Protein AF-0000000078678087 (afdb_homodimer)

Nearest PDB structures (foldseek):
  6kxu-assembly8_H  TM=6.012E-01  e=7.012E-55  Arabidopsis thaliana
  6kxu-assembly5_E  TM=6.115E-01  e=3.432E-54  Arabidopsis thaliana
  6kxk-assembly8_H  TM=5.988E-01  e=1.236E-54  Arabidopsis thaliana
  6kxu-assembly1_A  TM=5.827E-01  e=2.308E-54  Arabidopsis thaliana
  6kxu-assembly2_B  TM=5.073E-01  e=8.706E-53  Arabidopsis thaliana

pLDDT: mean 89.05, std 11.32, range [23.23, 98.44]

Radius of gyration: 32.59 Å; Cα contacts (8 Å, |Δi|>4): 2601; chains: 2; bounding box: 86×97×94 Å

InterPro domains:
  IPR000008 C2 domain [PF00168] (13-113)
  IPR000008 C2 domain [PF00168] (145-239)
  IPR000008 C2 domain [PS50004] (1-115)
  IPR000008 C2 domain [PS50004] (124-248)
  IPR000008 C2 domain [SM00239] (7-114)
  IPR000008 C2 domain [SM00239] (139-246)
  IPR002035 von Willebrand factor, type A [PS50234] (292-513)
  IPR002035 von Willebrand factor, type A [SM00327] (290-493)
  IPR010734 Copine, C-terminal [PF07002] (311-528)
  IPR010734 Copine, C-terminal [cd01459] (264-517)
  IPR035892 C2 domain superfamily [G3DSA:2.60.40.150] (4-132)
  IPR035892 C2 domain superfamily [G3DSA:2.60.40.150] (133-273)
  IPR035892 C2 domain superfamily [SSF49562] (10-130)
  IPR035892 C2 domain superfamily [SSF49562] (142-259)
  IPR036465 von Willebrand factor A-like domain superfamily [SSF53300] (289-490)
  IPR037768 Copine, C2B domain [cd04047] (139-252)
  IPR045052 Copine [PTHR10857] (3-532)

Sequence (1078 aa):
QMADCVSKVELTVSCSNLLDKDVGSKSDPLCVLLQSSGADKWMELGRTERLKNTSDPSFSQRLRLDYHFETVQNLKLGVYDIDNSTSDLGDDDYLGGVELTLGQIVSSKTVTRPLQLKKGKPAGKGSITVTAEEIKDNRAIVLELEAKKLDKKDTFGKSDPFLEISKKGDDGKWQLVHRTEVVVKNNLSPTWKKFTVPLQTFCCSDLERPLKVDCHDYDGDGSHDLIGSFTTKVSELQKAAHGSPVEFDCIHPEKQKKKKSYKNSGVVSVKSCELVTQYSFLDYVMGGCQINFTVGIDFTGSNGDPRSPNSLHYMSPDGLNQYLSALWSVGQVIQDYDTDKLFPAFGFGAKLPRDYQAAHHEFALNFNPANPYCQGIQGIVEAYRMVLPQLKFSGPTNFSPIINHVASIASSSAQSNAASQYFVLLILTDGEITDLDQTRDAVVRASRLPLSIIIVGVGPADFKAMELLDGDDGVLRSTVGEAVARDIVQFVPFRKFKDASKEALAQSVLAEVPNQLVSYFKMRGLEPAKAPPAPKPGAQMADCVSKVELTVSCSNLLDKDVGSKSDPLCVLLQSSGADKWMELGRTERLKNTSDPSFSQRLRLDYHFETVQNLKLGVYDIDNSTSDLGDDDYLGGVELTLGQIVSSKTVTRPLQLKKGKPAGKGSITVTAEEIKDNRAIVLELEAKKLDKKDTFGKSDPFLEISKKGDDGKWQLVHRTEVVVKNNLSPTWKKFTVPLQTFCCSDLERPLKVDCHDYDGDGSHDLIGSFTTKVSELQKAAHGSPVEFDCIHPEKQKKKKSYKNSGVVSVKSCELVTQYSFLDYVMGGCQINFTVGIDFTGSNGDPRSPNSLHYMSPDGLNQYLSALWSVGQVIQDYDTDKLFPAFGFGAKLPRDYQAAHHEFALNFNPANPYCQGIQGIVEAYRMVLPQLKFSGPTNFSPIINHVASIASSSAQSNAASQYFVLLILTDGEITDLDQTRDAVVRASRLPLSIIIVGVGPADFKAMELLDGDDGVLRSTVGEAVARDIVQFVPFRKFKDASKEALAQSVLAEVPNQLVSYFKMRGLEPAKAPPAPKPGA

Structure (mmCIF, N/CA/C/O backbone):
data_AF-0000000078678087-model_v1
#
loop_
_entity.id
_entity.type
_entity.pdbx_description
1 polymer Copine-3
#
loop_
_atom_site.group_PDB
_atom_site.id
_atom_site.type_symbol
_atom_site.label_atom_id
_atom_site.label_alt_id
_atom_site.label_comp_id
_atom_site.label_asym_id
_atom_site.label_entity_id
_atom_site.label_seq_id
_atom_site.pdbx_PDB_ins_code
_atom_site.Cartn_x
_atom_site.Cartn_y
_atom_site.Cartn_z
_atom_site.occupancy
_atom_site.B_iso_or_equiv
_atom_site.auth_seq_id
_atom_site.auth_comp_id
_atom_site.auth_asym_id
_atom_site.auth_atom_id
_atom_site.pdbx_PDB_model_num
ATOM 1 N N . GLN A 1 1 ? -2.928 14.352 8.664 1 44.59 1 GLN A N 1
ATOM 2 C CA . GLN A 1 1 ? -2.141 13.602 7.691 1 44.59 1 GLN A CA 1
ATOM 3 C C . GLN A 1 1 ? -2.588 12.141 7.633 1 44.59 1 GLN A C 1
ATOM 5 O O . GLN A 1 1 ? -2.84 11.523 8.672 1 44.59 1 GLN A O 1
ATOM 10 N N . MET A 1 2 ? -3.113 11.758 6.496 1 48.72 2 MET A N 1
ATOM 11 C CA . MET A 1 2 ? -3.67 10.414 6.359 1 48.72 2 MET A CA 1
ATOM 12 C C . MET A 1 2 ? -2.635 9.359 6.73 1 48.72 2 MET A C 1
ATOM 14 O O . MET A 1 2 ? -1.438 9.555 6.516 1 48.72 2 MET A O 1
ATOM 18 N N . ALA A 1 3 ? -3.102 8.453 7.441 1 50.06 3 ALA A N 1
ATOM 19 C CA . ALA A 1 3 ? -2.488 7.238 7.961 1 50.06 3 ALA A CA 1
ATOM 20 C C . ALA A 1 3 ? -1.881 6.402 6.836 1 50.06 3 ALA A C 1
ATOM 22 O O . ALA A 1 3 ? -2.482 6.258 5.77 1 50.06 3 ALA A O 1
ATOM 23 N N . ASP A 1 4 ? -0.543 6.441 6.691 1 57.25 4 ASP A N 1
ATOM 24 C CA . ASP A 1 4 ? 0.161 5.488 5.836 1 57.25 4 ASP A CA 1
ATOM 25 C C . ASP A 1 4 ? -0.034 4.059 6.336 1 57.25 4 ASP A C 1
ATOM 27 O O . ASP A 1 4 ? 0.847 3.498 6.992 1 57.25 4 ASP A O 1
ATOM 31 N N . CYS A 1 5 ? -1.307 3.502 6.062 1 63.56 5 CYS A N 1
ATOM 32 C CA . CYS A 1 5 ? -1.539 2.307 6.863 1 63.56 5 CYS A CA 1
ATOM 33 C C . CYS A 1 5 ? -1.344 1.044 6.031 1 63.56 5 CYS A C 1
ATOM 35 O O . CYS A 1 5 ? -1.461 -0.068 6.551 1 63.56 5 CYS A O 1
ATOM 37 N N . VAL A 1 6 ? -0.956 1.195 4.746 1 78.44 6 VAL A N 1
ATOM 38 C CA . VAL A 1 6 ? -0.878 -0.06 4.008 1 78.44 6 VAL A CA 1
ATOM 39 C C . VAL A 1 6 ? 0.562 -0.315 3.572 1 78.44 6 VAL A C 1
ATOM 41 O O . VAL A 1 6 ? 1.231 0.587 3.061 1 78.44 6 VAL A O 1
ATOM 44 N N . SER A 1 7 ? 1.127 -1.477 3.924 1 87.19 7 SER A N 1
ATOM 45 C CA . SER A 1 7 ? 2.451 -1.923 3.508 1 87.19 7 SER A CA 1
ATOM 46 C C . SER A 1 7 ? 2.383 -3.273 2.803 1 87.19 7 SER A C 1
ATOM 48 O O . SER A 1 7 ? 1.412 -4.016 2.965 1 87.19 7 SER A O 1
ATOM 50 N N . LYS A 1 8 ? 3.35 -3.521 1.943 1 88.81 8 LYS A N 1
ATOM 51 C CA . LYS A 1 8 ? 3.461 -4.836 1.313 1 88.81 8 LYS A CA 1
ATOM 52 C C . LYS A 1 8 ? 4.434 -5.73 2.072 1 88.81 8 LYS A C 1
ATOM 54 O O . LYS A 1 8 ? 5.5 -5.273 2.5 1 88.81 8 LYS A O 1
ATOM 59 N N . VAL A 1 9 ? 3.945 -6.969 2.27 1 93.75 9 VAL A N 1
ATOM 60 C CA . VAL A 1 9 ? 4.773 -7.898 3.031 1 93.75 9 VAL A CA 1
ATOM 61 C C . VAL A 1 9 ? 4.922 -9.211 2.262 1 93.75 9 VAL A C 1
ATOM 63 O O . VAL A 1 9 ? 4.035 -9.586 1.492 1 93.75 9 VAL A O 1
ATOM 66 N N . GLU A 1 10 ? 6.051 -9.859 2.387 1 94.81 10 GLU A N 1
ATOM 67 C CA . GLU A 1 10 ? 6.27 -11.203 1.855 1 94.81 10 GLU A CA 1
ATOM 68 C C . GLU A 1 10 ? 6.543 -12.203 2.977 1 94.81 10 GLU A C 1
ATOM 70 O O . GLU A 1 10 ? 7.227 -11.883 3.949 1 94.81 10 GLU A O 1
ATOM 75 N N . LEU A 1 11 ? 5.965 -13.367 2.838 1 96.31 11 LEU A N 1
ATOM 76 C CA . LEU A 1 11 ? 6.133 -14.43 3.822 1 96.31 11 LEU A CA 1
ATOM 77 C C . LEU A 1 11 ? 7.004 -15.547 3.266 1 96.31 11 LEU A C 1
ATOM 79 O O . LEU A 1 11 ? 6.84 -15.961 2.115 1 96.31 11 LEU A O 1
ATOM 83 N N . THR A 1 12 ? 7.969 -15.961 4.031 1 95.81 12 THR A N 1
ATOM 84 C CA . THR A 1 12 ? 8.75 -17.172 3.779 1 95.81 12 THR A CA 1
ATOM 85 C C . THR A 1 12 ? 8.258 -18.312 4.66 1 95.81 12 THR A C 1
ATOM 87 O O . THR A 1 12 ? 8.055 -18.141 5.863 1 95.81 12 THR A O 1
ATOM 90 N N . VAL A 1 13 ? 8.086 -19.484 4.02 1 97.38 13 VAL A N 1
ATOM 91 C CA . VAL A 1 13 ? 7.504 -20.609 4.758 1 97.38 13 VAL A CA 1
ATOM 92 C C . VAL A 1 13 ? 8.445 -21.812 4.719 1 97.38 13 VAL A C 1
ATOM 94 O O . VAL A 1 13 ? 9.031 -22.109 3.676 1 97.38 13 VAL A O 1
ATOM 97 N N . SER A 1 14 ? 8.648 -22.453 5.812 1 96.56 14 SER A N 1
ATOM 98 C CA . SER A 1 14 ? 9.312 -23.75 5.93 1 96.56 14 SER A CA 1
ATOM 99 C C . SER A 1 14 ? 8.594 -24.656 6.926 1 96.56 14 SER A C 1
ATOM 101 O O . SER A 1 14 ? 7.828 -24.172 7.766 1 96.56 14 SER A O 1
ATOM 103 N N . CYS A 1 15 ? 8.734 -25.938 6.746 1 97 15 CYS A N 1
ATOM 104 C CA . CYS A 1 15 ? 8.117 -26.906 7.645 1 97 15 CYS A CA 1
ATOM 105 C C . CYS A 1 15 ? 9.133 -27.938 8.109 1 97 15 CYS A C 1
ATOM 107 O O . CYS A 1 15 ? 10.203 -28.062 7.52 1 97 15 CYS A O 1
ATOM 109 N N . SER A 1 16 ? 8.797 -28.531 9.211 1 96.19 16 SER A N 1
ATOM 110 C CA . SER A 1 16 ? 9.609 -29.625 9.727 1 96.19 16 SER A CA 1
ATOM 111 C C . SER A 1 16 ? 8.727 -30.797 10.164 1 96.19 16 SER A C 1
ATOM 113 O O . SER A 1 16 ? 7.605 -30.609 10.633 1 96.19 16 SER A O 1
ATOM 115 N N . ASN A 1 17 ? 9.258 -32 9.883 1 95.25 17 ASN A N 1
ATOM 116 C CA . ASN A 1 17 ? 8.656 -33.25 10.359 1 95.25 17 ASN A CA 1
ATOM 117 C C . ASN A 1 17 ? 7.234 -33.406 9.836 1 95.25 17 ASN A C 1
ATOM 119 O O . ASN A 1 17 ? 6.312 -33.688 10.609 1 95.25 17 ASN A O 1
ATOM 123 N N . LEU A 1 18 ? 7.105 -33.219 8.555 1 94.5 18 LEU A N 1
ATOM 124 C CA . LEU A 1 18 ? 5.793 -33.438 7.945 1 94.5 18 LEU A CA 1
ATOM 125 C C . LEU A 1 18 ? 5.402 -34.906 7.957 1 94.5 18 LEU A C 1
ATOM 127 O O . LEU A 1 18 ? 6.27 -35.781 7.961 1 94.5 18 LEU A O 1
ATOM 131 N N . LEU A 1 19 ? 4.16 -35.125 7.93 1 90.19 19 LEU A N 1
ATOM 132 C CA . LEU A 1 19 ? 3.643 -36.5 7.84 1 90.19 19 LEU A CA 1
ATOM 133 C C . LEU A 1 19 ? 3.986 -37.125 6.492 1 90.19 19 LEU A C 1
ATOM 135 O O . LEU A 1 19 ? 4.043 -36.406 5.477 1 90.19 19 LEU A O 1
ATOM 139 N N . ASP A 1 20 ? 4.312 -38.375 6.527 1 83.19 20 ASP A N 1
ATOM 140 C CA . ASP A 1 20 ? 4.508 -39.156 5.297 1 83.19 20 ASP A CA 1
ATOM 141 C C . ASP A 1 20 ? 3.221 -39.844 4.879 1 83.19 20 ASP A C 1
ATOM 143 O O . ASP A 1 20 ? 2.746 -40.75 5.582 1 83.19 20 ASP A O 1
ATOM 147 N N . LYS A 1 21 ? 2.658 -39.406 3.844 1 75 21 LYS A N 1
ATOM 148 C CA . LYS A 1 21 ? 1.396 -40.031 3.438 1 75 21 LYS A CA 1
ATOM 149 C C . LYS A 1 21 ? 1.579 -40.875 2.191 1 75 21 LYS A C 1
ATOM 151 O O . LYS A 1 21 ? 0.652 -41.562 1.77 1 75 21 LYS A O 1
ATOM 156 N N . ASP A 1 22 ? 2.697 -40.781 1.57 1 71.19 22 ASP A N 1
ATOM 157 C CA . ASP A 1 22 ? 2.934 -41.625 0.389 1 71.19 22 ASP A CA 1
ATOM 158 C C . ASP A 1 22 ? 3.494 -42.969 0.774 1 71.19 22 ASP A C 1
ATOM 160 O O . ASP A 1 22 ? 4.262 -43.094 1.732 1 71.19 22 ASP A O 1
ATOM 164 N N . VAL A 1 23 ? 2.865 -44.031 0.096 1 65.88 23 VAL A N 1
ATOM 165 C CA . VAL A 1 23 ? 3.389 -45.375 0.287 1 65.88 23 VAL A CA 1
ATOM 166 C C . VAL A 1 23 ? 4.758 -45.5 -0.383 1 65.88 23 VAL A C 1
ATOM 168 O O . VAL A 1 23 ? 4.883 -45.281 -1.594 1 65.88 23 VAL A O 1
ATOM 171 N N . GLY A 1 24 ? 5.828 -45.75 0.312 1 64.88 24 GLY A N 1
ATOM 172 C CA . GLY A 1 24 ? 7.152 -46.031 -0.213 1 64.88 24 GLY A CA 1
ATOM 173 C C . GLY A 1 24 ? 7.984 -44.781 -0.439 1 64.88 24 GLY A C 1
ATOM 174 O O . GLY A 1 24 ? 9.164 -44.844 -0.798 1 64.88 24 GLY A O 1
ATOM 175 N N . SER A 1 25 ? 7.316 -43.531 -0.48 1 69.88 25 SER A N 1
ATOM 176 C CA . SER A 1 25 ? 8.086 -42.312 -0.665 1 69.88 25 SER A CA 1
ATOM 177 C C . SER A 1 25 ? 7.633 -41.219 0.306 1 69.88 25 SER A C 1
ATOM 179 O O . SER A 1 25 ? 6.652 -41.406 1.03 1 69.88 25 SER A O 1
ATOM 181 N N . LYS A 1 26 ? 8.438 -40.219 0.438 1 79.69 26 LYS A N 1
ATOM 182 C CA . LYS A 1 26 ? 8.039 -39.094 1.255 1 79.69 26 LYS A CA 1
ATOM 183 C C . LYS A 1 26 ? 7.02 -38.219 0.524 1 79.69 26 LYS A C 1
ATOM 185 O O . LYS A 1 26 ? 6.785 -38.406 -0.673 1 79.69 26 LYS A O 1
ATOM 190 N N . SER A 1 27 ? 6.371 -37.344 1.217 1 84.94 27 SER A N 1
ATOM 191 C CA . SER A 1 27 ? 5.34 -36.469 0.664 1 84.94 27 SER A CA 1
ATOM 192 C C . SER A 1 27 ? 5.945 -35.406 -0.247 1 84.94 27 SER A C 1
ATOM 194 O O . SER A 1 27 ? 7.137 -35.094 -0.151 1 84.94 27 SER A O 1
ATOM 196 N N . ASP A 1 28 ? 5.191 -34.875 -1.189 1 89.06 28 ASP A N 1
ATOM 197 C CA . ASP A 1 28 ? 5.516 -33.75 -2.055 1 89.06 28 ASP A CA 1
ATOM 198 C C . ASP A 1 28 ? 4.781 -32.5 -1.612 1 89.06 28 ASP A C 1
ATOM 200 O O . ASP A 1 28 ? 3.791 -32.094 -2.23 1 89.06 28 ASP A O 1
ATOM 204 N N . PRO A 1 29 ? 5.27 -31.875 -0.644 1 93.44 29 PRO A N 1
ATOM 205 C CA . PRO A 1 29 ? 4.531 -30.828 0.064 1 93.44 29 PRO A CA 1
ATOM 206 C C . PRO A 1 29 ? 4.418 -29.531 -0.744 1 93.44 29 PRO A C 1
ATOM 208 O O . PRO A 1 29 ? 5.328 -29.188 -1.501 1 93.44 29 PRO A O 1
ATOM 211 N N . LEU A 1 30 ? 3.322 -28.844 -0.626 1 94.19 30 LEU A N 1
ATOM 212 C CA . LEU A 1 30 ? 2.975 -27.516 -1.112 1 94.19 30 LEU A CA 1
ATOM 213 C C . LEU A 1 30 ? 2.158 -26.75 -0.074 1 94.19 30 LEU A C 1
ATOM 215 O O . LEU A 1 30 ? 1.258 -27.312 0.55 1 94.19 30 LEU A O 1
ATOM 219 N N . CYS A 1 31 ? 2.518 -25.516 0.107 1 96.31 31 CYS A N 1
ATOM 220 C CA . CYS A 1 31 ? 1.805 -24.719 1.09 1 96.31 31 CYS A CA 1
ATOM 221 C C . CYS A 1 31 ? 0.873 -23.719 0.407 1 96.31 31 CYS A C 1
ATOM 223 O O . CYS A 1 31 ? 1.265 -23.062 -0.554 1 96.31 31 CYS A O 1
ATOM 225 N N . VAL A 1 32 ? -0.329 -23.594 0.926 1 94.19 32 VAL A N 1
ATOM 226 C CA . VAL A 1 32 ? -1.329 -22.672 0.399 1 94.19 32 VAL A CA 1
ATOM 227 C C . VAL A 1 32 ? -1.663 -21.609 1.449 1 94.19 32 VAL A C 1
ATOM 229 O O . VAL A 1 32 ? -1.85 -21.938 2.625 1 94.19 32 VAL A O 1
ATOM 232 N N . LEU A 1 33 ? -1.676 -20.359 1.035 1 95.56 33 LEU A N 1
ATOM 233 C CA . LEU A 1 33 ? -2.049 -19.25 1.904 1 95.56 33 LEU A CA 1
ATOM 234 C C . LEU A 1 33 ? -3.473 -18.797 1.614 1 95.56 33 LEU A C 1
ATOM 236 O O . LEU A 1 33 ? -3.789 -18.422 0.483 1 95.56 33 LEU A O 1
ATOM 240 N N . LEU A 1 34 ? -4.273 -18.828 2.635 1 92.44 34 LEU A N 1
ATOM 241 C CA . LEU A 1 34 ? -5.641 -18.328 2.555 1 92.44 34 LEU A CA 1
ATOM 242 C C . LEU A 1 34 ? -5.844 -17.156 3.508 1 92.44 34 LEU A C 1
ATOM 244 O O . LEU A 1 34 ? -5.211 -17.094 4.566 1 92.44 34 LEU A O 1
ATOM 248 N N . GLN A 1 35 ? -6.645 -16.266 3.135 1 91.5 35 GLN A N 1
ATOM 249 C CA . GLN A 1 35 ? -7.051 -15.156 3.992 1 91.5 35 GLN A CA 1
ATOM 250 C C . GLN A 1 35 ? -8.57 -15.125 4.164 1 91.5 35 GLN A C 1
ATOM 252 O O . GLN A 1 35 ? -9.312 -15.352 3.209 1 91.5 35 GLN A O 1
ATOM 257 N N . SER A 1 36 ? -8.93 -14.797 5.371 1 89.38 36 SER A N 1
ATOM 258 C CA . SER A 1 36 ? -10.359 -14.734 5.66 1 89.38 36 SER A CA 1
ATOM 259 C C . SER A 1 36 ? -11 -13.516 5 1 89.38 36 SER A C 1
ATOM 261 O O . SER A 1 36 ? -10.445 -12.414 5.035 1 89.38 36 SER A O 1
ATOM 263 N N . SER A 1 37 ? -12.141 -13.719 4.332 1 75.69 37 SER A N 1
ATOM 264 C CA . SER A 1 37 ? -12.922 -12.633 3.748 1 75.69 37 SER A CA 1
ATOM 265 C C . SER A 1 37 ? -14.148 -12.32 4.59 1 75.69 37 SER A C 1
ATOM 267 O O . SER A 1 37 ? -15.062 -11.633 4.133 1 75.69 37 SER A O 1
ATOM 269 N N . GLY A 1 38 ? -14.203 -12.805 5.711 1 72.06 38 GLY A N 1
ATOM 270 C CA . GLY A 1 38 ? -15.359 -12.633 6.578 1 72.06 38 GLY A CA 1
ATOM 271 C C . GLY A 1 38 ? -16.344 -13.781 6.484 1 72.06 38 GLY A C 1
ATOM 272 O O . GLY A 1 38 ? -16.391 -14.492 5.48 1 72.06 38 GLY A O 1
ATOM 273 N N . ALA A 1 39 ? -17.172 -13.93 7.379 1 70.38 39 ALA A N 1
ATOM 274 C CA . ALA A 1 39 ? -18.25 -14.914 7.449 1 70.38 39 ALA A CA 1
ATOM 275 C C . ALA A 1 39 ? -17.734 -16.328 7.156 1 70.38 39 ALA A C 1
ATOM 277 O O . ALA A 1 39 ? -18.312 -17.047 6.348 1 70.38 39 ALA A O 1
ATOM 278 N N . ASP A 1 40 ? -16.547 -16.688 7.547 1 76.5 40 ASP A N 1
ATOM 279 C CA . ASP A 1 40 ? -15.945 -18.016 7.461 1 76.5 40 ASP A CA 1
ATOM 280 C C . ASP A 1 40 ? -15.586 -18.359 6.02 1 76.5 40 ASP A C 1
ATOM 282 O O . ASP A 1 40 ? -15.609 -19.531 5.637 1 76.5 40 ASP A O 1
ATOM 286 N N . LYS A 1 41 ? -15.547 -17.406 5.238 1 81.75 41 LYS A N 1
ATOM 287 C CA . LYS A 1 41 ? -15.086 -17.609 3.871 1 81.75 41 LYS A CA 1
ATOM 288 C C . LYS A 1 41 ? -13.602 -17.297 3.742 1 81.75 41 LYS A C 1
ATOM 290 O O . LYS A 1 41 ? -13.094 -16.375 4.398 1 81.75 41 LYS A O 1
ATOM 295 N N . TRP A 1 42 ? -12.953 -18.172 3.016 1 84.81 42 TRP A N 1
ATOM 296 C CA . TRP A 1 42 ? -11.516 -18.047 2.83 1 84.81 42 TRP A CA 1
ATOM 297 C C . TRP A 1 42 ? -11.172 -17.875 1.354 1 84.81 42 TRP A C 1
ATOM 299 O O . TRP A 1 42 ? -11.758 -18.531 0.492 1 84.81 42 TRP A O 1
ATOM 309 N N . MET A 1 43 ? -10.273 -16.953 1.102 1 78.38 43 MET A N 1
ATOM 310 C CA . MET A 1 43 ? -9.789 -16.719 -0.253 1 78.38 43 MET A CA 1
ATOM 311 C C . MET A 1 43 ? -8.305 -17.062 -0.365 1 78.38 43 MET A C 1
ATOM 313 O O . MET A 1 43 ? -7.512 -16.703 0.503 1 78.38 43 MET A O 1
ATOM 317 N N . GLU A 1 44 ? -7.941 -17.828 -1.387 1 83.81 44 GLU A N 1
ATOM 318 C CA . GLU A 1 44 ? -6.539 -18.156 -1.614 1 83.81 44 GLU A CA 1
ATOM 319 C C . GLU A 1 44 ? -5.766 -16.953 -2.135 1 83.81 44 GLU A C 1
ATOM 321 O O . GLU A 1 44 ? -6.203 -16.281 -3.072 1 83.81 44 GLU A O 1
ATOM 326 N N . LEU A 1 45 ? -4.68 -16.688 -1.538 1 84.19 45 LEU A N 1
ATOM 327 C CA . LEU A 1 45 ? -3.844 -15.562 -1.95 1 84.19 45 LEU A CA 1
ATOM 328 C C . LEU A 1 45 ? -2.646 -16.047 -2.762 1 84.19 45 LEU A C 1
ATOM 330 O O . LEU A 1 45 ? -2.121 -15.312 -3.6 1 84.19 45 LEU A O 1
ATOM 334 N N . GLY A 1 46 ? -2.184 -17.219 -2.455 1 84.94 46 GLY A N 1
ATOM 335 C CA . GLY A 1 46 ? -1.025 -17.766 -3.154 1 84.94 46 GLY A CA 1
ATOM 336 C C . GLY A 1 46 ? -0.587 -19.109 -2.631 1 84.94 46 GLY A C 1
ATOM 337 O O . GLY A 1 46 ? -1.133 -19.609 -1.644 1 84.94 46 GLY A O 1
ATOM 338 N N . ARG A 1 47 ? 0.354 -19.688 -3.426 1 91 47 ARG A N 1
ATOM 339 C CA . ARG A 1 47 ? 0.895 -21 -3.064 1 91 47 ARG A CA 1
ATOM 340 C C . ARG A 1 47 ? 2.404 -21.047 -3.277 1 91 47 ARG A C 1
ATOM 342 O O . ARG A 1 47 ? 2.951 -20.266 -4.055 1 91 47 ARG A O 1
ATOM 349 N N . THR A 1 48 ? 2.996 -21.922 -2.541 1 93.19 48 THR A N 1
ATOM 350 C CA . THR A 1 48 ? 4.41 -22.203 -2.771 1 93.19 48 THR A CA 1
ATOM 351 C C . THR A 1 48 ? 4.59 -23.219 -3.895 1 93.19 48 THR A C 1
ATOM 353 O O . THR A 1 48 ? 3.611 -23.75 -4.422 1 93.19 48 THR A O 1
ATOM 356 N N . GLU A 1 49 ? 5.859 -23.469 -4.301 1 89.69 49 GLU A N 1
ATOM 357 C CA . GLU A 1 49 ? 6.16 -24.562 -5.23 1 89.69 49 GLU A CA 1
ATOM 358 C C . GLU A 1 49 ? 5.941 -25.922 -4.578 1 89.69 49 GLU A C 1
ATOM 360 O O . GLU A 1 49 ? 5.879 -26.016 -3.35 1 89.69 49 GLU A O 1
ATOM 365 N N . ARG A 1 50 ? 5.75 -26.875 -5.422 1 89.5 50 ARG A N 1
ATOM 366 C CA . ARG A 1 50 ? 5.688 -28.266 -4.988 1 89.5 50 ARG A CA 1
ATOM 367 C C . ARG A 1 50 ? 7.086 -28.875 -4.879 1 89.5 50 ARG A C 1
ATOM 369 O O . ARG A 1 50 ? 7.863 -28.812 -5.832 1 89.5 50 ARG A O 1
ATOM 376 N N . LEU A 1 51 ? 7.41 -29.328 -3.719 1 88.12 51 LEU A N 1
ATOM 377 C CA . LEU A 1 51 ? 8.695 -30 -3.535 1 88.12 51 LEU A CA 1
ATOM 378 C C . LEU A 1 51 ? 8.523 -31.516 -3.543 1 88.12 51 LEU A C 1
ATOM 380 O O . LEU A 1 51 ? 7.48 -32.031 -3.135 1 88.12 51 LEU A O 1
ATOM 384 N N . LYS A 1 52 ? 9.531 -32.156 -4.031 1 86.25 52 LYS A N 1
ATOM 385 C CA . LYS A 1 52 ? 9.43 -33.594 -4.156 1 86.25 52 LYS A CA 1
ATOM 386 C C . LYS A 1 52 ? 10.062 -34.281 -2.957 1 86.25 52 LYS A C 1
ATOM 388 O O . LYS A 1 52 ? 11.18 -33.969 -2.557 1 86.25 52 LYS A O 1
ATOM 393 N N . ASN A 1 53 ? 9.367 -35.219 -2.371 1 86.62 53 ASN A N 1
ATOM 394 C CA . ASN A 1 53 ? 9.812 -36.25 -1.415 1 86.62 53 ASN A CA 1
ATOM 395 C C . ASN A 1 53 ? 10.602 -35.594 -0.268 1 86.62 53 ASN A C 1
ATOM 397 O O . ASN A 1 53 ? 11.75 -35.969 -0.018 1 86.62 53 ASN A O 1
ATOM 401 N N . THR A 1 54 ? 10.047 -34.781 0.442 1 88.5 54 THR A N 1
ATOM 402 C CA . THR A 1 54 ? 10.703 -34.188 1.591 1 88.5 54 THR A CA 1
ATOM 403 C C . THR A 1 54 ? 9.734 -34.031 2.756 1 88.5 54 THR A C 1
ATOM 405 O O . THR A 1 54 ? 8.555 -33.719 2.553 1 88.5 54 THR A O 1
ATOM 408 N N . SER A 1 55 ? 10.273 -34.219 3.943 1 91.12 55 SER A N 1
ATOM 409 C CA . SER A 1 55 ? 9.5 -34.031 5.164 1 91.12 55 SER A CA 1
ATOM 410 C C . SER A 1 55 ? 9.844 -32.688 5.82 1 91.12 55 SER A C 1
ATOM 412 O O . SER A 1 55 ? 9.18 -32.281 6.77 1 91.12 55 SER A O 1
ATOM 414 N N . ASP A 1 56 ? 10.852 -32.031 5.332 1 93.19 56 ASP A N 1
ATOM 415 C CA . ASP A 1 56 ? 11.32 -30.766 5.875 1 93.19 56 ASP A CA 1
ATOM 416 C C . ASP A 1 56 ? 11.508 -29.734 4.77 1 93.19 56 ASP A C 1
ATOM 418 O O . ASP A 1 56 ? 12.609 -29.203 4.59 1 93.19 56 ASP A O 1
ATOM 422 N N . PRO A 1 57 ? 10.43 -29.344 4.164 1 93.94 57 PRO A N 1
ATOM 423 C CA . PRO A 1 57 ? 10.531 -28.422 3.027 1 93.94 57 PRO A CA 1
ATOM 424 C C . PRO A 1 57 ? 10.875 -27 3.451 1 93.94 57 PRO A C 1
ATOM 426 O O . PRO A 1 57 ? 10.391 -26.531 4.488 1 93.94 57 PRO A O 1
ATOM 429 N N . SER A 1 58 ? 11.773 -26.391 2.752 1 93.94 58 SER A N 1
ATOM 430 C CA . SER A 1 58 ? 11.984 -24.953 2.707 1 93.94 58 SER A CA 1
ATOM 431 C C . SER A 1 58 ? 11.594 -24.375 1.349 1 93.94 58 SER A C 1
ATOM 433 O O . SER A 1 58 ? 12.25 -24.656 0.342 1 93.94 58 SER A O 1
ATOM 435 N N . PHE A 1 59 ? 10.602 -23.578 1.373 1 95.44 59 PHE A N 1
ATOM 436 C CA . PHE A 1 59 ? 10.086 -23.094 0.099 1 95.44 59 PHE A CA 1
ATOM 437 C C . PHE A 1 59 ? 10.812 -21.812 -0.323 1 95.44 59 PHE A C 1
ATOM 439 O O . PHE A 1 59 ? 11.086 -20.938 0.507 1 95.44 59 PHE A O 1
ATOM 446 N N . SER A 1 60 ? 11.164 -21.75 -1.576 1 93.38 60 SER A N 1
ATOM 447 C CA . SER A 1 60 ? 11.789 -20.547 -2.111 1 93.38 60 SER A CA 1
ATOM 448 C C . SER A 1 60 ? 10.742 -19.531 -2.588 1 93.38 60 SER A C 1
ATOM 450 O O . SER A 1 60 ? 10.992 -18.328 -2.582 1 93.38 60 SER A O 1
ATOM 452 N N . GLN A 1 61 ? 9.602 -20.031 -3.021 1 92.88 61 GLN A N 1
ATOM 453 C CA . GLN A 1 61 ? 8.523 -19.156 -3.459 1 92.88 61 GLN A CA 1
ATOM 454 C C . GLN A 1 61 ? 7.934 -18.391 -2.283 1 92.88 61 GLN A C 1
ATOM 456 O O . GLN A 1 61 ? 7.574 -18.969 -1.262 1 92.88 61 GLN A O 1
ATOM 461 N N . ARG A 1 62 ? 7.848 -17.094 -2.457 1 94.5 62 ARG A N 1
ATOM 462 C CA . ARG A 1 62 ? 7.328 -16.234 -1.4 1 94.5 62 ARG A CA 1
ATOM 463 C C . ARG A 1 62 ? 5.832 -16 -1.567 1 94.5 62 ARG A C 1
ATOM 465 O O . ARG A 1 62 ? 5.312 -16.031 -2.686 1 94.5 62 ARG A O 1
ATOM 472 N N . LEU A 1 63 ? 5.199 -15.852 -0.488 1 94.56 63 LEU A N 1
ATOM 473 C CA . LEU A 1 63 ? 3.791 -15.477 -0.458 1 94.56 63 LEU A CA 1
ATOM 474 C C . LEU A 1 63 ? 3.629 -14 -0.098 1 94.56 63 LEU A C 1
ATOM 476 O O . LEU A 1 63 ? 4.078 -13.562 0.962 1 94.56 63 LEU A O 1
ATOM 480 N N . ARG A 1 64 ? 2.973 -13.281 -0.941 1 91.25 64 ARG A N 1
ATOM 481 C CA . ARG A 1 64 ? 2.898 -11.836 -0.757 1 91.25 64 ARG A CA 1
ATOM 482 C C . ARG A 1 64 ? 1.473 -11.398 -0.437 1 91.25 64 ARG A C 1
ATOM 484 O O . ARG A 1 64 ? 0.511 -11.977 -0.947 1 91.25 64 ARG A O 1
ATOM 491 N N . LEU A 1 65 ? 1.347 -10.344 0.397 1 90.44 65 LEU A N 1
ATOM 492 C CA . LEU A 1 65 ? 0.042 -9.773 0.717 1 90.44 65 LEU A CA 1
ATOM 493 C C . LEU A 1 65 ? 0.187 -8.367 1.289 1 90.44 65 LEU A C 1
ATOM 495 O O . LEU A 1 65 ? 1.288 -7.957 1.659 1 90.44 65 LEU A O 1
ATOM 499 N N . ASP A 1 66 ? -0.887 -7.645 1.301 1 87.38 66 ASP A N 1
ATOM 500 C CA . ASP A 1 66 ? -0.929 -6.305 1.879 1 87.38 66 ASP A CA 1
ATOM 501 C C . ASP A 1 66 ? -1.161 -6.363 3.387 1 87.38 66 ASP A C 1
ATOM 503 O O . ASP A 1 66 ? -1.978 -7.152 3.863 1 87.38 66 ASP A O 1
ATOM 507 N N . TYR A 1 67 ? -0.462 -5.562 4.086 1 92.31 67 TYR A N 1
ATOM 508 C CA . TYR A 1 67 ? -0.599 -5.438 5.531 1 92.31 67 TYR A CA 1
ATOM 509 C C . TYR A 1 67 ? -1.371 -4.176 5.898 1 92.31 67 TYR A C 1
ATOM 511 O O . TYR A 1 67 ? -1.04 -3.08 5.441 1 92.31 67 TYR A O 1
ATOM 519 N N . HIS A 1 68 ? -2.373 -4.383 6.754 1 89.38 68 HIS A N 1
ATOM 520 C CA . HIS A 1 68 ? -3.17 -3.303 7.328 1 89.38 68 HIS A CA 1
ATOM 521 C C . HIS A 1 68 ? -3.121 -3.332 8.852 1 89.38 68 HIS A C 1
ATOM 523 O O . HIS A 1 68 ? -3.725 -4.207 9.477 1 89.38 68 HIS A O 1
ATOM 529 N N . PHE A 1 69 ? -2.51 -2.381 9.469 1 91.56 69 PHE A N 1
ATOM 530 C CA . PHE A 1 69 ? -2.396 -2.352 10.922 1 91.56 69 PHE A CA 1
ATOM 531 C C . PHE A 1 69 ? -3.773 -2.344 11.57 1 91.56 69 PHE A C 1
ATOM 533 O O . PHE A 1 69 ? -3.992 -3.014 12.586 1 91.56 69 PHE A O 1
ATOM 540 N N . GLU A 1 70 ? -4.695 -1.6 11.039 1 89.25 70 GLU A N 1
ATOM 541 C CA . GLU A 1 70 ? -5.957 -1.227 11.672 1 89.25 70 GLU A CA 1
ATOM 542 C C . GLU A 1 70 ? -6.973 -2.361 11.594 1 89.25 70 GLU A C 1
ATOM 544 O O . GLU A 1 70 ? -8.102 -2.227 12.07 1 89.25 70 GLU A O 1
ATOM 549 N N . THR A 1 71 ? -6.543 -3.449 10.953 1 89 71 THR A N 1
ATOM 550 C CA . THR A 1 71 ? -7.461 -4.57 10.812 1 89 71 THR A CA 1
ATOM 551 C C . THR A 1 71 ? -6.785 -5.883 11.195 1 89 71 THR A C 1
ATOM 553 O O . THR A 1 71 ? -5.59 -6.066 10.945 1 89 71 THR A O 1
ATOM 556 N N . VAL A 1 72 ? -7.672 -6.703 11.766 1 92.19 72 VAL A N 1
ATOM 557 C CA . VAL A 1 72 ? -7.188 -8.062 12.008 1 92.19 72 VAL A CA 1
ATOM 558 C C . VAL A 1 72 ? -7.25 -8.867 10.711 1 92.19 72 VAL A C 1
ATOM 560 O O . VAL A 1 72 ? -8.328 -9.047 10.141 1 92.19 72 VAL A O 1
ATOM 563 N N . GLN A 1 73 ? -6.188 -9.312 10.219 1 93.12 73 GLN A N 1
ATOM 564 C CA . GLN A 1 73 ? -6.125 -10.141 9.023 1 93.12 73 GLN A CA 1
ATOM 565 C C . GLN A 1 73 ? -5.871 -11.609 9.383 1 93.12 73 GLN A C 1
ATOM 567 O O . GLN A 1 73 ? -4.734 -11.992 9.664 1 93.12 73 GLN A O 1
ATOM 572 N N . ASN A 1 74 ? -6.922 -12.367 9.305 1 94.75 74 ASN A N 1
ATOM 573 C CA . ASN A 1 74 ? -6.836 -13.789 9.625 1 94.75 74 ASN A CA 1
ATOM 574 C C . ASN A 1 74 ? -6.301 -14.602 8.453 1 94.75 74 ASN A C 1
ATOM 576 O O . ASN A 1 74 ? -6.832 -14.523 7.344 1 94.75 74 ASN A O 1
ATOM 580 N N . LEU A 1 75 ? -5.297 -15.398 8.719 1 96.62 75 LEU A N 1
ATOM 581 C CA . LEU A 1 75 ? -4.641 -16.203 7.691 1 96.62 75 LEU A CA 1
ATOM 582 C C . LEU A 1 75 ? -4.715 -17.688 8.031 1 96.62 75 LEU A C 1
ATOM 584 O O . LEU A 1 75 ? -4.766 -18.062 9.203 1 96.62 75 LEU A O 1
ATOM 588 N N . LYS A 1 76 ? -4.789 -18.438 6.992 1 96.19 76 LYS A N 1
ATOM 589 C CA . LYS A 1 76 ? -4.645 -19.875 7.082 1 96.19 76 LYS A CA 1
ATOM 590 C C . LYS A 1 76 ? -3.555 -20.391 6.141 1 96.19 76 LYS A C 1
ATOM 592 O O . LYS A 1 76 ? -3.547 -20.047 4.953 1 96.19 76 LYS A O 1
ATOM 597 N N . LEU A 1 77 ? -2.621 -21.094 6.684 1 97.62 77 LEU A N 1
ATOM 598 C CA . LEU A 1 77 ? -1.611 -21.781 5.891 1 97.62 77 LEU A CA 1
ATOM 599 C C . LEU A 1 77 ? -1.819 -23.297 5.941 1 97.62 77 LEU A C 1
ATOM 601 O O . LEU A 1 77 ? -1.791 -23.891 7.02 1 97.62 77 LEU A O 1
ATOM 605 N N . GLY A 1 78 ? -2.07 -23.844 4.789 1 96.44 78 GLY A N 1
ATOM 606 C CA . GLY A 1 78 ? -2.264 -25.281 4.684 1 96.44 78 GLY A CA 1
ATOM 607 C C . GLY A 1 78 ? -1.21 -25.969 3.832 1 96.44 78 GLY A C 1
ATOM 608 O O . GLY A 1 78 ? -0.875 -25.484 2.748 1 96.44 78 GLY A O 1
ATOM 609 N N . VAL A 1 79 ? -0.703 -27.078 4.352 1 96.31 79 VAL A N 1
ATOM 610 C CA . VAL A 1 79 ? 0.287 -27.875 3.621 1 96.31 79 VAL A CA 1
ATOM 611 C C . VAL A 1 79 ? -0.367 -29.125 3.055 1 96.31 79 VAL A C 1
ATOM 613 O O . VAL A 1 79 ? -1.107 -29.812 3.758 1 96.31 79 VAL A O 1
ATOM 616 N N . TYR A 1 80 ? -0.097 -29.344 1.82 1 93.44 80 TYR A N 1
ATOM 617 C CA . TYR A 1 80 ? -0.732 -30.453 1.12 1 93.44 80 TYR A CA 1
ATOM 618 C C . TYR A 1 80 ? 0.308 -31.328 0.442 1 93.44 80 TYR A C 1
ATOM 620 O O . TYR A 1 80 ? 1.384 -30.859 0.067 1 93.44 80 TYR A O 1
ATOM 628 N N . ASP A 1 81 ? 0.026 -32.594 0.357 1 90.94 81 ASP A N 1
ATOM 629 C CA . ASP A 1 81 ? 0.798 -33.562 -0.427 1 90.94 81 ASP A CA 1
ATOM 630 C C . ASP A 1 81 ? 0.247 -33.688 -1.846 1 90.94 81 ASP A C 1
ATOM 632 O O . ASP A 1 81 ? -0.854 -34.188 -2.049 1 90.94 81 ASP A O 1
ATOM 636 N N . ILE A 1 82 ? 0.987 -33.25 -2.783 1 83.75 82 ILE A N 1
ATOM 637 C CA . ILE A 1 82 ? 0.5 -33.188 -4.156 1 83.75 82 ILE A CA 1
ATOM 638 C C . ILE A 1 82 ? 0.8 -34.531 -4.859 1 83.75 82 ILE A C 1
ATOM 640 O O . ILE A 1 82 ? 1.965 -34.875 -5.043 1 83.75 82 ILE A O 1
ATOM 644 N N . ASP A 1 83 ? -0.213 -35.281 -5.121 1 73.06 83 ASP A N 1
ATOM 645 C CA . ASP A 1 83 ? -0.06 -36.594 -5.73 1 73.06 83 ASP A CA 1
ATOM 646 C C . ASP A 1 83 ? -0.522 -36.562 -7.184 1 73.06 83 ASP A C 1
ATOM 648 O O . ASP A 1 83 ? -0.397 -37.594 -7.887 1 73.06 83 ASP A O 1
ATOM 652 N N . ASN A 1 84 ? -1.154 -35.562 -7.559 1 66.88 84 ASN A N 1
ATOM 653 C CA . ASN A 1 84 ? -1.684 -35.531 -8.914 1 66.88 84 ASN A CA 1
ATOM 654 C C . ASN A 1 84 ? -1.345 -34.188 -9.617 1 66.88 84 ASN A C 1
ATOM 656 O O . ASN A 1 84 ? -0.722 -33.312 -9.023 1 66.88 84 ASN A O 1
ATOM 660 N N . SER A 1 85 ? -1.602 -34.25 -10.859 1 59.78 85 SER A N 1
ATOM 661 C CA . SER A 1 85 ? -1.214 -33.125 -11.703 1 59.78 85 SER A CA 1
ATOM 662 C C . SER A 1 85 ? -2.254 -32.031 -11.648 1 59.78 85 SER A C 1
ATOM 664 O O . SER A 1 85 ? -2.07 -30.969 -12.25 1 59.78 85 SER A O 1
ATOM 666 N N . THR A 1 86 ? -3.219 -32.281 -10.812 1 53.38 86 THR A N 1
ATOM 667 C CA . THR A 1 86 ? -4.285 -31.266 -10.812 1 53.38 86 THR A CA 1
ATOM 668 C C . THR A 1 86 ? -3.99 -30.172 -9.797 1 53.38 86 THR A C 1
ATOM 670 O O . THR A 1 86 ? -3.277 -30.391 -8.82 1 53.38 86 THR A O 1
ATOM 673 N N . SER A 1 87 ? -4.441 -29.016 -10.094 1 54.91 87 SER A N 1
ATOM 674 C CA . SER A 1 87 ? -4.27 -27.875 -9.188 1 54.91 87 SER A CA 1
ATOM 675 C C . SER A 1 87 ? -5.312 -27.891 -8.078 1 54.91 87 SER A C 1
ATOM 677 O O . SER A 1 87 ? -5.156 -27.219 -7.062 1 54.91 87 SER A O 1
ATOM 679 N N . ASP A 1 88 ? -6.332 -28.703 -8.258 1 59.41 88 ASP A N 1
ATOM 680 C CA . ASP A 1 88 ? -7.379 -28.797 -7.25 1 59.41 88 ASP A CA 1
ATOM 681 C C . ASP A 1 88 ? -6.879 -29.547 -6.016 1 59.41 88 ASP A C 1
ATOM 683 O O . ASP A 1 88 ? -6.434 -30.688 -6.109 1 59.41 88 ASP A O 1
ATOM 687 N N . LEU A 1 89 ? -6.969 -29 -4.816 1 70.44 89 LEU A N 1
ATOM 688 C CA . LEU A 1 89 ? -6.41 -29.531 -3.584 1 70.44 89 LEU A CA 1
ATOM 689 C C . LEU A 1 89 ? -7.336 -30.594 -2.988 1 70.44 89 LEU A C 1
ATOM 691 O O . LEU A 1 89 ? -6.949 -31.312 -2.064 1 70.44 89 LEU A O 1
ATOM 695 N N . GLY A 1 90 ? -8.516 -30.562 -3.549 1 68.19 90 GLY A N 1
ATOM 696 C CA . GLY A 1 90 ? -9.492 -31.484 -2.996 1 68.19 90 GLY A CA 1
ATOM 697 C C . GLY A 1 90 ? -9.055 -32.938 -3.076 1 68.19 90 GLY A C 1
ATOM 698 O O . GLY A 1 90 ? -9.469 -33.75 -2.256 1 68.19 90 GLY A O 1
ATOM 699 N N . ASP A 1 91 ? -8.18 -33.219 -4.008 1 71.31 91 ASP A N 1
ATOM 700 C CA . ASP A 1 91 ? -7.762 -34.594 -4.199 1 71.31 91 ASP A CA 1
ATOM 701 C C . ASP A 1 91 ? -6.383 -34.844 -3.592 1 71.31 91 ASP A C 1
ATOM 703 O O . ASP A 1 91 ? -5.824 -35.938 -3.729 1 71.31 91 ASP A O 1
ATOM 707 N N . ASP A 1 92 ? -5.887 -33.875 -2.918 1 79.75 92 ASP A N 1
ATOM 708 C CA . ASP A 1 92 ? -4.566 -34.031 -2.312 1 79.75 92 ASP A CA 1
ATOM 709 C C . ASP A 1 92 ? -4.672 -34.25 -0.809 1 79.75 92 ASP A C 1
ATOM 711 O O . ASP A 1 92 ? -5.664 -33.875 -0.183 1 79.75 92 ASP A O 1
ATOM 715 N N . ASP A 1 93 ? -3.742 -34.875 -0.296 1 85.75 93 ASP A N 1
ATOM 716 C CA . ASP A 1 93 ? -3.732 -35.156 1.132 1 85.75 93 ASP A CA 1
ATOM 717 C C . ASP A 1 93 ? -3.295 -33.969 1.949 1 85.75 93 ASP A C 1
ATOM 719 O O . ASP A 1 93 ? -2.246 -33.375 1.683 1 85.75 93 ASP A O 1
ATOM 723 N N . TYR A 1 94 ? -4.117 -33.719 2.865 1 92.12 94 TYR A N 1
ATOM 724 C CA . TYR A 1 94 ? -3.838 -32.625 3.797 1 92.12 94 TYR A CA 1
ATOM 725 C C . TYR A 1 94 ? -2.83 -33.062 4.855 1 92.12 94 TYR A C 1
ATOM 727 O O . TYR A 1 94 ? -3.043 -34.062 5.555 1 92.12 94 TYR A O 1
ATOM 735 N N . LEU A 1 95 ? -1.671 -32.344 4.953 1 94.06 95 LEU A N 1
ATOM 736 C CA . LEU A 1 95 ? -0.602 -32.688 5.879 1 94.06 95 LEU A CA 1
ATOM 737 C C . LEU A 1 95 ? -0.706 -31.891 7.168 1 94.06 95 LEU A C 1
ATOM 739 O O . LEU A 1 95 ? -0.064 -32.219 8.164 1 94.06 95 LEU A O 1
ATOM 743 N N . GLY A 1 96 ? -1.483 -30.812 7.141 1 95.69 96 GLY A N 1
ATOM 744 C CA . GLY A 1 96 ? -1.679 -29.969 8.312 1 95.69 96 GLY A CA 1
ATOM 745 C C . GLY A 1 96 ? -1.646 -28.484 7.988 1 95.69 96 GLY A C 1
ATOM 746 O O . GLY A 1 96 ? -1.208 -28.094 6.906 1 95.69 96 GLY A O 1
ATOM 747 N N . GLY A 1 97 ? -2.129 -27.75 8.938 1 96.75 97 GLY A N 1
ATOM 748 C CA . GLY A 1 97 ? -2.154 -26.312 8.734 1 96.75 97 GLY A CA 1
ATOM 749 C C . GLY A 1 97 ? -2.186 -25.516 10.031 1 96.75 97 GLY A C 1
ATOM 750 O O . GLY A 1 97 ? -2.074 -26.094 11.117 1 96.75 97 GLY A O 1
ATOM 751 N N . VAL A 1 98 ? -2.104 -24.234 9.914 1 97.44 98 VAL A N 1
ATOM 752 C CA . VAL A 1 98 ? -2.15 -23.328 11.055 1 97.44 98 VAL A CA 1
ATOM 753 C C . VAL A 1 98 ? -3.01 -22.109 10.719 1 97.44 98 VAL A C 1
ATOM 755 O O . VAL A 1 98 ? -3.119 -21.734 9.555 1 97.44 98 VAL A O 1
ATOM 758 N N . GLU A 1 99 ? -3.703 -21.594 11.672 1 95.81 99 GLU A N 1
ATOM 759 C CA . GLU A 1 99 ? -4.438 -20.344 11.578 1 95.81 99 GLU A CA 1
ATOM 760 C C . GLU A 1 99 ? -3.824 -19.266 12.477 1 95.81 99 GLU A C 1
ATOM 762 O O . GLU A 1 99 ? -3.576 -19.516 13.656 1 95.81 99 GLU A O 1
ATOM 767 N N . LEU A 1 100 ? -3.506 -18.203 11.945 1 95.44 100 LEU A N 1
ATOM 768 C CA . LEU A 1 100 ? -2.936 -17.078 12.695 1 95.44 100 LEU A CA 1
ATOM 769 C C . LEU A 1 100 ? -3.275 -15.75 12.039 1 95.44 100 LEU A C 1
ATOM 771 O O . LEU A 1 100 ? -3.855 -15.719 10.953 1 95.44 100 LE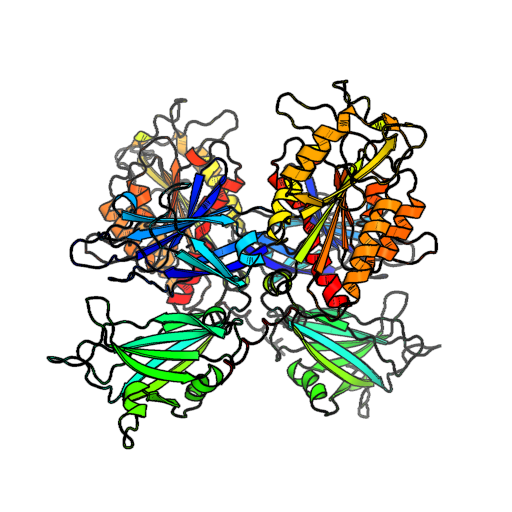U A O 1
ATOM 775 N N . THR A 1 101 ? -2.969 -14.633 12.727 1 96.19 101 THR A N 1
ATOM 776 C CA . THR A 1 101 ? -3.191 -13.312 12.148 1 96.19 101 THR A CA 1
ATOM 777 C C . THR A 1 101 ? -1.895 -12.75 11.578 1 96.19 101 THR A C 1
ATOM 779 O O . THR A 1 101 ? -0.805 -13.094 12.031 1 96.19 101 THR A O 1
ATOM 782 N N . LEU A 1 102 ? -1.998 -11.953 10.562 1 96.25 102 LEU A N 1
ATOM 783 C CA . LEU A 1 102 ? -0.82 -11.297 10.008 1 96.25 102 LEU A CA 1
ATOM 784 C C . LEU A 1 102 ? -0.14 -10.422 11.055 1 96.25 102 LEU A C 1
ATOM 786 O O . LEU A 1 102 ? 1.087 -10.305 11.062 1 96.25 102 LEU A O 1
ATOM 790 N N . GLY A 1 103 ? -0.955 -9.797 11.953 1 95.56 103 GLY A N 1
ATOM 791 C CA . GLY A 1 103 ? -0.396 -9.008 13.047 1 95.56 103 GLY A CA 1
ATOM 792 C C . GLY A 1 103 ? 0.56 -9.797 13.922 1 95.56 103 GLY A C 1
ATOM 793 O O . GLY A 1 103 ? 1.636 -9.312 14.273 1 95.56 103 GLY A O 1
ATOM 794 N N . GLN A 1 104 ? 0.203 -10.992 14.18 1 95 104 GLN A N 1
ATOM 795 C CA . GLN A 1 104 ? 1.055 -11.867 14.984 1 95 104 GLN A CA 1
ATOM 796 C C . GLN A 1 104 ? 2.359 -12.18 14.258 1 95 104 GLN A C 1
ATOM 798 O O . GLN A 1 104 ? 3.428 -12.203 14.875 1 95 104 GLN A O 1
ATOM 803 N N . ILE A 1 105 ? 2.238 -12.414 12.992 1 95.88 105 ILE A N 1
ATOM 804 C CA . ILE A 1 105 ? 3.412 -12.773 12.203 1 95.88 105 ILE A CA 1
ATOM 805 C C . ILE A 1 105 ? 4.375 -11.586 12.141 1 95.88 105 ILE A C 1
ATOM 807 O O . ILE A 1 105 ? 5.562 -11.734 12.453 1 95.88 105 ILE A O 1
ATOM 811 N N . VAL A 1 106 ? 3.889 -10.422 11.852 1 95.19 106 VAL A N 1
ATOM 812 C CA . VAL A 1 106 ? 4.773 -9.281 11.648 1 95.19 106 VAL A CA 1
ATOM 813 C C . VAL A 1 106 ? 5.332 -8.82 12.992 1 95.19 106 VAL A C 1
ATOM 815 O O . VAL A 1 106 ? 6.461 -8.336 13.07 1 95.19 106 VAL A O 1
ATOM 818 N N . SER A 1 107 ? 4.516 -8.914 14.039 1 93.94 107 SER A N 1
ATOM 819 C CA . SER A 1 107 ? 4.98 -8.492 15.359 1 93.94 107 SER A CA 1
ATOM 820 C C . SER A 1 107 ? 6.113 -9.383 15.859 1 93.94 107 SER A C 1
ATOM 822 O O . SER A 1 107 ? 6.984 -8.922 16.609 1 93.94 107 SER A O 1
ATOM 824 N N . SER A 1 108 ? 6.102 -10.656 15.414 1 91.75 108 SER A N 1
ATOM 825 C CA . SER A 1 108 ? 7.141 -11.594 15.828 1 91.75 108 SER A CA 1
ATOM 826 C C . SER A 1 108 ? 8.234 -11.703 14.773 1 91.75 108 SER A C 1
ATOM 828 O O . SER A 1 108 ? 9.312 -12.234 15.039 1 91.75 108 SER A O 1
ATOM 830 N N . LYS A 1 109 ? 7.969 -11.188 13.664 1 91.75 109 LYS A N 1
ATOM 831 C CA . LYS A 1 109 ? 8.844 -11.289 12.492 1 91.75 109 LYS A CA 1
ATOM 832 C C . LYS A 1 109 ? 8.945 -12.734 12.016 1 91.75 109 LYS A C 1
ATOM 834 O O . LYS A 1 109 ? 8.805 -13.016 10.828 1 91.75 109 LYS A O 1
ATOM 839 N N . THR A 1 110 ? 9.227 -13.664 12.977 1 93.12 110 THR A N 1
ATOM 840 C CA . THR A 1 110 ? 9.258 -15.102 12.719 1 93.12 110 THR A CA 1
ATOM 841 C C . THR A 1 110 ? 8.422 -15.852 13.758 1 93.12 110 THR A C 1
ATOM 843 O O . THR A 1 110 ? 8.578 -15.633 14.961 1 93.12 110 THR A O 1
ATOM 846 N N . VAL A 1 111 ? 7.535 -16.703 13.25 1 94.88 111 VAL A N 1
ATOM 847 C CA . VAL A 1 111 ? 6.676 -17.469 14.141 1 94.88 111 VAL A CA 1
ATOM 848 C C . VAL A 1 111 ? 6.75 -18.953 13.773 1 94.88 111 VAL A C 1
ATOM 850 O O . VAL A 1 111 ? 6.719 -19.297 12.594 1 94.88 111 VAL A O 1
ATOM 853 N N . THR A 1 112 ? 6.93 -19.828 14.734 1 96.12 112 THR A N 1
ATOM 854 C CA . THR A 1 112 ? 6.871 -21.281 14.555 1 96.12 112 THR A CA 1
ATOM 855 C C . THR A 1 112 ? 5.695 -21.875 15.32 1 96.12 112 THR A C 1
ATOM 857 O O . THR A 1 112 ? 5.512 -21.594 16.516 1 96.12 112 THR A O 1
ATOM 860 N N . ARG A 1 113 ? 4.875 -22.609 14.664 1 97.12 113 ARG A N 1
ATOM 861 C CA . ARG A 1 113 ? 3.695 -23.219 15.266 1 97.12 113 ARG A CA 1
ATOM 862 C C . ARG A 1 113 ? 3.578 -24.688 14.867 1 97.12 113 ARG A C 1
ATOM 864 O O . ARG A 1 113 ? 3.996 -25.078 13.773 1 97.12 113 ARG A O 1
ATOM 871 N N . PRO A 1 114 ? 3.035 -25.484 15.75 1 97.25 114 PRO A N 1
ATOM 872 C CA . PRO A 1 114 ? 2.734 -26.859 15.344 1 97.25 114 PRO A CA 1
ATOM 873 C C . PRO A 1 114 ? 1.622 -26.938 14.297 1 97.25 114 PRO A C 1
ATOM 875 O O . PRO A 1 114 ? 0.664 -26.156 14.352 1 97.25 114 PRO A O 1
ATOM 878 N N . LEU A 1 115 ? 1.755 -27.875 13.406 1 97.5 115 LEU A N 1
ATOM 879 C CA . LEU A 1 115 ? 0.713 -28.109 12.414 1 97.5 115 LEU A CA 1
ATOM 880 C C . LEU A 1 115 ? -0.433 -28.922 13.008 1 97.5 115 LEU A C 1
ATOM 882 O O . LEU A 1 115 ? -0.21 -29.781 13.859 1 97.5 115 LEU A O 1
ATOM 886 N N . GLN A 1 116 ? -1.628 -28.578 12.516 1 97 116 GLN A N 1
ATOM 887 C CA . GLN A 1 116 ? -2.814 -29.281 13 1 97 116 GLN A CA 1
ATOM 888 C C . GLN A 1 116 ? -3.631 -29.844 11.836 1 97 116 GLN A C 1
ATOM 890 O O . GLN A 1 116 ? -3.748 -29.203 10.789 1 97 116 GLN A O 1
ATOM 895 N N . LEU A 1 117 ? -4.184 -31.016 12.008 1 94.69 117 LEU A N 1
ATOM 896 C CA . LEU A 1 117 ? -5.09 -31.578 11.016 1 94.69 117 LEU A CA 1
ATOM 897 C C . LEU A 1 117 ? -6.48 -30.953 11.133 1 94.69 117 LEU A C 1
ATOM 899 O O . LEU A 1 117 ? -7.16 -30.75 10.125 1 94.69 117 LEU A O 1
ATOM 903 N N . LYS A 1 118 ? -6.898 -30.781 12.328 1 90.06 118 LYS A N 1
ATOM 904 C CA . LYS A 1 118 ? -8.094 -30.047 12.734 1 90.06 118 LYS A CA 1
ATOM 905 C C . LYS A 1 118 ? -7.855 -29.297 14.039 1 90.06 118 LYS A C 1
ATOM 907 O O . LYS A 1 118 ? -6.832 -29.5 14.703 1 90.06 118 LYS A O 1
ATOM 912 N N . LYS A 1 119 ? -8.82 -28.453 14.266 1 86.44 119 LYS A N 1
ATOM 913 C CA . LYS A 1 119 ? -8.656 -27.688 15.5 1 86.44 119 LYS A CA 1
ATOM 914 C C . LYS A 1 119 ? -8.422 -28.609 16.688 1 86.44 119 LYS A C 1
ATOM 916 O O . LYS A 1 119 ? -9.242 -29.484 16.984 1 86.44 119 LYS A O 1
ATOM 921 N N . GLY A 1 120 ? -7.289 -28.484 17.297 1 87.69 120 GLY A N 1
ATOM 922 C CA . GLY A 1 120 ? -6.977 -29.25 18.484 1 87.69 120 GLY A CA 1
ATOM 923 C C . GLY A 1 120 ? -6.32 -30.578 18.188 1 87.69 120 GLY A C 1
ATOM 924 O O . GLY A 1 120 ? -5.898 -31.297 19.109 1 87.69 120 GLY A O 1
ATOM 925 N N . LYS A 1 121 ? -6.223 -31.016 16.938 1 93.62 121 LYS A N 1
ATOM 926 C CA . LYS A 1 121 ? -5.594 -32.281 16.562 1 93.62 121 LYS A CA 1
ATOM 927 C C . LYS A 1 121 ? -4.266 -32.031 15.852 1 93.62 121 LYS A C 1
ATOM 929 O O . LYS A 1 121 ? -4.242 -31.656 14.688 1 93.62 121 LYS A O 1
ATOM 934 N N . PRO A 1 122 ? -3.264 -32.375 16.562 1 93.69 122 PRO A N 1
ATOM 935 C CA . PRO A 1 122 ? -1.943 -32.125 15.977 1 93.69 122 PRO A CA 1
ATOM 936 C C . PRO A 1 122 ? -1.659 -33 14.758 1 93.69 122 PRO A C 1
ATOM 938 O O . PRO A 1 122 ? -2.168 -34.125 14.664 1 93.69 122 PRO A O 1
ATOM 941 N N . ALA A 1 123 ? -0.949 -32.562 13.836 1 95.19 123 ALA A N 1
ATOM 942 C CA . ALA A 1 123 ? -0.447 -33.312 12.688 1 95.19 123 ALA A CA 1
ATOM 943 C C . ALA A 1 123 ? 0.915 -33.938 12.992 1 95.19 123 ALA A C 1
ATOM 945 O O . ALA A 1 123 ? 1.923 -33.562 12.391 1 95.19 123 ALA A O 1
ATOM 946 N N . GLY A 1 124 ? 0.89 -34.906 13.93 1 93.88 124 GLY A N 1
ATOM 947 C CA . GLY A 1 124 ? 2.16 -35.5 14.344 1 93.88 124 GLY A CA 1
ATOM 948 C C . GLY A 1 124 ? 3.074 -34.469 15.023 1 93.88 124 GLY A C 1
ATOM 949 O O . GLY A 1 124 ? 2.654 -33.781 15.938 1 93.88 124 GLY A O 1
ATOM 950 N N . LYS A 1 125 ? 4.352 -34.469 14.547 1 95.06 125 LYS A N 1
ATOM 951 C CA . LYS A 1 125 ? 5.352 -33.531 15.078 1 95.06 125 LYS A CA 1
ATOM 952 C C . LYS A 1 125 ? 5.629 -32.406 14.094 1 95.06 125 LYS A C 1
ATOM 954 O O . LYS A 1 125 ? 6.621 -31.688 14.227 1 95.06 125 LYS A O 1
ATOM 959 N N . GLY A 1 126 ? 4.773 -32.344 13.164 1 96.38 126 GLY A N 1
ATOM 960 C CA . GLY A 1 126 ? 4.984 -31.344 12.125 1 96.38 126 GLY A CA 1
ATOM 961 C C . GLY A 1 126 ? 4.875 -29.922 12.625 1 96.38 126 GLY A C 1
ATOM 962 O O . GLY A 1 126 ? 4.031 -29.625 13.477 1 96.38 126 GLY A O 1
ATOM 963 N N . SER A 1 127 ? 5.742 -29.062 12.18 1 97.75 127 SER A N 1
ATOM 964 C CA . SER A 1 127 ? 5.695 -27.641 12.508 1 97.75 127 SER A CA 1
ATOM 965 C C . SER A 1 127 ? 5.91 -26.766 11.266 1 97.75 127 SER A C 1
ATOM 967 O O . SER A 1 127 ? 6.438 -27.25 10.258 1 97.75 127 SER A O 1
ATOM 969 N N . ILE A 1 128 ? 5.418 -25.625 11.359 1 97.88 128 ILE A N 1
ATOM 970 C CA . ILE A 1 128 ? 5.57 -24.656 10.273 1 97.88 128 ILE A CA 1
ATOM 971 C C . ILE A 1 128 ? 6.215 -23.391 10.812 1 97.88 128 ILE A C 1
ATOM 973 O O . ILE A 1 128 ? 5.914 -22.953 11.922 1 97.88 128 ILE A O 1
ATOM 977 N N . THR A 1 129 ? 7.137 -22.844 10.109 1 96.81 129 THR A N 1
ATOM 978 C CA . THR A 1 129 ? 7.781 -21.562 10.422 1 96.81 129 THR A CA 1
ATOM 979 C C . THR A 1 129 ? 7.5 -20.531 9.328 1 96.81 129 THR A C 1
ATOM 981 O O . THR A 1 129 ? 7.695 -20.812 8.141 1 96.81 129 THR A O 1
ATOM 984 N N . VAL A 1 130 ? 6.977 -19.406 9.727 1 96.94 130 VAL A N 1
ATOM 985 C CA . VAL A 1 130 ? 6.648 -18.312 8.805 1 96.94 130 VAL A CA 1
ATOM 986 C C . VAL A 1 130 ? 7.43 -17.062 9.188 1 96.94 130 VAL A C 1
ATOM 988 O O . VAL A 1 130 ? 7.418 -16.656 10.352 1 96.94 130 VAL A O 1
ATOM 991 N N . THR A 1 131 ? 8.141 -16.453 8.258 1 95.19 131 THR A N 1
ATOM 992 C CA . THR A 1 131 ? 8.883 -15.211 8.469 1 95.19 131 THR A CA 1
ATOM 993 C C . THR A 1 131 ? 8.352 -14.109 7.555 1 95.19 131 THR A C 1
ATOM 995 O O . THR A 1 131 ? 8.141 -14.336 6.359 1 95.19 131 THR A O 1
ATOM 998 N N . ALA A 1 132 ? 8.141 -12.938 8.117 1 95.31 132 ALA A N 1
ATOM 999 C CA . ALA A 1 132 ? 7.621 -11.812 7.352 1 95.31 132 ALA A CA 1
ATOM 1000 C C . ALA A 1 132 ? 8.711 -10.781 7.07 1 95.31 132 ALA A C 1
ATOM 1002 O O . ALA A 1 132 ? 9.57 -10.539 7.922 1 95.31 132 ALA A O 1
ATOM 1003 N N . GLU A 1 133 ? 8.664 -10.211 5.898 1 93.69 133 GLU A N 1
ATOM 1004 C CA . GLU A 1 133 ? 9.516 -9.086 5.504 1 93.69 133 GLU A CA 1
ATOM 1005 C C . GLU A 1 133 ? 8.711 -8.031 4.75 1 93.69 133 GLU A C 1
ATOM 1007 O O . GLU A 1 133 ? 7.828 -8.359 3.955 1 93.69 133 GLU A O 1
ATOM 1012 N N . GLU A 1 134 ? 9 -6.785 5.062 1 92.56 134 GLU A N 1
ATOM 1013 C CA . GLU A 1 134 ? 8.367 -5.691 4.332 1 92.56 134 GLU A CA 1
ATOM 1014 C C . GLU A 1 134 ? 9.055 -5.453 2.992 1 92.56 134 GLU A C 1
ATOM 1016 O O . GLU A 1 134 ? 10.281 -5.469 2.908 1 92.56 134 GLU A O 1
ATOM 1021 N N . ILE A 1 135 ? 8.328 -5.293 1.948 1 89.94 135 ILE A N 1
ATOM 1022 C CA . ILE A 1 135 ? 8.867 -5.047 0.616 1 89.94 135 ILE A CA 1
ATOM 1023 C C . ILE A 1 135 ? 9 -3.545 0.382 1 89.94 135 ILE A C 1
ATOM 1025 O O . ILE A 1 135 ? 8 -2.822 0.367 1 89.94 135 ILE A O 1
ATOM 1029 N N . LYS A 1 136 ? 10.219 -3.057 0.182 1 86.19 136 LYS A N 1
ATOM 1030 C CA . LYS A 1 136 ? 10.469 -1.623 0.051 1 86.19 136 LYS A CA 1
ATOM 1031 C C . LYS A 1 136 ? 11.359 -1.324 -1.15 1 86.19 136 LYS A C 1
ATOM 1033 O O . LYS A 1 136 ? 11.648 -0.162 -1.439 1 86.19 136 LYS A O 1
ATOM 1038 N N . ASP A 1 137 ? 11.836 -2.369 -1.774 1 88.12 137 ASP A N 1
ATOM 1039 C CA . ASP A 1 137 ? 12.797 -2.227 -2.865 1 88.12 137 ASP A CA 1
ATOM 1040 C C . ASP A 1 137 ? 12.211 -2.725 -4.184 1 88.12 137 ASP A C 1
ATOM 1042 O O . ASP A 1 137 ? 11.656 -3.824 -4.246 1 88.12 137 ASP A O 1
ATOM 1046 N N . ASN A 1 138 ? 12.305 -1.874 -5.203 1 88.31 138 ASN A N 1
ATOM 1047 C CA . ASN A 1 138 ? 11.758 -2.264 -6.496 1 88.31 138 ASN A CA 1
ATOM 1048 C C . ASN A 1 138 ? 12.836 -2.822 -7.418 1 88.31 138 ASN A C 1
ATOM 1050 O O . ASN A 1 138 ? 12.586 -3.047 -8.602 1 88.31 138 ASN A O 1
ATOM 1054 N N . ARG A 1 139 ? 14.055 -3.049 -6.98 1 92.38 139 ARG A N 1
ATOM 1055 C CA . ARG A 1 139 ? 15.125 -3.633 -7.781 1 92.38 139 ARG A CA 1
ATOM 1056 C C . ARG A 1 139 ? 15.094 -5.156 -7.719 1 92.38 139 ARG A C 1
ATOM 1058 O O . ARG A 1 139 ? 14.594 -5.73 -6.75 1 92.38 139 ARG A O 1
ATOM 1065 N N . ALA A 1 140 ? 15.531 -5.754 -8.727 1 94.94 140 ALA A N 1
ATOM 1066 C CA . ALA A 1 140 ? 15.719 -7.199 -8.797 1 94.94 140 ALA A CA 1
ATOM 1067 C C . ALA A 1 140 ? 17.125 -7.543 -9.305 1 94.94 140 ALA A C 1
ATOM 1069 O O . ALA A 1 140 ? 17.766 -6.723 -9.953 1 94.94 140 ALA A O 1
ATOM 1070 N N . ILE A 1 141 ? 17.578 -8.672 -8.945 1 96.56 141 ILE A N 1
ATOM 1071 C CA . ILE A 1 141 ? 18.875 -9.156 -9.43 1 96.56 141 ILE A CA 1
ATOM 1072 C C . ILE A 1 141 ? 18.656 -10.242 -10.477 1 96.56 141 ILE A C 1
ATOM 1074 O O . ILE A 1 141 ? 17.797 -11.117 -10.312 1 96.56 141 ILE A O 1
ATOM 1078 N N . VAL A 1 142 ? 19.312 -10.125 -11.539 1 95.88 142 VAL A N 1
ATOM 1079 C CA . VAL A 1 142 ? 19.344 -11.133 -12.602 1 95.88 142 VAL A CA 1
ATOM 1080 C C . VAL A 1 142 ? 20.703 -11.82 -12.625 1 95.88 142 VAL A C 1
ATOM 1082 O O . VAL A 1 142 ? 21.734 -11.172 -12.844 1 95.88 142 VAL A O 1
ATOM 1085 N N . LEU A 1 143 ? 20.641 -13.188 -12.484 1 96.38 143 LEU A N 1
ATOM 1086 C CA . LEU A 1 143 ? 21.891 -13.93 -12.344 1 96.38 143 LEU A CA 1
ATOM 1087 C C . LEU A 1 143 ? 21.938 -15.109 -13.305 1 96.38 143 LEU A C 1
ATOM 1089 O O . LEU A 1 143 ? 20.906 -15.75 -13.547 1 96.38 143 LEU A O 1
ATOM 1093 N N . GLU A 1 144 ? 23.031 -15.312 -13.852 1 95.5 144 GLU A N 1
ATOM 1094 C CA . GLU A 1 144 ? 23.375 -16.516 -14.586 1 95.5 144 GLU A CA 1
ATOM 1095 C C . GLU A 1 144 ? 24.672 -17.141 -14.062 1 95.5 144 GLU A C 1
ATOM 1097 O O . GLU A 1 144 ? 25.719 -16.484 -14.047 1 95.5 144 GLU A O 1
ATOM 1102 N N . LEU A 1 145 ? 24.562 -18.391 -13.68 1 95.44 145 LEU A N 1
ATOM 1103 C CA . LEU A 1 145 ? 25.688 -19.062 -13.055 1 95.44 145 LEU A CA 1
ATOM 1104 C C . LEU A 1 145 ? 26.062 -20.328 -13.836 1 95.44 145 LEU A C 1
ATOM 1106 O O . LEU A 1 145 ? 25.234 -20.891 -14.539 1 95.44 145 LEU A O 1
ATOM 1110 N N . GLU A 1 146 ? 27.281 -20.688 -13.719 1 94.25 146 GLU A N 1
ATOM 1111 C CA . GLU A 1 146 ? 27.781 -21.922 -14.289 1 94.25 146 GLU A CA 1
ATOM 1112 C C . GLU A 1 146 ? 28.812 -22.578 -13.367 1 94.25 146 GLU A C 1
ATOM 1114 O O . GLU A 1 146 ? 29.328 -21.938 -12.453 1 94.25 146 GLU A O 1
ATOM 1119 N N . ALA A 1 147 ? 28.969 -23.844 -13.531 1 93.31 147 ALA A N 1
ATOM 1120 C CA . ALA A 1 147 ? 29.953 -24.562 -12.727 1 93.31 147 ALA A CA 1
ATOM 1121 C C . ALA A 1 147 ? 30.875 -25.406 -13.617 1 93.31 147 ALA A C 1
ATOM 1123 O O . ALA A 1 147 ? 30.531 -25.719 -14.758 1 93.31 147 ALA A O 1
ATOM 1124 N N . LYS A 1 148 ? 32.062 -25.641 -13.039 1 91.81 148 LYS A N 1
ATOM 1125 C CA . LYS A 1 148 ? 33.031 -26.5 -13.703 1 91.81 148 LYS A CA 1
ATOM 1126 C C . LYS A 1 148 ? 33.656 -27.516 -12.734 1 91.81 148 LYS A C 1
ATOM 1128 O O . LYS A 1 148 ? 33.844 -27.203 -11.555 1 91.81 148 LYS A O 1
ATOM 1133 N N . LYS A 1 149 ? 33.844 -28.688 -13.234 1 89.38 149 LYS A N 1
ATOM 1134 C CA . LYS A 1 149 ? 34.594 -29.734 -12.555 1 89.38 149 LYS A CA 1
ATOM 1135 C C . LYS A 1 149 ? 33.938 -30.109 -11.227 1 89.38 149 LYS A C 1
ATOM 1137 O O . LYS A 1 149 ? 34.594 -30.203 -10.203 1 89.38 149 LYS A O 1
ATOM 1142 N N . LEU A 1 150 ? 32.625 -30.25 -11.258 1 89.12 150 LEU A N 1
ATOM 1143 C CA . LEU A 1 150 ? 31.953 -30.672 -10.039 1 89.12 150 LEU A CA 1
ATOM 1144 C C . LEU A 1 150 ? 32.219 -32.125 -9.734 1 89.12 150 LEU A C 1
ATOM 1146 O O . LEU A 1 150 ? 32.438 -32.938 -10.656 1 89.12 150 LEU A O 1
ATOM 1150 N N . ASP A 1 151 ? 32.219 -32.438 -8.523 1 83.81 151 ASP A N 1
ATOM 1151 C CA . ASP A 1 151 ? 32.469 -33.812 -8.109 1 83.81 151 ASP A CA 1
ATOM 1152 C C . ASP A 1 151 ? 31.344 -34.719 -8.609 1 83.81 151 ASP A C 1
ATOM 1154 O O . ASP A 1 151 ? 30.172 -34.312 -8.656 1 83.81 151 ASP A O 1
ATOM 1158 N N . LYS A 1 152 ? 31.75 -35.938 -8.953 1 76.19 152 LYS A N 1
ATOM 1159 C CA . LYS A 1 152 ? 30.781 -37 -9.242 1 76.19 152 LYS A CA 1
ATOM 1160 C C . LYS A 1 152 ? 30.234 -37.594 -7.961 1 76.19 152 LYS A C 1
ATOM 1162 O O . LYS A 1 152 ? 30.984 -38 -7.078 1 76.19 152 LYS A O 1
ATOM 1167 N N . LYS A 1 153 ? 29 -37.5 -7.805 1 69.5 153 LYS A N 1
ATOM 1168 C CA . LYS A 1 153 ? 28.406 -38.031 -6.586 1 69.5 153 LYS A CA 1
ATOM 1169 C C . LYS A 1 153 ? 27.578 -39.281 -6.883 1 69.5 153 LYS A C 1
ATOM 1171 O O . LYS A 1 153 ? 27.25 -40.031 -5.969 1 69.5 153 LYS A O 1
ATOM 1176 N N . ASP A 1 154 ? 27.266 -39.469 -8.109 1 66.5 154 ASP A N 1
ATOM 1177 C CA . ASP A 1 154 ? 26.469 -40.656 -8.43 1 66.5 154 ASP A CA 1
ATOM 1178 C C . ASP A 1 154 ? 27.375 -41.844 -8.766 1 66.5 154 ASP A C 1
ATOM 1180 O O . ASP A 1 154 ? 28.469 -41.688 -9.305 1 66.5 154 ASP A O 1
ATOM 1184 N N . THR A 1 155 ? 27.016 -43 -8.328 1 56.72 155 THR A N 1
ATOM 1185 C CA . THR A 1 155 ? 27.75 -44.25 -8.617 1 56.72 155 THR A CA 1
ATOM 1186 C C . THR A 1 155 ? 27.75 -44.531 -10.117 1 56.72 155 THR A C 1
ATOM 1188 O O . THR A 1 155 ? 28.766 -44.969 -10.656 1 56.72 155 THR A O 1
ATOM 1191 N N . PHE A 1 156 ? 26.5 -44.531 -10.766 1 56.22 156 PHE A N 1
ATOM 1192 C CA . PHE A 1 156 ? 26.438 -44.938 -12.156 1 56.22 156 PHE A CA 1
ATOM 1193 C C . PHE A 1 156 ? 26.109 -43.75 -13.055 1 56.22 156 PHE A C 1
ATOM 1195 O O . PHE A 1 156 ? 25.734 -43.938 -14.219 1 56.22 156 PHE A O 1
ATOM 1202 N N . GLY A 1 157 ? 26.578 -42.562 -12.617 1 61.25 157 GLY A N 1
ATOM 1203 C CA . GLY A 1 157 ? 26.297 -41.438 -13.484 1 61.25 157 GLY A CA 1
ATOM 1204 C C . GLY A 1 157 ? 26.844 -40.125 -12.945 1 61.25 157 GLY A C 1
ATOM 1205 O O . GLY A 1 157 ? 27.453 -40.094 -11.875 1 61.25 157 GLY A O 1
ATOM 1206 N N . LYS A 1 158 ? 26.828 -39.188 -13.898 1 70.19 158 LYS A N 1
ATOM 1207 C CA . LYS A 1 158 ? 27.281 -37.844 -13.5 1 70.19 158 LYS A CA 1
ATOM 1208 C C . LYS A 1 158 ? 26.281 -37.156 -12.594 1 70.19 158 LYS A C 1
ATOM 1210 O O . LYS A 1 158 ? 25.125 -37.594 -12.484 1 70.19 158 LYS A O 1
ATOM 1215 N N . SER A 1 159 ? 26.688 -36.312 -11.836 1 77.19 159 SER A N 1
ATOM 1216 C CA . SER A 1 159 ? 25.844 -35.562 -10.906 1 77.19 159 SER A CA 1
ATOM 1217 C C . SER A 1 159 ? 24.828 -34.719 -11.648 1 77.19 159 SER A C 1
ATOM 1219 O O . SER A 1 159 ? 25.047 -34.344 -12.805 1 77.19 159 SER A O 1
ATOM 1221 N N . ASP A 1 160 ? 23.656 -34.5 -11.133 1 82.69 160 ASP A N 1
ATOM 1222 C CA . ASP A 1 160 ? 22.641 -33.531 -11.555 1 82.69 160 ASP A CA 1
ATOM 1223 C C . ASP A 1 160 ? 22.625 -32.312 -10.625 1 82.69 160 ASP A C 1
ATOM 1225 O O . ASP A 1 160 ? 21.719 -32.156 -9.805 1 82.69 160 ASP A O 1
ATOM 1229 N N . PRO A 1 161 ? 23.625 -31.469 -10.844 1 89.25 161 PRO A N 1
ATOM 1230 C CA . PRO A 1 161 ? 23.859 -30.406 -9.852 1 89.25 161 PRO A CA 1
ATOM 1231 C C . PRO A 1 161 ? 22.828 -29.297 -9.922 1 89.25 161 PRO A C 1
ATOM 1233 O O . PRO A 1 161 ? 22.375 -28.922 -11.016 1 89.25 161 PRO A O 1
ATOM 1236 N N . PHE A 1 162 ? 22.328 -28.797 -8.867 1 91.94 162 PHE A N 1
ATOM 1237 C CA . PHE A 1 162 ? 21.547 -27.578 -8.75 1 91.94 162 PHE A CA 1
ATOM 1238 C C . PHE A 1 162 ? 22.016 -26.75 -7.559 1 91.94 162 PHE A C 1
ATOM 1240 O O . PHE A 1 162 ? 22.688 -27.266 -6.664 1 91.94 162 PHE A O 1
ATOM 1247 N N . LEU A 1 163 ? 21.719 -25.531 -7.641 1 95.06 163 LEU A N 1
ATOM 1248 C CA . LEU A 1 163 ? 22.172 -24.609 -6.602 1 95.06 163 LEU A CA 1
ATOM 1249 C C . LEU A 1 163 ? 21.016 -24.172 -5.715 1 95.06 163 LEU A C 1
ATOM 1251 O O . LEU A 1 163 ? 19.891 -24 -6.191 1 95.06 163 LEU A O 1
ATOM 1255 N N . GLU A 1 164 ? 21.266 -24.031 -4.484 1 95.81 164 GLU A N 1
ATOM 1256 C CA . GLU A 1 164 ? 20.391 -23.359 -3.52 1 95.81 164 GLU A CA 1
ATOM 1257 C C . GLU A 1 164 ? 21.062 -22.125 -2.924 1 95.81 164 GLU A C 1
ATOM 1259 O O . GLU A 1 164 ? 22.141 -22.234 -2.32 1 95.81 164 GLU A O 1
ATOM 1264 N N . ILE A 1 165 ? 20.453 -21.031 -3.113 1 98 165 ILE A N 1
ATOM 1265 C CA . ILE A 1 165 ? 20.984 -19.781 -2.6 1 98 165 ILE A CA 1
ATOM 1266 C C . ILE A 1 165 ? 20.172 -19.344 -1.379 1 98 165 ILE A C 1
ATOM 1268 O O . ILE A 1 165 ? 18.953 -19.281 -1.426 1 98 165 ILE A O 1
ATOM 1272 N N . SER A 1 166 ? 20.891 -19.031 -0.291 1 97.81 166 SER A N 1
ATOM 1273 C CA . SER A 1 166 ? 20.25 -18.594 0.952 1 97.81 166 SER A CA 1
ATOM 1274 C C . SER A 1 166 ? 20.828 -17.281 1.44 1 97.81 166 SER A C 1
ATOM 1276 O O . SER A 1 166 ? 22.031 -17.016 1.263 1 97.81 166 SER A O 1
ATOM 1278 N N . LYS A 1 167 ? 20 -16.453 2.002 1 97.25 167 LYS A N 1
ATOM 1279 C CA . LYS A 1 167 ? 20.484 -15.234 2.646 1 97.25 167 LYS A CA 1
ATOM 1280 C C . LYS A 1 167 ? 20.531 -15.398 4.164 1 97.25 167 LYS A C 1
ATOM 1282 O O . LYS A 1 167 ? 19.734 -16.141 4.742 1 97.25 167 LYS A O 1
ATOM 1287 N N . LYS A 1 168 ? 21.453 -14.688 4.742 1 94.56 168 LYS A N 1
ATOM 1288 C CA . LYS A 1 168 ? 21.531 -14.703 6.203 1 94.56 168 LYS A CA 1
ATOM 1289 C C . LYS A 1 168 ? 20.484 -13.781 6.82 1 94.56 168 LYS A C 1
ATOM 1291 O O . LYS A 1 168 ? 20.422 -12.594 6.5 1 94.56 168 LYS A O 1
ATOM 1296 N N . GLY A 1 169 ? 19.625 -14.367 7.648 1 87.19 169 GLY A N 1
ATOM 1297 C CA . GLY A 1 169 ? 18.625 -13.562 8.336 1 87.19 169 GLY A CA 1
ATOM 1298 C C . GLY A 1 169 ? 19.188 -12.781 9.5 1 87.19 169 GLY A C 1
ATOM 1299 O O . GLY A 1 169 ? 20.359 -12.969 9.883 1 87.19 169 GLY A O 1
ATOM 1300 N N . ASP A 1 170 ? 18.375 -11.914 10.086 1 81 170 ASP A N 1
ATOM 1301 C CA . ASP A 1 170 ? 18.797 -11.117 11.234 1 81 170 ASP A CA 1
ATOM 1302 C C . ASP A 1 170 ? 19.016 -12 12.461 1 81 170 ASP A C 1
ATOM 1304 O O . ASP A 1 170 ? 19.797 -11.648 13.352 1 81 170 ASP A O 1
ATOM 1308 N N . ASP A 1 171 ? 18.375 -13.141 12.43 1 78.75 171 ASP A N 1
ATOM 1309 C CA . ASP A 1 171 ? 18.531 -14.086 13.531 1 78.75 171 ASP A CA 1
ATOM 1310 C C . ASP A 1 171 ? 19.766 -14.961 13.32 1 78.75 171 ASP A C 1
ATOM 1312 O O . ASP A 1 171 ? 20.047 -15.844 14.133 1 78.75 171 ASP A O 1
ATOM 1316 N N . GLY A 1 172 ? 20.391 -14.789 12.219 1 84.44 172 GLY A N 1
ATOM 1317 C CA . GLY A 1 172 ? 21.609 -15.539 11.938 1 84.44 172 GLY A CA 1
ATOM 1318 C C . GLY A 1 172 ? 21.344 -16.828 11.172 1 84.44 172 GLY A C 1
ATOM 1319 O O . GLY A 1 172 ? 22.281 -17.5 10.742 1 84.44 172 GLY A O 1
ATOM 1320 N N . LYS A 1 173 ? 20.125 -17.094 10.992 1 88.56 173 LYS A N 1
ATOM 1321 C CA . LYS A 1 173 ? 19.766 -18.312 10.281 1 88.56 173 LYS A CA 1
ATOM 1322 C C . LYS A 1 173 ? 19.719 -18.078 8.773 1 88.56 173 LYS A C 1
ATOM 1324 O O . LYS A 1 173 ? 19.453 -16.953 8.328 1 88.56 173 LYS A O 1
ATOM 1329 N N . TRP A 1 174 ? 20.016 -19.188 8.023 1 93.62 174 TRP A N 1
ATOM 1330 C CA . TRP A 1 174 ? 19.984 -19.094 6.566 1 93.62 174 TRP A CA 1
ATOM 1331 C C . TRP A 1 174 ? 18.562 -19.312 6.039 1 93.62 174 TRP A C 1
ATOM 1333 O O . TRP A 1 174 ? 17.859 -20.219 6.496 1 93.62 174 TRP A O 1
ATOM 1343 N N . GLN A 1 175 ? 18.172 -18.438 5.172 1 93.69 175 GLN A N 1
ATOM 1344 C CA . GLN A 1 175 ? 16.859 -18.531 4.543 1 93.69 175 GLN A CA 1
ATOM 1345 C C . GLN A 1 175 ? 16.984 -18.734 3.037 1 93.69 175 GLN A C 1
ATOM 1347 O O . GLN A 1 175 ? 17.594 -17.922 2.344 1 93.69 175 GLN A O 1
ATOM 1352 N N . LEU A 1 176 ? 16.406 -19.766 2.551 1 96.19 176 LEU A N 1
ATOM 1353 C CA . LEU A 1 176 ? 16.469 -20.094 1.127 1 96.19 176 LEU A CA 1
ATOM 1354 C C . LEU A 1 176 ? 15.766 -19.016 0.304 1 96.19 176 LEU A C 1
ATOM 1356 O O . LEU A 1 176 ? 14.633 -18.625 0.614 1 96.19 176 LEU A O 1
ATOM 1360 N N . VAL A 1 177 ? 16.422 -18.547 -0.738 1 96.81 177 VAL A N 1
ATOM 1361 C CA . VAL A 1 177 ? 15.812 -17.469 -1.522 1 96.81 177 VAL A CA 1
ATOM 1362 C C . VAL A 1 177 ? 15.609 -17.938 -2.963 1 96.81 177 VAL A C 1
ATOM 1364 O O . VAL A 1 177 ? 14.758 -17.406 -3.68 1 96.81 177 VAL A O 1
ATOM 1367 N N . HIS A 1 178 ? 16.406 -18.938 -3.395 1 96.75 178 HIS A N 1
ATOM 1368 C CA . HIS A 1 178 ? 16.25 -19.391 -4.77 1 96.75 178 HIS A CA 1
ATOM 1369 C C . HIS A 1 178 ? 16.828 -20.781 -4.957 1 96.75 178 HIS A C 1
ATOM 1371 O O . HIS A 1 178 ? 17.844 -21.125 -4.336 1 96.75 178 HIS A O 1
ATOM 1377 N N . ARG A 1 179 ? 16.203 -21.547 -5.832 1 94 179 ARG A N 1
ATOM 1378 C CA . ARG A 1 179 ? 16.672 -22.844 -6.305 1 94 179 ARG A CA 1
ATOM 1379 C C . ARG A 1 179 ? 16.734 -22.875 -7.828 1 94 179 ARG A C 1
ATOM 1381 O O . ARG A 1 179 ? 15.773 -22.531 -8.5 1 94 179 ARG A O 1
ATOM 1388 N N . THR A 1 180 ? 17.875 -23.297 -8.352 1 92.38 180 THR A N 1
ATOM 1389 C CA . THR A 1 180 ? 18 -23.375 -9.797 1 92.38 180 THR A CA 1
ATOM 1390 C C . THR A 1 180 ? 17.328 -24.641 -10.328 1 92.38 180 THR A C 1
ATOM 1392 O O . THR A 1 180 ? 16.922 -25.516 -9.539 1 92.38 180 THR A O 1
ATOM 1395 N N . GLU A 1 181 ? 17.219 -24.75 -11.633 1 84.31 181 GLU A N 1
ATOM 1396 C CA . GLU A 1 181 ? 16.609 -25.922 -12.25 1 84.31 181 GLU A CA 1
ATOM 1397 C C . GLU A 1 181 ? 17.5 -27.156 -12.109 1 84.31 181 GLU A C 1
ATOM 1399 O O . GLU A 1 181 ? 18.719 -27.031 -12.008 1 84.31 181 GLU A O 1
ATOM 1404 N N . VAL A 1 182 ? 16.906 -28.391 -12.031 1 70 182 VAL A N 1
ATOM 1405 C CA . VAL A 1 182 ? 17.609 -29.656 -11.859 1 70 182 VAL A CA 1
ATOM 1406 C C . VAL A 1 182 ? 17.969 -30.234 -13.219 1 70 182 VAL A C 1
ATOM 1408 O O . VAL A 1 182 ? 18.641 -31.266 -13.297 1 70 182 VAL A O 1
ATOM 1411 N N . VAL A 1 183 ? 17.703 -29.672 -14.297 1 61.84 183 VAL A N 1
ATOM 1412 C CA . VAL A 1 183 ? 17.625 -30.266 -15.633 1 61.84 183 VAL A CA 1
ATOM 1413 C C . VAL A 1 183 ? 19 -30.797 -16.047 1 61.84 183 VAL A C 1
ATOM 1415 O O . VAL A 1 183 ? 19.109 -31.594 -16.969 1 61.84 183 VAL A O 1
ATOM 1418 N N . VAL A 1 184 ? 20.266 -30.359 -15.438 1 61.81 184 VAL A N 1
ATOM 1419 C CA . VAL A 1 184 ? 21.406 -30.703 -16.297 1 61.81 184 VAL A CA 1
ATOM 1420 C C . VAL A 1 184 ? 21.891 -32.094 -15.961 1 61.81 184 VAL A C 1
ATOM 1422 O O . VAL A 1 184 ? 22.688 -32.281 -15.039 1 61.81 184 VAL A O 1
ATOM 1425 N N . LYS A 1 185 ? 21 -33 -16.562 1 66.38 185 LYS A N 1
ATOM 1426 C CA . LYS A 1 185 ? 21.328 -34.406 -16.281 1 66.38 185 LYS A CA 1
ATOM 1427 C C . LYS A 1 185 ? 22.766 -34.75 -16.656 1 66.38 185 LYS A C 1
ATOM 1429 O O . LYS A 1 185 ? 23.25 -34.312 -17.703 1 66.38 185 LYS A O 1
ATOM 1434 N N . ASN A 1 186 ? 23.391 -35.375 -15.719 1 63.66 186 ASN A N 1
ATOM 1435 C CA . ASN A 1 186 ? 24.719 -35.969 -15.898 1 63.66 186 ASN A CA 1
ATOM 1436 C C . ASN A 1 186 ? 25.734 -34.969 -16.406 1 63.66 186 ASN A C 1
ATOM 1438 O O . ASN A 1 186 ? 26.422 -35.219 -17.391 1 63.66 186 ASN A O 1
ATOM 1442 N N . ASN A 1 187 ? 25.641 -33.75 -15.828 1 70.25 187 ASN A N 1
ATOM 1443 C CA . ASN A 1 187 ? 26.5 -32.688 -16.297 1 70.25 187 ASN A CA 1
ATOM 1444 C C . ASN A 1 187 ? 27.359 -32.125 -15.164 1 70.25 187 ASN A C 1
ATOM 1446 O O . ASN A 1 187 ? 26.844 -31.531 -14.219 1 70.25 187 ASN A O 1
ATOM 1450 N N . LEU A 1 188 ? 28.609 -32.344 -15.352 1 75.62 188 LEU A N 1
ATOM 1451 C CA . LEU A 1 188 ? 29.547 -31.891 -14.328 1 75.62 188 LEU A CA 1
ATOM 1452 C C . LEU A 1 188 ? 29.938 -30.438 -14.578 1 75.62 188 LEU A C 1
ATOM 1454 O O . LEU A 1 188 ? 30.656 -29.844 -13.766 1 75.62 188 LEU A O 1
ATOM 1458 N N . SER A 1 189 ? 29.516 -29.891 -15.641 1 80.75 189 SER A N 1
ATOM 1459 C CA . SER A 1 189 ? 29.766 -28.484 -15.977 1 80.75 189 SER A CA 1
ATOM 1460 C C . SER A 1 189 ? 28.5 -27.797 -16.484 1 80.75 189 SER A C 1
ATOM 1462 O O . SER A 1 189 ? 28.469 -27.328 -17.609 1 80.75 189 SER A O 1
ATOM 1464 N N . PRO A 1 190 ? 27.578 -27.656 -15.594 1 87.25 190 PRO A N 1
ATOM 1465 C CA . PRO A 1 190 ? 26.281 -27.125 -16.016 1 87.25 190 PRO A CA 1
ATOM 1466 C C . PRO A 1 190 ? 26.281 -25.609 -16.141 1 87.25 190 PRO A C 1
ATOM 1468 O O . PRO A 1 190 ? 27.094 -24.922 -15.516 1 87.25 190 PRO A O 1
ATOM 1471 N N . THR A 1 191 ? 25.484 -25.109 -16.984 1 90.25 191 THR A N 1
ATOM 1472 C CA . THR A 1 191 ? 25.047 -23.734 -17.031 1 90.25 191 THR A CA 1
ATOM 1473 C C . THR A 1 191 ? 23.562 -23.625 -16.688 1 90.25 191 THR A C 1
ATOM 1475 O O . THR A 1 191 ? 22.719 -24.125 -17.438 1 90.25 191 THR A O 1
ATOM 1478 N N . TRP A 1 192 ? 23.359 -23.047 -15.562 1 93.19 192 TRP A N 1
ATOM 1479 C CA . TRP A 1 192 ? 21.953 -22.922 -15.156 1 93.19 192 TRP A CA 1
ATOM 1480 C C . TRP A 1 192 ? 21.281 -21.766 -15.883 1 93.19 192 TRP A C 1
ATOM 1482 O O . TRP A 1 192 ? 21.938 -20.828 -16.328 1 93.19 192 TRP A O 1
ATOM 1492 N N . LYS A 1 193 ? 19.938 -21.875 -15.992 1 92.12 193 LYS A N 1
ATOM 1493 C CA . LYS A 1 193 ? 19.141 -20.828 -16.625 1 92.12 193 LYS A CA 1
ATOM 1494 C C . LYS A 1 193 ? 19.219 -19.516 -15.844 1 92.12 193 LYS A C 1
ATOM 1496 O O . LYS A 1 193 ? 19.281 -19.531 -14.609 1 92.12 193 LYS A O 1
ATOM 1501 N N . LYS A 1 194 ? 19.203 -18.484 -16.641 1 93.81 194 LYS A N 1
ATOM 1502 C CA . LYS A 1 194 ? 19.141 -17.156 -16.031 1 93.81 194 LYS A CA 1
ATOM 1503 C C . LYS A 1 194 ? 17.891 -17 -15.18 1 93.81 194 LYS A C 1
ATOM 1505 O O . LYS A 1 194 ? 16.797 -17.406 -15.578 1 93.81 194 LYS A O 1
ATOM 1510 N N . PHE A 1 195 ? 18.047 -16.422 -13.961 1 94.81 195 PHE A N 1
ATOM 1511 C CA . PHE A 1 195 ? 16.875 -16.25 -13.094 1 94.81 195 PHE A CA 1
ATOM 1512 C C . PHE A 1 195 ? 16.844 -14.836 -12.516 1 94.81 195 PHE A C 1
ATOM 1514 O O . PHE A 1 195 ? 17.875 -14.148 -12.484 1 94.81 195 PHE A O 1
ATOM 1521 N N . THR A 1 196 ? 15.68 -14.391 -12.164 1 94.06 196 THR A N 1
ATOM 1522 C CA . THR A 1 196 ? 15.438 -13.07 -11.586 1 94.06 196 THR A CA 1
ATOM 1523 C C . THR A 1 196 ? 14.805 -13.203 -10.203 1 94.06 196 THR A C 1
ATOM 1525 O O . THR A 1 196 ? 13.82 -13.922 -10.023 1 94.06 196 THR A O 1
ATOM 1528 N N . VAL A 1 197 ? 15.398 -12.562 -9.203 1 96.38 197 VAL A N 1
ATOM 1529 C CA . VAL A 1 197 ? 14.883 -12.547 -7.836 1 96.38 197 VAL A CA 1
ATOM 1530 C C . VAL A 1 197 ? 14.836 -11.117 -7.32 1 96.38 197 VAL A C 1
ATOM 1532 O O . VAL A 1 197 ? 15.789 -10.352 -7.488 1 96.38 197 VAL A O 1
ATOM 1535 N N . PRO A 1 198 ? 13.648 -10.672 -6.742 1 94.25 198 PRO A N 1
ATOM 1536 C CA . PRO A 1 198 ? 13.641 -9.344 -6.121 1 94.25 198 PRO A CA 1
ATOM 1537 C C . PRO A 1 198 ? 14.789 -9.156 -5.129 1 94.25 198 PRO A C 1
ATOM 1539 O O . PRO A 1 198 ? 15.102 -10.07 -4.355 1 94.25 198 PRO A O 1
ATOM 1542 N N . LEU A 1 199 ? 15.391 -7.984 -5.191 1 95.69 199 LEU A N 1
ATOM 1543 C CA . LEU A 1 199 ? 16.562 -7.723 -4.367 1 95.69 199 LEU A CA 1
ATOM 1544 C C . LEU A 1 199 ? 16.219 -7.832 -2.883 1 95.69 199 LEU A C 1
ATOM 1546 O O . LEU A 1 199 ? 17.031 -8.305 -2.086 1 95.69 199 LEU A O 1
ATOM 1550 N N . GLN A 1 200 ? 15.023 -7.363 -2.549 1 92.88 200 GLN A N 1
ATOM 1551 C CA . GLN A 1 200 ? 14.555 -7.488 -1.173 1 92.88 200 GLN A CA 1
ATOM 1552 C C . GLN A 1 200 ? 14.562 -8.945 -0.721 1 92.88 200 GLN A C 1
ATOM 1554 O O . GLN A 1 200 ? 15 -9.258 0.388 1 92.88 200 GLN A O 1
ATOM 1559 N N . THR A 1 201 ? 14.125 -9.789 -1.573 1 95.12 201 THR A N 1
ATOM 1560 C CA . THR A 1 201 ? 14.078 -11.219 -1.287 1 95.12 201 THR A CA 1
ATOM 1561 C C . THR A 1 201 ? 15.484 -11.805 -1.25 1 95.12 201 THR A C 1
ATOM 1563 O O . THR A 1 201 ? 15.812 -12.594 -0.36 1 95.12 201 THR A O 1
ATOM 1566 N N . PHE A 1 202 ? 16.281 -11.414 -2.119 1 97.44 202 PHE A N 1
ATOM 1567 C CA . PHE A 1 202 ? 17.594 -12.023 -2.363 1 97.44 202 PHE A CA 1
ATOM 1568 C C . PHE A 1 202 ? 18.562 -11.672 -1.249 1 97.44 202 PHE A C 1
ATOM 1570 O O . PHE A 1 202 ? 19.344 -12.516 -0.815 1 97.44 202 PHE A O 1
ATOM 1577 N N . CYS A 1 203 ? 18.547 -10.398 -0.756 1 96.5 203 CYS A N 1
ATOM 1578 C CA . CYS A 1 203 ? 19.547 -9.977 0.216 1 96.5 203 CYS A CA 1
ATOM 1579 C C . CYS A 1 203 ? 19.016 -8.859 1.105 1 96.5 203 CYS A C 1
ATOM 1581 O O . CYS A 1 203 ? 19.781 -8.047 1.622 1 96.5 203 CYS A O 1
ATOM 1583 N N . CYS A 1 204 ? 17.703 -8.688 1.222 1 91.88 204 CYS A N 1
ATOM 1584 C CA . CYS A 1 204 ? 17.078 -7.648 2.031 1 91.88 204 CYS A CA 1
ATOM 1585 C C . CYS A 1 204 ? 17.531 -6.266 1.591 1 91.88 204 CYS A C 1
ATOM 1587 O O . CYS A 1 204 ? 17.719 -5.375 2.424 1 91.88 204 CYS A O 1
ATOM 1589 N N . SER A 1 205 ? 17.891 -6.113 0.369 1 90.88 205 SER A N 1
ATOM 1590 C CA . SER A 1 205 ? 18.312 -4.871 -0.269 1 90.88 205 SER A CA 1
ATOM 1591 C C . SER A 1 205 ? 19.656 -4.395 0.285 1 90.88 205 SER A C 1
ATOM 1593 O O . SER A 1 205 ? 19.984 -3.209 0.206 1 90.88 205 SER A O 1
ATOM 1595 N N . ASP A 1 206 ? 20.312 -5.211 0.965 1 93.19 206 ASP A N 1
ATOM 1596 C CA . ASP A 1 206 ? 21.672 -4.973 1.451 1 93.19 206 ASP A CA 1
ATOM 1597 C C . ASP A 1 206 ? 22.688 -5.75 0.626 1 93.19 206 ASP A C 1
ATOM 1599 O O . ASP A 1 206 ? 22.859 -6.957 0.814 1 93.19 206 ASP A O 1
ATOM 1603 N N . LEU A 1 207 ? 23.453 -5.047 -0.134 1 95.69 207 LEU A N 1
ATOM 1604 C CA . LEU A 1 207 ? 24.359 -5.672 -1.084 1 95.69 207 LEU A CA 1
ATOM 1605 C C . LEU A 1 207 ? 25.516 -6.359 -0.357 1 95.69 207 LEU A C 1
ATOM 1607 O O . LEU A 1 207 ? 26.234 -7.16 -0.953 1 95.69 207 LEU A O 1
ATOM 1611 N N . GLU A 1 208 ? 25.625 -6.082 0.923 1 95.88 208 GLU A N 1
ATOM 1612 C CA . GLU A 1 208 ? 26.719 -6.664 1.7 1 95.88 208 GLU A CA 1
ATOM 1613 C C . GLU A 1 208 ? 26.219 -7.824 2.559 1 95.88 208 GLU A C 1
ATOM 1615 O O . GLU A 1 208 ? 27 -8.438 3.295 1 95.88 208 GLU A O 1
ATOM 1620 N N . ARG A 1 209 ? 24.969 -8.164 2.488 1 96 209 ARG A N 1
ATOM 1621 C CA . ARG A 1 209 ? 24.422 -9.273 3.26 1 96 209 ARG A CA 1
ATOM 1622 C C . ARG A 1 209 ? 25.031 -10.594 2.836 1 96 209 ARG A C 1
ATOM 1624 O O . ARG A 1 209 ? 25.109 -10.898 1.645 1 96 209 ARG A O 1
ATOM 1631 N N . PRO A 1 210 ? 25.438 -11.375 3.732 1 97.19 210 PRO A N 1
ATOM 1632 C CA . PRO A 1 210 ? 26.031 -12.664 3.367 1 97.19 210 PRO A CA 1
ATOM 1633 C C . PRO A 1 210 ? 25.016 -13.602 2.699 1 97.19 210 PRO A C 1
ATOM 1635 O O . PRO A 1 210 ? 23.859 -13.656 3.104 1 97.19 210 PRO A O 1
ATOM 1638 N N . LEU A 1 211 ? 25.531 -14.25 1.685 1 98.19 211 LEU A N 1
ATOM 1639 C CA . LEU A 1 211 ? 24.781 -15.289 0.97 1 98.19 211 LEU A CA 1
ATOM 1640 C C . LEU A 1 211 ? 25.516 -16.625 1.041 1 98.19 211 LEU A C 1
ATOM 1642 O O . LEU A 1 211 ? 26.75 -16.656 1.029 1 98.19 211 LEU A O 1
ATOM 1646 N N . LYS A 1 212 ? 24.812 -17.625 1.15 1 98.19 212 LYS A N 1
ATOM 1647 C CA . LYS A 1 212 ? 25.359 -18.984 1.089 1 98.19 212 LYS A CA 1
ATOM 1648 C C . LYS A 1 212 ? 24.812 -19.75 -0.117 1 98.19 212 LYS A C 1
ATOM 1650 O O . LYS A 1 212 ? 23.594 -19.766 -0.344 1 98.19 212 LYS A O 1
ATOM 1655 N N . VAL A 1 213 ? 25.672 -20.328 -0.854 1 98 213 VAL A N 1
ATOM 1656 C CA . VAL A 1 213 ? 25.281 -21.125 -2.018 1 98 213 VAL A CA 1
ATOM 1657 C C . VAL A 1 213 ? 25.688 -22.578 -1.809 1 98 213 VAL A C 1
ATOM 1659 O O . VAL A 1 213 ? 26.875 -22.875 -1.613 1 98 213 VAL A O 1
ATOM 1662 N N . ASP A 1 214 ? 24.734 -23.406 -1.85 1 96.38 214 ASP A N 1
ATOM 1663 C CA . ASP A 1 214 ? 24.969 -24.844 -1.763 1 96.38 214 ASP A CA 1
ATOM 1664 C C . ASP A 1 214 ? 24.766 -25.531 -3.117 1 96.38 214 ASP A C 1
ATOM 1666 O O . ASP A 1 214 ? 23.719 -25.344 -3.746 1 96.38 214 ASP A O 1
ATOM 1670 N N . CYS A 1 215 ? 25.703 -26.266 -3.494 1 93.81 215 CYS A N 1
ATOM 1671 C CA . CYS A 1 215 ? 25.578 -27.094 -4.684 1 93.81 215 CYS A CA 1
ATOM 1672 C C . CYS A 1 215 ? 25.266 -28.531 -4.309 1 93.81 215 CYS A C 1
ATOM 1674 O O . CYS A 1 215 ? 26 -29.172 -3.562 1 93.81 215 CYS A O 1
ATOM 1676 N N . HIS A 1 216 ? 24.156 -28.953 -4.863 1 91.94 216 HIS A N 1
ATOM 1677 C CA . HIS A 1 216 ? 23.703 -30.312 -4.543 1 91.94 216 HIS A CA 1
ATOM 1678 C C . HIS A 1 216 ? 23.609 -31.172 -5.797 1 91.94 216 HIS A C 1
ATOM 1680 O O . HIS A 1 216 ? 23.531 -30.641 -6.91 1 91.94 216 HIS A O 1
ATOM 1686 N N . ASP A 1 217 ? 23.781 -32.406 -5.566 1 89.12 217 ASP A N 1
ATOM 1687 C CA . ASP A 1 217 ? 23.438 -33.406 -6.582 1 89.12 217 ASP A CA 1
ATOM 1688 C C . ASP A 1 217 ? 22 -33.906 -6.402 1 89.12 217 ASP A C 1
ATOM 1690 O O . ASP A 1 217 ? 21.641 -34.438 -5.348 1 89.12 217 ASP A O 1
ATOM 1694 N N . TYR A 1 218 ? 21.219 -33.719 -7.426 1 86.31 218 TYR A N 1
ATOM 1695 C CA . TYR A 1 218 ? 19.797 -34.031 -7.332 1 86.31 218 TYR A CA 1
ATOM 1696 C C . TYR A 1 218 ? 19.578 -35.562 -7.312 1 86.31 218 TYR A C 1
ATOM 1698 O O . TYR A 1 218 ? 20.156 -36.281 -8.141 1 86.31 218 TYR A O 1
ATOM 1706 N N . ASP A 1 219 ? 18.844 -35.969 -6.355 1 79.62 219 ASP A N 1
ATOM 1707 C CA . ASP A 1 219 ? 18.391 -37.375 -6.281 1 79.62 219 ASP A CA 1
ATOM 1708 C C . ASP A 1 219 ? 16.875 -37.438 -6.285 1 79.62 219 ASP A C 1
ATOM 1710 O O . ASP A 1 219 ? 16.203 -36.719 -5.562 1 79.62 219 ASP A O 1
ATOM 1714 N N . GLY A 1 220 ? 16.312 -38.281 -7.012 1 73.19 220 GLY A N 1
ATOM 1715 C CA . GLY A 1 220 ? 14.875 -38.406 -7.184 1 73.19 220 GLY A CA 1
ATOM 1716 C C . GLY A 1 220 ? 14.141 -38.688 -5.887 1 73.19 220 GLY A C 1
ATOM 1717 O O . GLY A 1 220 ? 12.961 -38.375 -5.754 1 73.19 220 GLY A O 1
ATOM 1718 N N . ASP A 1 221 ? 14.852 -39.344 -4.977 1 74.25 221 ASP A N 1
ATOM 1719 C CA . ASP A 1 221 ? 14.211 -39.719 -3.717 1 74.25 221 ASP A CA 1
ATOM 1720 C C . ASP A 1 221 ? 14.234 -38.562 -2.73 1 74.25 221 ASP A C 1
ATOM 1722 O O . ASP A 1 221 ? 13.695 -38.656 -1.625 1 74.25 221 ASP A O 1
ATOM 1726 N N . GLY A 1 222 ? 14.797 -37.406 -3.152 1 72.5 222 GLY A N 1
ATOM 1727 C CA . GLY A 1 222 ? 14.789 -36.219 -2.314 1 72.5 222 GLY A CA 1
ATOM 1728 C C . GLY A 1 222 ? 16.031 -36.094 -1.459 1 72.5 222 GLY A C 1
ATOM 1729 O O . GLY A 1 222 ? 16.281 -35.031 -0.87 1 72.5 222 GLY A O 1
ATOM 1730 N N . SER A 1 223 ? 16.797 -37.094 -1.339 1 77.94 223 SER A N 1
ATOM 1731 C CA . SER A 1 223 ? 18.016 -37.062 -0.527 1 77.94 223 SER A CA 1
ATOM 1732 C C . SER A 1 223 ? 19.188 -36.5 -1.315 1 77.94 223 SER A C 1
ATOM 1734 O O . SER A 1 223 ? 20.172 -37.219 -1.565 1 77.94 223 SER A O 1
ATOM 1736 N N . HIS A 1 224 ? 19.125 -35.281 -1.548 1 84.75 224 HIS A N 1
ATOM 1737 C CA . HIS A 1 224 ? 20.156 -34.625 -2.342 1 84.75 224 HIS A CA 1
ATOM 1738 C C . HIS A 1 224 ? 21.5 -34.625 -1.615 1 84.75 224 HIS A C 1
ATOM 1740 O O . HIS A 1 224 ? 21.547 -34.469 -0.394 1 84.75 224 HIS A O 1
ATOM 1746 N N . ASP A 1 225 ? 22.516 -34.875 -2.32 1 87.88 225 ASP A N 1
ATOM 1747 C CA . ASP A 1 225 ? 23.859 -34.906 -1.753 1 87.88 225 ASP A CA 1
ATOM 1748 C C . ASP A 1 225 ? 24.578 -33.562 -1.977 1 87.88 225 ASP A C 1
ATOM 1750 O O . ASP A 1 225 ? 24.562 -33.031 -3.086 1 87.88 225 ASP A O 1
ATOM 1754 N N . LEU A 1 226 ? 25.156 -33.219 -0.942 1 92.38 226 LEU A N 1
ATOM 1755 C CA . LEU A 1 226 ? 25.906 -31.969 -1.024 1 92.38 226 LEU A CA 1
ATOM 1756 C C . LEU A 1 226 ? 27.219 -32.188 -1.787 1 92.38 226 LEU A C 1
ATOM 1758 O O . LEU A 1 226 ? 27.984 -33.094 -1.476 1 92.38 226 LEU A O 1
ATOM 1762 N N . ILE A 1 227 ? 27.453 -31.359 -2.766 1 92 227 ILE A N 1
ATOM 1763 C CA . ILE A 1 227 ? 28.719 -31.359 -3.48 1 92 227 ILE A CA 1
ATOM 1764 C C . ILE A 1 227 ? 29.688 -30.406 -2.795 1 92 227 ILE A C 1
ATOM 1766 O O . ILE A 1 227 ? 30.828 -30.766 -2.496 1 92 227 ILE A O 1
ATOM 1770 N N . GLY A 1 228 ? 29.188 -29.234 -2.549 1 95.12 228 GLY A N 1
ATOM 1771 C CA . GLY A 1 228 ? 29.969 -28.219 -1.856 1 95.12 228 GLY A CA 1
ATOM 1772 C C . GLY A 1 228 ? 29.203 -26.922 -1.626 1 95.12 228 GLY A C 1
ATOM 1773 O O . GLY A 1 228 ? 28.047 -26.797 -2.057 1 95.12 228 GLY A O 1
ATOM 1774 N N . SER A 1 229 ? 29.859 -26.031 -0.889 1 97 229 SER A N 1
ATOM 1775 C CA . SER A 1 229 ? 29.219 -24.766 -0.552 1 97 229 SER A CA 1
ATOM 1776 C C . SER A 1 229 ? 30.219 -23.609 -0.574 1 97 229 SER A C 1
ATOM 1778 O O . SER A 1 229 ? 31.438 -23.844 -0.529 1 97 229 SER A O 1
ATOM 1780 N N . PHE A 1 230 ? 29.766 -22.422 -0.727 1 97.56 230 PHE A N 1
ATOM 1781 C CA . PHE A 1 230 ? 30.562 -21.219 -0.561 1 97.56 230 PHE A CA 1
ATOM 1782 C C . PHE A 1 230 ? 29.688 -20.047 -0.11 1 97.56 230 PHE A C 1
ATOM 1784 O O . PHE A 1 230 ? 28.453 -20.125 -0.173 1 97.56 230 PHE A O 1
ATOM 1791 N N . THR A 1 231 ? 30.312 -19.031 0.421 1 97.62 231 THR A N 1
ATOM 1792 C CA . THR A 1 231 ? 29.625 -17.812 0.838 1 97.62 231 THR A CA 1
ATOM 1793 C C . THR A 1 231 ? 30.047 -16.625 -0.028 1 97.62 231 THR A C 1
ATOM 1795 O O . THR A 1 231 ? 31.156 -16.609 -0.561 1 97.62 231 THR A O 1
ATOM 1798 N N . THR A 1 232 ? 29.172 -15.734 -0.24 1 97.75 232 THR A N 1
ATOM 1799 C CA . THR A 1 232 ? 29.422 -14.539 -1.042 1 97.75 232 THR A CA 1
ATOM 1800 C C . THR A 1 232 ? 28.453 -13.422 -0.664 1 97.75 232 THR A C 1
ATOM 1802 O O . THR A 1 232 ? 27.797 -13.484 0.375 1 97.75 232 THR A O 1
ATOM 1805 N N . LYS A 1 233 ? 28.531 -12.328 -1.393 1 97.69 233 LYS A N 1
ATOM 1806 C CA . LYS A 1 233 ? 27.625 -11.188 -1.291 1 97.69 233 LYS A CA 1
ATOM 1807 C C . LYS A 1 233 ? 27.328 -10.602 -2.666 1 97.69 233 LYS A C 1
ATOM 1809 O O . LYS A 1 233 ? 28.047 -10.852 -3.627 1 97.69 233 LYS A O 1
ATOM 1814 N N . VAL A 1 234 ? 26.25 -9.867 -2.703 1 97.25 234 VAL A N 1
ATOM 1815 C CA . VAL A 1 234 ? 25.812 -9.344 -3.994 1 97.25 234 VAL A CA 1
ATOM 1816 C C . VAL A 1 234 ? 26.891 -8.406 -4.555 1 97.25 234 VAL A C 1
ATOM 1818 O O . VAL A 1 234 ? 27.141 -8.398 -5.762 1 97.25 234 VAL A O 1
ATOM 1821 N N . SER A 1 235 ? 27.547 -7.59 -3.686 1 95.62 235 SER A N 1
ATOM 1822 C CA . SER A 1 235 ? 28.594 -6.68 -4.133 1 95.62 235 SER A CA 1
ATOM 1823 C C . SER A 1 235 ? 29.703 -7.434 -4.84 1 95.62 235 SER A C 1
ATOM 1825 O O . SER A 1 235 ? 30.312 -6.914 -5.781 1 95.62 235 SER A O 1
ATOM 1827 N N . GLU A 1 236 ? 29.953 -8.648 -4.422 1 95.62 236 GLU A N 1
ATOM 1828 C CA . GLU A 1 236 ? 30.969 -9.492 -5.059 1 95.62 236 GLU A CA 1
ATOM 1829 C C . GLU A 1 236 ? 30.469 -10.039 -6.391 1 95.62 236 GLU A C 1
ATOM 1831 O O . GLU A 1 236 ? 31.219 -10.078 -7.371 1 95.62 236 GLU A O 1
ATOM 1836 N N . LEU A 1 237 ? 29.266 -10.492 -6.391 1 96.62 237 LEU A N 1
ATOM 1837 C CA . LEU A 1 237 ? 28.672 -11.016 -7.613 1 96.62 237 LEU A CA 1
ATOM 1838 C C . LEU A 1 237 ? 28.656 -9.961 -8.711 1 96.62 237 LEU A C 1
ATOM 1840 O O . LEU A 1 237 ? 28.875 -10.273 -9.883 1 96.62 237 LEU A O 1
ATOM 1844 N N . GLN A 1 238 ? 28.453 -8.734 -8.32 1 94.5 238 GLN A N 1
ATOM 1845 C CA . GLN A 1 238 ? 28.312 -7.629 -9.25 1 94.5 238 GLN A CA 1
ATOM 1846 C C . GLN A 1 238 ? 29.625 -7.316 -9.953 1 94.5 238 GLN A C 1
ATOM 1848 O O . GLN A 1 238 ? 29.641 -6.66 -11 1 94.5 238 GLN A O 1
ATOM 1853 N N . LYS A 1 239 ? 30.688 -7.754 -9.422 1 92.44 239 LYS A N 1
ATOM 1854 C CA . LYS A 1 239 ? 31.984 -7.523 -10.047 1 92.44 239 LYS A CA 1
ATOM 1855 C C . LYS A 1 239 ? 32.062 -8.211 -11.406 1 92.44 239 LYS A C 1
ATOM 1857 O O . LYS A 1 239 ? 32.906 -7.832 -12.25 1 92.44 239 LYS A O 1
ATOM 1862 N N . ALA A 1 240 ? 31.266 -9.18 -11.57 1 90.12 240 ALA A N 1
ATOM 1863 C CA . ALA A 1 240 ? 31.234 -9.875 -12.852 1 90.12 240 ALA A CA 1
ATOM 1864 C C . ALA A 1 240 ? 30.812 -8.945 -13.977 1 90.12 240 ALA A C 1
ATOM 1866 O O . ALA A 1 240 ? 31.156 -9.172 -15.141 1 90.12 240 ALA A O 1
ATOM 1867 N N . ALA A 1 241 ? 30.016 -7.977 -13.656 1 84.25 241 ALA A N 1
ATOM 1868 C CA . ALA A 1 241 ? 29.531 -7.016 -14.641 1 84.25 241 ALA A CA 1
ATOM 1869 C C . ALA A 1 241 ? 30.672 -6.145 -15.172 1 84.25 241 ALA A C 1
ATOM 1871 O O . ALA A 1 241 ? 30.578 -5.59 -16.266 1 84.25 241 ALA A O 1
ATOM 1872 N N . HIS A 1 242 ? 31.766 -5.996 -14.477 1 82.81 242 HIS A N 1
ATOM 1873 C CA . HIS A 1 242 ? 32.875 -5.133 -14.852 1 82.81 242 HIS A CA 1
ATOM 1874 C C . HIS A 1 242 ? 33.969 -5.91 -15.594 1 82.81 242 HIS A C 1
ATOM 1876 O O . HIS A 1 242 ? 35.062 -5.426 -15.766 1 82.81 242 HIS A O 1
ATOM 1882 N N . GLY A 1 243 ? 33.688 -7.117 -16.031 1 78.25 243 GLY A N 1
ATOM 1883 C CA . GLY A 1 243 ? 34.594 -7.867 -16.875 1 78.25 243 GLY A CA 1
ATOM 1884 C C . GLY A 1 243 ? 35.5 -8.781 -16.094 1 78.25 243 GLY A C 1
ATOM 1885 O O . GLY A 1 243 ? 36.281 -9.547 -16.688 1 78.25 243 GLY A O 1
ATOM 1886 N N . SER A 1 244 ? 35.438 -8.656 -14.828 1 83.44 244 SER A N 1
ATOM 1887 C CA . SER A 1 244 ? 36.281 -9.547 -14.031 1 83.44 244 SER A CA 1
ATOM 1888 C C . SER A 1 244 ? 35.594 -10.867 -13.75 1 83.44 244 SER A C 1
ATOM 1890 O O . SER A 1 244 ? 34.406 -10.891 -13.43 1 83.44 244 SER A O 1
ATOM 1892 N N . PRO A 1 245 ? 36.375 -11.883 -14 1 87.06 245 PRO A N 1
ATOM 1893 C CA . PRO A 1 245 ? 35.781 -13.172 -13.656 1 87.06 245 PRO A CA 1
ATOM 1894 C C . PRO A 1 245 ? 35.5 -13.312 -12.156 1 87.06 245 PRO A C 1
ATOM 1896 O O . PRO A 1 245 ? 36.344 -12.922 -11.336 1 87.06 245 PRO A O 1
ATOM 1899 N N . VAL A 1 246 ? 34.406 -13.688 -11.812 1 95.25 246 VAL A N 1
ATOM 1900 C CA . VAL A 1 246 ? 34.031 -13.969 -10.43 1 95.25 246 VAL A CA 1
ATOM 1901 C C . VAL A 1 246 ? 33.75 -15.461 -10.258 1 95.25 246 VAL A C 1
ATOM 1903 O O . VAL A 1 246 ? 32.812 -16 -10.844 1 95.25 246 VAL A O 1
ATOM 1906 N N . GLU A 1 247 ? 34.625 -16.109 -9.484 1 96.12 247 GLU A N 1
ATOM 1907 C CA . GLU A 1 247 ? 34.562 -17.562 -9.281 1 96.12 247 GLU A CA 1
ATOM 1908 C C . GLU A 1 247 ? 34.656 -17.906 -7.797 1 96.12 247 GLU A C 1
ATOM 1910 O O . GLU A 1 247 ? 35.312 -17.219 -7.023 1 96.12 247 GLU A O 1
ATOM 1915 N N . PHE A 1 248 ? 34 -19 -7.504 1 96.94 248 PHE A N 1
ATOM 1916 C CA . PHE A 1 248 ? 33.969 -19.453 -6.117 1 96.94 248 PHE A CA 1
ATOM 1917 C C . PHE A 1 248 ? 34.281 -20.953 -6.039 1 96.94 248 PHE A C 1
ATOM 1919 O O . PHE A 1 248 ? 33.719 -21.75 -6.789 1 96.94 248 PHE A O 1
ATOM 1926 N N . ASP A 1 249 ? 35.094 -21.312 -5.125 1 95.81 249 ASP A N 1
ATOM 1927 C CA . ASP A 1 249 ? 35.375 -22.719 -4.844 1 95.81 249 ASP A CA 1
ATOM 1928 C C . ASP A 1 249 ? 34.25 -23.344 -4.016 1 95.81 249 ASP A C 1
ATOM 1930 O O . ASP A 1 249 ? 33.906 -22.828 -2.945 1 95.81 249 ASP A O 1
ATOM 1934 N N . CYS A 1 250 ? 33.75 -24.406 -4.539 1 95.12 250 CYS A N 1
ATOM 1935 C CA . CYS A 1 250 ? 32.781 -25.188 -3.74 1 95.12 250 CYS A CA 1
ATOM 1936 C C . CYS A 1 250 ? 33.531 -26.094 -2.764 1 95.12 250 CYS A C 1
ATOM 1938 O O . CYS A 1 250 ? 34.25 -27 -3.18 1 95.12 250 CYS A O 1
ATOM 1940 N N . ILE A 1 251 ? 33.219 -25.875 -1.536 1 95.88 251 ILE A N 1
ATOM 1941 C CA . ILE A 1 251 ? 33.969 -26.625 -0.527 1 95.88 251 ILE A CA 1
ATOM 1942 C C . ILE A 1 251 ? 33.031 -27.609 0.179 1 95.88 251 ILE A C 1
ATOM 1944 O O . ILE A 1 251 ? 31.984 -27.219 0.68 1 95.88 251 ILE A O 1
ATOM 1948 N N . HIS A 1 252 ? 33.406 -28.844 0.197 1 94.06 252 HIS A N 1
ATOM 1949 C CA . HIS A 1 252 ? 32.719 -29.844 1.003 1 94.06 252 HIS A CA 1
ATOM 1950 C C . HIS A 1 252 ? 33.344 -29.953 2.396 1 94.06 252 HIS A C 1
ATOM 1952 O O . HIS A 1 252 ? 34.5 -30.328 2.541 1 94.06 252 HIS A O 1
ATOM 1958 N N . PRO A 1 253 ? 32.594 -29.703 3.34 1 91.19 253 PRO A N 1
ATOM 1959 C CA . PRO A 1 253 ? 33.188 -29.609 4.68 1 91.19 253 PRO A CA 1
ATOM 1960 C C . PRO A 1 253 ? 33.844 -30.906 5.125 1 91.19 253 PRO A C 1
ATOM 1962 O O . PRO A 1 253 ? 34.938 -30.891 5.699 1 91.19 253 PRO A O 1
ATOM 1965 N N . GLU A 1 254 ? 33.281 -32.062 4.902 1 91.06 254 GLU A N 1
ATOM 1966 C CA . GLU A 1 254 ? 33.844 -33.344 5.34 1 91.06 254 GLU A CA 1
ATOM 1967 C C . GLU A 1 254 ? 35.094 -33.688 4.559 1 91.06 254 GLU A C 1
ATOM 1969 O O . GLU A 1 254 ? 36.062 -34.219 5.129 1 91.06 254 GLU A O 1
ATOM 1974 N N . LYS A 1 255 ? 35.062 -33.438 3.283 1 90.38 255 LYS A N 1
ATOM 1975 C CA . LYS A 1 255 ? 36.25 -33.719 2.469 1 90.38 255 LYS A CA 1
ATOM 1976 C C . LYS A 1 255 ? 37.406 -32.812 2.863 1 90.38 255 LYS A C 1
ATOM 1978 O O . LYS A 1 255 ? 38.562 -33.25 2.877 1 90.38 255 LYS A O 1
ATOM 1983 N N . GLN A 1 256 ? 37.094 -31.609 3.127 1 89.88 256 GLN A N 1
ATOM 1984 C CA . GLN A 1 256 ? 38.125 -30.656 3.537 1 89.88 256 GLN A CA 1
ATOM 1985 C C . GLN A 1 256 ? 38.781 -31.094 4.84 1 89.88 256 GLN A C 1
ATOM 1987 O O . GLN A 1 256 ? 40 -30.922 5.012 1 89.88 256 GLN A O 1
ATOM 1992 N N . LYS A 1 257 ? 38.062 -31.672 5.715 1 90.81 257 LYS A N 1
ATOM 1993 C CA . LYS A 1 257 ? 38.594 -32.125 6.996 1 90.81 257 LYS A CA 1
ATOM 1994 C C . LYS A 1 257 ? 39.406 -33.406 6.824 1 90.81 257 LYS A C 1
ATOM 1996 O O . LYS A 1 257 ? 40.406 -33.594 7.527 1 90.81 257 LYS A O 1
ATOM 2001 N N . LYS A 1 258 ? 39.094 -34.25 5.934 1 89.56 258 LYS A N 1
ATOM 2002 C CA . LYS A 1 258 ? 39.688 -35.562 5.793 1 89.56 258 LYS A CA 1
ATOM 2003 C C . LYS A 1 258 ? 40.969 -35.531 4.973 1 89.56 258 LYS A C 1
ATOM 2005 O O . LYS A 1 258 ? 41.938 -36.219 5.27 1 89.56 258 LYS A O 1
ATOM 2010 N N . LYS A 1 259 ? 40.969 -34.781 3.887 1 86.44 259 LYS A N 1
ATOM 2011 C CA . LYS A 1 259 ? 42.094 -34.781 2.961 1 86.44 259 LYS A CA 1
ATOM 2012 C C . LYS A 1 259 ? 42.844 -33.469 3.004 1 86.44 259 LYS A C 1
ATOM 2014 O O . LYS A 1 259 ? 42.281 -32.406 2.652 1 86.44 259 LYS A O 1
ATOM 2019 N N . LYS A 1 260 ? 44.062 -33.469 3.393 1 86.75 260 LYS A N 1
ATOM 2020 C CA . LYS A 1 260 ? 44.906 -32.281 3.49 1 86.75 260 LYS A CA 1
ATOM 2021 C C . LYS A 1 260 ? 45.125 -31.656 2.117 1 86.75 260 LYS A C 1
ATOM 2023 O O . LYS A 1 260 ? 45.219 -30.438 1.994 1 86.75 260 LYS A O 1
ATOM 2028 N N . SER A 1 261 ? 45.156 -32.531 1.032 1 89.12 261 SER A N 1
ATOM 2029 C CA . SER A 1 261 ? 45.406 -32.031 -0.318 1 89.12 261 SER A CA 1
ATOM 2030 C C . SER A 1 261 ? 44.125 -31.578 -0.992 1 89.12 261 SER A C 1
ATOM 2032 O O . SER A 1 261 ? 44.156 -31.125 -2.141 1 89.12 261 SER A O 1
ATOM 2034 N N . TYR A 1 262 ? 42.969 -31.609 -0.261 1 91.88 262 TYR A N 1
ATOM 2035 C CA . TYR A 1 262 ? 41.688 -31.203 -0.796 1 91.88 262 TYR A CA 1
ATOM 2036 C C . TYR A 1 262 ? 41.688 -29.734 -1.184 1 91.88 262 TYR A C 1
ATOM 2038 O O . TYR A 1 262 ? 42.094 -28.875 -0.392 1 91.88 262 TYR A O 1
ATOM 2046 N N . LYS A 1 263 ? 41.312 -29.406 -2.389 1 90.5 263 LYS A N 1
ATOM 2047 C CA . LYS A 1 263 ? 41.25 -28.016 -2.852 1 90.5 263 LYS A CA 1
ATOM 2048 C C . LYS A 1 263 ? 39.812 -27.547 -2.902 1 90.5 263 LYS A C 1
ATOM 2050 O O . LYS A 1 263 ? 39.438 -26.578 -2.221 1 90.5 263 LYS A O 1
ATOM 2055 N N . ASN A 1 264 ? 39 -28.188 -3.758 1 93.19 264 ASN A N 1
ATOM 2056 C CA . ASN A 1 264 ? 37.562 -27.875 -3.898 1 93.19 264 ASN A CA 1
ATOM 2057 C C . ASN A 1 264 ? 36.812 -29 -4.586 1 93.19 264 ASN A C 1
ATOM 2059 O O . ASN A 1 264 ? 37.406 -29.984 -5.027 1 93.19 264 ASN A O 1
ATOM 2063 N N . SER A 1 265 ? 35.562 -29 -4.562 1 93.38 265 SER A N 1
ATOM 2064 C CA . SER A 1 265 ? 34.688 -29.969 -5.223 1 93.38 265 SER A CA 1
ATOM 2065 C C . SER A 1 265 ? 34.031 -29.375 -6.477 1 93.38 265 SER A C 1
ATOM 2067 O O . SER A 1 265 ? 32.906 -29.703 -6.828 1 93.38 265 SER A O 1
ATOM 2069 N N . GLY A 1 266 ? 34.719 -28.406 -7.008 1 93.12 266 GLY A N 1
ATOM 2070 C CA . GLY A 1 266 ? 34.25 -27.703 -8.195 1 93.12 266 GLY A CA 1
ATOM 2071 C C . GLY A 1 266 ? 34.25 -26.203 -8.039 1 93.12 266 GLY A C 1
ATOM 2072 O O . GLY A 1 266 ? 34.562 -25.672 -6.969 1 93.12 266 GLY A O 1
ATOM 2073 N N . VAL A 1 267 ? 34.031 -25.625 -9.203 1 95.19 267 VAL A N 1
ATOM 2074 C CA . VAL A 1 267 ? 34.062 -24.156 -9.211 1 95.19 267 VAL A CA 1
ATOM 2075 C C . VAL A 1 267 ? 32.781 -23.609 -9.828 1 95.19 267 VAL A C 1
ATOM 2077 O O . VAL A 1 267 ? 32.375 -24.078 -10.891 1 95.19 267 VAL A O 1
ATOM 2080 N N . VAL A 1 268 ? 32.156 -22.703 -9.094 1 95.88 268 VAL A N 1
ATOM 2081 C CA . VAL A 1 268 ? 30.984 -22.016 -9.617 1 95.88 268 VAL A CA 1
ATOM 2082 C C . VAL A 1 268 ? 31.375 -20.609 -10.086 1 95.88 268 VAL A C 1
ATOM 2084 O O . VAL A 1 268 ? 32.062 -19.891 -9.375 1 95.88 268 VAL A O 1
ATOM 2087 N N . SER A 1 269 ? 30.984 -20.25 -11.266 1 95.75 269 SER A N 1
ATOM 2088 C CA . SER A 1 269 ? 31.312 -18.953 -11.844 1 95.75 269 SER A CA 1
ATOM 2089 C C . SER A 1 269 ? 30.062 -18.156 -12.172 1 95.75 269 SER A C 1
ATOM 2091 O O . SER A 1 269 ? 29.016 -18.719 -12.484 1 95.75 269 SER A O 1
ATOM 2093 N N . VAL A 1 270 ? 30.234 -16.781 -12.086 1 96.88 270 VAL A N 1
ATOM 2094 C CA . VAL A 1 270 ? 29.141 -15.883 -12.453 1 96.88 270 VAL A CA 1
ATOM 2095 C C . VAL A 1 270 ? 29.25 -15.508 -13.93 1 96.88 270 VAL A C 1
ATOM 2097 O O . VAL A 1 270 ? 30.219 -14.859 -14.344 1 96.88 270 VAL A O 1
ATOM 2100 N N . LYS A 1 271 ? 28.344 -15.891 -14.672 1 94.31 271 LYS A N 1
ATOM 2101 C CA . LYS A 1 271 ? 28.312 -15.547 -16.094 1 94.31 271 LYS A CA 1
ATOM 2102 C C . LYS A 1 271 ? 27.797 -14.133 -16.297 1 94.31 271 LYS A C 1
ATOM 2104 O O . LYS A 1 271 ? 28.359 -13.375 -17.109 1 94.31 271 LYS A O 1
ATOM 2109 N N . SER A 1 272 ? 26.781 -13.867 -15.609 1 94.44 272 SER A N 1
ATOM 2110 C CA . SER A 1 272 ? 26.219 -12.523 -15.688 1 94.44 272 SER A CA 1
ATOM 2111 C C . SER A 1 272 ? 25.5 -12.141 -14.391 1 94.44 272 SER A C 1
ATOM 2113 O O . SER A 1 272 ? 24.922 -13 -13.719 1 94.44 272 SER A O 1
ATOM 2115 N N . CYS A 1 273 ? 25.578 -10.898 -14.047 1 95.56 273 CYS A N 1
ATOM 2116 C CA . CYS A 1 273 ? 24.922 -10.32 -12.875 1 95.56 273 CYS A CA 1
ATOM 2117 C C . CYS A 1 273 ? 24.5 -8.891 -13.141 1 95.56 273 CYS A C 1
ATOM 2119 O O . CYS A 1 273 ? 25.328 -8.023 -13.422 1 95.56 273 CYS A O 1
ATOM 2121 N N . GLU A 1 274 ? 23.203 -8.648 -13.062 1 94.12 274 GLU A N 1
ATOM 2122 C CA . GLU A 1 274 ? 22.688 -7.312 -13.32 1 94.12 274 GLU A CA 1
ATOM 2123 C C . GLU A 1 274 ? 21.562 -6.957 -12.336 1 94.12 274 GLU A C 1
ATOM 2125 O O . GLU A 1 274 ? 20.766 -7.816 -11.961 1 94.12 274 GLU A O 1
ATOM 2130 N N . LEU A 1 275 ? 21.594 -5.75 -11.883 1 93.38 275 LEU A N 1
ATOM 2131 C CA . LEU A 1 275 ? 20.469 -5.211 -11.141 1 93.38 275 LEU A CA 1
ATOM 2132 C C . LEU A 1 275 ? 19.484 -4.512 -12.086 1 93.38 275 LEU A C 1
ATOM 2134 O O . LEU A 1 275 ? 19.891 -3.67 -12.891 1 93.38 275 LEU A O 1
ATOM 2138 N N . VAL A 1 276 ? 18.25 -4.91 -11.984 1 92.94 276 VAL A N 1
ATOM 2139 C CA . VAL A 1 276 ? 17.25 -4.324 -12.875 1 92.94 276 VAL A CA 1
ATOM 2140 C C . VAL A 1 276 ? 16.125 -3.711 -12.047 1 92.94 276 VAL A C 1
ATOM 2142 O O . VAL A 1 276 ? 15.867 -4.145 -10.922 1 92.94 276 VAL A O 1
ATOM 2145 N N . THR A 1 277 ? 15.492 -2.672 -12.602 1 90.25 277 THR A N 1
ATOM 2146 C CA . THR A 1 277 ? 14.344 -2.041 -11.961 1 90.25 277 THR A CA 1
ATOM 2147 C C . THR A 1 277 ? 13.062 -2.793 -12.305 1 90.25 277 THR A C 1
ATOM 2149 O O . THR A 1 277 ? 12.812 -3.115 -13.461 1 90.25 277 THR A O 1
ATOM 2152 N N . GLN A 1 278 ? 12.328 -3.172 -11.312 1 90.81 278 GLN A N 1
ATOM 2153 C CA . GLN A 1 278 ? 10.984 -3.711 -11.516 1 90.81 278 GLN A CA 1
ATOM 2154 C C . GLN A 1 278 ? 9.945 -2.598 -11.531 1 90.81 278 GLN A C 1
ATOM 2156 O O . GLN A 1 278 ? 9.594 -2.051 -10.484 1 90.81 278 GLN A O 1
ATOM 2161 N N . TYR A 1 279 ? 9.422 -2.357 -12.734 1 91.44 279 TYR A N 1
ATOM 2162 C CA . TYR A 1 279 ? 8.484 -1.25 -12.891 1 91.44 279 TYR A CA 1
ATOM 2163 C C . TYR A 1 279 ? 7.094 -1.639 -12.406 1 91.44 279 TYR A C 1
ATOM 2165 O O . TYR A 1 279 ? 6.656 -2.775 -12.602 1 91.44 279 TYR A O 1
ATOM 2173 N N . SER A 1 280 ? 6.441 -0.694 -11.773 1 91.62 280 SER A N 1
ATOM 2174 C CA . SER A 1 280 ? 5.078 -0.888 -11.281 1 91.62 280 SER A CA 1
ATOM 2175 C C . SER A 1 280 ? 4.051 -0.576 -12.367 1 91.62 280 SER A C 1
ATOM 2177 O O . SER A 1 280 ? 4.402 -0.064 -13.43 1 91.62 280 SER A O 1
ATOM 2179 N N . PHE A 1 281 ? 2.814 -0.927 -12.086 1 94.56 281 PHE A N 1
ATOM 2180 C CA . PHE A 1 281 ? 1.689 -0.578 -12.945 1 94.56 281 PHE A CA 1
ATOM 2181 C C . PHE A 1 281 ? 1.639 0.927 -13.18 1 94.56 281 PHE A C 1
ATOM 2183 O O . PHE A 1 281 ? 1.474 1.374 -14.32 1 94.56 281 PHE A O 1
ATOM 2190 N N . LEU A 1 282 ? 1.813 1.775 -12.203 1 92.88 282 LEU A N 1
ATOM 2191 C CA . LEU A 1 282 ? 1.73 3.229 -12.289 1 92.88 282 LEU A CA 1
ATOM 2192 C C . LEU A 1 282 ? 2.881 3.791 -13.117 1 92.88 282 LEU A C 1
ATOM 2194 O O . LEU A 1 282 ? 2.727 4.812 -13.797 1 92.88 282 LEU A O 1
ATOM 2198 N N . ASP A 1 283 ? 4.039 3.109 -13.086 1 92.69 283 ASP A N 1
ATOM 2199 C CA . ASP A 1 283 ? 5.137 3.539 -13.945 1 92.69 283 ASP A CA 1
ATOM 2200 C C . ASP A 1 283 ? 4.691 3.602 -15.406 1 92.69 283 ASP A C 1
ATOM 2202 O O . ASP A 1 283 ? 4.984 4.574 -16.109 1 92.69 283 ASP A O 1
ATOM 2206 N N . TYR A 1 284 ? 4.012 2.559 -15.781 1 94.69 284 TYR A N 1
ATOM 2207 C CA . TYR A 1 284 ? 3.574 2.479 -17.172 1 94.69 284 TYR A CA 1
ATOM 2208 C C . TYR A 1 284 ? 2.451 3.471 -17.453 1 94.69 284 TYR A C 1
ATOM 2210 O O . TYR A 1 284 ? 2.467 4.168 -18.469 1 94.69 284 TYR A O 1
ATOM 2218 N N . VAL A 1 285 ? 1.474 3.521 -16.578 1 94.5 285 VAL A N 1
ATOM 2219 C CA . VAL A 1 285 ? 0.331 4.414 -16.75 1 94.5 285 VAL A CA 1
ATOM 2220 C C . VAL A 1 285 ? 0.811 5.863 -16.797 1 94.5 285 VAL A C 1
ATOM 2222 O O . VAL A 1 285 ? 0.44 6.613 -17.703 1 94.5 285 VAL A O 1
ATOM 2225 N N . MET A 1 286 ? 1.647 6.238 -15.852 1 92.62 286 MET A N 1
ATOM 2226 C CA . MET A 1 286 ? 2.154 7.605 -15.789 1 92.62 286 MET A CA 1
ATOM 2227 C C . MET A 1 286 ? 3.117 7.883 -16.938 1 92.62 286 MET A C 1
ATOM 2229 O O . MET A 1 286 ? 3.387 9.039 -17.266 1 92.62 286 MET A O 1
ATOM 2233 N N . GLY A 1 287 ? 3.658 6.824 -17.469 1 91.31 287 GLY A N 1
ATOM 2234 C CA . GLY A 1 287 ? 4.504 6.953 -18.656 1 91.31 287 GLY A CA 1
ATOM 2235 C C . GLY A 1 287 ? 3.721 7.176 -19.922 1 91.31 287 GLY A C 1
ATOM 2236 O O . GLY A 1 287 ? 4.305 7.355 -21 1 91.31 287 GLY A O 1
ATOM 2237 N N . GLY A 1 288 ? 2.428 7.102 -19.812 1 91.56 288 GLY A N 1
ATOM 2238 C CA . GLY A 1 288 ? 1.598 7.422 -20.969 1 91.56 288 GLY A CA 1
ATOM 2239 C C . GLY A 1 288 ? 0.876 6.215 -21.531 1 91.56 288 GLY A C 1
ATOM 2240 O O . GLY A 1 288 ? 0.246 6.305 -22.594 1 91.56 288 GLY A O 1
ATOM 2241 N N . CYS A 1 289 ? 0.987 5.109 -20.938 1 94.69 289 CYS A N 1
ATOM 2242 C CA . CYS A 1 289 ? 0.306 3.918 -21.438 1 94.69 289 CYS A CA 1
ATOM 2243 C C . CYS A 1 289 ? -1.207 4.094 -21.375 1 94.69 289 CYS A C 1
ATOM 2245 O O . CYS A 1 289 ? -1.76 4.441 -20.328 1 94.69 289 CYS A O 1
ATOM 2247 N N . GLN A 1 290 ? -1.868 3.865 -22.484 1 95.31 290 GLN A N 1
ATOM 2248 C CA . GLN A 1 290 ? -3.322 3.939 -22.578 1 95.31 290 GLN A CA 1
ATOM 2249 C C . GLN A 1 290 ? -3.953 2.557 -22.438 1 95.31 290 GLN A C 1
ATOM 2251 O O . GLN A 1 290 ? -3.451 1.582 -23.016 1 95.31 290 GLN A O 1
ATOM 2256 N N . ILE A 1 291 ? -5 2.52 -21.641 1 96.25 291 ILE A N 1
ATOM 2257 C CA . ILE A 1 291 ? -5.738 1.271 -21.5 1 96.25 291 ILE A CA 1
ATOM 2258 C C . ILE A 1 291 ? -7.035 1.348 -22.312 1 96.25 291 ILE A C 1
ATOM 2260 O O . ILE A 1 291 ? -7.984 2.025 -21.906 1 96.25 291 ILE A O 1
ATOM 2264 N N . ASN A 1 292 ? -7.016 0.629 -23.391 1 96.19 292 ASN A N 1
ATOM 2265 C CA . ASN A 1 292 ? -8.188 0.591 -24.25 1 96.19 292 ASN A CA 1
ATOM 2266 C C . ASN A 1 292 ? -9.219 -0.422 -23.766 1 96.19 292 ASN A C 1
ATOM 2268 O O . ASN A 1 292 ? -8.852 -1.496 -23.281 1 96.19 292 ASN A O 1
ATOM 2272 N N . PHE A 1 293 ? -10.469 -0.027 -23.922 1 96.81 293 PHE A N 1
ATOM 2273 C CA . PHE A 1 293 ? -11.555 -0.812 -23.344 1 96.81 293 PHE A CA 1
ATOM 2274 C C . PHE A 1 293 ? -12.547 -1.244 -24.422 1 96.81 293 PHE A C 1
ATOM 2276 O O . PHE A 1 293 ? -12.969 -0.431 -25.234 1 96.81 293 PHE A O 1
ATOM 2283 N N . THR A 1 294 ? -12.82 -2.559 -24.5 1 97.75 294 THR A N 1
ATOM 2284 C CA . THR A 1 294 ? -13.828 -3.129 -25.391 1 97.75 294 THR A CA 1
ATOM 2285 C C . THR A 1 294 ? -14.812 -3.996 -24.609 1 97.75 294 THR A C 1
ATOM 2287 O O . THR A 1 294 ? -14.422 -4.691 -23.672 1 97.75 294 THR A O 1
ATOM 2290 N N . VAL A 1 295 ? -16.094 -3.938 -25.031 1 97.94 295 VAL A N 1
ATOM 2291 C CA . VAL A 1 295 ? -17.094 -4.715 -24.312 1 97.94 295 VAL A CA 1
ATOM 2292 C C . VAL A 1 295 ? -17.844 -5.637 -25.281 1 97.94 295 VAL A C 1
ATOM 2294 O O . VAL A 1 295 ? -18.141 -5.242 -26.406 1 97.94 295 VAL A O 1
ATOM 2297 N N . GLY A 1 296 ? -18 -6.898 -24.891 1 97.94 296 GLY A N 1
ATOM 2298 C CA . GLY A 1 296 ? -18.875 -7.863 -25.547 1 97.94 296 GLY A CA 1
ATOM 2299 C C . GLY A 1 296 ? -20.031 -8.305 -24.688 1 97.94 296 GLY A C 1
ATOM 2300 O O . GLY A 1 296 ? -19.828 -8.797 -23.562 1 97.94 296 GLY A O 1
ATOM 2301 N N . ILE A 1 297 ? -21.25 -8.172 -25.188 1 97.94 297 ILE A N 1
ATOM 2302 C CA . ILE A 1 297 ? -22.438 -8.5 -24.422 1 97.94 297 ILE A CA 1
ATOM 2303 C C . ILE A 1 297 ? -23.156 -9.695 -25.062 1 97.94 297 ILE A C 1
ATOM 2305 O O . ILE A 1 297 ? -23.312 -9.742 -26.281 1 97.94 297 ILE A O 1
ATOM 2309 N N . ASP A 1 298 ? -23.594 -10.609 -24.281 1 97.31 298 ASP A N 1
ATOM 2310 C CA . ASP A 1 298 ? -24.25 -11.844 -24.719 1 97.31 298 ASP A CA 1
ATOM 2311 C C . ASP A 1 298 ? -25.75 -11.633 -24.922 1 97.31 298 ASP A C 1
ATOM 2313 O O . ASP A 1 298 ? -26.469 -11.297 -23.984 1 97.31 298 ASP A O 1
ATOM 2317 N N . PHE A 1 299 ? -26.219 -11.906 -26.188 1 96.5 299 PHE A N 1
ATOM 2318 C CA . PHE A 1 299 ? -27.641 -11.812 -26.5 1 96.5 299 PHE A CA 1
ATOM 2319 C C . PHE A 1 299 ? -28.172 -13.156 -26.984 1 96.5 299 PHE A C 1
ATOM 2321 O O . PHE A 1 299 ? -29 -13.211 -27.891 1 96.5 299 PHE A O 1
ATOM 2328 N N . THR A 1 300 ? -27.609 -14.203 -26.438 1 94.81 300 THR A N 1
ATOM 2329 C CA . THR A 1 300 ? -28.047 -15.539 -26.828 1 94.81 300 THR A CA 1
ATOM 2330 C C . THR A 1 300 ? -29.422 -15.859 -26.234 1 94.81 300 THR A C 1
ATOM 2332 O O . THR A 1 300 ? -29.844 -15.203 -25.266 1 94.81 300 THR A O 1
ATOM 2335 N N . GLY A 1 301 ? -30.109 -16.922 -26.75 1 92.5 301 GLY A N 1
ATOM 2336 C CA . GLY A 1 301 ? -31.469 -17.281 -26.359 1 92.5 301 GLY A CA 1
ATOM 2337 C C . GLY A 1 301 ? -31.578 -17.703 -24.906 1 92.5 301 GLY A C 1
ATOM 2338 O O . GLY A 1 301 ? -32.625 -17.547 -24.281 1 92.5 301 GLY A O 1
ATOM 2339 N N . SER A 1 302 ? -30.562 -18.219 -24.328 1 91.69 302 SER A N 1
ATOM 2340 C CA . SER A 1 302 ? -30.578 -18.688 -22.953 1 91.69 302 SER A CA 1
ATOM 2341 C C . SER A 1 302 ? -30.875 -17.562 -21.969 1 91.69 302 SER A C 1
ATOM 2343 O O . SER A 1 302 ? -31.266 -17.812 -20.828 1 91.69 302 SER A O 1
ATOM 2345 N N . ASN A 1 303 ? -30.75 -16.266 -22.391 1 94.56 303 ASN A N 1
ATOM 2346 C CA . ASN A 1 303 ? -31.031 -15.102 -21.547 1 94.56 303 ASN A CA 1
ATOM 2347 C C . ASN A 1 303 ? -32.531 -14.922 -21.344 1 94.56 303 ASN A C 1
ATOM 2349 O O . ASN A 1 303 ? -32.938 -14.266 -20.375 1 94.56 303 ASN A O 1
ATOM 2353 N N . GLY A 1 304 ? -33.344 -15.484 -22.25 1 92.19 304 GLY A N 1
ATOM 2354 C CA . GLY A 1 304 ? -34.781 -15.289 -22.188 1 92.19 304 GLY A CA 1
ATOM 2355 C C . GLY A 1 304 ? -35.219 -14.047 -22.922 1 92.19 304 GLY A C 1
ATOM 2356 O O . GLY A 1 304 ? -34.438 -13.188 -23.266 1 92.19 304 GLY A O 1
ATOM 2357 N N . ASP A 1 305 ? -36.469 -13.961 -23.125 1 92.12 305 ASP A N 1
ATOM 2358 C CA . ASP A 1 305 ? -37.094 -12.82 -23.812 1 92.12 305 ASP A CA 1
ATOM 2359 C C . ASP A 1 305 ? -37 -11.555 -22.953 1 92.12 305 ASP A C 1
ATOM 2361 O O . ASP A 1 305 ? -37.531 -11.516 -21.844 1 92.12 305 ASP A O 1
ATOM 2365 N N . PRO A 1 306 ? -36.406 -10.539 -23.531 1 91.75 306 PRO A N 1
ATOM 2366 C CA . PRO A 1 306 ? -36.156 -9.32 -22.75 1 91.75 306 PRO A CA 1
ATOM 2367 C C . PRO A 1 306 ? -37.438 -8.672 -22.25 1 91.75 306 PRO A C 1
ATOM 2369 O O . PRO A 1 306 ? -37.406 -7.855 -21.328 1 91.75 306 PRO A O 1
ATOM 2372 N N . ARG A 1 307 ? -38.688 -9.07 -22.844 1 90.69 307 ARG A N 1
ATOM 2373 C CA . ARG A 1 307 ? -39.969 -8.516 -22.438 1 90.69 307 ARG A CA 1
ATOM 2374 C C . ARG A 1 307 ? -40.5 -9.203 -21.188 1 90.69 307 ARG A C 1
ATOM 2376 O O . ARG A 1 307 ? -41.406 -8.688 -20.516 1 90.69 307 ARG A O 1
ATOM 2383 N N . SER A 1 308 ? -39.781 -10.258 -20.797 1 92.5 308 SER A N 1
ATOM 2384 C CA . SER A 1 308 ? -40.156 -11.031 -19.625 1 92.5 308 SER A CA 1
ATOM 2385 C C . SER A 1 308 ? -39.312 -10.656 -18.406 1 92.5 308 SER A C 1
ATOM 2387 O O . SER A 1 308 ? -38.125 -10.477 -18.531 1 92.5 308 SER A O 1
ATOM 2389 N N . PRO A 1 309 ? -39.938 -10.641 -17.281 1 91.75 309 PRO A N 1
ATOM 2390 C CA . PRO A 1 309 ? -39.219 -10.328 -16.047 1 91.75 309 PRO A CA 1
ATOM 2391 C C . PRO A 1 309 ? -38.188 -11.406 -15.688 1 91.75 309 PRO A C 1
ATOM 2393 O O . PRO A 1 309 ? -37.312 -11.164 -14.875 1 91.75 309 PRO A O 1
ATOM 2396 N N . ASN A 1 310 ? -38.375 -12.516 -16.297 1 91.44 310 ASN A N 1
ATOM 2397 C CA . ASN A 1 310 ? -37.438 -13.609 -16.016 1 91.44 310 ASN A CA 1
ATOM 2398 C C . ASN A 1 310 ? -36.188 -13.516 -16.891 1 91.44 310 ASN A C 1
ATOM 2400 O O . ASN A 1 310 ? -35.219 -14.242 -16.672 1 91.44 310 ASN A O 1
ATOM 2404 N N . SER A 1 311 ? -36.188 -12.633 -17.844 1 94.69 311 SER A N 1
ATOM 2405 C CA . SER A 1 311 ? -35.031 -12.453 -18.719 1 94.69 311 SER A CA 1
ATOM 2406 C C . SER A 1 311 ? -33.906 -11.75 -17.984 1 94.69 311 SER A C 1
ATOM 2408 O O . SER A 1 311 ? -34.125 -10.852 -17.172 1 94.69 311 SER A O 1
ATOM 2410 N N . LEU A 1 312 ? -32.688 -12.117 -18.281 1 94.81 312 LEU A N 1
ATOM 2411 C CA . LEU A 1 312 ? -31.516 -11.484 -17.688 1 94.81 312 LEU A CA 1
ATOM 2412 C C . LEU A 1 312 ? -31.281 -10.109 -18.297 1 94.81 312 LEU A C 1
ATOM 2414 O O . LEU A 1 312 ? -30.516 -9.305 -17.75 1 94.81 312 LEU A O 1
ATOM 2418 N N . HIS A 1 313 ? -31.984 -9.844 -19.484 1 96.12 313 HIS A N 1
ATOM 2419 C CA . HIS A 1 313 ? -31.891 -8.531 -20.125 1 96.12 313 HIS A CA 1
ATOM 2420 C C . HIS A 1 313 ? -33.094 -7.66 -19.766 1 96.12 313 HIS A C 1
ATOM 2422 O O . HIS A 1 313 ? -33.219 -6.551 -20.281 1 96.12 313 HIS A O 1
ATOM 2428 N N . TYR A 1 314 ? -33.938 -8.227 -18.844 1 94.88 314 TYR A N 1
ATOM 2429 C CA . TYR A 1 314 ? -35.094 -7.438 -18.422 1 94.88 314 TYR A CA 1
ATOM 2430 C C . TYR A 1 314 ? -34.625 -6.203 -17.641 1 94.88 314 TYR A C 1
ATOM 2432 O O . TYR A 1 314 ? -33.812 -6.301 -16.734 1 94.88 314 TYR A O 1
ATOM 2440 N N . MET A 1 315 ? -35.188 -5.043 -17.969 1 91.25 315 MET A N 1
ATOM 2441 C CA . MET A 1 315 ? -34.812 -3.787 -17.328 1 91.25 315 MET A CA 1
ATOM 2442 C C . MET A 1 315 ? -35.656 -3.535 -16.078 1 91.25 315 MET A C 1
ATOM 2444 O O . MET A 1 315 ? -36.875 -3.502 -16.156 1 91.25 315 MET A O 1
ATOM 2448 N N . SER A 1 316 ? -35 -3.359 -14.977 1 87.19 316 SER A N 1
ATOM 2449 C CA . SER A 1 316 ? -35.719 -2.988 -13.758 1 87.19 316 SER A CA 1
ATOM 2450 C C . SER A 1 316 ? -36.281 -1.578 -13.852 1 87.19 316 SER A C 1
ATOM 2452 O O . SER A 1 316 ? -35.969 -0.833 -14.781 1 87.19 316 SER A O 1
ATOM 2454 N N . PRO A 1 317 ? -37.156 -1.279 -12.844 1 85.44 317 PRO A N 1
ATOM 2455 C CA . PRO A 1 317 ? -37.719 0.072 -12.844 1 85.44 317 PRO A CA 1
ATOM 2456 C C . PRO A 1 317 ? -36.656 1.158 -12.719 1 85.44 317 PRO A C 1
ATOM 2458 O O . PRO A 1 317 ? -36.875 2.287 -13.172 1 85.44 317 PRO A O 1
ATOM 2461 N N . ASP A 1 318 ? -35.531 0.795 -12.172 1 84.56 318 ASP A N 1
ATOM 2462 C CA . ASP A 1 318 ? -34.438 1.752 -12.023 1 84.56 318 ASP A CA 1
ATOM 2463 C C . ASP A 1 318 ? -33.594 1.827 -13.297 1 84.56 318 ASP A C 1
ATOM 2465 O O . ASP A 1 318 ? -32.625 2.596 -13.375 1 84.56 318 ASP A O 1
ATOM 2469 N N . GLY A 1 319 ? -34.031 1.035 -14.281 1 83.88 319 GLY A N 1
ATOM 2470 C CA . GLY A 1 319 ? -33.344 1.072 -15.562 1 83.88 319 GLY A CA 1
ATOM 2471 C C . GLY A 1 319 ? -32.031 0.277 -15.578 1 83.88 319 GLY A C 1
ATOM 2472 O O . GLY A 1 319 ? -31.141 0.574 -16.359 1 83.88 319 GLY A O 1
ATOM 2473 N N . LEU A 1 320 ? -31.922 -0.613 -14.625 1 89.62 320 LEU A N 1
ATOM 2474 C CA . LEU A 1 320 ? -30.688 -1.39 -14.547 1 89.62 320 LEU A CA 1
ATOM 2475 C C . LEU A 1 320 ? -30.984 -2.885 -14.562 1 89.62 320 LEU A C 1
ATOM 2477 O O . LEU A 1 320 ? -32.125 -3.299 -14.281 1 89.62 320 LEU A O 1
ATOM 2481 N N . ASN A 1 321 ? -30.188 -3.725 -15.102 1 93.12 321 ASN A N 1
ATOM 2482 C CA . ASN A 1 321 ? -30.094 -5.168 -14.938 1 93.12 321 ASN A CA 1
ATOM 2483 C C . ASN A 1 321 ? -28.656 -5.602 -14.648 1 93.12 321 ASN A C 1
ATOM 2485 O O . ASN A 1 321 ? -27.766 -4.758 -14.461 1 93.12 321 ASN A O 1
ATOM 2489 N N . GLN A 1 322 ? -28.406 -6.867 -14.594 1 92.12 322 GLN A N 1
ATOM 2490 C CA . GLN A 1 322 ? -27.078 -7.332 -14.195 1 92.12 322 GLN A CA 1
ATOM 2491 C C . GLN A 1 322 ? -26.031 -6.984 -15.25 1 92.12 322 GLN A C 1
ATOM 2493 O O . GLN A 1 322 ? -24.891 -6.664 -14.922 1 92.12 322 GLN A O 1
ATOM 2498 N N . TYR A 1 323 ? -26.438 -7.039 -16.547 1 95.5 323 TYR A N 1
ATOM 2499 C CA . TYR A 1 323 ? -25.531 -6.684 -17.641 1 95.5 323 TYR A CA 1
ATOM 2500 C C . TYR A 1 323 ? -25.078 -5.234 -17.516 1 95.5 323 TYR A C 1
ATOM 2502 O O . TYR A 1 323 ? -23.875 -4.945 -17.531 1 95.5 323 TYR A O 1
ATOM 2510 N N . LEU A 1 324 ? -26.016 -4.379 -17.344 1 95 324 LEU A N 1
ATOM 2511 C CA . LEU A 1 324 ? -25.703 -2.953 -17.266 1 95 324 LEU A CA 1
ATOM 2512 C C . LEU A 1 324 ? -24.969 -2.623 -15.977 1 95 324 LEU A C 1
ATOM 2514 O O . LEU A 1 324 ? -24.078 -1.766 -15.961 1 95 324 LEU A O 1
ATOM 2518 N N . SER A 1 325 ? -25.344 -3.281 -14.898 1 93.19 325 SER A N 1
ATOM 2519 C CA . SER A 1 325 ? -24.672 -3.053 -13.625 1 93.19 325 SER A CA 1
ATOM 2520 C C . SER A 1 325 ? -23.188 -3.422 -13.727 1 93.19 325 SER A C 1
ATOM 2522 O O . SER A 1 325 ? -22.328 -2.68 -13.242 1 93.19 325 SER A O 1
ATOM 2524 N N . ALA A 1 326 ? -22.938 -4.547 -14.297 1 93.69 326 ALA A N 1
ATOM 2525 C CA . ALA A 1 326 ? -21.562 -4.984 -14.484 1 93.69 326 ALA A CA 1
ATOM 2526 C C . ALA A 1 326 ? -20.797 -4.027 -15.398 1 93.69 326 ALA A C 1
ATOM 2528 O O . ALA A 1 326 ? -19.656 -3.656 -15.109 1 93.69 326 ALA A O 1
ATOM 2529 N N . LEU A 1 327 ? -21.438 -3.646 -16.469 1 94.94 327 LEU A N 1
ATOM 2530 C CA . LEU A 1 327 ? -20.828 -2.725 -17.422 1 94.94 327 LEU A CA 1
ATOM 2531 C C . LEU A 1 327 ? -20.469 -1.405 -16.75 1 94.94 327 LEU A C 1
ATOM 2533 O O . LEU A 1 327 ? -19.344 -0.914 -16.906 1 94.94 327 LEU A O 1
ATOM 2537 N N . TRP A 1 328 ? -21.359 -0.906 -16 1 92.5 328 TRP A N 1
ATOM 2538 C CA . TRP A 1 328 ? -21.141 0.366 -15.32 1 92.5 328 TRP A CA 1
ATOM 2539 C C . TRP A 1 328 ? -20 0.255 -14.312 1 92.5 328 TRP A C 1
ATOM 2541 O O . TRP A 1 328 ? -19.156 1.139 -14.234 1 92.5 328 TRP A O 1
ATOM 2551 N N . SER A 1 329 ? -20 -0.76 -13.531 1 90.75 329 SER A N 1
ATOM 2552 C CA . SER A 1 329 ? -19.031 -0.941 -12.461 1 90.75 329 SER A CA 1
ATOM 2553 C C . SER A 1 329 ? -17.609 -1.001 -13.016 1 90.75 329 SER A C 1
ATOM 2555 O O . SER A 1 329 ? -16.688 -0.404 -12.445 1 90.75 329 SER A O 1
ATOM 2557 N N . VAL A 1 330 ? -17.453 -1.639 -14.078 1 92.62 330 VAL A N 1
ATOM 2558 C CA . VAL A 1 330 ? -16.141 -1.827 -14.672 1 92.62 330 VAL A CA 1
ATOM 2559 C C . VAL A 1 330 ? -15.766 -0.607 -15.516 1 92.62 330 VAL A C 1
ATOM 2561 O O . VAL A 1 330 ? -14.648 -0.099 -15.422 1 92.62 330 VAL A O 1
ATOM 2564 N N . GLY A 1 331 ? -16.656 -0.172 -16.266 1 94.12 331 GLY A N 1
ATOM 2565 C CA . GLY A 1 331 ? -16.422 0.924 -17.203 1 94.12 331 GLY A CA 1
ATOM 2566 C C . GLY A 1 331 ? -16.031 2.217 -16.5 1 94.12 331 GLY A C 1
ATOM 2567 O O . GLY A 1 331 ? -15.188 2.963 -17 1 94.12 331 GLY A O 1
ATOM 2568 N N . GLN A 1 332 ? -16.609 2.461 -15.375 1 92.31 332 GLN A N 1
ATOM 2569 C CA . GLN A 1 332 ? -16.344 3.697 -14.648 1 92.31 332 GLN A CA 1
ATOM 2570 C C . GLN A 1 332 ? -14.875 3.762 -14.211 1 92.31 332 GLN A C 1
ATOM 2572 O O . GLN A 1 332 ? -14.297 4.848 -14.133 1 92.31 332 GLN A O 1
ATOM 2577 N N . VAL A 1 333 ? -14.32 2.668 -13.945 1 93.25 333 VAL A N 1
ATOM 2578 C CA . VAL A 1 333 ? -12.93 2.621 -13.508 1 93.25 333 VAL A CA 1
ATOM 2579 C C . VAL A 1 333 ? -12 2.793 -14.703 1 93.25 333 VAL A C 1
ATOM 2581 O O . VAL A 1 333 ? -11.133 3.672 -14.711 1 93.25 333 VAL A O 1
ATOM 2584 N N . ILE A 1 334 ? -12.281 2.07 -15.766 1 93.75 334 ILE A N 1
ATOM 2585 C CA . ILE A 1 334 ? -11.336 1.948 -16.875 1 93.75 334 ILE A CA 1
ATOM 2586 C C . ILE A 1 334 ? -11.336 3.236 -17.688 1 93.75 334 ILE A C 1
ATOM 2588 O O . ILE A 1 334 ? -10.32 3.59 -18.297 1 93.75 334 ILE A O 1
ATOM 2592 N N . GLN A 1 335 ? -12.375 3.9 -17.688 1 93.62 335 GLN A N 1
ATOM 2593 C CA . GLN A 1 335 ? -12.5 5.066 -18.562 1 93.62 335 GLN A CA 1
ATOM 2594 C C . GLN A 1 335 ? -11.477 6.141 -18.188 1 93.62 335 GLN A C 1
ATOM 2596 O O . GLN A 1 335 ? -11.117 6.977 -19.031 1 93.62 335 GLN A O 1
ATOM 2601 N N . ASP A 1 336 ? -11.016 6.148 -16.969 1 94.12 336 ASP A N 1
ATOM 2602 C CA . ASP A 1 336 ? -10.047 7.145 -16.516 1 94.12 336 ASP A CA 1
ATOM 2603 C C . ASP A 1 336 ? -8.695 6.934 -17.188 1 94.12 336 ASP A C 1
ATOM 2605 O O . ASP A 1 336 ? -7.84 7.828 -17.172 1 94.12 336 ASP A O 1
ATOM 2609 N N . TYR A 1 337 ? -8.461 5.809 -17.75 1 94.56 337 TYR A N 1
ATOM 2610 C CA . TYR A 1 337 ? -7.141 5.453 -18.266 1 94.56 337 TYR A CA 1
ATOM 2611 C C . TYR A 1 337 ? -7.117 5.465 -19.781 1 94.56 337 TYR A C 1
ATOM 2613 O O . TYR A 1 337 ? -6.156 4.992 -20.391 1 94.56 337 TYR A O 1
ATOM 2621 N N . ASP A 1 338 ? -8.172 5.844 -20.297 1 92.06 338 ASP A N 1
ATOM 2622 C CA . ASP A 1 338 ? -8.32 6.062 -21.734 1 92.06 338 ASP A CA 1
ATOM 2623 C C . ASP A 1 338 ? -8.617 7.527 -22.031 1 92.06 338 ASP A C 1
ATOM 2625 O O . ASP A 1 338 ? -9.656 8.055 -21.625 1 92.06 338 ASP A O 1
ATOM 2629 N N . THR A 1 339 ? -7.855 8.195 -22.781 1 86.62 339 THR A N 1
ATOM 2630 C CA . THR A 1 339 ? -7.91 9.641 -22.969 1 86.62 339 THR A CA 1
ATOM 2631 C C . THR A 1 339 ? -9.094 10.023 -23.859 1 86.62 339 THR A C 1
ATOM 2633 O O . THR A 1 339 ? -9.797 10.992 -23.562 1 86.62 339 THR A O 1
ATOM 2636 N N . ASP A 1 340 ? -9.375 9.266 -24.875 1 88.75 340 ASP A N 1
ATOM 2637 C CA . ASP A 1 340 ? -10.406 9.68 -25.828 1 88.75 340 ASP A CA 1
ATOM 2638 C C . ASP A 1 340 ? -11.797 9.242 -25.359 1 88.75 340 ASP A C 1
ATOM 2640 O O . ASP A 1 340 ? -12.805 9.75 -25.844 1 88.75 340 ASP A O 1
ATOM 2644 N N . LYS A 1 341 ? -11.844 8.266 -24.469 1 91.62 341 LYS A N 1
ATOM 2645 C CA . LYS A 1 341 ? -13.078 7.762 -23.891 1 91.62 341 LYS A CA 1
ATOM 2646 C C . LYS A 1 341 ? -14.031 7.25 -24.969 1 91.62 341 LYS A C 1
ATOM 2648 O O . LYS A 1 341 ? -15.234 7.496 -24.906 1 91.62 341 LYS A O 1
ATOM 2653 N N . LEU A 1 342 ? -13.516 6.711 -26.047 1 93.88 342 LEU A N 1
ATOM 2654 C CA . LEU A 1 342 ? -14.25 6 -27.078 1 93.88 342 LEU A CA 1
ATOM 2655 C C . LEU A 1 342 ? -14.078 4.488 -26.938 1 93.88 342 LEU A C 1
ATOM 2657 O O . LEU A 1 342 ? -12.961 3.979 -27 1 93.88 342 LEU A O 1
ATOM 2661 N N . PHE A 1 343 ? -15.203 3.822 -26.781 1 96.06 343 PHE A N 1
ATOM 2662 C CA . PHE A 1 343 ? -15.117 2.406 -26.438 1 96.06 343 PHE A CA 1
ATOM 2663 C C . PHE A 1 343 ? -15.914 1.567 -27.438 1 96.06 343 PHE A C 1
ATOM 2665 O O . PHE A 1 343 ? -17.125 1.749 -27.578 1 96.06 343 PHE A O 1
ATOM 2672 N N . PRO A 1 344 ? -15.234 0.69 -28.156 1 97.25 344 PRO A N 1
ATOM 2673 C CA . PRO A 1 344 ? -15.984 -0.243 -29 1 97.25 344 PRO A CA 1
ATOM 2674 C C . PRO A 1 344 ? -16.844 -1.21 -28.188 1 97.25 344 PRO A C 1
ATOM 2676 O O . PRO A 1 344 ? -16.406 -1.699 -27.141 1 97.25 344 PRO A O 1
ATOM 2679 N N . ALA A 1 345 ? -18.031 -1.412 -28.609 1 97.94 345 ALA A N 1
ATOM 2680 C CA . ALA A 1 345 ? -18.969 -2.314 -27.953 1 97.94 345 ALA A CA 1
ATOM 2681 C C . ALA A 1 345 ? -19.609 -3.264 -28.969 1 97.94 345 ALA A C 1
ATOM 2683 O O . ALA A 1 345 ? -20.031 -2.84 -30.047 1 97.94 345 ALA A O 1
ATOM 2684 N N . PHE A 1 346 ? -19.641 -4.52 -28.625 1 98.06 346 PHE A N 1
ATOM 2685 C CA . PHE A 1 346 ? -20.156 -5.543 -29.531 1 98.06 346 PHE A CA 1
ATOM 2686 C C . PHE A 1 346 ? -21.172 -6.434 -28.828 1 98.06 346 PHE A C 1
ATOM 2688 O O . PHE A 1 346 ? -21.188 -6.508 -27.594 1 98.06 346 PHE A O 1
ATOM 2695 N N . GLY A 1 347 ? -22.047 -7.016 -29.609 1 96.88 347 GLY A N 1
ATOM 2696 C CA . GLY A 1 347 ? -22.922 -8.086 -29.172 1 96.88 347 GLY A CA 1
ATOM 2697 C C . GLY A 1 347 ? -22.672 -9.398 -29.875 1 96.88 347 GLY A C 1
ATOM 2698 O O . GLY A 1 347 ? -22.016 -9.43 -30.922 1 96.88 347 GLY A O 1
ATOM 2699 N N . PHE A 1 348 ? -23.109 -10.445 -29.312 1 96 348 PHE A N 1
ATOM 2700 C CA . PHE A 1 348 ? -23 -11.742 -29.969 1 96 348 PHE A CA 1
ATOM 2701 C C . PHE A 1 348 ? -24.156 -12.648 -29.594 1 96 348 PHE A C 1
ATOM 2703 O O . PHE A 1 348 ? -24.797 -12.453 -28.547 1 96 348 PHE A O 1
ATOM 2710 N N . GLY A 1 349 ? -24.469 -13.578 -30.484 1 94.19 349 GLY A N 1
ATOM 2711 C CA . GLY A 1 349 ? -25.484 -14.586 -30.219 1 94.19 349 GLY A CA 1
ATOM 2712 C C . GLY A 1 349 ? -26.891 -14.133 -30.578 1 94.19 349 GLY A C 1
ATOM 2713 O O . GLY A 1 349 ? -27.859 -14.547 -29.938 1 94.19 349 GLY A O 1
ATOM 2714 N N . ALA A 1 350 ? -27.047 -13.258 -31.547 1 94.94 350 ALA A N 1
ATOM 2715 C CA . ALA A 1 350 ? -28.375 -12.758 -31.891 1 94.94 350 ALA A CA 1
ATOM 2716 C C . ALA A 1 350 ? -28.531 -12.602 -33.406 1 94.94 350 ALA A C 1
ATOM 2718 O O . ALA A 1 350 ? -27.547 -12.516 -34.125 1 94.94 350 ALA A O 1
ATOM 2719 N N . LYS A 1 351 ? -29.797 -12.625 -33.812 1 95.06 351 LYS A N 1
ATOM 2720 C CA . LYS A 1 351 ? -30.141 -12.297 -35.188 1 95.06 351 LYS A CA 1
ATOM 2721 C C . LYS A 1 351 ? -30.5 -10.82 -35.344 1 95.06 351 LYS A C 1
ATOM 2723 O O . LYS A 1 351 ? -31.141 -10.242 -34.438 1 95.06 351 LYS A O 1
ATOM 2728 N N . LEU A 1 352 ? -30.016 -10.203 -36.406 1 93.38 352 LEU A N 1
ATOM 2729 C CA . LEU A 1 352 ? -30.141 -8.758 -36.594 1 93.38 352 LEU A CA 1
ATOM 2730 C C . LEU A 1 352 ? -31.266 -8.422 -37.531 1 93.38 352 LEU A C 1
ATOM 2732 O O . LEU A 1 352 ? -31.688 -9.273 -38.344 1 93.38 352 LEU A O 1
ATOM 2736 N N . PRO A 1 353 ? -31.75 -7.191 -37.344 1 88.31 353 PRO A N 1
ATOM 2737 C CA . PRO A 1 353 ? -32.812 -6.77 -38.25 1 88.31 353 PRO A CA 1
ATOM 2738 C C . PRO A 1 353 ? -32.406 -6.816 -39.719 1 88.31 353 PRO A C 1
ATOM 2740 O O . PRO A 1 353 ? -31.219 -6.781 -40.031 1 88.31 353 PRO A O 1
ATOM 2743 N N . ARG A 1 354 ? -33.594 -6.719 -40.719 1 79.94 354 ARG A N 1
ATOM 2744 C CA . ARG A 1 354 ? -33.781 -6.84 -42.156 1 79.94 354 ARG A CA 1
ATOM 2745 C C . ARG A 1 354 ? -33.969 -8.297 -42.562 1 79.94 354 ARG A C 1
ATOM 2747 O O . ARG A 1 354 ? -35.031 -8.656 -43.156 1 79.94 354 ARG A O 1
ATOM 2754 N N . ASP A 1 355 ? -33.125 -9.211 -42.188 1 79.62 355 ASP A N 1
ATOM 2755 C CA . ASP A 1 355 ? -33.375 -10.578 -42.625 1 79.62 355 ASP A CA 1
ATOM 2756 C C . ASP A 1 355 ? -33.469 -11.539 -41.469 1 79.62 355 ASP A C 1
ATOM 2758 O O . ASP A 1 355 ? -34.062 -12.617 -41.562 1 79.62 355 ASP A O 1
ATOM 2762 N N . TYR A 1 356 ? -33.094 -11.156 -40.188 1 87 356 TYR A N 1
ATOM 2763 C CA . TYR A 1 356 ? -33.094 -11.992 -39 1 87 356 TYR A CA 1
ATOM 2764 C C . TYR A 1 356 ? -32.781 -13.445 -39.344 1 87 356 TYR A C 1
ATOM 2766 O O . TYR A 1 356 ? -33.375 -14.359 -38.781 1 87 356 TYR A O 1
ATOM 2774 N N . GLN A 1 357 ? -32.062 -13.664 -40.344 1 85.44 357 GLN A N 1
ATOM 2775 C CA . GLN A 1 357 ? -31.859 -15.016 -40.875 1 85.44 357 GLN A CA 1
ATOM 2776 C C . GLN A 1 357 ? -30.766 -15.742 -40.094 1 85.44 357 GLN A C 1
ATOM 2778 O O . GLN A 1 357 ? -31 -16.844 -39.562 1 85.44 357 GLN A O 1
ATOM 2783 N N . ALA A 1 358 ? -29.641 -15.156 -40 1 88.25 358 ALA A N 1
ATOM 2784 C CA . ALA A 1 358 ? -28.531 -15.859 -39.375 1 88.25 358 ALA A CA 1
ATOM 2785 C C . ALA A 1 358 ? -28.109 -15.18 -38.062 1 88.25 358 ALA A C 1
ATOM 2787 O O . ALA A 1 358 ? -28.219 -13.953 -37.938 1 88.25 358 ALA A O 1
ATOM 2788 N N . ALA A 1 359 ? -27.703 -16.078 -37.062 1 90.62 359 ALA A N 1
ATOM 2789 C CA . ALA A 1 359 ? -27.172 -15.555 -35.812 1 90.62 359 ALA A CA 1
ATOM 2790 C C . ALA A 1 359 ? -25.797 -14.93 -36.031 1 90.62 359 ALA A C 1
ATOM 2792 O O . ALA A 1 359 ? -24.969 -15.461 -36.781 1 90.62 359 ALA A O 1
ATOM 2793 N N . HIS A 1 360 ? -25.594 -13.773 -35.5 1 91.31 360 HIS A N 1
ATOM 2794 C CA . HIS A 1 360 ? -24.297 -13.094 -35.531 1 91.31 360 HIS A CA 1
ATOM 2795 C C . HIS A 1 360 ? -23.547 -13.289 -34.219 1 91.31 360 HIS A C 1
ATOM 2797 O O . HIS A 1 360 ? -24.109 -13.172 -33.125 1 91.31 360 HIS A O 1
ATOM 2803 N N . HIS A 1 361 ? -22.281 -13.664 -34.344 1 92.56 361 HIS A N 1
ATOM 2804 C CA . HIS A 1 361 ? -21.469 -13.953 -33.156 1 92.56 361 HIS A CA 1
ATOM 2805 C C . HIS A 1 361 ? -20.531 -12.789 -32.844 1 92.56 361 HIS A C 1
ATOM 2807 O O . HIS A 1 361 ? -19.688 -12.891 -31.953 1 92.56 361 HIS A O 1
ATOM 2813 N N . GLU A 1 362 ? -20.672 -11.734 -33.562 1 95.31 362 GLU A N 1
ATOM 2814 C CA . GLU A 1 362 ? -20.062 -10.438 -33.312 1 95.31 362 GLU A CA 1
ATOM 2815 C C . GLU A 1 362 ? -20.719 -9.336 -34.125 1 95.31 362 GLU A C 1
ATOM 2817 O O . GLU A 1 362 ? -20.75 -9.414 -35.344 1 95.31 362 GLU A O 1
ATOM 2822 N N . PHE A 1 363 ? -21.312 -8.398 -33.531 1 95.56 363 PHE A N 1
ATOM 2823 C CA . PHE A 1 363 ? -21.891 -7.25 -34.219 1 95.56 363 PHE A CA 1
ATOM 2824 C C . PHE A 1 363 ? -21.75 -5.992 -33.375 1 95.56 363 PHE A C 1
ATOM 2826 O O . PHE A 1 363 ? -21.75 -6.07 -32.125 1 95.56 363 PHE A O 1
ATOM 2833 N N . ALA A 1 364 ? -21.594 -4.863 -34.031 1 96.56 364 ALA A N 1
ATOM 2834 C CA . ALA A 1 364 ? -21.469 -3.594 -33.312 1 96.56 364 ALA A CA 1
ATOM 2835 C C . ALA A 1 364 ? -22.781 -3.205 -32.656 1 96.56 364 ALA A C 1
ATOM 2837 O O . ALA A 1 364 ? -23.844 -3.258 -33.281 1 96.56 364 ALA A O 1
ATOM 2838 N N . LEU A 1 365 ? -22.781 -2.846 -31.422 1 96 365 LEU A N 1
ATOM 2839 C CA . LEU A 1 365 ? -24 -2.49 -30.688 1 96 365 LEU A CA 1
ATOM 2840 C C . LEU A 1 365 ? -24.672 -1.277 -31.328 1 96 365 LEU A C 1
ATOM 2842 O O . LEU A 1 365 ? -25.891 -1.144 -31.25 1 96 365 LEU A O 1
ATOM 2846 N N . ASN A 1 366 ? -23.859 -0.384 -31.828 1 93.19 366 ASN A N 1
ATOM 2847 C CA . ASN A 1 366 ? -24.438 0.812 -32.438 1 93.19 366 ASN A CA 1
ATOM 2848 C C . ASN A 1 366 ? -24.828 0.574 -33.906 1 93.19 366 ASN A C 1
ATOM 2850 O O . ASN A 1 366 ? -25.141 1.521 -34.625 1 93.19 366 ASN A O 1
ATOM 2854 N N . PHE A 1 367 ? -24.734 -0.638 -34.469 1 90.81 367 PHE A N 1
ATOM 2855 C CA . PHE A 1 367 ? -25.109 -1.097 -35.812 1 90.81 367 PHE A CA 1
ATOM 2856 C C . PHE A 1 367 ? -24.25 -0.414 -36.875 1 90.81 367 PHE A C 1
ATOM 2858 O O . PHE A 1 367 ? -24.703 -0.226 -38 1 90.81 367 PHE A O 1
ATOM 2865 N N . ASN A 1 368 ? -23.031 0.042 -36.406 1 92.62 368 ASN A N 1
ATOM 2866 C CA . ASN A 1 368 ? -22.047 0.6 -37.312 1 92.62 368 ASN A CA 1
ATOM 2867 C C . ASN A 1 368 ? -20.734 -0.178 -37.25 1 92.62 368 ASN A C 1
ATOM 2869 O O . ASN A 1 368 ? -19.797 0.226 -36.562 1 92.62 368 ASN A O 1
ATOM 2873 N N . PRO A 1 369 ? -20.578 -1.198 -38.031 1 89.62 369 PRO A N 1
ATOM 2874 C CA . PRO A 1 369 ? -19.391 -2.053 -37.969 1 89.62 369 PRO A CA 1
ATOM 2875 C C . PRO A 1 369 ? -18.109 -1.304 -38.312 1 89.62 369 PRO A C 1
ATOM 2877 O O . PRO A 1 369 ? -17.031 -1.677 -37.844 1 89.62 369 PRO A O 1
ATOM 2880 N N . ALA A 1 370 ? -18.219 -0.222 -39.062 1 91 370 ALA A N 1
ATOM 2881 C CA . ALA A 1 370 ? -17.047 0.558 -39.438 1 91 370 ALA A CA 1
ATOM 2882 C C . ALA A 1 370 ? -16.562 1.43 -38.281 1 91 370 ALA A C 1
ATOM 2884 O O . ALA A 1 370 ? -15.391 1.803 -38.25 1 91 370 ALA A O 1
ATOM 2885 N N . ASN A 1 371 ? -17.516 1.725 -37.469 1 94.25 371 ASN A N 1
ATOM 2886 C CA . ASN A 1 371 ? -17.203 2.551 -36.312 1 94.25 371 ASN A CA 1
ATOM 2887 C C . ASN A 1 371 ? -17.969 2.096 -35.062 1 94.25 371 ASN A C 1
ATOM 2889 O O . ASN A 1 371 ? -18.828 2.82 -34.562 1 94.25 371 ASN A O 1
ATOM 2893 N N . PRO A 1 372 ? -17.5 1.039 -34.531 1 95.62 372 PRO A N 1
ATOM 2894 C CA . PRO A 1 372 ? -18.219 0.466 -33.375 1 95.62 372 PRO A CA 1
ATOM 2895 C C . PRO A 1 372 ? -17.984 1.233 -32.094 1 95.62 372 PRO A C 1
ATOM 2897 O O . PRO A 1 372 ? -18.344 0.755 -31.016 1 95.62 372 PRO A O 1
ATOM 2900 N N . TYR A 1 373 ? -17.438 2.475 -32.125 1 96.19 373 TYR A N 1
ATOM 2901 C CA . TYR A 1 373 ? -17.016 3.244 -30.953 1 96.19 373 TYR A CA 1
ATOM 2902 C C . TYR A 1 373 ? -18.203 4.008 -30.359 1 96.19 373 TYR A C 1
ATOM 2904 O O . TYR A 1 373 ? -18.953 4.652 -31.094 1 96.19 373 TYR A O 1
ATOM 2912 N N . CYS A 1 374 ? -18.406 3.789 -29.094 1 96.31 374 CYS A N 1
ATOM 2913 C CA . CYS A 1 374 ? -19.391 4.527 -28.312 1 96.31 374 CYS A CA 1
ATOM 2914 C C . CYS A 1 374 ? -18.719 5.598 -27.453 1 96.31 374 CYS A C 1
ATOM 2916 O O . CYS A 1 374 ? -17.609 5.402 -26.969 1 96.31 374 CYS A O 1
ATOM 2918 N N . GLN A 1 375 ? -19.391 6.684 -27.266 1 94.56 375 GLN A N 1
ATOM 2919 C CA . GLN A 1 375 ? -18.844 7.777 -26.484 1 94.56 375 GLN A CA 1
ATOM 2920 C C . GLN A 1 375 ? -19.016 7.523 -24.984 1 94.56 375 GLN A C 1
ATOM 2922 O O . GLN A 1 375 ? -20.078 7.805 -24.422 1 94.56 375 GLN A O 1
ATOM 2927 N N . GLY A 1 376 ? -17.984 7.156 -24.344 1 94.31 376 GLY A N 1
ATOM 2928 C CA . GLY A 1 376 ? -18.047 6.871 -22.906 1 94.31 376 GLY A CA 1
ATOM 2929 C C . GLY A 1 376 ? -18.875 5.645 -22.578 1 94.31 376 GLY A C 1
ATOM 2930 O O . GLY A 1 376 ? -19.391 4.977 -23.484 1 94.31 376 GLY A O 1
ATOM 2931 N N . ILE A 1 377 ? -18.984 5.355 -21.328 1 95.19 377 ILE A N 1
ATOM 2932 C CA . ILE A 1 377 ? -19.781 4.223 -20.859 1 95.19 377 ILE A CA 1
ATOM 2933 C C . ILE A 1 377 ? -21.266 4.496 -21.109 1 95.19 377 ILE A C 1
ATOM 2935 O O . ILE A 1 377 ? -22.016 3.586 -21.453 1 95.19 377 ILE A O 1
ATOM 2939 N N . GLN A 1 378 ? -21.609 5.742 -20.969 1 94.81 378 GLN A N 1
ATOM 2940 C CA . GLN A 1 378 ? -22.984 6.145 -21.25 1 94.81 378 GLN A CA 1
ATOM 2941 C C . GLN A 1 378 ? -23.359 5.84 -22.703 1 94.81 378 GLN A C 1
ATOM 2943 O O . GLN A 1 378 ? -24.484 5.434 -22.984 1 94.81 378 GLN A O 1
ATOM 2948 N N . GLY A 1 379 ? -22.375 6.086 -23.531 1 96.06 379 GLY A N 1
ATOM 2949 C CA . GLY A 1 379 ? -22.609 5.762 -24.922 1 96.06 379 GLY A CA 1
ATOM 2950 C C . GLY A 1 379 ? -22.891 4.289 -25.156 1 96.06 379 GLY A C 1
ATOM 2951 O O . GLY A 1 379 ? -23.734 3.934 -25.984 1 96.06 379 GLY A O 1
ATOM 2952 N N . ILE A 1 380 ? -22.234 3.412 -24.5 1 96.88 380 ILE A N 1
ATOM 2953 C CA . ILE A 1 380 ? -22.453 1.975 -24.609 1 96.88 380 ILE A CA 1
ATOM 2954 C C . ILE A 1 380 ? -23.844 1.618 -24.094 1 96.88 380 ILE A C 1
ATOM 2956 O O . ILE A 1 380 ? -24.562 0.824 -24.703 1 96.88 380 ILE A O 1
ATOM 2960 N N . VAL A 1 381 ? -24.203 2.203 -22.953 1 95.81 381 VAL A N 1
ATOM 2961 C CA . VAL A 1 381 ? -25.5 1.942 -22.344 1 95.81 381 VAL A CA 1
ATOM 2962 C C . VAL A 1 381 ? -26.625 2.363 -23.297 1 95.81 381 VAL A C 1
ATOM 2964 O O . VAL A 1 381 ? -27.609 1.646 -23.469 1 95.81 381 VAL A O 1
ATOM 2967 N N . GLU A 1 382 ? -26.438 3.523 -23.906 1 95.75 382 GLU A N 1
ATOM 2968 C CA . GLU A 1 382 ? -27.438 4.008 -24.859 1 95.75 382 GLU A CA 1
ATOM 2969 C C . GLU A 1 382 ? -27.531 3.074 -26.062 1 95.75 382 GLU A C 1
ATOM 2971 O O . GLU A 1 382 ? -28.641 2.758 -26.516 1 95.75 382 GLU A O 1
ATOM 2976 N N . ALA A 1 383 ? -26.406 2.703 -26.594 1 96.94 383 ALA A N 1
ATOM 2977 C CA . ALA A 1 383 ? -26.406 1.759 -27.703 1 96.94 383 ALA A CA 1
ATOM 2978 C C . ALA A 1 383 ? -27.094 0.448 -27.312 1 96.94 383 ALA A C 1
ATOM 2980 O O . ALA A 1 383 ? -27.844 -0.132 -28.109 1 96.94 383 ALA A O 1
ATOM 2981 N N . TYR A 1 384 ? -26.844 -0.05 -26.156 1 97.38 384 TYR A N 1
ATOM 2982 C CA . TYR A 1 384 ? -27.438 -1.27 -25.609 1 97.38 384 TYR A CA 1
ATOM 2983 C C . TYR A 1 384 ? -28.953 -1.157 -25.562 1 97.38 384 TYR A C 1
ATOM 2985 O O . TYR A 1 384 ? -29.672 -2.055 -26.016 1 97.38 384 TYR A O 1
ATOM 2993 N N . ARG A 1 385 ? -29.438 -0.054 -25.016 1 94.81 385 ARG A N 1
ATOM 2994 C CA . ARG A 1 385 ? -30.875 0.164 -24.859 1 94.81 385 ARG A CA 1
ATOM 2995 C C . ARG A 1 385 ? -31.562 0.272 -26.234 1 94.81 385 ARG A C 1
ATOM 2997 O O . ARG A 1 385 ? -32.688 -0.17 -26.391 1 94.81 385 ARG A O 1
ATOM 3004 N N . MET A 1 386 ? -30.875 0.835 -27.141 1 94.56 386 MET A N 1
ATOM 3005 C CA . MET A 1 386 ? -31.438 1.05 -28.484 1 94.56 386 MET A CA 1
ATOM 3006 C C . MET A 1 386 ? -31.5 -0.259 -29.25 1 94.56 386 MET A C 1
ATOM 3008 O O . MET A 1 386 ? -32.438 -0.488 -30.016 1 94.56 386 MET A O 1
ATOM 3012 N N . VAL A 1 387 ? -30.578 -1.075 -29.094 1 94.75 387 VAL A N 1
ATOM 3013 C CA . VAL A 1 387 ? -30.453 -2.266 -29.938 1 94.75 387 VAL A CA 1
ATOM 3014 C C . VAL A 1 387 ? -31.297 -3.396 -29.344 1 94.75 387 VAL A C 1
ATOM 3016 O O . VAL A 1 387 ? -31.781 -4.266 -30.078 1 94.75 387 VAL A O 1
ATOM 3019 N N . LEU A 1 388 ? -31.516 -3.449 -28.109 1 94.94 388 LEU A N 1
ATOM 3020 C CA . LEU A 1 388 ? -32.125 -4.566 -27.391 1 94.94 388 LEU A CA 1
ATOM 3021 C C . LEU A 1 388 ? -33.469 -4.953 -27.984 1 94.94 388 LEU A C 1
ATOM 3023 O O . LEU A 1 388 ? -33.688 -6.121 -28.297 1 94.94 388 LEU A O 1
ATOM 3027 N N . PRO A 1 389 ? -34.375 -3.992 -28.266 1 92.38 389 PRO A N 1
ATOM 3028 C CA . PRO A 1 389 ? -35.688 -4.359 -28.781 1 92.38 389 PRO A CA 1
ATOM 3029 C C . PRO A 1 389 ? -35.625 -4.824 -30.234 1 92.38 389 PRO A C 1
ATOM 3031 O O . PRO A 1 389 ? -36.594 -5.391 -30.734 1 92.38 389 PRO A O 1
ATOM 3034 N N . GLN A 1 390 ? -34.469 -4.625 -30.844 1 94.06 390 GLN A N 1
ATOM 3035 C CA . GLN A 1 390 ? -34.375 -4.91 -32.281 1 94.06 390 GLN A CA 1
ATOM 3036 C C . GLN A 1 390 ? -33.781 -6.297 -32.531 1 94.06 390 GLN A C 1
ATOM 3038 O O . GLN A 1 390 ? -33.781 -6.785 -33.656 1 94.06 390 GLN A O 1
ATOM 3043 N N . LEU A 1 391 ? -33.344 -6.922 -31.484 1 94.88 391 LEU A N 1
ATOM 3044 C CA . LEU A 1 391 ? -32.625 -8.172 -31.641 1 94.88 391 LEU A CA 1
ATOM 3045 C C . LEU A 1 391 ? -33.531 -9.367 -31.469 1 94.88 391 LEU A C 1
ATOM 3047 O O . LEU A 1 391 ? -34.531 -9.297 -30.719 1 94.88 391 LEU A O 1
ATOM 3051 N N . LYS A 1 392 ? -33.281 -10.422 -32.219 1 94.5 392 LYS A N 1
ATOM 3052 C CA . LYS A 1 392 ? -33.844 -11.734 -31.938 1 94.5 392 LYS A CA 1
ATOM 3053 C C . LYS A 1 392 ? -32.781 -12.68 -31.359 1 94.5 392 LYS A C 1
ATOM 3055 O O . LYS A 1 392 ? -31.859 -13.078 -32.062 1 94.5 392 LYS A O 1
ATOM 3060 N N . PHE A 1 393 ? -33 -12.992 -30.125 1 94.12 393 PHE A N 1
ATOM 3061 C CA . PHE A 1 393 ? -32.031 -13.812 -29.422 1 94.12 393 PHE A CA 1
ATOM 3062 C C . PHE A 1 393 ? -31.938 -15.195 -30.062 1 94.12 393 PHE A C 1
ATOM 3064 O O . PHE A 1 393 ? -32.938 -15.766 -30.484 1 94.12 393 PHE A O 1
ATOM 3071 N N . SER A 1 394 ? -30.75 -15.594 -30.188 1 90.88 394 SER A N 1
ATOM 3072 C CA . SER A 1 394 ? -30.469 -16.891 -30.797 1 90.88 394 SER A CA 1
ATOM 3073 C C . SER A 1 394 ? -29.141 -17.453 -30.297 1 90.88 394 SER A C 1
ATOM 3075 O O . SER A 1 394 ? -28.5 -16.875 -29.406 1 90.88 394 SER A O 1
ATOM 3077 N N . GLY A 1 395 ? -28.781 -18.75 -30.656 1 85.06 395 GLY A N 1
ATOM 3078 C CA . GLY A 1 395 ? -27.5 -19.375 -30.359 1 85.06 395 GLY A CA 1
ATOM 3079 C C . GLY A 1 395 ? -26.703 -19.719 -31.594 1 85.06 395 GLY A C 1
ATOM 3080 O O . GLY A 1 395 ? -27.094 -19.375 -32.719 1 85.06 395 GLY A O 1
ATOM 3081 N N . PRO A 1 396 ? -25.516 -20.141 -31.312 1 90.56 396 PRO A N 1
ATOM 3082 C CA . PRO A 1 396 ? -24.797 -20.562 -30.109 1 90.56 396 PRO A CA 1
ATOM 3083 C C . PRO A 1 396 ? -24.094 -19.422 -29.406 1 90.56 396 PRO A C 1
ATOM 3085 O O . PRO A 1 396 ? -24.078 -18.297 -29.922 1 90.56 396 PRO A O 1
ATOM 3088 N N . THR A 1 397 ? -23.641 -19.547 -28.141 1 92.31 397 THR A N 1
ATOM 3089 C CA . THR A 1 397 ? -22.859 -18.594 -27.359 1 92.31 397 THR A CA 1
ATOM 3090 C C . THR A 1 397 ? -21.375 -18.75 -27.641 1 92.31 397 THR A C 1
ATOM 3092 O O . THR A 1 397 ? -20.703 -19.594 -27.016 1 92.31 397 THR A O 1
ATOM 3095 N N . ASN A 1 398 ? -20.812 -17.969 -28.594 1 94.38 398 ASN A N 1
ATOM 3096 C CA . ASN A 1 398 ? -19.422 -18.062 -29.016 1 94.38 398 ASN A CA 1
ATOM 3097 C C . ASN A 1 398 ? -18.609 -16.844 -28.578 1 94.38 398 ASN A C 1
ATOM 3099 O O . ASN A 1 398 ? -18.969 -15.719 -28.906 1 94.38 398 ASN A O 1
ATOM 3103 N N . PHE A 1 399 ? -17.484 -17.109 -27.875 1 94.81 399 PHE A N 1
ATOM 3104 C CA . PHE A 1 399 ? -16.609 -16.031 -27.391 1 94.81 399 PHE A CA 1
ATOM 3105 C C . PHE A 1 399 ? -15.477 -15.781 -28.375 1 94.81 399 PHE A C 1
ATOM 3107 O O . PHE A 1 399 ? -14.969 -14.656 -28.469 1 94.81 399 PHE A O 1
ATOM 3114 N N . SER A 1 400 ? -15.023 -16.812 -29.094 1 96.62 400 SER A N 1
ATOM 3115 C CA . SER A 1 400 ? -13.766 -16.797 -29.844 1 96.62 400 SER A CA 1
ATOM 3116 C C . SER A 1 400 ? -13.75 -15.68 -30.875 1 96.62 400 SER A C 1
ATOM 3118 O O . SER A 1 400 ? -12.711 -15.039 -31.078 1 96.62 400 SER A O 1
ATOM 3120 N N . PRO A 1 401 ? -14.891 -15.359 -31.562 1 96.94 401 PRO A N 1
ATOM 3121 C CA . PRO A 1 401 ? -14.828 -14.297 -32.562 1 96.94 401 PRO A CA 1
ATOM 3122 C C . PRO A 1 401 ? -14.438 -12.945 -31.969 1 96.94 401 PRO A C 1
ATOM 3124 O O . PRO A 1 401 ? -13.586 -12.242 -32.531 1 96.94 401 PRO A O 1
ATOM 3127 N N . ILE A 1 402 ? -15.023 -12.586 -30.859 1 97.12 402 ILE A N 1
ATOM 3128 C CA . ILE A 1 402 ? -14.734 -11.289 -30.266 1 97.12 402 ILE A CA 1
ATOM 3129 C C . ILE A 1 402 ? -13.32 -11.281 -29.703 1 97.12 402 ILE A C 1
ATOM 3131 O O . ILE A 1 402 ? -12.617 -10.273 -29.781 1 97.12 402 ILE A O 1
ATOM 3135 N N . ILE A 1 403 ? -12.898 -12.344 -29.031 1 98.06 403 ILE A N 1
ATOM 3136 C CA . ILE A 1 403 ? -11.547 -12.453 -28.516 1 98.06 403 ILE A CA 1
ATOM 3137 C C . ILE A 1 403 ? -10.539 -12.297 -29.641 1 98.06 403 ILE A C 1
ATOM 3139 O O . ILE A 1 403 ? -9.57 -11.539 -29.531 1 98.06 403 ILE A O 1
ATOM 3143 N N . ASN A 1 404 ? -10.797 -12.992 -30.766 1 97.94 404 ASN A N 1
ATOM 3144 C CA . ASN A 1 404 ? -9.906 -12.898 -31.922 1 97.94 404 ASN A CA 1
ATOM 3145 C C . ASN A 1 404 ? -9.875 -11.477 -32.469 1 97.94 404 ASN A C 1
ATOM 3147 O O . ASN A 1 404 ? -8.828 -11 -32.906 1 97.94 404 ASN A O 1
ATOM 3151 N N . HIS A 1 405 ? -10.977 -10.875 -32.5 1 97 405 HIS A N 1
ATOM 3152 C CA . HIS A 1 405 ? -11.07 -9.508 -33 1 97 405 HIS A CA 1
ATOM 3153 C C . HIS A 1 405 ? -10.219 -8.555 -32.188 1 97 405 HIS A C 1
ATOM 3155 O O . HIS A 1 405 ? -9.391 -7.82 -32.719 1 97 405 HIS A O 1
ATOM 3161 N N . VAL A 1 406 ? -10.406 -8.531 -30.906 1 97.69 406 VAL A N 1
ATOM 3162 C CA . VAL A 1 406 ? -9.664 -7.629 -30.031 1 97.69 406 VAL A CA 1
ATOM 3163 C C . VAL A 1 406 ? -8.18 -7.996 -30.047 1 97.69 406 VAL A C 1
ATOM 3165 O O . VAL A 1 406 ? -7.316 -7.117 -30 1 97.69 406 VAL A O 1
ATOM 3168 N N . ALA A 1 407 ? -7.895 -9.305 -30.094 1 98 407 ALA A N 1
ATOM 3169 C CA . ALA A 1 407 ? -6.512 -9.766 -30.188 1 98 407 ALA A CA 1
ATOM 3170 C C . ALA A 1 407 ? -5.836 -9.211 -31.438 1 98 407 ALA A C 1
ATOM 3172 O O . ALA A 1 407 ? -4.648 -8.883 -31.422 1 98 407 ALA A O 1
ATOM 3173 N N . SER A 1 408 ? -6.582 -9.148 -32.5 1 97.31 408 SER A N 1
ATOM 3174 C CA . SER A 1 408 ? -6.031 -8.609 -33.75 1 97.31 408 SER A CA 1
ATOM 3175 C C . SER A 1 408 ? -5.652 -7.141 -33.594 1 97.31 408 SER A C 1
ATOM 3177 O O . SER A 1 408 ? -4.613 -6.707 -34.094 1 97.31 408 SER A O 1
ATOM 3179 N N . ILE A 1 409 ? -6.43 -6.383 -32.969 1 95.56 409 ILE A N 1
ATOM 3180 C CA . ILE A 1 409 ? -6.141 -4.98 -32.719 1 95.56 409 ILE A CA 1
ATOM 3181 C C . ILE A 1 409 ? -4.91 -4.867 -31.812 1 95.56 409 ILE A C 1
ATOM 3183 O O . ILE A 1 409 ? -4.008 -4.07 -32.094 1 95.56 409 ILE A O 1
ATOM 3187 N N . ALA A 1 410 ? -4.887 -5.652 -30.734 1 96.88 410 ALA A N 1
ATOM 3188 C CA . ALA A 1 410 ? -3.756 -5.66 -29.812 1 96.88 410 ALA A CA 1
ATOM 3189 C C . ALA A 1 410 ? -2.467 -6.051 -30.531 1 96.88 410 ALA A C 1
ATOM 3191 O O . ALA A 1 410 ? -1.397 -5.512 -30.234 1 96.88 410 ALA A O 1
ATOM 3192 N N . SER A 1 411 ? -2.574 -7.004 -31.438 1 96.25 411 SER A N 1
ATOM 3193 C CA . SER A 1 411 ? -1.416 -7.453 -32.219 1 96.25 411 SER A CA 1
ATOM 3194 C C . SER A 1 411 ? -0.841 -6.324 -33.062 1 96.25 411 SER A C 1
ATOM 3196 O O . SER A 1 411 ? 0.378 -6.188 -33.188 1 96.25 411 SER A O 1
ATOM 3198 N N . SER A 1 412 ? -1.656 -5.559 -33.625 1 94.19 412 SER A N 1
ATOM 3199 C CA . SER A 1 412 ? -1.222 -4.41 -34.438 1 94.19 412 SER A CA 1
ATOM 3200 C C . SER A 1 412 ? -0.488 -3.391 -33.562 1 94.19 412 SER A C 1
ATOM 3202 O O . SER A 1 412 ? 0.523 -2.826 -33.969 1 94.19 412 SER A O 1
ATOM 3204 N N . SER A 1 413 ? -0.938 -3.223 -32.375 1 91.06 413 SER A N 1
ATOM 3205 C CA . SER A 1 413 ? -0.317 -2.281 -31.469 1 91.06 413 SER A CA 1
ATOM 3206 C C . SER A 1 413 ? 1.009 -2.816 -30.938 1 91.06 413 SER A C 1
ATOM 3208 O O . SER A 1 413 ? 1.913 -2.043 -30.609 1 91.06 413 SER A O 1
ATOM 3210 N N . ALA A 1 414 ? 1.088 -4.074 -30.828 1 90.81 414 ALA A N 1
ATOM 3211 C CA . ALA A 1 414 ? 2.277 -4.738 -30.297 1 90.81 414 ALA A CA 1
ATOM 3212 C C . ALA A 1 414 ? 3.467 -4.562 -31.234 1 90.81 414 ALA A C 1
ATOM 3214 O O . ALA A 1 414 ? 4.613 -4.777 -30.844 1 90.81 414 ALA A O 1
ATOM 3215 N N . GLN A 1 415 ? 3.184 -4.109 -32.375 1 89.5 415 GLN A N 1
ATOM 3216 C CA . GLN A 1 415 ? 4.258 -3.912 -33.344 1 89.5 415 GLN A CA 1
ATOM 3217 C C . GLN A 1 415 ? 5.109 -2.697 -33 1 89.5 415 GLN A C 1
ATOM 3219 O O . GLN A 1 415 ? 6.27 -2.604 -33.406 1 89.5 415 GLN A O 1
ATOM 3224 N N . SER A 1 416 ? 4.484 -1.936 -32.156 1 85.69 416 SER A N 1
ATOM 3225 C CA . SER A 1 416 ? 5.246 -0.79 -31.672 1 85.69 416 SER A CA 1
ATOM 3226 C C . SER A 1 416 ? 6.164 -1.185 -30.516 1 85.69 416 SER A C 1
ATOM 3228 O O . SER A 1 416 ? 5.836 -2.074 -29.734 1 85.69 416 SER A O 1
ATOM 3230 N N . ASN A 1 417 ? 7.387 -0.899 -30.531 1 86.19 417 ASN A N 1
ATOM 3231 C CA . ASN A 1 417 ? 8.328 -1.199 -29.469 1 86.19 417 ASN A CA 1
ATOM 3232 C C . ASN A 1 417 ? 8.25 -0.164 -28.344 1 86.19 417 ASN A C 1
ATOM 3234 O O . ASN A 1 417 ? 9.273 0.35 -27.891 1 86.19 417 ASN A O 1
ATOM 3238 N N . ALA A 1 418 ? 7.008 0.193 -27.984 1 91.19 418 ALA A N 1
ATOM 3239 C CA . ALA A 1 418 ? 6.766 1.126 -26.875 1 91.19 418 ALA A CA 1
ATOM 3240 C C . ALA A 1 418 ? 5.629 0.637 -25.984 1 91.19 418 ALA A C 1
ATOM 3242 O O . ALA A 1 418 ? 4.711 -0.042 -26.453 1 91.19 418 ALA A O 1
ATOM 3243 N N . ALA A 1 419 ? 5.762 0.864 -24.719 1 93.88 419 ALA A N 1
ATOM 3244 C CA . ALA A 1 419 ? 4.715 0.5 -23.766 1 93.88 419 ALA A CA 1
ATOM 3245 C C . ALA A 1 419 ? 3.611 1.554 -23.734 1 93.88 419 ALA A C 1
ATOM 3247 O O . ALA A 1 419 ? 3.295 2.096 -22.672 1 93.88 419 ALA A O 1
ATOM 3248 N N . SER A 1 420 ? 2.938 1.724 -24.875 1 93.19 420 SER A N 1
ATOM 3249 C CA . SER A 1 420 ? 2.037 2.865 -25.016 1 93.19 420 SER A CA 1
ATOM 3250 C C . SER A 1 420 ? 0.579 2.42 -25.016 1 93.19 420 SER A C 1
ATOM 3252 O O . SER A 1 420 ? -0.32 3.217 -24.75 1 93.19 420 SER A O 1
ATOM 3254 N N . GLN A 1 421 ? 0.358 1.131 -25.391 1 95.56 421 GLN A N 1
ATOM 3255 C CA . GLN A 1 421 ? -1.025 0.688 -25.531 1 95.56 421 GLN A CA 1
ATOM 3256 C C . GLN A 1 421 ? -1.242 -0.656 -24.844 1 95.56 421 GLN A C 1
ATOM 3258 O O . GLN A 1 421 ? -0.391 -1.545 -24.922 1 95.56 421 GLN A O 1
ATOM 3263 N N . TYR A 1 422 ? -2.277 -0.762 -24.141 1 96.94 422 TYR A N 1
ATOM 3264 C CA . TYR A 1 422 ? -2.773 -2.002 -23.562 1 96.94 422 TYR A CA 1
ATOM 3265 C C . TYR A 1 422 ? -4.281 -2.127 -23.734 1 96.94 422 TYR A C 1
ATOM 3267 O O . TYR A 1 422 ? -4.977 -1.125 -23.906 1 96.94 422 TYR A O 1
ATOM 3275 N N . PHE A 1 423 ? -4.812 -3.338 -23.75 1 97.94 423 PHE A N 1
ATOM 3276 C CA . PHE A 1 423 ? -6.211 -3.551 -24.094 1 97.94 423 PHE A CA 1
ATOM 3277 C C . PHE A 1 423 ? -6.906 -4.41 -23.047 1 97.94 423 PHE A C 1
ATOM 3279 O O . PHE A 1 423 ? -6.312 -5.359 -22.516 1 97.94 423 PHE A O 1
ATOM 3286 N N . VAL A 1 424 ? -8.117 -4.047 -22.734 1 97.62 424 VAL A N 1
ATOM 3287 C CA . VAL A 1 424 ? -8.977 -4.812 -21.828 1 97.62 424 VAL A CA 1
ATOM 3288 C C . VAL A 1 424 ? -10.281 -5.164 -22.531 1 97.62 424 VAL A C 1
ATOM 3290 O O . VAL A 1 424 ? -10.984 -4.277 -23.031 1 97.62 424 VAL A O 1
ATOM 3293 N N . LEU A 1 425 ? -10.609 -6.461 -22.594 1 98.38 425 LEU A N 1
ATOM 3294 C CA . LEU A 1 425 ? -11.875 -6.957 -23.125 1 98.38 425 LEU A CA 1
ATOM 3295 C C . LEU A 1 425 ? -12.781 -7.449 -22 1 98.38 425 LEU A C 1
ATOM 3297 O O . LEU A 1 425 ? -12.406 -8.344 -21.25 1 98.38 425 LEU A O 1
ATOM 3301 N N . LEU A 1 426 ? -13.883 -6.828 -21.875 1 97.94 426 LEU A N 1
ATOM 3302 C CA . LEU A 1 426 ? -14.906 -7.277 -20.938 1 97.94 426 LEU A CA 1
ATOM 3303 C C . LEU A 1 426 ? -15.992 -8.078 -21.656 1 97.94 426 LEU A C 1
ATOM 3305 O O . LEU A 1 426 ? -16.625 -7.578 -22.594 1 97.94 426 LEU A O 1
ATOM 3309 N N . ILE A 1 427 ? -16.219 -9.305 -21.281 1 97.44 427 ILE A N 1
ATOM 3310 C CA . ILE A 1 427 ? -17.297 -10.141 -21.812 1 97.44 427 ILE A CA 1
ATOM 3311 C C . ILE A 1 427 ? -18.359 -10.352 -20.75 1 97.44 427 ILE A C 1
ATOM 3313 O O . ILE A 1 427 ? -18.062 -10.867 -19.672 1 97.44 427 ILE A O 1
ATOM 3317 N N . LEU A 1 428 ? -19.516 -9.922 -21.016 1 96.94 428 LEU A N 1
ATOM 3318 C CA . LEU A 1 428 ? -20.672 -10.148 -20.156 1 96.94 428 LEU A CA 1
ATOM 3319 C C . LEU A 1 428 ? -21.547 -11.273 -20.703 1 96.94 428 LEU A C 1
ATOM 3321 O O . LEU A 1 428 ? -22.016 -11.203 -21.844 1 96.94 428 LEU A O 1
ATOM 3325 N N . THR A 1 429 ? -21.734 -12.312 -19.906 1 96.25 429 THR A N 1
ATOM 3326 C CA . THR A 1 429 ? -22.391 -13.5 -20.453 1 96.25 429 THR A CA 1
ATOM 3327 C C . THR A 1 429 ? -23.172 -14.234 -19.375 1 96.25 429 THR A C 1
ATOM 3329 O O . THR A 1 429 ? -22.906 -14.062 -18.188 1 96.25 429 THR A O 1
ATOM 3332 N N . ASP A 1 430 ? -24.156 -15.039 -19.75 1 91.81 430 ASP A N 1
ATOM 3333 C CA . ASP A 1 430 ? -24.906 -15.852 -18.797 1 91.81 430 ASP A CA 1
ATOM 3334 C C . ASP A 1 430 ? -24.266 -17.219 -18.625 1 91.81 430 ASP A C 1
ATOM 3336 O O . ASP A 1 430 ? -24.766 -18.062 -17.875 1 91.81 430 ASP A O 1
ATOM 3340 N N . GLY A 1 431 ? -22.953 -17.562 -19.125 1 76 431 GLY A N 1
ATOM 3341 C CA . GLY A 1 431 ? -22.094 -18.641 -18.688 1 76 431 GLY A CA 1
ATOM 3342 C C . GLY A 1 431 ? -22.141 -19.859 -19.578 1 76 431 GLY A C 1
ATOM 3343 O O . GLY A 1 431 ? -21.328 -20.781 -19.438 1 76 431 GLY A O 1
ATOM 3344 N N . GLU A 1 432 ? -22.969 -20.094 -20.656 1 81.56 432 GLU A N 1
ATOM 3345 C CA . GLU A 1 432 ? -23.062 -21.312 -21.469 1 81.56 432 GLU A CA 1
ATOM 3346 C C . GLU A 1 432 ? -22.312 -21.156 -22.781 1 81.56 432 GLU A C 1
ATOM 3348 O O . GLU A 1 432 ? -22.922 -21.016 -23.844 1 81.56 432 GLU A O 1
ATOM 3353 N N . ILE A 1 433 ? -21.016 -21.391 -22.641 1 88.38 433 ILE A N 1
ATOM 3354 C CA . ILE A 1 433 ? -20.188 -21.219 -23.828 1 88.38 433 ILE A CA 1
ATOM 3355 C C . ILE A 1 433 ? -20.312 -22.438 -24.734 1 88.38 433 ILE A C 1
ATOM 3357 O O . ILE A 1 433 ? -20.344 -23.578 -24.25 1 88.38 433 ILE A O 1
ATOM 3361 N N . THR A 1 434 ? -20.391 -22.312 -26.031 1 91.38 434 THR A N 1
ATOM 3362 C CA . THR A 1 434 ? -20.547 -23.406 -26.984 1 91.38 434 THR A CA 1
ATOM 3363 C C . THR A 1 434 ? -19.25 -23.688 -27.719 1 91.38 434 THR A C 1
ATOM 3365 O O . THR A 1 434 ? -19.031 -24.797 -28.203 1 91.38 434 THR A O 1
ATOM 3368 N N . ASP A 1 435 ? -18.344 -22.75 -27.781 1 94.25 435 ASP A N 1
ATOM 3369 C CA . ASP A 1 435 ? -17.094 -22.906 -28.516 1 94.25 435 ASP A CA 1
ATOM 3370 C C . ASP A 1 435 ? -15.898 -22.906 -27.578 1 94.25 435 ASP A C 1
ATOM 3372 O O . ASP A 1 435 ? -14.93 -22.172 -27.797 1 94.25 435 ASP A O 1
ATOM 3376 N N . LEU A 1 436 ? -15.945 -23.703 -26.625 1 93.25 436 LEU A N 1
ATOM 3377 C CA . LEU A 1 436 ? -14.938 -23.719 -25.578 1 93.25 436 LEU A CA 1
ATOM 3378 C C . LEU A 1 436 ? -13.555 -23.984 -26.156 1 93.25 436 LEU A C 1
ATOM 3380 O O . LEU A 1 436 ? -12.586 -23.312 -25.812 1 93.25 436 LEU A O 1
ATOM 3384 N N . ASP A 1 437 ? -13.453 -24.953 -27.062 1 94.56 437 ASP A N 1
ATOM 3385 C CA . ASP A 1 437 ? -12.164 -25.297 -27.656 1 94.56 437 ASP A CA 1
ATOM 3386 C C . ASP A 1 437 ? -11.578 -24.125 -28.438 1 94.56 437 ASP A C 1
ATOM 3388 O O . ASP A 1 437 ? -10.398 -23.797 -28.297 1 94.56 437 ASP A O 1
ATOM 3392 N N . GLN A 1 438 ? -12.398 -23.516 -29.266 1 95.69 438 GLN A N 1
ATOM 3393 C CA . GLN A 1 438 ? -11.961 -22.359 -30.031 1 95.69 438 GLN A CA 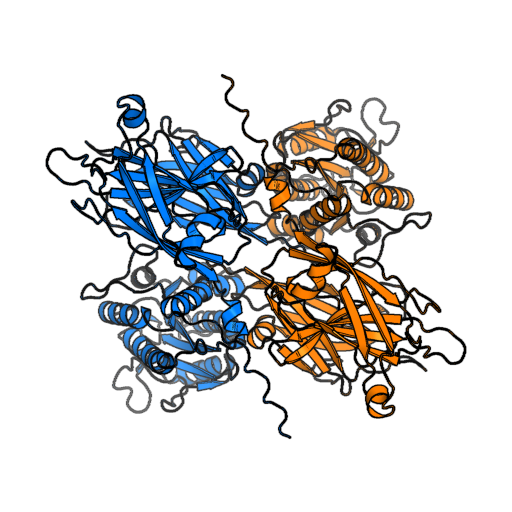1
ATOM 3394 C C . GLN A 1 438 ? -11.586 -21.203 -29.109 1 95.69 438 GLN A C 1
ATOM 3396 O O . GLN A 1 438 ? -10.641 -20.469 -29.391 1 95.69 438 GLN A O 1
ATOM 3401 N N . THR A 1 439 ? -12.359 -21.047 -28.094 1 95.88 439 THR A N 1
ATOM 3402 C CA . THR A 1 439 ? -12.094 -19.984 -27.141 1 95.88 439 THR A CA 1
ATOM 3403 C C . THR A 1 439 ? -10.766 -20.219 -26.422 1 95.88 439 THR A C 1
ATOM 3405 O O . THR A 1 439 ? -9.969 -19.297 -26.25 1 95.88 439 THR A O 1
ATOM 3408 N N . ARG A 1 440 ? -10.492 -21.422 -26.016 1 95 440 ARG A N 1
ATOM 3409 C CA . ARG A 1 440 ? -9.219 -21.781 -25.406 1 95 440 ARG A CA 1
ATOM 3410 C C . ARG A 1 440 ? -8.055 -21.422 -26.312 1 95 440 ARG A C 1
ATOM 3412 O O . ARG A 1 440 ? -7.07 -20.828 -25.875 1 95 440 ARG A O 1
ATOM 3419 N N . ASP A 1 441 ? -8.156 -21.859 -27.562 1 96.62 441 ASP A N 1
ATOM 3420 C CA . ASP A 1 441 ? -7.113 -21.547 -28.531 1 96.62 441 ASP A CA 1
ATOM 3421 C C . ASP A 1 441 ? -6.918 -20.047 -28.672 1 96.62 441 ASP A C 1
ATOM 3423 O O . ASP A 1 441 ? -5.781 -19.562 -28.766 1 96.62 441 ASP A O 1
ATOM 3427 N N . ALA A 1 442 ? -8.023 -19.328 -28.734 1 97.12 442 ALA A N 1
ATOM 3428 C CA . ALA A 1 442 ? -7.965 -17.875 -28.891 1 97.12 442 ALA A CA 1
ATOM 3429 C C . ALA A 1 442 ? -7.277 -17.219 -27.688 1 97.12 442 ALA A C 1
ATOM 3431 O O . ALA A 1 442 ? -6.469 -16.312 -27.844 1 97.12 442 ALA A O 1
ATOM 3432 N N . VAL A 1 443 ? -7.598 -17.703 -26.5 1 96.81 443 VAL A N 1
ATOM 3433 C CA . VAL A 1 443 ? -7.035 -17.156 -25.266 1 96.81 443 VAL A CA 1
ATOM 3434 C C . VAL A 1 443 ? -5.531 -17.422 -25.219 1 96.81 443 VAL A C 1
ATOM 3436 O O . VAL A 1 443 ? -4.746 -16.531 -24.875 1 96.81 443 VAL A O 1
ATOM 3439 N N . VAL A 1 444 ? -5.133 -18.609 -25.547 1 96.06 444 VAL A N 1
ATOM 3440 C CA . VAL A 1 444 ? -3.721 -18.984 -25.531 1 96.06 444 VAL A CA 1
ATOM 3441 C C . VAL A 1 444 ? -2.943 -18.094 -26.5 1 96.06 444 VAL A C 1
ATOM 3443 O O . VAL A 1 444 ? -1.875 -17.578 -26.156 1 96.06 444 VAL A O 1
ATOM 3446 N N . ARG A 1 445 ? -3.459 -17.859 -27.672 1 96.12 445 ARG A N 1
ATOM 3447 C CA . ARG A 1 445 ? -2.82 -16.969 -28.641 1 96.12 445 ARG A CA 1
ATOM 3448 C C . ARG A 1 445 ? -2.77 -15.539 -28.125 1 96.12 445 ARG A C 1
ATOM 3450 O O . ARG A 1 445 ? -1.754 -14.859 -28.266 1 96.12 445 ARG A O 1
ATOM 3457 N N . ALA A 1 446 ? -3.836 -15.117 -27.531 1 97.25 446 ALA A N 1
ATOM 3458 C CA . ALA A 1 446 ? -3.955 -13.75 -27.031 1 97.25 446 ALA A CA 1
ATOM 3459 C C . ALA A 1 446 ? -3.021 -13.508 -25.844 1 97.25 446 ALA A C 1
ATOM 3461 O O . ALA A 1 446 ? -2.68 -12.367 -25.531 1 97.25 446 ALA A O 1
ATOM 3462 N N . SER A 1 447 ? -2.598 -14.539 -25.172 1 96.25 447 SER A N 1
ATOM 3463 C CA . SER A 1 447 ? -1.782 -14.43 -23.953 1 96.25 447 SER A CA 1
ATOM 3464 C C . SER A 1 447 ? -0.417 -13.82 -24.266 1 96.25 447 SER A C 1
ATOM 3466 O O . SER A 1 447 ? 0.292 -13.383 -23.359 1 96.25 447 SER A O 1
ATOM 3468 N N . ARG A 1 448 ? -0.023 -13.719 -25.531 1 96 448 ARG A N 1
ATOM 3469 C CA . ARG A 1 448 ? 1.243 -13.133 -25.969 1 96 448 ARG A CA 1
ATOM 3470 C C . ARG A 1 448 ? 1.066 -11.672 -26.359 1 96 448 ARG A C 1
ATOM 3472 O O . ARG A 1 448 ? 2.027 -11.016 -26.766 1 96 448 ARG A O 1
ATOM 3479 N N . LEU A 1 449 ? -0.077 -11.195 -26.25 1 97.38 449 LEU A N 1
ATOM 3480 C CA . LEU A 1 449 ? -0.418 -9.844 -26.672 1 97.38 449 LEU A CA 1
ATOM 3481 C C . LEU A 1 449 ? -0.746 -8.969 -25.469 1 97.38 449 LEU A C 1
ATOM 3483 O O . LEU A 1 449 ? -0.931 -9.477 -24.359 1 97.38 449 LEU A O 1
ATOM 3487 N N . PRO A 1 450 ? -0.655 -7.605 -25.625 1 97.5 450 PRO A N 1
ATOM 3488 C CA . PRO A 1 450 ? -1.053 -6.703 -24.531 1 97.5 450 PRO A CA 1
ATOM 3489 C C . PRO A 1 450 ? -2.564 -6.668 -24.328 1 97.5 450 PRO A C 1
ATOM 3491 O O . PRO A 1 450 ? -3.207 -5.652 -24.594 1 97.5 450 PRO A O 1
ATOM 3494 N N . LEU A 1 451 ? -3.068 -7.797 -23.734 1 98.25 451 LEU A N 1
ATOM 3495 C CA . LEU A 1 451 ? -4.516 -7.957 -23.641 1 98.25 451 LEU A CA 1
ATOM 3496 C C . LEU A 1 451 ? -4.902 -8.664 -22.344 1 98.25 451 LEU A C 1
ATOM 3498 O O . LEU A 1 451 ? -4.254 -9.625 -21.938 1 98.25 451 LEU A O 1
ATOM 3502 N N . SER A 1 452 ? -5.855 -8.062 -21.672 1 97.31 452 SER A N 1
ATOM 3503 C CA . SER A 1 452 ? -6.562 -8.719 -20.578 1 97.31 452 SER A CA 1
ATOM 3504 C C . SER A 1 452 ? -8 -9.055 -20.969 1 97.31 452 SER A C 1
ATOM 3506 O O . SER A 1 452 ? -8.664 -8.258 -21.641 1 97.31 452 SER A O 1
ATOM 3508 N N . ILE A 1 453 ? -8.438 -10.258 -20.547 1 97.69 453 ILE A N 1
ATOM 3509 C CA . ILE A 1 453 ? -9.805 -10.68 -20.797 1 97.69 453 ILE A CA 1
ATOM 3510 C C . ILE A 1 453 ? -10.547 -10.852 -19.469 1 97.69 453 ILE A C 1
ATOM 3512 O O . ILE A 1 453 ? -10.156 -11.68 -18.641 1 97.69 453 ILE A O 1
ATOM 3516 N N . ILE A 1 454 ? -11.578 -10.094 -19.375 1 96.31 454 ILE A N 1
ATOM 3517 C CA . ILE A 1 454 ? -12.414 -10.156 -18.188 1 96.31 454 ILE A CA 1
ATOM 3518 C C . ILE A 1 454 ? -13.781 -10.734 -18.547 1 96.31 454 ILE A C 1
ATOM 3520 O O . ILE A 1 454 ? -14.422 -10.281 -19.5 1 96.31 454 ILE A O 1
ATOM 3524 N N . ILE A 1 455 ? -14.203 -11.711 -17.781 1 95.75 455 ILE A N 1
ATOM 3525 C CA . ILE A 1 455 ? -15.508 -12.32 -18.016 1 95.75 455 ILE A CA 1
ATOM 3526 C C . ILE A 1 455 ? -16.375 -12.18 -16.766 1 95.75 455 ILE A C 1
ATOM 3528 O O . ILE A 1 455 ? -15.961 -12.57 -15.664 1 95.75 455 ILE A O 1
ATOM 3532 N N . VAL A 1 456 ? -17.469 -11.578 -16.891 1 95 456 VAL A N 1
ATOM 3533 C CA . VAL A 1 456 ? -18.453 -11.516 -15.812 1 95 456 VAL A CA 1
ATOM 3534 C C . VAL A 1 456 ? -19.641 -12.398 -16.141 1 95 456 VAL A C 1
ATOM 3536 O O . VAL A 1 456 ? -20.297 -12.219 -17.188 1 95 456 VAL A O 1
ATOM 3539 N N . GLY A 1 457 ? -19.891 -13.352 -15.305 1 95 457 GLY A N 1
ATOM 3540 C CA . GLY A 1 457 ? -21.031 -14.234 -15.477 1 95 457 GLY A CA 1
ATOM 3541 C C . GLY A 1 457 ? -22.281 -13.727 -14.797 1 95 457 GLY A C 1
ATOM 3542 O O . GLY A 1 457 ? -22.312 -13.555 -13.578 1 95 457 GLY A O 1
ATOM 3543 N N . VAL A 1 458 ? -23.312 -13.555 -15.602 1 93.94 458 VAL A N 1
ATOM 3544 C CA . VAL A 1 458 ? -24.578 -13.07 -15.07 1 93.94 458 VAL A CA 1
ATOM 3545 C C . VAL A 1 458 ? -25.594 -14.211 -15.008 1 93.94 458 VAL A C 1
ATOM 3547 O O . VAL A 1 458 ? -25.562 -15.125 -15.836 1 93.94 458 VAL A O 1
ATOM 3550 N N . GLY A 1 459 ? -26.438 -14.242 -13.984 1 91.25 459 GLY A N 1
ATOM 3551 C CA . GLY A 1 459 ? -27.469 -15.266 -13.867 1 91.25 459 GLY A CA 1
ATOM 3552 C C . GLY A 1 459 ? -27 -16.484 -13.086 1 91.25 459 GLY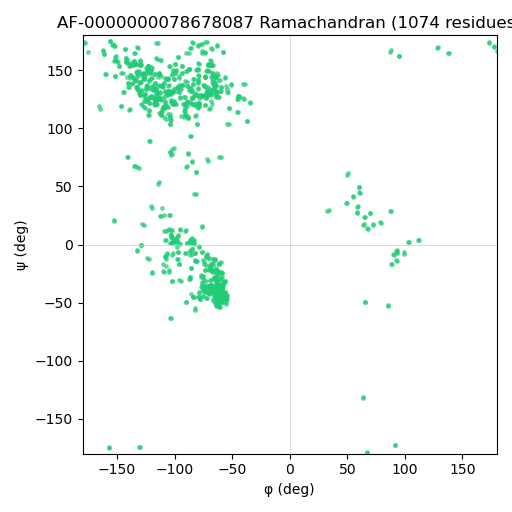 A C 1
ATOM 3553 O O . GLY A 1 459 ? -25.922 -16.484 -12.492 1 91.25 459 GLY A O 1
ATOM 3554 N N . PRO A 1 460 ? -27.797 -17.484 -13.07 1 87.75 460 PRO A N 1
ATOM 3555 C CA . PRO A 1 460 ? -27.547 -18.641 -12.195 1 87.75 460 PRO A CA 1
ATOM 3556 C C . PRO A 1 460 ? -26.859 -19.797 -12.93 1 87.75 460 PRO A C 1
ATOM 3558 O O . PRO A 1 460 ? -26.641 -20.859 -12.336 1 87.75 460 PRO A O 1
ATOM 3561 N N . ALA A 1 461 ? -26.516 -19.688 -14.125 1 83.62 461 ALA A N 1
ATOM 3562 C CA . ALA A 1 461 ? -26.016 -20.797 -14.93 1 83.62 461 ALA A CA 1
ATOM 3563 C C . ALA A 1 461 ? -24.703 -21.344 -14.352 1 83.62 461 ALA A C 1
ATOM 3565 O O . ALA A 1 461 ? -24.172 -20.797 -13.383 1 83.62 461 ALA A O 1
ATOM 3566 N N . ASP A 1 462 ? -24.297 -22.453 -14.922 1 85.5 462 ASP A N 1
ATOM 3567 C CA . ASP A 1 462 ? -23.031 -23.094 -14.586 1 85.5 462 ASP A CA 1
ATOM 3568 C C . ASP A 1 462 ? -21.859 -22.359 -15.227 1 85.5 462 ASP A C 1
ATOM 3570 O O . ASP A 1 462 ? -21.859 -22.109 -16.422 1 85.5 462 ASP A O 1
ATOM 3574 N N . PHE A 1 463 ? -20.875 -22.031 -14.375 1 87.44 463 PHE A N 1
ATOM 3575 C CA . PHE A 1 463 ? -19.766 -21.219 -14.852 1 87.44 463 PHE A CA 1
ATOM 3576 C C . PHE A 1 463 ? -18.469 -22.016 -14.875 1 87.44 463 PHE A C 1
ATOM 3578 O O . PHE A 1 463 ? -17.391 -21.453 -14.844 1 87.44 463 PHE A O 1
ATOM 3585 N N . LYS A 1 464 ? -18.531 -23.328 -14.977 1 84.62 464 LYS A N 1
ATOM 3586 C CA . LYS A 1 464 ? -17.359 -24.203 -14.93 1 84.62 464 LYS A CA 1
ATOM 3587 C C . LYS A 1 464 ? -16.391 -23.891 -16.062 1 84.62 464 LYS A C 1
ATOM 3589 O O . LYS A 1 464 ? -15.18 -23.859 -15.852 1 84.62 464 LYS A O 1
ATOM 3594 N N . ALA A 1 465 ? -16.984 -23.688 -17.25 1 86.81 465 ALA A N 1
ATOM 3595 C CA . ALA A 1 465 ? -16.141 -23.375 -18.391 1 86.81 465 ALA A CA 1
ATOM 3596 C C . ALA A 1 465 ? -15.359 -22.094 -18.188 1 86.81 465 ALA A C 1
ATOM 3598 O O . ALA A 1 465 ? -14.188 -21.984 -18.562 1 86.81 465 ALA A O 1
ATOM 3599 N N . MET A 1 466 ? -16.016 -21.078 -17.594 1 89 466 MET A N 1
ATOM 3600 C CA . MET A 1 466 ? -15.383 -19.797 -17.359 1 89 466 MET A CA 1
ATOM 3601 C C . MET A 1 466 ? -14.289 -19.922 -16.297 1 89 466 MET A C 1
ATOM 3603 O O . MET A 1 466 ? -13.25 -19.281 -16.391 1 89 466 MET A O 1
ATOM 3607 N N . GLU A 1 467 ? -14.5 -20.734 -15.344 1 84.81 467 GLU A N 1
ATOM 3608 C CA . GLU A 1 467 ? -13.5 -21 -14.312 1 84.81 467 GLU A CA 1
ATOM 3609 C C . GLU A 1 467 ? -12.266 -21.688 -14.898 1 84.81 467 GLU A C 1
ATOM 3611 O O . GLU A 1 467 ? -11.141 -21.406 -14.484 1 84.81 467 GLU A O 1
ATOM 3616 N N . LEU A 1 468 ? -12.523 -22.531 -15.805 1 83 468 LEU A N 1
ATOM 3617 C CA . LEU A 1 468 ? -11.43 -23.203 -16.5 1 83 468 LEU A CA 1
ATOM 3618 C C . LEU A 1 468 ? -10.586 -22.203 -17.281 1 83 468 LEU A C 1
ATOM 3620 O O . LEU A 1 468 ? -9.359 -22.281 -17.266 1 83 468 LEU A O 1
ATOM 3624 N N . LEU A 1 469 ? -11.25 -21.312 -17.969 1 86.81 469 LEU A N 1
ATOM 3625 C CA . LEU A 1 469 ? -10.547 -20.312 -18.75 1 86.81 469 LEU A CA 1
ATOM 3626 C C . LEU A 1 469 ? -9.703 -19.406 -17.859 1 86.81 469 LEU A C 1
ATOM 3628 O O . LEU A 1 469 ? -8.641 -18.938 -18.266 1 86.81 469 LEU A O 1
ATOM 3632 N N . ASP A 1 470 ? -10.125 -19.062 -16.688 1 83.06 470 ASP A N 1
ATOM 3633 C CA . ASP A 1 470 ? -9.422 -18.219 -15.727 1 83.06 470 ASP A CA 1
ATOM 3634 C C . ASP A 1 470 ? -8.133 -18.875 -15.25 1 83.06 470 ASP A C 1
ATOM 3636 O O . ASP A 1 470 ? -7.168 -18.203 -14.914 1 83.06 470 ASP A O 1
ATOM 3640 N N . GLY A 1 471 ? -7.965 -20.188 -15.312 1 68.94 471 GLY A N 1
ATOM 3641 C CA . GLY A 1 471 ? -6.738 -20.938 -15.086 1 68.94 471 GLY A CA 1
ATOM 3642 C C . GLY A 1 471 ? -6.215 -20.812 -13.664 1 68.94 471 GLY A C 1
ATOM 3643 O O . GLY A 1 471 ? -5.012 -20.922 -13.43 1 68.94 471 GLY A O 1
ATOM 3644 N N . ASP A 1 472 ? -6.965 -20.391 -12.742 1 60.62 472 ASP A N 1
ATOM 3645 C CA . ASP A 1 472 ? -6.461 -20.266 -11.375 1 60.62 472 ASP A CA 1
ATOM 3646 C C . ASP A 1 472 ? -6.051 -21.625 -10.82 1 60.62 472 ASP A C 1
ATOM 3648 O O . ASP A 1 472 ? -5.18 -21.719 -9.953 1 60.62 472 ASP A O 1
ATOM 3652 N N . ASP A 1 473 ? -6.648 -22.625 -11.406 1 57.62 473 ASP A N 1
ATOM 3653 C CA . ASP A 1 473 ? -6.402 -23.969 -10.898 1 57.62 473 ASP A CA 1
ATOM 3654 C C . ASP A 1 473 ? -5.387 -24.703 -11.773 1 57.62 473 ASP A C 1
ATOM 3656 O O . ASP A 1 473 ? -5.148 -25.906 -11.586 1 57.62 473 ASP A O 1
ATOM 3660 N N . GLY A 1 474 ? -4.852 -24.047 -12.781 1 62.78 474 GLY A N 1
ATOM 3661 C CA . GLY A 1 474 ? -3.895 -24.688 -13.664 1 62.78 474 GLY A CA 1
ATOM 3662 C C . GLY A 1 474 ? -3.514 -23.844 -14.859 1 62.78 474 GLY A C 1
ATOM 3663 O O . GLY A 1 474 ? -4.02 -22.719 -15.023 1 62.78 474 GLY A O 1
ATOM 3664 N N . VAL A 1 475 ? -2.523 -24.438 -15.57 1 74.81 475 VAL A N 1
ATOM 3665 C CA . VAL A 1 475 ? -2.055 -23.75 -16.766 1 74.81 475 VAL A CA 1
ATOM 3666 C C . VAL A 1 475 ? -2.988 -24.047 -17.938 1 74.81 475 VAL A C 1
ATOM 3668 O O . VAL A 1 475 ? -3.15 -25.203 -18.328 1 74.81 475 VAL A O 1
ATOM 3671 N N . LEU A 1 476 ? -3.723 -23.078 -18.375 1 86.62 476 LEU A N 1
ATOM 3672 C CA . LEU A 1 476 ? -4.574 -23.234 -19.562 1 86.62 476 LEU A CA 1
ATOM 3673 C C . LEU A 1 476 ? -3.748 -23.578 -20.781 1 86.62 476 LEU A C 1
ATOM 3675 O O . LEU A 1 476 ? -2.672 -23.016 -21 1 86.62 476 LEU A O 1
ATOM 3679 N N . ARG A 1 477 ? -4.18 -24.594 -21.516 1 91.25 477 ARG A N 1
ATOM 3680 C CA . ARG A 1 477 ? -3.49 -25.031 -22.719 1 91.25 477 ARG A CA 1
ATOM 3681 C C . ARG A 1 477 ? -4.434 -25.031 -23.922 1 91.25 477 ARG A C 1
ATOM 3683 O O . ARG A 1 477 ? -5.637 -25.25 -23.781 1 91.25 477 ARG A O 1
ATOM 3690 N N . SER A 1 478 ? -3.848 -24.812 -25.047 1 93.06 478 SER A N 1
ATOM 3691 C CA . SER A 1 478 ? -4.617 -24.891 -26.281 1 93.06 478 SER A CA 1
ATOM 3692 C C . SER A 1 478 ? -4.969 -26.328 -26.625 1 93.06 478 SER A C 1
ATOM 3694 O O . SER A 1 478 ? -4.547 -27.266 -25.938 1 93.06 478 SER A O 1
ATOM 3696 N N . THR A 1 479 ? -5.777 -26.438 -27.672 1 93.06 479 THR A N 1
ATOM 3697 C CA . THR A 1 479 ? -6.191 -27.766 -28.109 1 93.06 479 THR A CA 1
ATOM 3698 C C . THR A 1 479 ? -4.996 -28.562 -28.609 1 93.06 479 THR A C 1
ATOM 3700 O O . THR A 1 479 ? -5.012 -29.797 -28.578 1 93.06 479 THR A O 1
ATOM 3703 N N . VAL A 1 480 ? -3.945 -27.875 -29 1 93 480 VAL A N 1
ATOM 3704 C CA . VAL A 1 480 ? -2.754 -28.562 -29.484 1 93 480 VAL A CA 1
ATOM 3705 C C . VAL A 1 480 ? -1.72 -28.656 -28.375 1 93 480 VAL A C 1
ATOM 3707 O O . VAL A 1 480 ? -0.586 -29.094 -28.594 1 93 480 VAL A O 1
ATOM 3710 N N . GLY A 1 481 ? -2 -28.172 -27.25 1 91.12 481 GLY A N 1
ATOM 3711 C CA . GLY A 1 481 ? -1.173 -28.406 -26.078 1 91.12 481 GLY A CA 1
ATOM 3712 C C . GLY A 1 481 ? -0.282 -27.234 -25.719 1 91.12 481 GLY A C 1
ATOM 3713 O O . GLY A 1 481 ? 0.527 -27.328 -24.797 1 91.12 481 GLY A O 1
ATOM 3714 N N . GLU A 1 482 ? -0.419 -26.266 -26.422 1 92.19 482 GLU A N 1
ATOM 3715 C CA . GLU A 1 482 ? 0.389 -25.094 -26.125 1 92.19 482 GLU A CA 1
ATOM 3716 C C . GLU A 1 482 ? -0.103 -24.391 -24.859 1 92.19 482 GLU A C 1
ATOM 3718 O O . GLU A 1 482 ? -1.296 -24.125 -24.719 1 92.19 482 GLU A O 1
ATOM 3723 N N . ALA A 1 483 ? 0.854 -24.156 -23.984 1 90.25 483 ALA A N 1
ATOM 3724 C CA . ALA A 1 483 ? 0.502 -23.516 -22.719 1 90.25 483 ALA A CA 1
ATOM 3725 C C . ALA A 1 483 ? 0.355 -22.016 -22.891 1 90.25 483 ALA A C 1
ATOM 3727 O O . ALA A 1 483 ? 1.014 -21.406 -23.75 1 90.25 483 ALA A O 1
ATOM 3728 N N . VAL A 1 484 ? -0.511 -21.375 -22.078 1 92.56 484 VAL A N 1
ATOM 3729 C CA . VAL A 1 484 ? -0.651 -19.922 -22.062 1 92.56 484 VAL A CA 1
ATOM 3730 C C . VAL A 1 484 ?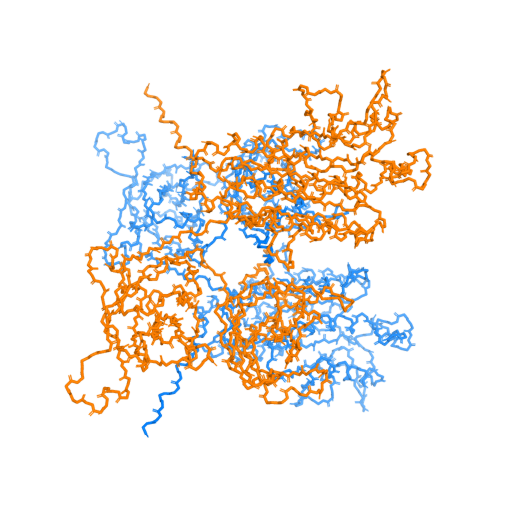 0.676 -19.281 -21.672 1 92.56 484 VAL A C 1
ATOM 3732 O O . VAL A 1 484 ? 1.396 -19.797 -20.812 1 92.56 484 VAL A O 1
ATOM 3735 N N . ALA A 1 485 ? 1.032 -18.188 -22.266 1 90.19 485 ALA A N 1
ATOM 3736 C CA . ALA A 1 485 ? 2.285 -17.5 -21.984 1 90.19 485 ALA A CA 1
ATOM 3737 C C . ALA A 1 485 ? 2.195 -16.719 -20.672 1 90.19 485 ALA A C 1
ATOM 3739 O O . ALA A 1 485 ? 3.195 -16.547 -19.969 1 90.19 485 ALA A O 1
ATOM 3740 N N . ARG A 1 486 ? 1.105 -16.172 -20.406 1 89.75 486 ARG A N 1
ATOM 3741 C CA . ARG A 1 486 ? 0.817 -15.43 -19.188 1 89.75 486 ARG A CA 1
ATOM 3742 C C . ARG A 1 486 ? -0.667 -15.5 -18.844 1 89.75 486 ARG A C 1
ATOM 3744 O O . ARG A 1 486 ? -1.495 -15.82 -19.703 1 89.75 486 ARG A O 1
ATOM 3751 N N . ASP A 1 487 ? -0.97 -15.273 -17.641 1 88.5 487 ASP A N 1
ATOM 3752 C CA . ASP A 1 487 ? -2.359 -15.195 -17.203 1 88.5 487 ASP A CA 1
ATOM 3753 C C . ASP A 1 487 ? -3.018 -13.906 -17.672 1 88.5 487 ASP A C 1
ATOM 3755 O O . ASP A 1 487 ? -2.59 -12.812 -17.297 1 88.5 487 ASP A O 1
ATOM 3759 N N . ILE A 1 488 ? -4.117 -14.07 -18.484 1 94.5 488 ILE A N 1
ATOM 3760 C CA . ILE A 1 488 ? -4.715 -12.852 -19.016 1 94.5 488 ILE A CA 1
ATOM 3761 C C . ILE A 1 488 ? -6.219 -12.859 -18.75 1 94.5 488 ILE A C 1
ATOM 3763 O O . ILE A 1 488 ? -6.926 -11.922 -19.141 1 94.5 488 ILE A O 1
ATOM 3767 N N . VAL A 1 489 ? -6.758 -13.938 -18.094 1 94.44 489 VAL A N 1
ATOM 3768 C CA . VAL A 1 489 ? -8.203 -14.062 -17.938 1 94.44 489 VAL A CA 1
ATOM 3769 C C . VAL A 1 489 ? -8.578 -13.883 -16.469 1 94.44 489 VAL A C 1
ATOM 3771 O O . VAL A 1 489 ? -7.891 -14.398 -15.578 1 94.44 489 VAL A O 1
ATOM 3774 N N . GLN A 1 490 ? -9.594 -13.141 -16.25 1 91.94 490 GLN A N 1
ATOM 3775 C CA . GLN A 1 490 ? -10.219 -12.992 -14.945 1 91.94 490 GLN A CA 1
ATOM 3776 C C . GLN A 1 490 ? -11.727 -13.227 -15.023 1 91.94 490 GLN A C 1
ATOM 3778 O O . GLN A 1 490 ? -12.414 -12.578 -15.812 1 91.94 490 GLN A O 1
ATOM 3783 N N . PHE A 1 491 ? -12.219 -14.203 -14.266 1 92.44 491 PHE A N 1
ATOM 3784 C CA . PHE A 1 491 ? -13.648 -14.5 -14.25 1 92.44 491 PHE A CA 1
ATOM 3785 C C . PHE A 1 491 ? -14.266 -14.141 -12.906 1 92.44 491 PHE A C 1
ATOM 3787 O O . PHE A 1 491 ? -13.68 -14.422 -11.859 1 92.44 491 PHE A O 1
ATOM 3794 N N . VAL A 1 492 ? -15.414 -13.531 -12.945 1 90.88 492 VAL A N 1
ATOM 3795 C CA . VAL A 1 492 ? -16.156 -13.188 -11.734 1 90.88 492 VAL A CA 1
ATOM 3796 C C . VAL A 1 492 ? -17.641 -13.469 -11.938 1 90.88 492 VAL A C 1
ATOM 3798 O O . VAL A 1 492 ? -18.266 -12.891 -12.836 1 90.88 492 VAL A O 1
ATOM 3801 N N . PRO A 1 493 ? -18.219 -14.398 -11.164 1 92.38 493 PRO A N 1
ATOM 3802 C CA . PRO A 1 493 ? -19.672 -14.562 -11.203 1 92.38 493 PRO A CA 1
ATOM 3803 C C . PRO A 1 493 ? -20.406 -13.43 -10.492 1 92.38 493 PRO A C 1
ATOM 3805 O O . PRO A 1 493 ? -20.188 -13.188 -9.305 1 92.38 493 PRO A O 1
ATOM 3808 N N . PHE A 1 494 ? -21.344 -12.812 -11.125 1 91.62 494 PHE A N 1
ATOM 3809 C CA . PHE A 1 494 ? -22.031 -11.641 -10.617 1 91.62 494 PHE A CA 1
ATOM 3810 C C . PHE A 1 494 ? -22.844 -11.992 -9.367 1 91.62 494 PHE A C 1
ATOM 3812 O O . PHE A 1 494 ? -23.016 -11.156 -8.477 1 91.62 494 PHE A O 1
ATOM 3819 N N . ARG A 1 495 ? -23.281 -13.18 -9.273 1 88.75 495 ARG A N 1
ATOM 3820 C CA . ARG A 1 495 ? -24.156 -13.609 -8.18 1 88.75 495 ARG A CA 1
ATOM 3821 C C . ARG A 1 495 ? -23.453 -13.469 -6.832 1 88.75 495 ARG A C 1
ATOM 3823 O O . ARG A 1 495 ? -24.109 -13.312 -5.801 1 88.75 495 ARG A O 1
ATOM 3830 N N . LYS A 1 496 ? -22.188 -13.516 -6.867 1 84.38 496 LYS A N 1
ATOM 3831 C CA . LYS A 1 496 ? -21.422 -13.359 -5.633 1 84.38 496 LYS A CA 1
ATOM 3832 C C . LYS A 1 496 ? -21.469 -11.914 -5.137 1 84.38 496 LYS A C 1
ATOM 3834 O O . LYS A 1 496 ? -21.125 -11.633 -3.99 1 84.38 496 LYS A O 1
ATOM 3839 N N . PHE A 1 497 ? -22.016 -11 -5.93 1 83.94 497 PHE A N 1
ATOM 3840 C CA . PHE A 1 497 ? -21.938 -9.586 -5.594 1 83.94 497 PHE A CA 1
ATOM 3841 C C . PHE A 1 497 ? -23.312 -8.945 -5.629 1 83.94 497 PHE A C 1
ATOM 3843 O O . PHE A 1 497 ? -23.438 -7.719 -5.676 1 83.94 497 PHE A O 1
ATOM 3850 N N . LYS A 1 498 ? -24.266 -9.75 -5.59 1 77.56 498 LYS A N 1
ATOM 3851 C CA . LYS A 1 498 ? -25.641 -9.25 -5.676 1 77.56 498 LYS A CA 1
ATOM 3852 C C . LYS A 1 498 ? -25.938 -8.258 -4.551 1 77.56 498 LYS A C 1
ATOM 3854 O O . LYS A 1 498 ? -26.609 -7.25 -4.766 1 77.56 498 LYS A O 1
ATOM 3859 N N . ASP A 1 499 ? -25.359 -8.531 -3.383 1 75.12 499 ASP A N 1
ATOM 3860 C CA . ASP A 1 499 ? -25.609 -7.676 -2.227 1 75.12 499 ASP A CA 1
ATOM 3861 C C . ASP A 1 499 ? -24.391 -6.828 -1.886 1 75.12 499 ASP A C 1
ATOM 3863 O O . ASP A 1 499 ? -24.328 -6.215 -0.817 1 75.12 499 ASP A O 1
ATOM 3867 N N . ALA A 1 500 ? -23.5 -6.879 -2.83 1 74 500 ALA A N 1
ATOM 3868 C CA . ALA A 1 500 ? -22.281 -6.125 -2.584 1 74 500 ALA A CA 1
ATOM 3869 C C . ALA A 1 500 ? -22.328 -4.758 -3.26 1 74 500 ALA A C 1
ATOM 3871 O O . ALA A 1 500 ? -23.234 -4.48 -4.047 1 74 500 ALA A O 1
ATOM 3872 N N . SER A 1 501 ? -21.469 -3.885 -2.787 1 74.31 501 SER A N 1
ATOM 3873 C CA . SER A 1 501 ? -21.375 -2.572 -3.416 1 74.31 501 SER A CA 1
ATOM 3874 C C . SER A 1 501 ? -20.812 -2.682 -4.832 1 74.31 501 SER A C 1
ATOM 3876 O O . SER A 1 501 ? -20.188 -3.68 -5.18 1 74.31 501 SER A O 1
ATOM 3878 N N . LYS A 1 502 ? -21.141 -1.713 -5.672 1 78.44 502 LYS A N 1
ATOM 3879 C CA . LYS A 1 502 ? -20.594 -1.642 -7.027 1 78.44 502 LYS A CA 1
ATOM 3880 C C . LYS A 1 502 ? -19.078 -1.623 -7.016 1 78.44 502 LYS A C 1
ATOM 3882 O O . LYS A 1 502 ? -18.438 -2.186 -7.906 1 78.44 502 LYS A O 1
ATOM 3887 N N . GLU A 1 503 ? -18.594 -1.062 -5.988 1 79.81 503 GLU A N 1
ATOM 3888 C CA . GLU A 1 503 ? -17.141 -0.97 -5.855 1 79.81 503 GLU A CA 1
ATOM 3889 C C . GLU A 1 503 ? -16.516 -2.346 -5.629 1 79.81 503 GLU A C 1
ATOM 3891 O O . GLU A 1 503 ? -15.43 -2.633 -6.137 1 79.81 503 GLU A O 1
ATOM 3896 N N . ALA A 1 504 ? -17.219 -3.15 -4.926 1 81.19 504 ALA A N 1
ATOM 3897 C CA . ALA A 1 504 ? -16.719 -4.488 -4.637 1 81.19 504 ALA A CA 1
ATOM 3898 C C . ALA A 1 504 ? -16.625 -5.328 -5.91 1 81.19 504 ALA A C 1
ATOM 3900 O O . ALA A 1 504 ? -15.68 -6.094 -6.09 1 81.19 504 ALA A O 1
ATOM 3901 N N . LEU A 1 505 ? -17.609 -5.199 -6.746 1 86.19 505 LEU A N 1
ATOM 3902 C CA . LEU A 1 505 ? -17.578 -5.918 -8.016 1 86.19 505 LEU A CA 1
ATOM 3903 C C . LEU A 1 505 ? -16.391 -5.484 -8.867 1 86.19 505 LEU A C 1
ATOM 3905 O O . LEU A 1 505 ? -15.641 -6.324 -9.367 1 86.19 505 LEU A O 1
ATOM 3909 N N . ALA A 1 506 ? -16.25 -4.227 -9.023 1 88.12 506 ALA A N 1
ATOM 3910 C CA . ALA A 1 506 ? -15.156 -3.693 -9.828 1 88.12 506 ALA A CA 1
ATOM 3911 C C . ALA A 1 506 ? -13.805 -4.145 -9.289 1 88.12 506 ALA A C 1
ATOM 3913 O O . ALA A 1 506 ? -12.914 -4.5 -10.062 1 88.12 506 ALA A O 1
ATOM 3914 N N . GLN A 1 507 ? -13.664 -4.113 -8.008 1 85.25 507 GLN A N 1
ATOM 3915 C CA . GLN A 1 507 ? -12.422 -4.52 -7.363 1 85.25 507 GLN A CA 1
ATOM 3916 C C . GLN A 1 507 ? -12.062 -5.965 -7.715 1 85.25 507 GLN A C 1
ATOM 3918 O O . GLN A 1 507 ? -10.906 -6.273 -8 1 85.25 507 GLN A O 1
ATOM 3923 N N . SER A 1 508 ? -13.031 -6.801 -7.719 1 84.25 508 SER A N 1
ATOM 3924 C CA . SER A 1 508 ? -12.805 -8.211 -8.016 1 84.25 508 SER A CA 1
ATOM 3925 C C . SER A 1 508 ? -12.539 -8.43 -9.5 1 84.25 508 SER A C 1
ATOM 3927 O O . SER A 1 508 ? -11.664 -9.211 -9.875 1 84.25 508 SER A O 1
ATOM 3929 N N . VAL A 1 509 ? -13.273 -7.707 -10.25 1 88.5 509 VAL A N 1
ATOM 3930 C CA . VAL A 1 509 ? -13.234 -7.895 -11.695 1 88.5 509 VAL A CA 1
ATOM 3931 C C . VAL A 1 509 ? -11.914 -7.379 -12.25 1 88.5 509 VAL A C 1
ATOM 3933 O O . VAL A 1 509 ? -11.336 -7.98 -13.156 1 88.5 509 VAL A O 1
ATOM 3936 N N . LEU A 1 510 ? -11.414 -6.34 -11.688 1 91.19 510 LEU A N 1
ATOM 3937 C CA . LEU A 1 510 ? -10.242 -5.668 -12.242 1 91.19 510 LEU A CA 1
ATOM 3938 C C . LEU A 1 510 ? -8.992 -6.008 -11.445 1 91.19 510 LEU A C 1
ATOM 3940 O O . LEU A 1 510 ? -7.906 -5.488 -11.734 1 91.19 510 LEU A O 1
ATOM 3944 N N . ALA A 1 511 ? -9.016 -6.918 -10.539 1 85.44 511 ALA A N 1
ATOM 3945 C CA . ALA A 1 511 ? -7.98 -7.211 -9.555 1 85.44 511 ALA A CA 1
ATOM 3946 C C . ALA A 1 511 ? -6.676 -7.613 -10.234 1 85.44 511 ALA A C 1
ATOM 3948 O O . ALA A 1 511 ? -5.59 -7.281 -9.75 1 85.44 511 ALA A O 1
ATOM 3949 N N . GLU A 1 512 ? -6.719 -8.219 -11.43 1 89 512 GLU A N 1
ATOM 3950 C CA . GLU A 1 512 ? -5.516 -8.82 -11.992 1 89 512 GLU A CA 1
ATOM 3951 C C . GLU A 1 512 ? -4.965 -7.98 -13.141 1 89 512 GLU A C 1
ATOM 3953 O O . GLU A 1 512 ? -3.848 -8.219 -13.609 1 89 512 GLU A O 1
ATOM 3958 N N . VAL A 1 513 ? -5.688 -6.988 -13.531 1 93.19 513 VAL A N 1
ATOM 3959 C CA . VAL A 1 513 ? -5.34 -6.234 -14.734 1 93.19 513 VAL A CA 1
ATOM 3960 C C . VAL A 1 513 ? -3.973 -5.578 -14.555 1 93.19 513 VAL A C 1
ATOM 3962 O O . VAL A 1 513 ? -3.117 -5.656 -15.438 1 93.19 513 VAL A O 1
ATOM 3965 N N . PRO A 1 514 ? -3.648 -4.926 -13.414 1 93.19 514 PRO A N 1
ATOM 3966 C CA . PRO A 1 514 ? -2.334 -4.297 -13.258 1 93.19 514 PRO A CA 1
ATOM 3967 C C . PRO A 1 514 ? -1.185 -5.293 -13.406 1 93.19 514 PRO A C 1
ATOM 3969 O O . PRO A 1 514 ? -0.226 -5.027 -14.141 1 93.19 514 PRO A O 1
ATOM 3972 N N . ASN A 1 515 ? -1.316 -6.457 -12.82 1 91 515 ASN A N 1
ATOM 3973 C CA . ASN A 1 515 ? -0.272 -7.473 -12.922 1 91 515 ASN A CA 1
ATOM 3974 C C . ASN A 1 515 ? -0.155 -8.016 -14.336 1 91 515 ASN A C 1
ATOM 3976 O O . ASN A 1 515 ? 0.946 -8.32 -14.805 1 91 515 ASN A O 1
ATOM 3980 N N . GLN A 1 516 ? -1.293 -8.18 -14.953 1 94.25 516 GLN A N 1
ATOM 3981 C CA . GLN A 1 516 ? -1.293 -8.68 -16.328 1 94.25 516 GLN A CA 1
ATOM 3982 C C . GLN A 1 516 ? -0.604 -7.695 -17.266 1 94.25 516 GLN A C 1
ATOM 3984 O O . GLN A 1 516 ? 0.17 -8.102 -18.141 1 94.25 516 GLN A O 1
ATOM 3989 N N . LEU A 1 517 ? -0.847 -6.461 -17.062 1 95.38 517 LEU A N 1
ATOM 3990 C CA . LEU A 1 517 ? -0.214 -5.426 -17.875 1 95.38 517 LEU A CA 1
ATOM 3991 C C . LEU A 1 517 ? 1.296 -5.41 -17.656 1 95.38 517 LEU A C 1
ATOM 3993 O O . LEU A 1 517 ? 2.066 -5.453 -18.609 1 95.38 517 LEU A O 1
ATOM 3997 N N . VAL A 1 518 ? 1.717 -5.387 -16.406 1 93.88 518 VAL A N 1
ATOM 3998 C CA . VAL A 1 518 ? 3.135 -5.324 -16.062 1 93.88 518 VAL A CA 1
ATOM 3999 C C . VAL A 1 518 ? 3.852 -6.562 -16.594 1 93.88 518 VAL A C 1
ATOM 4001 O O . VAL A 1 518 ? 4.945 -6.465 -17.156 1 93.88 518 VAL A O 1
ATOM 4004 N N . SER A 1 519 ? 3.193 -7.711 -16.453 1 92.5 519 SER A N 1
ATOM 4005 C CA . SER A 1 519 ? 3.803 -8.961 -16.906 1 92.5 519 SER A CA 1
ATOM 4006 C C . SER A 1 519 ? 4.039 -8.945 -18.422 1 92.5 519 SER A C 1
ATOM 4008 O O . SER A 1 519 ? 5.043 -9.477 -18.891 1 92.5 519 SER A O 1
ATOM 4010 N N . TYR A 1 520 ? 3.162 -8.391 -19.156 1 95.31 520 TYR A N 1
ATOM 4011 C CA . TYR A 1 520 ? 3.328 -8.32 -20.609 1 95.31 520 TYR A CA 1
ATOM 4012 C C . TYR A 1 520 ? 4.535 -7.469 -20.984 1 95.31 520 TYR A C 1
ATOM 4014 O O . TYR A 1 520 ? 5.395 -7.898 -21.75 1 95.31 520 TYR A O 1
ATOM 4022 N N . PHE A 1 521 ? 4.621 -6.281 -20.453 1 95.5 521 PHE A N 1
ATOM 4023 C CA . PHE A 1 521 ? 5.688 -5.363 -20.828 1 95.5 521 PHE A CA 1
ATOM 4024 C C . PHE A 1 521 ? 7.039 -5.875 -20.359 1 95.5 521 PHE A C 1
ATOM 4026 O O . PHE A 1 521 ? 8.062 -5.668 -21.016 1 95.5 521 PHE A O 1
ATOM 4033 N N . LYS A 1 522 ? 6.957 -6.484 -19.188 1 90.88 522 LYS A N 1
ATOM 4034 C CA . LYS A 1 522 ? 8.18 -7.129 -18.719 1 90.88 522 LYS A CA 1
ATOM 4035 C C . LYS A 1 522 ? 8.625 -8.234 -19.672 1 90.88 522 LYS A C 1
ATOM 4037 O O . LYS A 1 522 ? 9.797 -8.32 -20.031 1 90.88 522 LYS A O 1
ATOM 4042 N N . MET A 1 523 ? 7.691 -9.07 -20.078 1 90.5 523 MET A N 1
ATOM 4043 C CA . MET A 1 523 ? 7.969 -10.164 -21 1 90.5 523 MET A CA 1
ATOM 4044 C C . MET A 1 523 ? 8.555 -9.633 -22.312 1 90.5 523 MET A C 1
ATOM 4046 O O . MET A 1 523 ? 9.461 -10.242 -22.875 1 90.5 523 MET A O 1
ATOM 4050 N N . ARG A 1 524 ? 8.141 -8.445 -22.719 1 93.69 524 ARG A N 1
ATOM 4051 C CA . ARG A 1 524 ? 8.578 -7.852 -23.984 1 93.69 524 ARG A CA 1
ATOM 4052 C C . ARG A 1 524 ? 9.836 -7.012 -23.766 1 93.69 524 ARG A C 1
ATOM 4054 O O . ARG A 1 524 ? 10.438 -6.543 -24.734 1 93.69 524 ARG A O 1
ATOM 4061 N N . GLY A 1 525 ? 10.242 -6.812 -22.484 1 91.06 525 GLY A N 1
ATOM 4062 C CA . GLY A 1 525 ? 11.391 -5.977 -22.188 1 91.06 525 GLY A CA 1
ATOM 4063 C C . GLY A 1 525 ? 11.148 -4.504 -22.453 1 91.06 525 GLY A C 1
ATOM 4064 O O . GLY A 1 525 ? 12.062 -3.773 -22.828 1 91.06 525 GLY A O 1
ATOM 4065 N N . LEU A 1 526 ? 9.93 -4.098 -22.359 1 94 526 LEU A N 1
ATOM 4066 C CA . LEU A 1 526 ? 9.586 -2.705 -22.609 1 94 526 LEU A CA 1
ATOM 4067 C C . LEU A 1 526 ? 9.531 -1.908 -21.312 1 94 526 LEU A C 1
ATOM 4069 O O . LEU A 1 526 ? 8.797 -2.268 -20.391 1 94 526 LEU A O 1
ATOM 4073 N N . GLU A 1 527 ? 10.234 -0.84 -21.25 1 93.31 527 GLU A N 1
ATOM 4074 C CA . GLU A 1 527 ? 10.234 0.058 -20.094 1 93.31 527 GLU A CA 1
ATOM 4075 C C . GLU A 1 527 ? 9.227 1.192 -20.281 1 93.31 527 GLU A C 1
ATOM 4077 O O . GLU A 1 527 ? 8.828 1.494 -21.406 1 93.31 527 GLU A O 1
ATOM 4082 N N . PRO A 1 528 ? 8.742 1.725 -19.109 1 91.81 528 PRO A N 1
ATOM 4083 C CA . PRO A 1 528 ? 7.883 2.904 -19.234 1 91.81 528 PRO A CA 1
ATOM 4084 C C . PRO A 1 528 ? 8.562 4.051 -19.984 1 91.81 528 PRO A C 1
ATOM 4086 O O . PRO A 1 528 ? 9.773 4.23 -19.875 1 91.81 528 PRO A O 1
ATOM 4089 N N . ALA A 1 529 ? 7.781 4.742 -20.734 1 83.25 529 ALA A N 1
ATOM 4090 C CA . ALA A 1 529 ? 8.32 5.852 -21.531 1 83.25 529 ALA A CA 1
ATOM 4091 C C . ALA A 1 529 ? 8.742 7.008 -20.625 1 83.25 529 ALA A C 1
ATOM 4093 O O . ALA A 1 529 ? 8.109 7.266 -19.594 1 83.25 529 ALA A O 1
ATOM 4094 N N . LYS A 1 530 ? 9.938 7.453 -20.891 1 69.19 530 LYS A N 1
ATOM 4095 C CA . LYS A 1 530 ? 10.336 8.695 -20.234 1 69.19 530 LYS A CA 1
ATOM 4096 C C . LYS A 1 530 ? 9.789 9.906 -20.984 1 69.19 530 LYS A C 1
ATOM 4098 O O . LYS A 1 530 ? 9.578 9.852 -22.203 1 69.19 530 LYS A O 1
ATOM 4103 N N . ALA A 1 531 ? 9 10.758 -20.438 1 55.97 531 ALA A N 1
ATOM 4104 C CA . ALA A 1 531 ? 8.445 11.914 -21.141 1 55.97 531 ALA A CA 1
ATOM 4105 C C . ALA A 1 531 ? 9.445 12.469 -22.156 1 55.97 531 ALA A C 1
ATOM 4107 O O . ALA A 1 531 ? 10.641 12.562 -21.859 1 55.97 531 ALA A O 1
ATOM 4108 N N . PRO A 1 532 ? 8.992 12.523 -23.5 1 49.53 532 PRO A N 1
ATOM 4109 C CA . PRO A 1 532 ? 9.867 13.141 -24.5 1 49.53 532 PRO A CA 1
ATOM 4110 C C . PRO A 1 532 ? 10.461 14.469 -24.016 1 49.53 532 PRO A C 1
ATOM 4112 O O . PRO A 1 532 ? 9.828 15.188 -23.234 1 49.53 532 PRO A O 1
ATOM 4115 N N . PRO A 1 533 ? 11.812 14.523 -24.078 1 45.59 533 PRO A N 1
ATOM 4116 C CA . PRO A 1 533 ? 12.375 15.836 -23.766 1 45.59 533 PRO A CA 1
ATOM 4117 C C . PRO A 1 533 ? 11.617 16.984 -24.438 1 45.59 533 PRO A C 1
ATOM 4119 O O . PRO A 1 533 ? 11.023 16.781 -25.5 1 45.59 533 PRO A O 1
ATOM 4122 N N . ALA A 1 534 ? 11.203 17.969 -23.75 1 40.16 534 ALA A N 1
ATOM 4123 C CA . ALA A 1 534 ? 10.602 19.156 -24.359 1 40.16 534 ALA A CA 1
ATOM 4124 C C . ALA A 1 534 ? 11.359 19.562 -25.625 1 40.16 534 ALA A C 1
ATOM 4126 O O . ALA A 1 534 ? 12.586 19.438 -25.688 1 40.16 534 ALA A O 1
ATOM 4127 N N . PRO A 1 535 ? 10.656 19.703 -26.75 1 32.38 535 PRO A N 1
ATOM 4128 C CA . PRO A 1 535 ? 11.391 20.234 -27.906 1 32.38 535 PRO A CA 1
ATOM 4129 C C . PRO A 1 535 ? 12.266 21.438 -27.531 1 32.38 535 PRO A C 1
ATOM 4131 O O . PRO A 1 535 ? 11.945 22.172 -26.609 1 32.38 535 PRO A O 1
ATOM 4134 N N . LYS A 1 536 ? 13.539 21.406 -27.875 1 35.75 536 LYS A N 1
ATOM 4135 C CA . LYS A 1 536 ? 14.414 22.562 -27.734 1 35.75 536 LYS A CA 1
ATOM 4136 C C . LYS A 1 536 ? 13.727 23.828 -28.25 1 35.75 536 LYS A C 1
ATOM 4138 O O . LYS A 1 536 ? 13.086 23.812 -29.297 1 35.75 536 LYS A O 1
ATOM 4143 N N . PRO A 1 537 ? 13.445 24.75 -27.406 1 31.78 537 PRO A N 1
ATOM 4144 C CA . PRO A 1 537 ? 13.016 25.984 -28.078 1 31.78 537 PRO A CA 1
ATOM 4145 C C . PRO A 1 537 ? 13.773 26.266 -29.375 1 31.78 537 PRO A C 1
ATOM 4147 O O . PRO A 1 537 ? 14.984 26.031 -29.438 1 31.78 537 PRO A O 1
ATOM 4150 N N . GLY A 1 538 ? 13.086 26.047 -30.484 1 23.23 538 GLY A N 1
ATOM 4151 C CA . GLY A 1 538 ? 13.766 26.609 -31.641 1 23.23 538 GLY A CA 1
ATOM 4152 C C . GLY A 1 538 ? 14.414 27.953 -31.359 1 23.23 538 GLY A C 1
ATOM 4153 O O . GLY A 1 538 ? 13.844 28.781 -30.656 1 23.23 538 GLY A O 1
ATOM 4154 N N . ALA A 1 539 ? 15.648 28.188 -31.859 1 24.27 539 ALA A N 1
ATOM 4155 C CA . ALA A 1 539 ? 16.219 29.516 -32.031 1 24.27 539 ALA A CA 1
ATOM 4156 C C . ALA A 1 539 ? 15.289 30.406 -32.875 1 24.27 539 ALA A C 1
ATOM 4158 O O . ALA A 1 539 ? 14.766 29.969 -33.906 1 24.27 539 ALA A O 1
ATOM 4159 N N . GLN B 1 1 ? -1.989 -15.156 -8.078 1 44.09 1 GLN B N 1
ATOM 4160 C CA . GLN B 1 1 ? -1.136 -14.18 -7.406 1 44.09 1 GLN B CA 1
ATOM 4161 C C . GLN B 1 1 ? -1.892 -12.883 -7.137 1 44.09 1 GLN B C 1
ATOM 4163 O O . GLN B 1 1 ? -2.625 -12.391 -8 1 44.09 1 GLN B O 1
ATOM 4168 N N . MET B 1 2 ? -2.104 -12.602 -5.875 1 48.22 2 MET B N 1
ATOM 4169 C CA . MET B 1 2 ? -2.895 -11.43 -5.504 1 48.22 2 MET B CA 1
ATOM 4170 C C . MET B 1 2 ? -2.336 -10.164 -6.152 1 48.22 2 MET B C 1
ATOM 4172 O O . MET B 1 2 ? -1.125 -10.047 -6.355 1 48.22 2 MET B O 1
ATOM 4176 N N . ALA B 1 3 ? -3.189 -9.453 -6.668 1 49.5 3 ALA B N 1
ATOM 4177 C CA . ALA B 1 3 ? -3.105 -8.141 -7.32 1 49.5 3 ALA B CA 1
ATOM 4178 C C . ALA B 1 3 ? -2.414 -7.125 -6.418 1 49.5 3 ALA B C 1
ATOM 4180 O O . ALA B 1 3 ? -2.654 -7.094 -5.207 1 49.5 3 ALA B O 1
ATOM 4181 N N . ASP B 1 4 ? -1.146 -6.812 -6.715 1 57 4 ASP B N 1
ATOM 4182 C CA . ASP B 1 4 ? -0.482 -5.664 -6.105 1 57 4 ASP B CA 1
ATOM 4183 C C . ASP B 1 4 ? -1.222 -4.371 -6.426 1 57 4 ASP B C 1
ATOM 4185 O O . ASP B 1 4 ? -0.817 -3.623 -7.32 1 57 4 ASP B O 1
ATOM 4189 N N . CYS B 1 5 ? -2.412 -4.176 -5.703 1 63.5 5 CYS B N 1
ATOM 4190 C CA . CYS B 1 5 ? -3.229 -3.131 -6.309 1 63.5 5 CYS B CA 1
ATOM 4191 C C . CYS B 1 5 ? -3.096 -1.819 -5.543 1 63.5 5 CYS B C 1
ATOM 4193 O O . CYS B 1 5 ? -3.693 -0.811 -5.922 1 63.5 5 CYS B O 1
ATOM 4195 N N . VAL B 1 6 ? -2.244 -1.798 -4.5 1 78.5 6 VAL B N 1
ATOM 4196 C CA . VAL B 1 6 ? -2.246 -0.527 -3.783 1 78.5 6 VAL B CA 1
ATOM 4197 C C . VAL B 1 6 ? -0.867 0.12 -3.871 1 78.5 6 VAL B C 1
ATOM 4199 O O . VAL B 1 6 ? 0.152 -0.545 -3.672 1 78.5 6 VAL B O 1
ATOM 4202 N N . SER B 1 7 ? -0.79 1.373 -4.344 1 87.31 7 SER B N 1
ATOM 4203 C CA . SER B 1 7 ? 0.431 2.17 -4.402 1 87.31 7 SER B CA 1
ATOM 4204 C C . SER B 1 7 ? 0.266 3.49 -3.654 1 87.31 7 SER B C 1
ATOM 4206 O O . SER B 1 7 ? -0.857 3.947 -3.432 1 87.31 7 SER B O 1
ATOM 4208 N N . LYS B 1 8 ? 1.369 4.023 -3.18 1 88.88 8 LYS B N 1
ATOM 4209 C CA . LYS B 1 8 ? 1.351 5.352 -2.57 1 88.88 8 LYS B CA 1
ATOM 4210 C C . LYS B 1 8 ? 1.724 6.43 -3.584 1 88.88 8 LYS B C 1
ATOM 4212 O O . LYS B 1 8 ? 2.646 6.246 -4.379 1 88.88 8 LYS B O 1
ATOM 4217 N N . VAL B 1 9 ? 0.892 7.48 -3.545 1 93.75 9 VAL B N 1
ATOM 4218 C CA . VAL B 1 9 ? 1.121 8.547 -4.508 1 93.75 9 VAL B CA 1
ATOM 4219 C C . VAL B 1 9 ? 1.187 9.891 -3.781 1 93.75 9 VAL B C 1
ATOM 4221 O O . VAL B 1 9 ? 0.567 10.07 -2.73 1 93.75 9 VAL B O 1
ATOM 4224 N N . GLU B 1 10 ? 1.983 10.812 -4.266 1 94.75 10 GLU B N 1
ATOM 4225 C CA . GLU B 1 10 ? 2.021 12.188 -3.783 1 94.75 10 GLU B CA 1
ATOM 4226 C C . GLU B 1 10 ? 1.613 13.172 -4.879 1 94.75 10 GLU B C 1
ATOM 4228 O O . GLU B 1 10 ? 1.967 12.992 -6.047 1 94.75 10 GLU B O 1
ATOM 4233 N N . LEU B 1 11 ? 0.847 14.148 -4.488 1 96.31 11 LEU B N 1
ATOM 4234 C CA . LEU B 1 11 ? 0.374 15.172 -5.414 1 96.31 11 LEU B CA 1
ATOM 4235 C C . LEU B 1 11 ? 1.064 16.5 -5.152 1 96.31 11 LEU B C 1
ATOM 4237 O O . LEU B 1 11 ? 1.22 16.906 -3.998 1 96.31 11 LEU B O 1
ATOM 4241 N N . THR B 1 12 ? 1.55 17.109 -6.18 1 95.75 12 THR B N 1
ATOM 4242 C CA . THR B 1 12 ? 2.025 18.5 -6.164 1 95.75 12 THR B CA 1
ATOM 4243 C C . THR B 1 12 ? 0.98 19.438 -6.758 1 95.75 12 THR B C 1
ATOM 4245 O O . THR B 1 12 ? 0.417 19.156 -7.82 1 95.75 12 THR B O 1
ATOM 4248 N N . VAL B 1 13 ? 0.753 20.562 -6.047 1 97.31 13 VAL B N 1
ATOM 4249 C CA . VAL B 1 13 ? -0.323 21.438 -6.48 1 97.31 13 VAL B CA 1
ATOM 4250 C C . VAL B 1 13 ? 0.227 22.844 -6.719 1 97.31 13 VAL B C 1
ATOM 4252 O O . VAL B 1 13 ? 1.049 23.344 -5.941 1 97.31 13 VAL B O 1
ATOM 4255 N N . SER B 1 14 ? -0.154 23.484 -7.781 1 96.5 14 SER B N 1
ATOM 4256 C CA . SER B 1 14 ? 0.066 24.891 -8.062 1 96.5 14 SER B CA 1
ATOM 4257 C C . SER B 1 14 ? -1.167 25.531 -8.703 1 96.5 14 SER B C 1
ATOM 4259 O O . SER B 1 14 ? -2.025 24.828 -9.234 1 96.5 14 SER B O 1
ATOM 4261 N N . CYS B 1 15 ? -1.297 26.797 -8.523 1 96.94 15 CYS B N 1
ATOM 4262 C CA . CYS B 1 15 ? -2.422 27.516 -9.094 1 96.94 15 CYS B CA 1
ATOM 4263 C C . CYS B 1 15 ? -1.942 28.766 -9.844 1 96.94 15 CYS B C 1
ATOM 4265 O O . CYS B 1 15 ? -0.802 29.188 -9.664 1 96.94 15 CYS B O 1
ATOM 4267 N N . SER B 1 16 ? -2.789 29.203 -10.727 1 96.06 16 SER B N 1
ATOM 4268 C CA . SER B 1 16 ? -2.535 30.438 -11.445 1 96.06 16 SER B CA 1
ATOM 4269 C C . SER B 1 16 ? -3.781 31.312 -11.484 1 96.06 16 SER B C 1
ATOM 4271 O O . SER B 1 16 ? -4.902 30.812 -11.531 1 96.06 16 SER B O 1
ATOM 4273 N N . ASN B 1 17 ? -3.518 32.625 -11.344 1 95.12 17 ASN B N 1
ATOM 4274 C CA . ASN B 1 17 ? -4.551 33.656 -11.516 1 95.12 17 ASN B CA 1
ATOM 4275 C C . ASN B 1 17 ? -5.688 33.469 -10.516 1 95.12 17 ASN B C 1
ATOM 4277 O O . ASN B 1 17 ? -6.859 33.469 -10.898 1 95.12 17 ASN B O 1
ATOM 4281 N N . LEU B 1 18 ? -5.305 33.312 -9.281 1 94.44 18 LEU B N 1
ATOM 4282 C CA . LEU B 1 18 ? -6.316 33.188 -8.242 1 94.44 18 LEU B CA 1
ATOM 4283 C C . LEU B 1 18 ? -7.059 34.531 -8.047 1 94.44 18 LEU B C 1
ATOM 4285 O O . LEU B 1 18 ? -6.512 35.594 -8.32 1 94.44 18 LEU B O 1
ATOM 4289 N N . LEU B 1 19 ? -8.227 34.406 -7.57 1 90 19 LEU B N 1
ATOM 4290 C CA . LEU B 1 19 ? -9.008 35.594 -7.238 1 90 19 LEU B CA 1
ATOM 4291 C C . LEU B 1 19 ? -8.383 36.344 -6.07 1 90 19 LEU B C 1
ATOM 4293 O O . LEU B 1 19 ? -7.785 35.75 -5.184 1 90 19 LEU B O 1
ATOM 4297 N N . ASP B 1 20 ? -8.445 37.656 -6.156 1 83 20 ASP B N 1
ATOM 4298 C CA . ASP B 1 20 ? -8.031 38.5 -5.039 1 83 20 ASP B CA 1
ATOM 4299 C C . ASP B 1 20 ? -9.227 38.875 -4.164 1 83 20 ASP B C 1
ATOM 4301 O O . ASP B 1 20 ? -10.133 39.562 -4.609 1 83 20 ASP B O 1
ATOM 4305 N N . LYS B 1 21 ? -9.242 38.344 -3.02 1 74.62 21 LYS B N 1
ATOM 4306 C CA . LYS B 1 21 ? -10.391 38.656 -2.162 1 74.62 21 LYS B CA 1
ATOM 4307 C C . LYS B 1 21 ? -10.008 39.594 -1.026 1 74.62 21 LYS B C 1
ATOM 4309 O O . LYS B 1 21 ? -10.867 40.031 -0.271 1 74.62 21 LYS B O 1
ATOM 4314 N N . ASP B 1 22 ? -8.766 39.812 -0.854 1 71.19 22 ASP B N 1
ATOM 4315 C CA . ASP B 1 22 ? -8.344 40.719 0.2 1 71.19 22 ASP B CA 1
ATOM 4316 C C . ASP B 1 22 ? -8.344 42.188 -0.3 1 71.19 22 ASP B C 1
ATOM 4318 O O . ASP B 1 22 ? -8.023 42.438 -1.462 1 71.19 22 ASP B O 1
ATOM 4322 N N . VAL B 1 23 ? -8.922 43.031 0.609 1 65.75 23 VAL B N 1
ATOM 4323 C CA . VAL B 1 23 ? -8.875 44.469 0.307 1 65.75 23 VAL B CA 1
ATOM 4324 C C . VAL B 1 23 ? -7.441 44.969 0.452 1 65.75 23 VAL B C 1
ATOM 4326 O O . VAL B 1 23 ? -6.848 44.875 1.529 1 65.75 23 VAL B O 1
ATOM 4329 N N . GLY B 1 24 ? -6.801 45.438 -0.568 1 64 24 GLY B N 1
ATOM 4330 C CA . GLY B 1 24 ? -5.496 46.094 -0.534 1 64 24 GLY B CA 1
ATOM 4331 C C . GLY B 1 24 ? -4.344 45.125 -0.67 1 64 24 GLY B C 1
ATOM 4332 O O . GLY B 1 24 ? -3.184 45.531 -0.748 1 64 24 GLY B O 1
ATOM 4333 N N . SER B 1 25 ? -4.605 43.781 -0.444 1 69.44 25 SER B N 1
ATOM 4334 C CA . SER B 1 25 ? -3.529 42.812 -0.596 1 69.44 25 SER B CA 1
ATOM 4335 C C . SER B 1 25 ? -3.994 41.594 -1.389 1 69.44 25 SER B C 1
ATOM 4337 O O . SER B 1 25 ? -5.18 41.469 -1.709 1 69.44 25 SER B O 1
ATOM 4339 N N . LYS B 1 26 ? -3.055 40.812 -1.844 1 79.12 26 LYS B N 1
ATOM 4340 C CA . LYS B 1 26 ? -3.402 39.562 -2.518 1 79.12 26 LYS B CA 1
ATOM 4341 C C . LYS B 1 26 ? -3.834 38.5 -1.513 1 79.12 26 LYS B C 1
ATOM 4343 O O . LYS B 1 26 ? -3.66 38.688 -0.305 1 79.12 26 LYS B O 1
ATOM 4348 N N . SER B 1 27 ? -4.438 37.469 -1.98 1 84.69 27 SER B N 1
ATOM 4349 C CA . SER B 1 27 ? -4.941 36.375 -1.138 1 84.69 27 SER B CA 1
ATOM 4350 C C . SER B 1 27 ? -3.803 35.562 -0.556 1 84.69 27 SER B C 1
ATOM 4352 O O . SER B 1 27 ? -2.688 35.562 -1.083 1 84.69 27 SER B O 1
ATOM 4354 N N . ASP B 1 28 ? -4.012 34.906 0.575 1 88.88 28 ASP B N 1
ATOM 4355 C CA . ASP B 1 28 ? -3.121 33.938 1.214 1 88.88 28 ASP B CA 1
ATOM 4356 C C . ASP B 1 28 ? -3.615 32.5 1.001 1 88.88 28 ASP B C 1
ATOM 4358 O O . ASP B 1 28 ? -4.18 31.906 1.911 1 88.88 28 ASP B O 1
ATOM 4362 N N . PRO B 1 29 ? -3.352 31.984 -0.11 1 93.31 29 PRO B N 1
ATOM 4363 C CA . PRO B 1 29 ? -3.994 30.75 -0.557 1 93.31 29 PRO B CA 1
ATOM 4364 C C . PRO B 1 29 ? -3.473 29.516 0.175 1 93.31 29 PRO B C 1
ATOM 4366 O O . PRO B 1 29 ? -2.297 29.469 0.541 1 93.31 29 PRO B O 1
ATOM 4369 N N . LEU B 1 30 ? -4.328 28.578 0.427 1 94.06 30 LEU B N 1
ATOM 4370 C CA . LEU B 1 30 ? -4.121 27.219 0.939 1 94.06 30 LEU B CA 1
ATOM 4371 C C . LEU B 1 30 ? -5.023 26.219 0.222 1 94.06 30 LEU B C 1
ATOM 4373 O O . LEU B 1 30 ? -6.203 26.5 -0.017 1 94.06 30 LEU B O 1
ATOM 4377 N N . CYS B 1 31 ? -4.445 25.125 -0.135 1 96.25 31 CYS B N 1
ATOM 4378 C CA . CYS B 1 31 ? -5.223 24.109 -0.84 1 96.25 31 CYS B CA 1
ATOM 4379 C C . CYS B 1 31 ? -5.559 22.938 0.08 1 96.25 31 CYS B C 1
ATOM 4381 O O . CYS B 1 31 ? -4.695 22.453 0.812 1 96.25 31 CYS B O 1
ATOM 4383 N N . VAL B 1 32 ? -6.789 22.469 0.007 1 94.19 32 VAL B N 1
ATOM 4384 C CA . VAL B 1 32 ? -7.258 21.359 0.81 1 94.19 32 VAL B CA 1
ATOM 4385 C C . VAL B 1 32 ? -7.656 20.188 -0.104 1 94.19 32 VAL B C 1
ATOM 4387 O O . VAL B 1 32 ? -8.312 20.406 -1.126 1 94.19 32 VAL B O 1
ATOM 4390 N N . LEU B 1 33 ? -7.203 19 0.226 1 95.56 33 LEU B N 1
ATOM 4391 C CA . LEU B 1 33 ? -7.559 17.797 -0.505 1 95.56 33 LEU B CA 1
ATOM 4392 C C . LEU B 1 33 ? -8.617 17 0.248 1 95.56 33 LEU B C 1
ATOM 4394 O O . LEU B 1 33 ? -8.406 16.609 1.401 1 95.56 33 LEU B O 1
ATOM 4398 N N . LEU B 1 34 ? -9.703 16.781 -0.415 1 92.56 34 LEU B N 1
ATOM 4399 C CA . LEU B 1 34 ? -10.773 15.953 0.119 1 92.56 34 LEU B CA 1
ATOM 4400 C C . LEU B 1 34 ? -10.992 14.719 -0.754 1 92.56 34 LEU B C 1
ATOM 4402 O O . LEU B 1 34 ? -10.789 14.773 -1.969 1 92.56 34 LEU B O 1
ATOM 4406 N N . GLN B 1 35 ? -11.352 13.664 -0.16 1 91.5 35 GLN B N 1
ATOM 4407 C CA . GLN B 1 35 ? -11.734 12.445 -0.868 1 91.5 35 GLN B CA 1
ATOM 4408 C C . GLN B 1 35 ? -13.148 12.016 -0.493 1 91.5 35 GLN B C 1
ATOM 4410 O O . GLN B 1 35 ? -13.539 12.086 0.675 1 91.5 35 GLN B O 1
ATOM 4415 N N . SER B 1 36 ? -13.82 11.555 -1.51 1 89.31 36 SER B N 1
ATOM 4416 C CA . SER B 1 36 ? -15.188 11.109 -1.275 1 89.31 36 SER B CA 1
ATOM 4417 C C . SER B 1 36 ? -15.219 9.797 -0.493 1 89.31 36 SER B C 1
ATOM 4419 O O . SER B 1 36 ? -14.438 8.883 -0.776 1 89.31 36 SER B O 1
ATOM 4421 N N . SER B 1 37 ? -16.047 9.727 0.55 1 75.69 37 SER B N 1
ATOM 4422 C CA . SER B 1 37 ? -16.266 8.5 1.314 1 75.69 37 SER B CA 1
ATOM 4423 C C . SER B 1 37 ? -17.578 7.84 0.946 1 75.69 37 SER B C 1
ATOM 4425 O O . SER B 1 37 ? -18.062 6.957 1.659 1 75.69 37 SER B O 1
ATOM 4427 N N . GLY B 1 38 ? -18.156 8.242 -0.067 1 72.31 38 GLY B N 1
ATOM 4428 C CA . GLY B 1 38 ? -19.453 7.738 -0.475 1 72.31 38 GLY B CA 1
ATOM 4429 C C . GLY B 1 38 ? -20.609 8.594 0.018 1 72.31 38 GLY B C 1
ATOM 4430 O O . GLY B 1 38 ? -20.469 9.312 1.008 1 72.31 38 GLY B O 1
ATOM 4431 N N . ALA B 1 39 ? -21.703 8.477 -0.511 1 70.38 39 ALA B N 1
ATOM 4432 C CA . ALA B 1 39 ? -22.953 9.141 -0.146 1 70.38 39 ALA B CA 1
ATOM 4433 C C . ALA B 1 39 ? -22.75 10.648 0.014 1 70.38 39 ALA B C 1
ATOM 4435 O O . ALA B 1 39 ? -23.156 11.234 1.014 1 70.38 39 ALA B O 1
ATOM 4436 N N . ASP B 1 40 ? -21.922 11.289 -0.752 1 76.44 40 ASP B N 1
ATOM 4437 C CA . ASP B 1 40 ? -21.703 12.734 -0.818 1 76.44 40 ASP B CA 1
ATOM 4438 C C . ASP B 1 40 ? -20.969 13.234 0.419 1 76.44 40 ASP B C 1
ATOM 4440 O O . ASP B 1 40 ? -21.156 14.375 0.84 1 76.44 40 ASP B O 1
ATOM 4444 N N . LYS B 1 41 ? -20.391 12.352 1.081 1 81.75 41 LYS B N 1
ATOM 4445 C CA . LYS B 1 41 ? -19.547 12.742 2.205 1 81.75 41 LYS B CA 1
ATOM 4446 C C . LYS B 1 41 ? -18.078 12.828 1.784 1 81.75 41 LYS B C 1
ATOM 4448 O O . LYS B 1 41 ? -17.625 12.047 0.953 1 81.75 41 LYS B O 1
ATOM 4453 N N . TRP B 1 42 ? -17.469 13.883 2.27 1 84.69 42 TRP B N 1
ATOM 4454 C CA . TRP B 1 42 ? -16.078 14.141 1.927 1 84.69 42 TRP B CA 1
ATOM 4455 C C . TRP B 1 42 ? -15.203 14.133 3.174 1 84.69 42 TRP B C 1
ATOM 4457 O O . TRP B 1 42 ? -15.594 14.656 4.219 1 84.69 42 TRP B O 1
ATOM 4467 N N . MET B 1 43 ? -14.078 13.5 3.049 1 78.5 43 MET B N 1
ATOM 4468 C CA . MET B 1 43 ? -13.102 13.461 4.129 1 78.5 43 MET B CA 1
ATOM 4469 C C . MET B 1 43 ? -11.82 14.18 3.729 1 78.5 43 MET B C 1
ATOM 4471 O O . MET B 1 43 ? -11.312 13.992 2.619 1 78.5 43 MET B O 1
ATOM 4475 N N . GLU B 1 44 ? -11.328 15.062 4.594 1 83.81 44 GLU B N 1
ATOM 4476 C CA . GLU B 1 44 ? -10.07 15.758 4.328 1 83.81 44 GLU B CA 1
ATOM 4477 C C . GLU B 1 44 ? -8.875 14.82 4.484 1 83.81 44 GLU B C 1
ATOM 4479 O O . GLU B 1 44 ? -8.766 14.109 5.484 1 83.81 44 GLU B O 1
ATOM 4484 N N . LEU B 1 45 ? -8.039 14.805 3.529 1 84.06 45 LEU B N 1
ATOM 4485 C CA . LEU B 1 45 ? -6.852 13.961 3.564 1 84.06 45 LEU B CA 1
ATOM 4486 C C . LEU B 1 45 ? -5.613 14.781 3.92 1 84.06 45 LEU B C 1
ATOM 4488 O O . LEU B 1 45 ? -4.652 14.25 4.48 1 84.06 45 LEU B O 1
ATOM 4492 N N . GLY B 1 46 ? -5.613 16.031 3.521 1 84.81 46 GLY B N 1
ATOM 4493 C CA . GLY B 1 46 ? -4.465 16.875 3.787 1 84.81 46 GLY B CA 1
ATOM 4494 C C . GLY B 1 46 ? -4.605 18.266 3.207 1 84.81 46 GLY B C 1
ATOM 4495 O O . GLY B 1 46 ? -5.574 18.562 2.502 1 84.81 46 GLY B O 1
ATOM 4496 N N . ARG B 1 47 ? -3.637 19.109 3.641 1 91.06 47 ARG B N 1
ATOM 4497 C CA . ARG B 1 47 ? -3.621 20.484 3.172 1 91.06 47 ARG B CA 1
ATOM 4498 C C . ARG B 1 47 ? -2.201 20.938 2.846 1 91.06 47 ARG B C 1
ATOM 4500 O O . ARG B 1 47 ? -1.231 20.375 3.346 1 91.06 47 ARG B O 1
ATOM 4507 N N . THR B 1 48 ? -2.15 21.906 2 1 93.19 48 THR B N 1
ATOM 4508 C CA . THR B 1 48 ? -0.866 22.547 1.727 1 93.19 48 THR B CA 1
ATOM 4509 C C . THR B 1 48 ? -0.571 23.625 2.758 1 93.19 48 THR B C 1
ATOM 4511 O O . THR B 1 48 ? -1.4 23.906 3.627 1 93.19 48 THR B O 1
ATOM 4514 N N . GLU B 1 49 ? 0.641 24.234 2.699 1 89.62 49 GLU B N 1
ATOM 4515 C CA . GLU B 1 49 ? 0.958 25.406 3.516 1 89.62 49 GLU B CA 1
ATOM 4516 C C . GLU B 1 49 ? 0.176 26.625 3.051 1 89.62 49 GLU B C 1
ATOM 4518 O O . GLU B 1 49 ? -0.339 26.656 1.931 1 89.62 49 GLU B O 1
ATOM 4523 N N . ARG B 1 50 ? 0.062 27.531 3.943 1 89.44 50 ARG B N 1
ATOM 4524 C CA . ARG B 1 50 ? -0.509 28.844 3.631 1 89.44 50 ARG B CA 1
ATOM 4525 C C . ARG B 1 50 ? 0.55 29.781 3.061 1 89.44 50 ARG B C 1
ATOM 4527 O O . ARG B 1 50 ? 1.598 29.984 3.678 1 89.44 50 ARG B O 1
ATOM 4534 N N . LEU B 1 51 ? 0.318 30.25 1.884 1 88.06 51 LEU B N 1
ATOM 4535 C CA . LEU B 1 51 ? 1.233 31.219 1.287 1 88.06 51 LEU B CA 1
ATOM 4536 C C . LEU B 1 51 ? 0.691 32.625 1.424 1 88.06 51 LEU B C 1
ATOM 4538 O O . LEU B 1 51 ? -0.524 32.844 1.414 1 88.06 51 LEU B O 1
ATOM 4542 N N . LYS B 1 52 ? 1.608 33.531 1.552 1 86.12 52 LYS B N 1
ATOM 4543 C CA . LYS B 1 52 ? 1.183 34.906 1.775 1 86.12 52 LYS B CA 1
ATOM 4544 C C . LYS B 1 52 ? 1.145 35.688 0.465 1 86.12 52 LYS B C 1
ATOM 4546 O O . LYS B 1 52 ? 2.092 35.625 -0.322 1 86.12 52 LYS B O 1
ATOM 4551 N N . ASN B 1 53 ? 0.061 36.375 0.212 1 86.5 53 ASN B N 1
ATOM 4552 C CA . ASN B 1 53 ? -0.136 37.406 -0.794 1 86.5 53 ASN B CA 1
ATOM 4553 C C . ASN B 1 53 ? 0.328 36.969 -2.172 1 86.5 53 ASN B C 1
ATOM 4555 O O . ASN B 1 53 ? 1.168 37.594 -2.799 1 86.5 53 ASN B O 1
ATOM 4559 N N . THR B 1 54 ? -0.21 35.969 -2.672 1 88.31 54 THR B N 1
ATOM 4560 C CA . THR B 1 54 ? 0.139 35.5 -4.008 1 88.31 54 THR B CA 1
ATOM 4561 C C . THR B 1 54 ? -1.105 35.062 -4.762 1 88.31 54 THR B C 1
ATOM 4563 O O . THR B 1 54 ? -2.014 34.469 -4.168 1 88.31 54 THR B O 1
ATOM 4566 N N . SER B 1 55 ? -1.079 35.344 -6.051 1 91 55 SER B N 1
ATOM 4567 C CA . SER B 1 55 ? -2.152 34.875 -6.93 1 91 55 SER B CA 1
ATOM 4568 C C . SER B 1 55 ? -1.729 33.656 -7.73 1 91 55 SER B C 1
ATOM 4570 O O . SER B 1 55 ? -2.553 33.031 -8.398 1 91 55 SER B O 1
ATOM 4572 N N . ASP B 1 56 ? -0.484 33.281 -7.664 1 93.06 56 ASP B N 1
ATOM 4573 C CA . ASP B 1 56 ? 0.071 32.156 -8.398 1 93.06 56 ASP B CA 1
ATOM 4574 C C . ASP B 1 56 ? 0.902 31.266 -7.48 1 93.06 56 ASP B C 1
ATOM 4576 O O . ASP B 1 56 ? 2.092 31.047 -7.723 1 93.06 56 ASP B O 1
ATOM 4580 N N . PRO B 1 57 ? 0.249 30.641 -6.551 1 93.81 57 PRO B N 1
ATOM 4581 C CA . PRO B 1 57 ? 0.985 29.844 -5.566 1 93.81 57 PRO B CA 1
ATOM 4582 C C . PRO B 1 57 ? 1.511 28.531 -6.152 1 93.81 57 PRO B C 1
ATOM 4584 O O . PRO B 1 57 ? 0.838 27.906 -6.973 1 93.81 57 PRO B O 1
ATOM 4587 N N . SER B 1 58 ? 2.707 28.219 -5.836 1 93.81 58 SER B N 1
ATOM 4588 C CA . SER B 1 58 ? 3.287 26.891 -5.938 1 93.81 58 SER B CA 1
ATOM 4589 C C . SER B 1 58 ? 3.568 26.297 -4.559 1 93.81 58 SER B C 1
ATOM 4591 O O . SER B 1 58 ? 4.441 26.797 -3.836 1 93.81 58 SER B O 1
ATOM 4593 N N . PHE B 1 59 ? 2.877 25.281 -4.27 1 95.38 59 PHE B N 1
ATOM 4594 C CA . PHE B 1 59 ? 2.992 24.734 -2.92 1 95.38 59 PHE B CA 1
ATOM 4595 C C . PHE B 1 59 ? 4.121 23.719 -2.842 1 95.38 59 PHE B C 1
ATOM 4597 O O . PHE B 1 59 ? 4.297 22.906 -3.75 1 95.38 59 PHE B O 1
ATOM 4604 N N . SER B 1 60 ? 4.895 23.812 -1.796 1 93.38 60 SER B N 1
ATOM 4605 C CA . SER B 1 60 ? 5.961 22.844 -1.575 1 93.38 60 SER B CA 1
ATOM 4606 C C . SER B 1 60 ? 5.449 21.625 -0.807 1 93.38 60 SER B C 1
ATOM 4608 O O . SER B 1 60 ? 5.98 20.516 -0.959 1 93.38 60 SER B O 1
ATOM 4610 N N . GLN B 1 61 ? 4.453 21.828 0.023 1 92.88 61 GLN B N 1
ATOM 4611 C CA . GLN B 1 61 ? 3.863 20.719 0.771 1 92.88 61 GLN B CA 1
ATOM 4612 C C . GLN B 1 61 ? 3.119 19.766 -0.156 1 92.88 61 GLN B C 1
ATOM 4614 O O . GLN B 1 61 ? 2.285 20.188 -0.958 1 92.88 61 GLN B O 1
ATOM 4619 N N . ARG B 1 62 ? 3.438 18.5 -0.021 1 94.5 62 ARG B N 1
ATOM 4620 C CA . ARG B 1 62 ? 2.824 17.484 -0.868 1 94.5 62 ARG B CA 1
ATOM 4621 C C . ARG B 1 62 ? 1.596 16.875 -0.195 1 94.5 62 ARG B C 1
ATOM 4623 O O . ARG B 1 62 ? 1.516 16.828 1.034 1 94.5 62 ARG B O 1
ATOM 4630 N N . LEU B 1 63 ? 0.689 16.516 -0.992 1 94.56 63 LEU B N 1
ATOM 4631 C CA . LEU B 1 63 ? -0.49 15.789 -0.541 1 94.56 63 LEU B CA 1
ATOM 4632 C C . LEU B 1 63 ? -0.379 14.305 -0.889 1 94.56 63 LEU B C 1
ATOM 4634 O O . LEU B 1 63 ? -0.228 13.953 -2.061 1 94.56 63 LEU B O 1
ATOM 4638 N N . ARG B 1 64 ? -0.492 13.484 0.101 1 91.31 64 ARG B N 1
ATOM 4639 C CA . ARG B 1 64 ? -0.25 12.062 -0.112 1 91.31 64 ARG B CA 1
ATOM 4640 C C . ARG B 1 64 ? -1.531 11.258 0.072 1 91.31 64 ARG B C 1
ATOM 4642 O O . ARG B 1 64 ? -2.365 11.586 0.916 1 91.31 64 ARG B O 1
ATOM 4649 N N . LEU B 1 65 ? -1.665 10.164 -0.716 1 90.44 65 LEU B N 1
ATOM 4650 C CA . LEU B 1 65 ? -2.803 9.258 -0.581 1 90.44 65 LEU B CA 1
ATOM 4651 C C . LEU B 1 65 ? -2.504 7.91 -1.23 1 90.44 65 LEU B C 1
ATOM 4653 O O . LEU B 1 65 ? -1.537 7.781 -1.984 1 90.44 65 LEU B O 1
ATOM 4657 N N . ASP B 1 66 ? -3.289 6.93 -0.894 1 87.38 66 ASP B N 1
ATOM 4658 C CA . ASP B 1 66 ? -3.18 5.598 -1.48 1 87.38 66 ASP B CA 1
ATOM 4659 C C . ASP B 1 66 ? -3.939 5.516 -2.803 1 87.38 66 ASP B C 1
ATOM 4661 O O . ASP B 1 66 ? -5.047 6.047 -2.922 1 87.38 66 ASP B O 1
ATOM 4665 N N . TYR B 1 67 ? -3.35 4.891 -3.744 1 92.31 67 TYR B N 1
ATOM 4666 C CA . TYR B 1 67 ? -3.955 4.66 -5.051 1 92.31 67 TYR B CA 1
ATOM 4667 C C . TYR B 1 67 ? -4.449 3.223 -5.18 1 92.31 67 TYR B C 1
ATOM 4669 O O . TYR B 1 67 ? -3.701 2.277 -4.922 1 92.31 67 TYR B O 1
ATOM 4677 N N . HIS B 1 68 ? -5.703 3.125 -5.609 1 89.38 68 HIS B N 1
ATOM 4678 C CA . HIS B 1 68 ? -6.34 1.848 -5.914 1 89.38 68 HIS B CA 1
ATOM 4679 C C . HIS B 1 68 ? -6.844 1.813 -7.352 1 89.38 68 HIS B C 1
ATOM 4681 O O . HIS B 1 68 ? -7.836 2.463 -7.68 1 89.38 68 HIS B O 1
ATOM 4687 N N . PHE B 1 69 ? -6.262 1.025 -8.188 1 91.44 69 PHE B N 1
ATOM 4688 C CA . PHE B 1 69 ? -6.668 0.953 -9.586 1 91.44 69 PHE B CA 1
ATOM 4689 C C . PHE B 1 69 ? -8.133 0.557 -9.711 1 91.44 69 PHE B C 1
ATOM 4691 O O . PHE B 1 69 ? -8.859 1.1 -10.547 1 91.44 69 PHE B O 1
ATOM 4698 N N . GLU B 1 70 ? -8.586 -0.37 -8.93 1 89.25 70 GLU B N 1
ATOM 4699 C CA . GLU B 1 70 ? -9.844 -1.086 -9.094 1 89.25 70 GLU B CA 1
ATOM 4700 C C . GLU B 1 70 ? -11.023 -0.246 -8.609 1 89.25 70 GLU B C 1
ATOM 4702 O O . GLU B 1 70 ? -12.172 -0.688 -8.664 1 89.25 70 GLU B O 1
ATOM 4707 N N . THR B 1 71 ? -10.688 0.938 -8.102 1 89 71 THR B N 1
ATOM 4708 C CA . THR B 1 71 ? -11.75 1.791 -7.586 1 89 71 THR B CA 1
ATOM 4709 C C . THR B 1 71 ? -11.617 3.211 -8.125 1 89 71 THR B C 1
ATOM 4711 O O . THR B 1 71 ? -10.508 3.711 -8.312 1 89 71 THR B O 1
ATOM 4714 N N . VAL B 1 72 ? -12.836 3.732 -8.312 1 92.19 72 VAL B N 1
ATOM 4715 C CA . VAL B 1 72 ? -12.836 5.152 -8.648 1 92.19 72 VAL B CA 1
ATOM 4716 C C . VAL B 1 72 ? -12.641 5.98 -7.379 1 92.19 72 VAL B C 1
ATOM 4718 O O . VAL B 1 72 ? -13.445 5.898 -6.445 1 92.19 72 VAL B O 1
ATOM 4721 N N . GLN B 1 73 ? -11.633 6.719 -7.277 1 93.12 73 GLN B N 1
ATOM 4722 C CA . GLN B 1 73 ? -11.367 7.598 -6.145 1 93.12 73 GLN B CA 1
ATOM 4723 C C . GLN B 1 73 ? -11.648 9.055 -6.5 1 93.12 73 GLN B C 1
ATOM 4725 O O . GLN B 1 73 ? -10.828 9.711 -7.145 1 93.12 73 GLN B O 1
ATOM 4730 N N . ASN B 1 74 ? -12.766 9.531 -6.016 1 94.75 74 ASN B N 1
ATOM 4731 C CA . ASN B 1 74 ? -13.172 10.906 -6.277 1 94.75 74 ASN B CA 1
ATOM 4732 C C . ASN B 1 74 ? -12.484 11.883 -5.332 1 94.75 74 ASN B C 1
ATOM 4734 O O . ASN B 1 74 ? -12.555 11.734 -4.113 1 94.75 74 ASN B O 1
ATOM 4738 N N . LEU B 1 75 ? -11.883 12.906 -5.898 1 96.56 75 LEU B N 1
ATOM 4739 C CA . LEU B 1 75 ? -11.141 13.898 -5.133 1 96.56 75 LEU B CA 1
ATOM 4740 C C . LEU B 1 75 ? -11.703 15.297 -5.352 1 96.56 75 LEU B C 1
ATOM 4742 O O . LEU B 1 75 ? -12.266 15.586 -6.414 1 96.56 75 LEU B O 1
ATOM 4746 N N . LYS B 1 76 ? -11.602 16.047 -4.324 1 96.25 76 LYS B N 1
ATOM 4747 C CA . LYS B 1 76 ? -11.875 17.484 -4.387 1 96.25 76 LYS B CA 1
ATOM 4748 C C . LYS B 1 76 ? -10.695 18.297 -3.871 1 96.25 76 LYS B C 1
ATOM 4750 O O . LYS B 1 76 ? -10.18 18.031 -2.781 1 96.25 76 LYS B O 1
ATOM 4755 N N . LEU B 1 77 ? -10.227 19.188 -4.676 1 97.62 77 LEU B N 1
ATOM 4756 C CA . LEU B 1 77 ? -9.219 20.156 -4.262 1 97.62 77 LEU B CA 1
ATOM 4757 C C . LEU B 1 77 ? -9.812 21.547 -4.168 1 97.62 77 LEU B C 1
ATOM 4759 O O . LEU B 1 77 ? -10.32 22.078 -5.16 1 97.62 77 LEU B O 1
ATOM 4763 N N . GLY B 1 78 ? -9.781 22.078 -2.977 1 96.44 78 GLY B N 1
ATOM 4764 C CA . GLY B 1 78 ? -10.289 23.422 -2.744 1 96.44 78 GLY B CA 1
ATOM 4765 C C . GLY B 1 78 ? -9.219 24.391 -2.287 1 96.44 78 GLY B C 1
ATOM 4766 O O . GLY B 1 78 ? -8.406 24.062 -1.419 1 96.44 78 GLY B O 1
ATOM 4767 N N . VAL B 1 79 ? -9.242 25.578 -2.895 1 96.25 79 VAL B N 1
ATOM 4768 C CA . VAL B 1 79 ? -8.305 26.625 -2.523 1 96.25 79 VAL B CA 1
ATOM 4769 C C . VAL B 1 79 ? -9.016 27.703 -1.701 1 96.25 79 VAL B C 1
ATOM 4771 O O . VAL B 1 79 ? -10.109 28.141 -2.064 1 96.25 79 VAL B O 1
ATOM 4774 N N . TYR B 1 80 ? -8.391 28.031 -0.635 1 93.38 80 TYR B N 1
ATOM 4775 C CA . TYR B 1 80 ? -9 28.969 0.298 1 93.38 80 TYR B CA 1
ATOM 4776 C C . TYR B 1 80 ? -8.055 30.125 0.606 1 93.38 80 TYR B C 1
ATOM 4778 O O . TYR B 1 80 ? -6.836 29.969 0.554 1 93.38 80 TYR B O 1
ATOM 4786 N N . ASP B 1 81 ? -8.609 31.281 0.846 1 90.94 81 ASP B N 1
ATOM 4787 C CA . ASP B 1 81 ? -7.891 32.438 1.352 1 90.94 81 ASP B CA 1
ATOM 4788 C C . ASP B 1 81 ? -7.914 32.5 2.879 1 90.94 81 ASP B C 1
ATOM 4790 O O . ASP B 1 81 ? -8.969 32.719 3.48 1 90.94 81 ASP B O 1
ATOM 4794 N N . ILE B 1 82 ? -6.809 32.312 3.471 1 83.69 82 ILE B N 1
ATOM 4795 C CA . ILE B 1 82 ? -6.75 32.188 4.926 1 83.69 82 ILE B CA 1
ATOM 4796 C C . ILE B 1 82 ? -6.574 33.594 5.539 1 83.69 82 ILE B C 1
ATOM 4798 O O . ILE B 1 82 ? -5.559 34.25 5.316 1 83.69 82 ILE B O 1
ATOM 4802 N N . ASP B 1 83 ? -7.59 34.062 6.191 1 73.12 83 ASP B N 1
ATOM 4803 C CA . ASP B 1 83 ? -7.582 35.406 6.766 1 73.12 83 ASP B CA 1
ATOM 4804 C C . ASP B 1 83 ? -7.48 35.344 8.289 1 73.12 83 ASP B C 1
ATOM 4806 O O . ASP B 1 83 ? -7.398 36.375 8.945 1 73.12 83 ASP B O 1
ATOM 4810 N N . ASN B 1 84 ? -7.629 34.219 8.797 1 66.88 84 ASN B N 1
ATOM 4811 C CA . ASN B 1 84 ? -7.609 34.094 10.25 1 66.88 84 ASN B CA 1
ATOM 4812 C C . ASN B 1 84 ? -6.719 32.969 10.719 1 66.88 84 ASN B C 1
ATOM 4814 O O . ASN B 1 84 ? -6.141 32.25 9.906 1 66.88 84 ASN B O 1
ATOM 4818 N N . SER B 1 85 ? -6.543 33 11.977 1 59.88 85 SER B N 1
ATOM 4819 C CA . SER B 1 85 ? -5.602 32.062 12.57 1 59.88 85 SER B CA 1
ATOM 4820 C C . SER B 1 85 ? -6.266 30.719 12.836 1 59.88 85 SER B C 1
ATOM 4822 O O . SER B 1 85 ? -5.609 29.766 13.273 1 59.88 85 SER B O 1
ATOM 4824 N N . THR B 1 86 ? -7.488 30.672 12.422 1 53.81 86 THR B N 1
ATOM 4825 C CA . THR B 1 86 ? -8.188 29.438 12.742 1 53.81 86 THR B CA 1
ATOM 4826 C C . THR B 1 86 ? -7.992 28.391 11.641 1 53.81 86 THR B C 1
ATOM 4828 O O . THR B 1 86 ? -7.75 28.75 10.484 1 53.81 86 THR B O 1
ATOM 4831 N N . SER B 1 87 ? -8.008 27.188 12.023 1 55.12 87 SER B N 1
ATOM 4832 C CA . SER B 1 87 ? -7.875 26.094 11.062 1 55.12 87 SER B CA 1
ATOM 4833 C C . SER B 1 87 ? -9.203 25.781 10.391 1 55.12 87 SER B C 1
ATOM 4835 O O . SER B 1 87 ? -9.242 25.109 9.352 1 55.12 87 SER B O 1
ATOM 4837 N N . ASP B 1 88 ? -10.25 26.297 10.953 1 59.91 88 ASP B N 1
ATOM 4838 C CA . ASP B 1 88 ? -11.578 26.062 10.383 1 59.91 88 ASP B CA 1
ATOM 4839 C C . ASP B 1 88 ? -11.758 26.859 9.086 1 59.91 88 ASP B C 1
ATOM 4841 O O . ASP B 1 88 ? -11.609 28.078 9.07 1 59.91 88 ASP B O 1
ATOM 4845 N N . LEU B 1 89 ? -12.125 26.234 7.973 1 70.56 89 LEU B N 1
ATOM 4846 C CA . LEU B 1 89 ? -12.203 26.844 6.648 1 70.56 89 LEU B CA 1
ATOM 4847 C C . LEU B 1 89 ? -13.516 27.594 6.469 1 70.56 89 LEU B C 1
ATOM 4849 O O . LEU B 1 89 ? -13.68 28.344 5.5 1 70.56 89 LEU B O 1
ATOM 4853 N N . GLY B 1 90 ? -14.367 27.281 7.41 1 68.44 90 GLY B N 1
ATOM 4854 C CA . GLY B 1 90 ? -15.68 27.891 7.281 1 68.44 90 GLY B CA 1
ATOM 4855 C C . GLY B 1 90 ? -15.633 29.406 7.273 1 68.44 90 GLY B C 1
ATOM 4856 O O . GLY B 1 90 ? -16.516 30.062 6.699 1 68.44 90 GLY B O 1
ATOM 4857 N N . ASP B 1 91 ? -14.602 29.969 7.844 1 71.38 91 ASP B N 1
ATOM 4858 C CA . ASP B 1 91 ? -14.516 31.422 7.941 1 71.38 91 ASP B CA 1
ATOM 4859 C C . ASP B 1 91 ? -13.555 31.984 6.902 1 71.38 91 ASP B C 1
ATOM 4861 O O . ASP B 1 91 ? -13.273 33.188 6.895 1 71.38 91 ASP B O 1
ATOM 4865 N N . ASP B 1 92 ? -13.102 31.141 6.059 1 79.62 92 ASP B N 1
ATOM 4866 C CA . ASP B 1 92 ? -12.164 31.594 5.031 1 79.62 92 ASP B CA 1
ATOM 4867 C C . ASP B 1 92 ? -12.859 31.719 3.678 1 79.62 92 ASP B C 1
ATOM 4869 O O . ASP B 1 92 ? -13.875 31.078 3.428 1 79.62 92 ASP B O 1
ATOM 4873 N N . ASP B 1 93 ? -12.352 32.531 2.895 1 85.69 93 ASP B N 1
ATOM 4874 C CA . ASP B 1 93 ? -12.93 32.75 1.572 1 85.69 93 ASP B CA 1
ATOM 4875 C C . ASP B 1 93 ? -12.508 31.656 0.596 1 85.69 93 ASP B C 1
ATOM 4877 O O . ASP B 1 93 ? -11.32 31.375 0.448 1 85.69 93 ASP B O 1
ATOM 4881 N N . TYR B 1 94 ? -13.508 31.156 0.019 1 92 94 TYR B N 1
ATOM 4882 C CA . TYR B 1 94 ? -13.305 30.141 -1.002 1 92 94 TYR B CA 1
ATOM 4883 C C . TYR B 1 94 ? -12.891 30.766 -2.326 1 92 94 TYR B C 1
ATOM 4885 O O . TYR B 1 94 ? -13.586 31.625 -2.857 1 92 94 TYR B O 1
ATOM 4893 N N . LEU B 1 95 ? -11.703 30.375 -2.861 1 94 95 LEU B N 1
ATOM 4894 C CA . LEU B 1 95 ? -11.156 30.953 -4.086 1 94 95 LEU B CA 1
ATOM 4895 C C . LEU B 1 95 ? -11.5 30.078 -5.293 1 94 95 LEU B C 1
ATOM 4897 O O . LEU B 1 95 ? -11.367 30.531 -6.438 1 94 95 LEU B O 1
ATOM 4901 N N . GLY B 1 96 ? -11.891 28.844 -5.051 1 95.62 96 GLY B N 1
ATOM 4902 C CA . GLY B 1 96 ? -12.266 27.922 -6.113 1 95.62 96 GLY B CA 1
ATOM 4903 C C . GLY B 1 96 ? -11.742 26.516 -5.895 1 95.62 96 GLY B C 1
ATOM 4904 O O . GLY B 1 96 ? -10.859 26.297 -5.055 1 95.62 96 GLY B O 1
ATOM 4905 N N . GLY B 1 97 ? -12.32 25.625 -6.645 1 96.75 97 GLY B N 1
ATOM 4906 C CA . GLY B 1 97 ? -11.898 24.234 -6.512 1 96.75 97 GLY B CA 1
ATOM 4907 C C . GLY B 1 97 ? -12.18 23.406 -7.754 1 96.75 97 GLY B C 1
ATOM 4908 O O . GLY B 1 97 ? -12.602 23.938 -8.781 1 96.75 97 GLY B O 1
ATOM 4909 N N . VAL B 1 98 ? -11.734 22.203 -7.727 1 97.44 98 VAL B N 1
ATOM 4910 C CA . VAL B 1 98 ? -11.938 21.25 -8.82 1 97.44 98 VAL B CA 1
ATOM 4911 C C . VAL B 1 98 ? -12.281 19.875 -8.258 1 97.44 98 VAL B C 1
ATOM 4913 O O . VAL B 1 98 ? -11.867 19.531 -7.148 1 97.44 98 VAL B O 1
ATOM 4916 N N . GLU B 1 99 ? -13.094 19.156 -8.922 1 95.81 99 GLU B N 1
ATOM 4917 C CA . GLU B 1 99 ? -13.398 17.766 -8.633 1 95.81 99 GLU B CA 1
ATOM 4918 C C . GLU B 1 99 ? -12.891 16.844 -9.742 1 95.81 99 GLU B C 1
ATOM 4920 O O . GLU B 1 99 ? -13.148 17.094 -10.922 1 95.81 99 GLU B O 1
ATOM 4925 N N . LEU B 1 100 ? -12.148 15.898 -9.414 1 95.44 100 LEU B N 1
ATOM 4926 C CA . LEU B 1 100 ? -11.617 14.938 -10.367 1 95.44 100 LEU B CA 1
ATOM 4927 C C . LEU B 1 100 ? -11.344 13.594 -9.695 1 95.44 100 LEU B C 1
ATOM 4929 O O . LEU B 1 100 ? -11.469 13.477 -8.477 1 95.44 100 LEU B O 1
ATOM 4933 N N . THR B 1 101 ? -11.023 12.562 -10.508 1 96.19 101 THR B N 1
ATOM 4934 C CA . THR B 1 101 ? -10.672 11.266 -9.945 1 96.19 101 THR B CA 1
ATOM 4935 C C . THR B 1 101 ? -9.156 11.086 -9.898 1 96.19 101 THR B C 1
ATOM 4937 O O . THR B 1 101 ? -8.43 11.688 -10.688 1 96.19 101 THR B O 1
ATOM 4940 N N . LEU B 1 102 ? -8.688 10.336 -8.945 1 96.31 102 LEU B N 1
ATOM 4941 C CA . LEU B 1 102 ? -7.262 10.039 -8.875 1 96.31 102 LEU B CA 1
ATOM 4942 C C . LEU B 1 102 ? -6.793 9.32 -10.133 1 96.31 102 LEU B C 1
ATOM 4944 O O . LEU B 1 102 ? -5.66 9.516 -10.586 1 96.31 102 LEU B O 1
ATOM 4948 N N . GLY B 1 103 ? -7.676 8.461 -10.719 1 95.56 103 GLY B N 1
ATOM 4949 C CA . GLY B 1 103 ? -7.355 7.797 -11.969 1 95.56 103 GLY B CA 1
ATOM 4950 C C . GLY B 1 103 ? -7.008 8.758 -13.086 1 95.56 103 GLY B C 1
ATOM 4951 O O . GLY B 1 103 ? -6.039 8.547 -13.82 1 95.56 103 GLY B O 1
ATOM 4952 N N . GLN B 1 104 ? -7.734 9.812 -13.156 1 95 104 GLN B N 1
ATOM 4953 C CA . GLN B 1 104 ? -7.477 10.836 -14.164 1 95 104 GLN B CA 1
ATOM 4954 C C . GLN B 1 104 ? -6.125 11.508 -13.93 1 95 104 GLN B C 1
ATOM 4956 O O . GLN B 1 104 ? -5.391 11.781 -14.883 1 95 104 GLN B O 1
ATOM 4961 N N . ILE B 1 105 ? -5.848 11.758 -12.695 1 95.88 105 ILE B N 1
ATOM 4962 C CA . ILE B 1 105 ? -4.605 12.445 -12.359 1 95.88 105 ILE B CA 1
ATOM 4963 C C . ILE B 1 105 ? -3.412 11.555 -12.695 1 95.88 105 ILE B C 1
ATOM 4965 O O . ILE B 1 105 ? -2.494 11.984 -13.398 1 95.88 105 ILE B O 1
ATOM 4969 N N . VAL B 1 106 ? -3.447 10.328 -12.305 1 95.19 106 VAL B N 1
ATOM 4970 C CA . VAL B 1 106 ? -2.285 9.461 -12.484 1 95.19 106 VAL B CA 1
ATOM 4971 C C . VAL B 1 106 ? -2.141 9.094 -13.961 1 95.19 106 VAL B C 1
ATOM 4973 O O . VAL B 1 106 ? -1.024 8.914 -14.453 1 95.19 106 VAL B O 1
ATOM 4976 N N . SER B 1 107 ? -3.27 8.922 -14.648 1 93.94 107 SER B N 1
ATOM 4977 C CA . SER B 1 107 ? -3.201 8.562 -16.062 1 93.94 107 SER B CA 1
ATOM 4978 C C . SER B 1 107 ? -2.594 9.695 -16.891 1 93.94 107 SER B C 1
ATOM 4980 O O . SER B 1 107 ? -1.955 9.445 -17.906 1 93.94 107 SER B O 1
ATOM 4982 N N . SER B 1 108 ? -2.771 10.945 -16.406 1 91.69 108 SER B N 1
ATOM 4983 C CA . SER B 1 108 ? -2.227 12.102 -17.109 1 91.69 108 SER B CA 1
ATOM 4984 C C . SER B 1 108 ? -0.895 12.539 -16.516 1 91.69 108 SER B C 1
ATOM 4986 O O . SER B 1 108 ? -0.157 13.312 -17.125 1 91.69 108 SER B O 1
ATOM 4988 N N . LYS B 1 109 ? -0.611 12.023 -15.406 1 91.75 109 LYS B N 1
ATOM 4989 C CA . LYS B 1 109 ? 0.558 12.406 -14.617 1 91.75 109 LYS B CA 1
ATOM 4990 C C . LYS B 1 109 ? 0.448 13.852 -14.141 1 91.75 109 LYS B C 1
ATOM 4992 O O . LYS B 1 109 ? 0.667 14.141 -12.961 1 91.75 109 LYS B O 1
ATOM 4997 N N . THR B 1 110 ? 0.129 14.773 -15.094 1 93.12 110 THR B N 1
ATOM 4998 C CA . THR B 1 110 ? -0.126 16.172 -14.797 1 93.12 110 THR B CA 1
ATOM 4999 C C . THR B 1 110 ? -1.433 16.641 -15.438 1 93.12 110 THR B C 1
ATOM 5001 O O . THR B 1 110 ? -1.66 16.406 -16.625 1 93.12 110 THR B O 1
ATOM 5004 N N . VAL B 1 111 ? -2.275 17.25 -14.609 1 94.81 111 VAL B N 1
ATOM 5005 C CA . VAL B 1 111 ? -3.562 17.734 -15.102 1 94.81 111 VAL B CA 1
ATOM 5006 C C . VAL B 1 111 ? -3.752 19.203 -14.711 1 94.81 111 VAL B C 1
ATOM 5008 O O . VAL B 1 111 ? -3.449 19.594 -13.578 1 94.81 111 VAL B O 1
ATOM 5011 N N . THR B 1 112 ? -4.16 20.047 -15.633 1 96.06 112 THR B N 1
ATOM 5012 C CA . THR B 1 112 ? -4.527 21.438 -15.375 1 96.06 112 THR B CA 1
ATOM 5013 C C . THR B 1 112 ? -6.012 21.672 -15.648 1 96.06 112 THR B C 1
ATOM 5015 O O . THR B 1 112 ? -6.52 21.281 -16.703 1 96.06 112 THR B O 1
ATOM 5018 N N . ARG B 1 113 ? -6.707 22.188 -14.711 1 97.06 113 ARG B N 1
ATOM 5019 C CA . ARG B 1 113 ? -8.141 22.453 -14.82 1 97.06 113 ARG B CA 1
ATOM 5020 C C . ARG B 1 113 ? -8.484 23.859 -14.336 1 97.06 113 ARG B C 1
ATOM 5022 O O . ARG B 1 113 ? -7.82 24.391 -13.445 1 97.06 113 ARG B O 1
ATOM 5029 N N . PRO B 1 114 ? -9.5 24.438 -14.93 1 97.19 114 PRO B N 1
ATOM 5030 C CA . PRO B 1 114 ? -9.984 25.703 -14.375 1 97.19 114 PRO B CA 1
ATOM 5031 C C . PRO B 1 114 ? -10.633 25.547 -13.008 1 97.19 114 PRO B C 1
ATOM 5033 O O . PRO B 1 114 ? -11.312 24.547 -12.758 1 97.19 114 PRO B O 1
ATOM 5036 N N . LEU B 1 115 ? -10.438 26.516 -12.18 1 97.44 115 LEU B N 1
ATOM 5037 C CA . LEU B 1 115 ? -11.086 26.531 -10.867 1 97.44 115 LEU B CA 1
ATOM 5038 C C . LEU B 1 115 ? -12.539 26.984 -10.984 1 97.44 115 LEU B C 1
ATOM 5040 O O . LEU B 1 115 ? -12.859 27.828 -11.82 1 97.44 115 LEU B O 1
ATOM 5044 N N . GLN B 1 116 ? -13.344 26.375 -10.125 1 96.94 116 GLN B N 1
ATOM 5045 C CA . GLN B 1 116 ? -14.766 26.719 -10.125 1 96.94 116 GLN B CA 1
ATOM 5046 C C . GLN B 1 116 ? -15.234 27.109 -8.719 1 96.94 116 GLN B C 1
ATOM 5048 O O . GLN B 1 116 ? -14.805 26.516 -7.734 1 96.94 116 GLN B O 1
ATOM 5053 N N . LEU B 1 117 ? -16.094 28.078 -8.641 1 94.5 117 LEU B N 1
ATOM 5054 C CA . LEU B 1 117 ? -16.703 28.438 -7.363 1 94.5 117 LEU B CA 1
ATOM 5055 C C . LEU B 1 117 ? -17.828 27.469 -7.016 1 94.5 117 LEU B C 1
ATOM 5057 O O . LEU B 1 117 ? -18.047 27.141 -5.844 1 94.5 117 LEU B O 1
ATOM 5061 N N . LYS B 1 118 ? -18.594 27.141 -7.988 1 90 118 LYS B N 1
ATOM 5062 C CA . LYS B 1 118 ? -19.609 26.094 -7.984 1 90 118 LYS B CA 1
ATOM 5063 C C . LYS B 1 118 ? -19.672 25.375 -9.328 1 90 118 LYS B C 1
ATOM 5065 O O . LYS B 1 118 ? -19.031 25.797 -10.297 1 90 118 LYS B O 1
ATOM 5070 N N . LYS B 1 119 ? -20.391 24.297 -9.242 1 86.44 119 LYS B N 1
ATOM 5071 C CA . LYS B 1 119 ? -20.469 23.531 -10.484 1 86.44 119 LYS B CA 1
ATOM 5072 C C . LYS B 1 119 ? -20.922 24.422 -11.641 1 86.44 119 LYS B C 1
ATOM 5074 O O . LYS B 1 119 ? -22 25.031 -11.578 1 86.44 119 LYS B O 1
ATOM 5079 N N . GLY B 1 120 ? -20.094 24.578 -12.609 1 87.56 120 GLY B N 1
ATOM 5080 C CA . GLY B 1 120 ? -20.438 25.344 -13.797 1 87.56 120 GLY B CA 1
ATOM 5081 C C . GLY B 1 120 ? -20.078 26.812 -13.68 1 87.56 120 GLY B C 1
ATOM 5082 O O . GLY B 1 120 ? -20.203 27.562 -14.648 1 87.56 120 GLY B O 1
ATOM 5083 N N . LYS B 1 121 ? -19.672 27.328 -12.523 1 93.62 121 LYS B N 1
ATOM 5084 C CA . LYS B 1 121 ? -19.297 28.719 -12.328 1 93.62 121 LYS B CA 1
ATOM 5085 C C . LYS B 1 121 ? -17.797 28.875 -12.148 1 93.62 121 LYS B C 1
ATOM 5087 O O . LYS B 1 121 ? -17.266 28.562 -11.078 1 93.62 121 LYS B O 1
ATOM 5092 N N . PRO B 1 122 ? -17.219 29.406 -13.141 1 93.62 122 PRO B N 1
ATOM 5093 C CA . PRO B 1 122 ? -15.766 29.547 -13.07 1 93.62 122 PRO B CA 1
ATOM 5094 C C . PRO B 1 122 ? -15.312 30.516 -12 1 93.62 122 PRO B C 1
ATOM 5096 O O . PRO B 1 122 ? -16.031 31.469 -11.68 1 93.62 122 PRO B O 1
ATOM 5099 N N . ALA B 1 123 ? -14.234 30.328 -11.398 1 95.19 123 ALA B N 1
ATOM 5100 C CA . ALA B 1 123 ? -13.57 31.25 -10.469 1 95.19 123 ALA B CA 1
ATOM 5101 C C . ALA B 1 123 ? -12.617 32.188 -11.211 1 95.19 123 ALA B C 1
ATOM 5103 O O . ALA B 1 123 ? -11.398 32.094 -11.039 1 95.19 123 ALA B O 1
ATOM 5104 N N . GLY B 1 124 ? -13.227 33.062 -12.016 1 93.81 124 GLY B N 1
ATOM 5105 C CA . GLY B 1 124 ? -12.383 33.938 -12.828 1 93.81 124 GLY B CA 1
ATOM 5106 C C . GLY B 1 124 ? -11.547 33.156 -13.836 1 93.81 124 GLY B C 1
ATOM 5107 O O . GLY B 1 124 ? -12.062 32.344 -14.578 1 93.81 124 GLY B O 1
ATOM 5108 N N . LYS B 1 125 ? -10.227 33.5 -13.844 1 95 125 LYS B N 1
ATOM 5109 C CA . LYS B 1 125 ? -9.273 32.844 -14.734 1 95 125 LYS B CA 1
ATOM 5110 C C . LYS B 1 125 ? -8.383 31.875 -13.969 1 95 125 LYS B C 1
ATOM 5112 O O . LYS B 1 125 ? -7.355 31.438 -14.484 1 95 125 LYS B O 1
ATOM 5117 N N . GLY B 1 126 ? -8.797 31.641 -12.805 1 96.31 126 GLY B N 1
ATOM 5118 C CA . GLY B 1 126 ? -7.98 30.781 -11.953 1 96.31 126 GLY B CA 1
ATOM 5119 C C . GLY B 1 126 ? -7.895 29.359 -12.453 1 96.31 126 GLY B C 1
ATOM 5120 O O . GLY B 1 126 ? -8.875 28.812 -12.961 1 96.31 126 GLY B O 1
ATOM 5121 N N . SER B 1 127 ? -6.73 28.766 -12.375 1 97.75 127 SER B N 1
ATOM 5122 C CA . SER B 1 127 ? -6.52 27.359 -12.734 1 97.75 127 SER B CA 1
ATOM 5123 C C . SER B 1 127 ? -5.664 26.656 -11.695 1 97.75 127 SER B C 1
ATOM 5125 O O . SER B 1 127 ? -4.961 27.297 -10.914 1 97.75 127 SER B O 1
ATOM 5127 N N . ILE B 1 128 ? -5.836 25.406 -11.664 1 97.81 128 ILE B N 1
ATOM 5128 C CA . ILE B 1 128 ? -5.07 24.578 -10.75 1 97.81 128 ILE B CA 1
ATOM 5129 C C . ILE B 1 128 ? -4.344 23.484 -11.539 1 97.81 128 ILE B C 1
ATOM 5131 O O . ILE B 1 128 ? -4.891 22.938 -12.5 1 97.81 128 ILE B O 1
ATOM 5135 N N . THR B 1 129 ? -3.137 23.234 -11.242 1 96.75 129 THR B N 1
ATOM 5136 C CA . THR B 1 129 ? -2.334 22.156 -11.82 1 96.75 129 THR B CA 1
ATOM 5137 C C . THR B 1 129 ? -1.936 21.141 -10.75 1 96.75 129 THR B C 1
ATOM 5139 O O . THR B 1 129 ? -1.409 21.516 -9.695 1 96.75 129 THR B O 1
ATOM 5142 N N . VAL B 1 130 ? -2.244 19.891 -10.992 1 96.94 130 VAL B N 1
ATOM 5143 C CA . VAL B 1 130 ? -1.933 18.812 -10.062 1 96.94 130 VAL B CA 1
ATOM 5144 C C . VAL B 1 130 ? -1.04 17.781 -10.758 1 96.94 130 VAL B C 1
ATOM 5146 O O . VAL B 1 130 ? -1.35 17.328 -11.859 1 96.94 130 VAL B O 1
ATOM 5149 N N . THR B 1 131 ? 0.088 17.422 -10.172 1 95.19 131 THR B N 1
ATOM 5150 C CA . THR B 1 131 ? 1.003 16.422 -10.688 1 95.19 131 THR B CA 1
ATOM 5151 C C . THR B 1 131 ? 1.138 15.258 -9.695 1 95.19 131 THR B C 1
ATOM 5153 O O . THR B 1 131 ? 1.321 15.477 -8.5 1 95.19 131 THR B O 1
ATOM 5156 N N . ALA B 1 132 ? 1.052 14.047 -10.203 1 95.31 132 ALA B N 1
ATOM 5157 C CA . ALA B 1 132 ? 1.146 12.859 -9.359 1 95.31 132 ALA B CA 1
ATOM 5158 C C . ALA B 1 132 ? 2.494 12.164 -9.531 1 95.31 132 ALA B C 1
ATOM 5160 O O . ALA B 1 132 ? 3.035 12.109 -10.641 1 95.31 132 ALA B O 1
ATOM 5161 N N . GLU B 1 133 ? 3.014 11.656 -8.445 1 93.75 133 GLU B N 1
ATOM 5162 C CA . GLU B 1 133 ? 4.203 10.812 -8.422 1 93.75 133 GLU B CA 1
ATOM 5163 C C . GLU B 1 133 ? 4.027 9.625 -7.484 1 93.75 133 GLU B C 1
ATOM 5165 O O . GLU B 1 133 ? 3.428 9.758 -6.414 1 93.75 133 GLU B O 1
ATOM 5170 N N . GLU B 1 134 ? 4.496 8.477 -7.945 1 92.5 134 GLU B N 1
ATOM 5171 C CA . GLU B 1 134 ? 4.469 7.293 -7.094 1 92.5 134 GLU B CA 1
ATOM 5172 C C . GLU B 1 134 ? 5.625 7.305 -6.094 1 92.5 134 GLU B C 1
ATOM 5174 O O . GLU B 1 134 ? 6.75 7.652 -6.449 1 92.5 134 GLU B O 1
ATOM 5179 N N . ILE B 1 135 ? 5.379 7.016 -4.867 1 89.94 135 ILE B N 1
ATOM 5180 C CA . ILE B 1 135 ? 6.402 6.984 -3.826 1 89.94 135 ILE B CA 1
ATOM 5181 C C . ILE B 1 135 ? 6.992 5.578 -3.727 1 89.94 135 ILE B C 1
ATOM 5183 O O . ILE B 1 135 ? 6.285 4.625 -3.391 1 89.94 135 ILE B O 1
ATOM 5187 N N . LYS B 1 136 ? 8.281 5.434 -4 1 86.25 136 LYS B N 1
ATOM 5188 C CA . LYS B 1 136 ? 8.922 4.117 -4.035 1 86.25 136 LYS B CA 1
ATOM 5189 C C . LYS B 1 136 ? 10.227 4.121 -3.246 1 86.25 136 LYS B C 1
ATOM 5191 O O . LYS B 1 136 ? 10.898 3.092 -3.143 1 86.25 136 LYS B O 1
ATOM 5196 N N . ASP B 1 137 ? 10.602 5.281 -2.771 1 88.25 137 ASP B N 1
ATOM 5197 C CA . ASP B 1 137 ? 11.883 5.449 -2.1 1 88.25 137 ASP B CA 1
ATOM 5198 C C . ASP B 1 137 ? 11.695 5.836 -0.635 1 88.25 137 ASP B C 1
ATOM 5200 O O . ASP B 1 137 ? 10.922 6.75 -0.326 1 88.25 137 ASP B O 1
ATOM 5204 N N . ASN B 1 138 ? 12.367 5.09 0.246 1 88.56 138 ASN B N 1
ATOM 5205 C CA . ASN B 1 138 ? 12.234 5.387 1.668 1 88.56 138 ASN B CA 1
ATOM 5206 C C . ASN B 1 138 ? 13.383 6.246 2.178 1 88.56 138 ASN B C 1
ATOM 5208 O O . ASN B 1 138 ? 13.523 6.449 3.383 1 88.56 138 ASN B O 1
ATOM 5212 N N . ARG B 1 139 ? 14.266 6.773 1.346 1 92.44 139 ARG B N 1
ATOM 5213 C CA . ARG B 1 139 ? 15.359 7.656 1.746 1 92.44 139 ARG B CA 1
ATOM 5214 C C . ARG B 1 139 ? 14.906 9.109 1.771 1 92.44 139 ARG B C 1
ATOM 5216 O O . ARG B 1 139 ? 13.969 9.492 1.067 1 92.44 139 ARG B O 1
ATOM 5223 N N . ALA B 1 140 ? 15.5 9.852 2.58 1 95 140 ALA B N 1
ATOM 5224 C CA . ALA B 1 140 ? 15.32 11.297 2.65 1 95 140 ALA B CA 1
ATOM 5225 C C . ALA B 1 140 ? 16.672 12.016 2.645 1 95 140 ALA B C 1
ATOM 5227 O O . ALA B 1 140 ? 17.703 11.43 2.98 1 95 140 ALA B O 1
ATOM 5228 N N . ILE B 1 141 ? 16.672 13.219 2.203 1 96.56 141 ILE B N 1
ATOM 5229 C CA . ILE B 1 141 ? 17.875 14.039 2.219 1 96.56 141 ILE B CA 1
ATOM 5230 C C . ILE B 1 141 ? 17.766 15.086 3.328 1 96.56 141 ILE B C 1
ATOM 5232 O O . ILE B 1 141 ? 16.703 15.688 3.523 1 96.56 141 ILE B O 1
ATOM 5236 N N . VAL B 1 142 ? 18.766 15.195 4.082 1 95.88 142 VAL B N 1
ATOM 5237 C CA . VAL B 1 142 ? 18.906 16.219 5.109 1 95.88 142 VAL B CA 1
ATOM 5238 C C . VAL B 1 142 ? 19.953 17.25 4.684 1 95.88 142 VAL B C 1
ATOM 5240 O O . VAL B 1 142 ? 21.125 16.891 4.492 1 95.88 142 VAL B O 1
ATOM 5243 N N . LEU B 1 143 ? 19.5 18.531 4.641 1 96.31 143 LEU B N 1
ATOM 5244 C CA . LEU B 1 143 ? 20.375 19.562 4.098 1 96.31 143 LEU B CA 1
ATOM 5245 C C . LEU B 1 143 ? 20.438 20.766 5.031 1 96.31 143 LEU B C 1
ATOM 5247 O O . LEU B 1 143 ? 19.438 21.141 5.652 1 96.31 143 LEU B O 1
ATOM 5251 N N . GLU B 1 144 ? 21.562 21.266 5.168 1 95.5 144 GLU B N 1
ATOM 5252 C CA . GLU B 1 144 ? 21.828 22.562 5.789 1 95.5 144 GLU B CA 1
ATOM 5253 C C . GLU B 1 144 ? 22.641 23.469 4.867 1 95.5 144 GLU B C 1
ATOM 5255 O O . GLU B 1 144 ? 23.75 23.109 4.449 1 95.5 144 GLU B O 1
ATOM 5260 N N . LEU B 1 145 ? 22.094 24.625 4.605 1 95.38 145 LEU B N 1
ATOM 5261 C CA . LEU B 1 145 ? 22.703 25.547 3.654 1 95.38 145 LEU B CA 1
ATOM 5262 C C . LEU B 1 145 ? 22.984 26.891 4.312 1 95.38 145 LEU B C 1
ATOM 5264 O O . LEU B 1 145 ? 22.344 27.25 5.301 1 95.38 145 LEU B O 1
ATOM 5268 N N . GLU B 1 146 ? 23.953 27.547 3.783 1 94.12 146 GLU B N 1
ATOM 5269 C CA . GLU B 1 146 ? 24.281 28.906 4.199 1 94.12 146 GLU B CA 1
ATOM 5270 C C . GLU B 1 146 ? 24.703 29.766 3.008 1 94.12 146 GLU B C 1
ATOM 5272 O O . GLU B 1 146 ? 25.016 29.234 1.939 1 94.12 146 GLU B O 1
ATOM 5277 N N . ALA B 1 147 ? 24.578 31.031 3.168 1 93.19 147 ALA B N 1
ATOM 5278 C CA . ALA B 1 147 ? 24.984 31.938 2.105 1 93.19 147 ALA B CA 1
ATOM 5279 C C . ALA B 1 147 ? 25.906 33.031 2.646 1 93.19 147 ALA B C 1
ATOM 5281 O O . ALA B 1 147 ? 25.922 33.312 3.85 1 93.19 147 ALA B O 1
ATOM 5282 N N . LYS B 1 148 ? 26.719 33.531 1.698 1 91.69 148 LYS B N 1
ATOM 5283 C CA . LYS B 1 148 ? 27.625 34.656 2.01 1 91.69 148 LYS B CA 1
ATOM 5284 C C . LYS B 1 148 ? 27.547 35.719 0.934 1 91.69 148 LYS B C 1
ATOM 5286 O O . LYS B 1 148 ? 27.406 35.438 -0.251 1 91.69 148 LYS B O 1
ATOM 5291 N N . LYS B 1 149 ? 27.609 36.938 1.388 1 89.06 149 LYS B N 1
ATOM 5292 C CA . LYS B 1 149 ? 27.766 38.125 0.533 1 89.06 149 LYS B CA 1
ATOM 5293 C C . LYS B 1 149 ? 26.609 38.25 -0.457 1 89.06 149 LYS B C 1
ATOM 5295 O O . LYS B 1 149 ? 26.828 38.469 -1.65 1 89.06 149 LYS B O 1
ATOM 5300 N N . LEU B 1 150 ? 25.422 38.062 0.045 1 89 150 LEU B N 1
ATOM 5301 C CA . LEU B 1 150 ? 24.266 38.219 -0.825 1 89 150 LEU B CA 1
ATOM 5302 C C . LEU B 1 150 ? 24.031 39.688 -1.138 1 89 150 LEU B C 1
ATOM 5304 O O . LEU B 1 150 ? 24.328 40.562 -0.317 1 89 150 LEU B O 1
ATOM 5308 N N . ASP B 1 151 ? 23.516 39.906 -2.262 1 83.5 151 ASP B N 1
ATOM 5309 C CA . ASP B 1 151 ? 23.219 41.281 -2.668 1 83.5 151 ASP B CA 1
ATOM 5310 C C . ASP B 1 151 ? 22.156 41.906 -1.761 1 83.5 151 ASP B C 1
ATOM 5312 O O . ASP B 1 151 ? 21.234 41.219 -1.316 1 83.5 151 ASP B O 1
ATOM 5316 N N . LYS B 1 152 ? 22.344 43.188 -1.529 1 75.56 152 LYS B N 1
ATOM 5317 C CA . LYS B 1 152 ? 21.297 43.969 -0.856 1 75.56 152 LYS B CA 1
ATOM 5318 C C . LYS B 1 152 ? 20.188 44.344 -1.821 1 75.56 152 LYS B C 1
ATOM 5320 O O . LYS B 1 152 ? 20.438 44.906 -2.896 1 75.56 152 LYS B O 1
ATOM 5325 N N . LYS B 1 153 ? 19.062 43.906 -1.533 1 69 153 LYS B N 1
ATOM 5326 C CA . LYS B 1 153 ? 17.953 44.219 -2.43 1 69 153 LYS B CA 1
ATOM 5327 C C . LYS B 1 153 ? 17 45.25 -1.801 1 69 153 LYS B C 1
ATOM 5329 O O . LYS B 1 153 ? 16.188 45.844 -2.498 1 69 153 LYS B O 1
ATOM 5334 N N . ASP B 1 154 ? 17.094 45.375 -0.526 1 65.62 154 ASP B N 1
ATOM 5335 C CA . ASP B 1 154 ? 16.188 46.344 0.113 1 65.62 154 ASP B CA 1
ATOM 5336 C C . ASP B 1 154 ? 16.797 47.719 0.171 1 65.62 154 ASP B C 1
ATOM 5338 O O . ASP B 1 154 ? 18.016 47.875 0.289 1 65.62 154 ASP B O 1
ATOM 5342 N N . THR B 1 155 ? 16.047 48.75 -0.064 1 55.41 155 THR B N 1
ATOM 5343 C CA . THR B 1 155 ? 16.469 50.125 0.003 1 55.41 155 THR B CA 1
ATOM 5344 C C . THR B 1 155 ? 16.938 50.469 1.413 1 55.41 155 THR B C 1
ATOM 5346 O O . THR B 1 155 ? 17.922 51.188 1.585 1 55.41 155 THR B O 1
ATOM 5349 N N . PHE B 1 156 ? 16.047 50.188 2.451 1 54.94 156 PHE B N 1
ATOM 5350 C CA . PHE B 1 156 ? 16.375 50.656 3.797 1 54.94 156 PHE B CA 1
ATOM 5351 C C . PHE B 1 156 ? 16.734 49.5 4.699 1 54.94 156 PHE B C 1
ATOM 5353 O O . PHE B 1 156 ? 16.797 49.625 5.922 1 54.94 156 PHE B O 1
ATOM 5360 N N . GLY B 1 157 ? 17.219 48.406 4.039 1 60.53 157 GLY B N 1
ATOM 5361 C CA . GLY B 1 157 ? 17.578 47.281 4.898 1 60.53 157 GLY B CA 1
ATOM 5362 C C . GLY B 1 157 ? 18.219 46.125 4.145 1 60.53 157 GLY B C 1
ATOM 5363 O O . GLY B 1 157 ? 18.406 46.188 2.928 1 60.53 157 GLY B O 1
ATOM 5364 N N . LYS B 1 158 ? 18.797 45.281 4.996 1 68.81 158 LYS B N 1
ATOM 5365 C CA . LYS B 1 158 ? 19.422 44.094 4.41 1 68.81 158 LYS B CA 1
ATOM 5366 C C . LYS B 1 158 ? 18.359 43.125 3.887 1 68.81 158 LYS B C 1
ATOM 5368 O O . LYS B 1 158 ? 17.188 43.25 4.203 1 68.81 158 LYS B O 1
ATOM 5373 N N . SER B 1 159 ? 18.688 42.375 2.99 1 76.69 159 SER B N 1
ATOM 5374 C CA . SER B 1 159 ? 17.812 41.375 2.383 1 76.69 159 SER B CA 1
ATOM 5375 C C . SER B 1 159 ? 17.375 40.344 3.395 1 76.69 159 SER B C 1
ATOM 5377 O O . SER B 1 159 ? 18.078 40.094 4.379 1 76.69 159 SER B O 1
ATOM 5379 N N . ASP B 1 160 ? 16.188 39.812 3.324 1 82.12 160 ASP B N 1
ATOM 5380 C CA . ASP B 1 160 ? 15.688 38.625 4.027 1 82.12 160 ASP B CA 1
ATOM 5381 C C . ASP B 1 160 ? 15.656 37.406 3.109 1 82.12 160 ASP B C 1
ATOM 5383 O O . ASP B 1 160 ? 14.586 37 2.652 1 82.12 160 ASP B O 1
ATOM 5387 N N . PRO B 1 161 ? 16.844 36.844 2.926 1 89 161 PRO B N 1
ATOM 5388 C CA . PRO B 1 161 ? 16.984 35.844 1.863 1 89 161 PRO B CA 1
ATOM 5389 C C . PRO B 1 161 ? 16.375 34.5 2.24 1 89 161 PRO B C 1
ATOM 5391 O O . PRO B 1 161 ? 16.469 34.094 3.396 1 89 161 PRO B O 1
ATOM 5394 N N . PHE B 1 162 ? 15.688 33.844 1.406 1 91.88 162 PHE B N 1
ATOM 5395 C CA . PHE B 1 162 ? 15.258 32.469 1.514 1 91.88 162 PHE B CA 1
ATOM 5396 C C . PHE B 1 162 ? 15.477 31.734 0.197 1 91.88 162 PHE B C 1
ATOM 5398 O O . PHE B 1 162 ? 15.641 32.344 -0.852 1 91.88 162 PHE B O 1
ATOM 5405 N N . LEU B 1 163 ? 15.547 30.469 0.312 1 95 163 LEU B N 1
ATOM 5406 C CA . LEU B 1 163 ? 15.828 29.656 -0.861 1 95 163 LEU B CA 1
ATOM 5407 C C . LEU B 1 163 ? 14.578 28.891 -1.3 1 95 163 LEU B C 1
ATOM 5409 O O . LEU B 1 163 ? 13.781 28.469 -0.462 1 95 163 LEU B O 1
ATOM 5413 N N . GLU B 1 164 ? 14.414 28.75 -2.537 1 95.75 164 GLU B N 1
ATOM 5414 C CA . GLU B 1 164 ? 13.461 27.844 -3.162 1 95.75 164 GLU B CA 1
ATOM 5415 C C . GLU B 1 164 ? 14.18 26.797 -4.016 1 95.75 164 GLU B C 1
ATOM 5417 O O . GLU B 1 164 ? 14.898 27.141 -4.953 1 95.75 164 GLU B O 1
ATOM 5422 N N . ILE B 1 165 ? 13.969 25.594 -3.686 1 98 165 ILE B N 1
ATOM 5423 C CA . ILE B 1 165 ? 14.594 24.484 -4.414 1 98 165 ILE B CA 1
ATOM 5424 C C . ILE B 1 165 ? 13.547 23.797 -5.289 1 98 165 ILE B C 1
ATOM 5426 O O . ILE B 1 165 ? 12.469 23.422 -4.812 1 98 165 ILE B O 1
ATOM 5430 N N . SER B 1 166 ? 13.883 23.625 -6.566 1 97.81 166 SER B N 1
ATOM 5431 C CA . SER B 1 166 ? 12.984 22.984 -7.523 1 97.81 166 SER B CA 1
ATOM 5432 C C . SER B 1 166 ? 13.68 21.844 -8.25 1 97.81 166 SER B C 1
ATOM 5434 O O . SER B 1 166 ? 14.883 21.906 -8.516 1 97.81 166 SER B O 1
ATOM 5436 N N . LYS B 1 167 ? 12.945 20.812 -8.516 1 97.25 167 LYS B N 1
ATOM 5437 C CA . LYS B 1 167 ? 13.461 19.719 -9.344 1 97.25 167 LYS B CA 1
ATOM 5438 C C . LYS B 1 167 ? 12.93 19.812 -10.773 1 97.25 167 LYS B C 1
ATOM 5440 O O . LYS B 1 167 ? 11.82 20.297 -10.992 1 97.25 167 LYS B O 1
ATOM 5445 N N . LYS B 1 168 ? 13.75 19.344 -11.68 1 94.56 168 LYS B N 1
ATOM 5446 C CA . LYS B 1 168 ? 13.305 19.297 -13.062 1 94.56 168 LYS B CA 1
ATOM 5447 C C . LYS B 1 168 ? 12.383 18.109 -13.312 1 94.56 168 LYS B C 1
ATOM 5449 O O . LYS B 1 168 ? 12.75 16.969 -13.047 1 94.56 168 LYS B O 1
ATOM 5454 N N . GLY B 1 169 ? 11.164 18.406 -13.758 1 87.19 169 GLY B N 1
ATOM 5455 C CA . GLY B 1 169 ? 10.234 17.344 -14.086 1 87.19 169 GLY B CA 1
ATOM 5456 C C . GLY B 1 169 ? 10.539 16.672 -15.414 1 87.19 169 GLY B C 1
ATOM 5457 O O . GLY B 1 169 ? 11.398 17.141 -16.172 1 87.19 169 GLY B O 1
ATOM 5458 N N . ASP B 1 170 ? 9.828 15.602 -15.711 1 81.06 170 ASP B N 1
ATOM 5459 C CA . ASP B 1 170 ? 10 14.883 -16.969 1 81.06 170 ASP B CA 1
ATOM 5460 C C . ASP B 1 170 ? 9.539 15.727 -18.156 1 81.06 170 ASP B C 1
ATOM 5462 O O . ASP B 1 170 ? 10.016 15.547 -19.266 1 81.06 170 ASP B O 1
ATOM 5466 N N . ASP B 1 171 ? 8.664 16.656 -17.844 1 78.81 171 ASP B N 1
ATOM 5467 C CA . ASP B 1 171 ? 8.18 17.547 -18.875 1 78.81 171 ASP B CA 1
ATOM 5468 C C . ASP B 1 171 ? 9.133 18.734 -19.078 1 78.81 171 ASP B C 1
ATOM 5470 O O . ASP B 1 171 ? 8.867 19.625 -19.891 1 78.81 171 ASP B O 1
ATOM 5474 N N . GLY B 1 172 ? 10.133 18.781 -18.281 1 84.56 172 GLY B N 1
ATOM 5475 C CA . GLY B 1 172 ? 11.125 19.844 -18.406 1 84.56 172 GLY B CA 1
ATOM 5476 C C . GLY B 1 172 ? 10.828 21.047 -17.547 1 84.56 172 GLY B C 1
ATOM 5477 O O . GLY B 1 172 ? 11.648 21.969 -17.422 1 84.56 172 GLY B O 1
ATOM 5478 N N . LYS B 1 173 ? 9.711 20.984 -16.938 1 88.62 173 LYS B N 1
ATOM 5479 C CA . LYS B 1 173 ? 9.336 22.109 -16.078 1 88.62 173 LYS B CA 1
ATOM 5480 C C . LYS B 1 173 ? 9.883 21.938 -14.664 1 88.62 173 LYS B C 1
ATOM 5482 O O . LYS B 1 173 ? 10.109 20.828 -14.219 1 88.62 173 LYS B O 1
ATOM 5487 N N . TRP B 1 174 ? 10.133 23.141 -14.023 1 93.62 174 TRP B N 1
ATOM 5488 C CA . TRP B 1 174 ? 10.641 23.109 -12.656 1 93.62 174 TRP B CA 1
ATOM 5489 C C . TRP B 1 174 ? 9.492 22.984 -11.648 1 93.62 174 TRP B C 1
ATOM 5491 O O . TRP B 1 174 ? 8.469 23.656 -11.781 1 93.62 174 TRP B O 1
ATOM 5501 N N . GLN B 1 175 ? 9.672 22.078 -10.742 1 93.69 175 GLN B N 1
ATOM 5502 C CA . GLN B 1 175 ? 8.688 21.859 -9.688 1 93.69 175 GLN B CA 1
ATOM 5503 C C . GLN B 1 175 ? 9.281 22.156 -8.312 1 93.69 175 GLN B C 1
ATOM 5505 O O . GLN B 1 175 ? 10.289 21.562 -7.914 1 93.69 175 GLN B O 1
ATOM 5510 N N . LEU B 1 176 ? 8.664 23.047 -7.605 1 96.12 176 LEU B N 1
ATOM 5511 C CA . LEU B 1 176 ? 9.133 23.438 -6.281 1 96.12 176 LEU B CA 1
ATOM 5512 C C . LEU B 1 176 ? 9.07 22.266 -5.312 1 96.12 176 LEU B C 1
ATOM 5514 O O . LEU B 1 176 ? 8.047 21.578 -5.223 1 96.12 176 LEU B O 1
ATOM 5518 N N . VAL B 1 177 ? 10.148 22.031 -4.586 1 96.75 177 VAL B N 1
ATOM 5519 C CA . VAL B 1 177 ? 10.164 20.875 -3.693 1 96.75 177 VAL B CA 1
ATOM 5520 C C . VAL B 1 177 ? 10.367 21.344 -2.252 1 96.75 177 VAL B C 1
ATOM 5522 O O . VAL B 1 177 ? 9.992 20.641 -1.309 1 96.75 177 VAL B O 1
ATOM 5525 N N . HIS B 1 178 ? 10.977 22.531 -2.082 1 96.69 178 HIS B N 1
ATOM 5526 C CA . HIS B 1 178 ? 11.203 23 -0.719 1 96.69 178 HIS B CA 1
ATOM 5527 C C . HIS B 1 178 ? 11.438 24.5 -0.683 1 96.69 178 HIS B C 1
ATOM 5529 O O . HIS B 1 178 ? 12.023 25.078 -1.609 1 96.69 178 HIS B O 1
ATOM 5535 N N . ARG B 1 179 ? 10.984 25.125 0.388 1 93.94 179 ARG B N 1
ATOM 5536 C CA . ARG B 1 179 ? 11.242 26.516 0.728 1 93.94 179 ARG B CA 1
ATOM 5537 C C . ARG B 1 179 ? 11.828 26.641 2.129 1 93.94 179 ARG B C 1
ATOM 5539 O O . ARG B 1 179 ? 11.289 26.078 3.086 1 93.94 179 ARG B O 1
ATOM 5546 N N . THR B 1 180 ? 12.922 27.359 2.236 1 92.25 180 THR B N 1
ATOM 5547 C CA . THR B 1 180 ? 13.531 27.547 3.549 1 92.25 180 THR B CA 1
ATOM 5548 C C . THR B 1 180 ? 12.789 28.625 4.336 1 92.25 180 THR B C 1
ATOM 5550 O O . THR B 1 180 ? 11.922 29.312 3.795 1 92.25 180 THR B O 1
ATOM 5553 N N . GLU B 1 181 ? 13.117 28.766 5.602 1 84.25 181 GLU B N 1
ATOM 5554 C CA . GLU B 1 181 ? 12.484 29.766 6.453 1 84.25 181 GLU B CA 1
ATOM 5555 C C . GLU B 1 181 ? 12.922 31.172 6.059 1 84.25 181 GLU B C 1
ATOM 5557 O O . GLU B 1 181 ? 14.023 31.359 5.535 1 84.25 181 GLU B O 1
ATOM 5562 N N . VAL B 1 182 ? 12.039 32.188 6.254 1 69.94 182 VAL B N 1
ATOM 5563 C CA . VAL B 1 182 ? 12.281 33.594 5.898 1 69.94 182 VAL B CA 1
ATOM 5564 C C . VAL B 1 182 ? 12.945 34.312 7.066 1 69.94 182 VAL B C 1
ATOM 5566 O O . VAL B 1 182 ? 13.273 35.5 6.961 1 69.94 182 VAL B O 1
ATOM 5569 N N . VAL B 1 183 ? 13.258 33.75 8.148 1 61.62 183 VAL B N 1
ATOM 5570 C CA . VAL B 1 183 ? 13.516 34.344 9.453 1 61.62 183 VAL B CA 1
ATOM 5571 C C . VAL B 1 183 ? 14.719 35.281 9.359 1 61.62 183 VAL B C 1
ATOM 5573 O O . VAL B 1 183 ? 14.906 36.156 10.211 1 61.62 183 VAL B O 1
ATOM 5576 N N . VAL B 1 184 ? 15.773 35.188 8.336 1 61.34 184 VAL B N 1
ATOM 5577 C CA . VAL B 1 184 ? 17 35.875 8.75 1 61.34 184 VAL B CA 1
ATOM 5578 C C . VAL B 1 184 ? 16.953 37.344 8.336 1 61.34 184 VAL B C 1
ATOM 5580 O O . VAL B 1 184 ? 17.281 37.688 7.195 1 61.34 184 VAL B O 1
ATOM 5583 N N . LYS B 1 185 ? 16.141 37.969 9.273 1 65.81 185 LYS B N 1
ATOM 5584 C CA . LYS B 1 185 ? 15.969 39.406 8.969 1 65.81 185 LYS B CA 1
ATOM 5585 C C . LYS B 1 185 ? 17.312 40.094 8.82 1 65.81 185 LYS B C 1
ATOM 5587 O O . LYS B 1 185 ? 18.234 39.875 9.609 1 65.81 185 LYS B O 1
ATOM 5592 N N . ASN B 1 186 ? 17.375 40.812 7.762 1 62.28 186 ASN B N 1
ATOM 5593 C CA . ASN B 1 186 ? 18.469 41.75 7.488 1 62.28 186 ASN B CA 1
ATOM 5594 C C . ASN B 1 186 ? 19.828 41.062 7.562 1 62.28 186 ASN B C 1
ATOM 5596 O O . ASN B 1 186 ? 20.734 41.531 8.242 1 62.28 186 ASN B O 1
ATOM 5600 N N . ASN B 1 187 ? 19.844 39.844 6.992 1 70 187 ASN B N 1
ATOM 5601 C CA . ASN B 1 187 ? 21.078 39.062 7.07 1 70 187 ASN B CA 1
ATOM 5602 C C . ASN B 1 187 ? 21.594 38.688 5.684 1 70 187 ASN B C 1
ATOM 5604 O O . ASN B 1 187 ? 20.922 37.938 4.953 1 70 187 ASN B O 1
ATOM 5608 N N . LEU B 1 188 ? 22.719 39.219 5.43 1 74.81 188 LEU B N 1
ATOM 5609 C CA . LEU B 1 188 ? 23.328 38.969 4.125 1 74.81 188 LEU B CA 1
ATOM 5610 C C . LEU B 1 188 ? 24.141 37.688 4.141 1 74.81 188 LEU B C 1
ATOM 5612 O O . LEU B 1 188 ? 24.656 37.25 3.104 1 74.81 188 LEU B O 1
ATOM 5616 N N . SER B 1 189 ? 24.266 37.094 5.258 1 80.06 189 SER B N 1
ATOM 5617 C CA . SER B 1 189 ? 24.969 35.844 5.406 1 80.06 189 SER B CA 1
ATOM 5618 C C . SER B 1 189 ? 24.188 34.875 6.289 1 80.06 189 SER B C 1
ATOM 5620 O O . SER B 1 189 ? 24.672 34.438 7.344 1 80.06 189 SER B O 1
ATOM 5622 N N . PRO B 1 190 ? 23.078 34.438 5.785 1 86.56 190 PRO B N 1
ATOM 5623 C CA . PRO B 1 190 ? 22.188 33.625 6.605 1 86.56 190 PRO B CA 1
ATOM 5624 C C . PRO B 1 190 ? 22.625 32.156 6.652 1 86.56 190 PRO B C 1
ATOM 5626 O O . PRO B 1 190 ? 23.328 31.672 5.746 1 86.56 190 PRO B O 1
ATOM 5629 N N . THR B 1 191 ? 22.344 31.516 7.699 1 90 191 THR B N 1
ATOM 5630 C CA . THR B 1 191 ? 22.328 30.062 7.832 1 90 191 THR B CA 1
ATOM 5631 C C . THR B 1 191 ? 20.906 29.562 8.039 1 90 191 THR B C 1
ATOM 5633 O O . THR B 1 191 ? 20.266 29.859 9.055 1 90 191 THR B O 1
ATOM 5636 N N . TRP B 1 192 ? 20.469 28.891 7.023 1 93.06 192 TRP B N 1
ATOM 5637 C CA . TRP B 1 192 ? 19.094 28.406 7.129 1 93.06 192 TRP B CA 1
ATOM 5638 C C . TRP B 1 192 ? 19.047 27.141 7.988 1 93.06 192 TRP B C 1
ATOM 5640 O O . TRP B 1 192 ? 20.047 26.438 8.133 1 93.06 192 TRP B O 1
ATOM 5650 N N . LYS B 1 193 ? 17.859 26.891 8.57 1 92.06 193 LYS B N 1
ATOM 5651 C CA . LYS B 1 193 ? 17.641 25.719 9.391 1 92.06 193 LYS B CA 1
ATOM 5652 C C . LYS B 1 193 ? 17.766 24.438 8.57 1 92.06 193 LYS B C 1
ATOM 5654 O O . LYS B 1 193 ? 17.391 24.406 7.398 1 92.06 193 LYS B O 1
ATOM 5659 N N . LYS B 1 194 ? 18.297 23.469 9.281 1 93.81 194 LYS B N 1
ATOM 5660 C CA . LYS B 1 194 ? 18.375 22.141 8.672 1 93.81 194 LYS B CA 1
ATOM 5661 C C . LYS B 1 194 ? 16.984 21.625 8.312 1 93.81 194 LYS B C 1
ATOM 5663 O O . LYS B 1 194 ? 16.031 21.766 9.094 1 93.81 194 LYS B O 1
ATOM 5668 N N . PHE B 1 195 ? 16.844 21.047 7.098 1 94.81 195 PHE B N 1
ATOM 5669 C CA . PHE B 1 195 ? 15.539 20.531 6.688 1 94.81 195 PHE B CA 1
ATOM 5670 C C . PHE B 1 195 ? 15.672 19.141 6.09 1 94.81 195 PHE B C 1
ATOM 5672 O O . PHE B 1 195 ? 16.766 18.75 5.664 1 94.81 195 PHE B O 1
ATOM 5679 N N . THR B 1 196 ? 14.609 18.391 6.152 1 94.06 196 THR B N 1
ATOM 5680 C CA . THR B 1 196 ? 14.523 17.031 5.633 1 94.06 196 THR B CA 1
ATOM 5681 C C . THR B 1 196 ? 13.438 16.922 4.566 1 94.06 196 THR B C 1
ATOM 5683 O O . THR B 1 196 ? 12.305 17.359 4.785 1 94.06 196 THR B O 1
ATOM 5686 N N . VAL B 1 197 ? 13.789 16.406 3.395 1 96.38 197 VAL B N 1
ATOM 5687 C CA . VAL B 1 197 ? 12.844 16.188 2.303 1 96.38 197 VAL B CA 1
ATOM 5688 C C . VAL B 1 197 ? 12.992 14.773 1.769 1 96.38 197 VAL B C 1
ATOM 5690 O O . VAL B 1 197 ? 14.109 14.297 1.557 1 96.38 197 VAL B O 1
ATOM 5693 N N . PRO B 1 198 ? 11.828 14.008 1.633 1 94.25 198 PRO B N 1
ATOM 5694 C CA . PRO B 1 198 ? 11.945 12.703 0.987 1 94.25 198 PRO B CA 1
ATOM 5695 C C . PRO B 1 198 ? 12.672 12.766 -0.353 1 94.25 198 PRO B C 1
ATOM 5697 O O . PRO B 1 198 ? 12.445 13.695 -1.139 1 94.25 198 PRO B O 1
ATOM 5700 N N . LEU B 1 199 ? 13.547 11.789 -0.556 1 95.75 199 LEU B N 1
ATOM 5701 C CA . LEU B 1 199 ? 14.383 11.805 -1.754 1 95.75 199 LEU B CA 1
ATOM 5702 C C . LEU B 1 199 ? 13.523 11.742 -3.014 1 95.75 199 LEU B C 1
ATOM 5704 O O . LEU B 1 199 ? 13.859 12.367 -4.023 1 95.75 199 LEU B O 1
ATOM 5708 N N . GLN B 1 200 ? 12.453 10.969 -2.932 1 92.88 200 GLN B N 1
ATOM 5709 C CA . GLN B 1 200 ? 11.508 10.898 -4.043 1 92.88 200 GLN B CA 1
ATOM 5710 C C . GLN B 1 200 ? 10.977 12.281 -4.398 1 92.88 200 GLN B C 1
ATOM 5712 O O . GLN B 1 200 ? 10.898 12.641 -5.574 1 92.88 200 GLN B O 1
ATOM 5717 N N . THR B 1 201 ? 10.664 13.023 -3.414 1 95.06 201 THR B N 1
ATOM 5718 C CA . THR B 1 201 ? 10.156 14.375 -3.596 1 95.06 201 THR B CA 1
ATOM 5719 C C . THR B 1 201 ? 11.25 15.305 -4.098 1 95.06 201 THR B C 1
ATOM 5721 O O . THR B 1 201 ? 11.023 16.109 -5.004 1 95.06 201 THR B O 1
ATOM 5724 N N . PHE B 1 202 ? 12.367 15.188 -3.59 1 97.44 202 PHE B N 1
ATOM 5725 C CA . PHE B 1 202 ? 13.469 16.125 -3.791 1 97.44 202 PHE B CA 1
ATOM 5726 C C . PHE B 1 202 ? 14.047 15.977 -5.195 1 97.44 202 PHE B C 1
ATOM 5728 O O . PHE B 1 202 ? 14.383 16.969 -5.836 1 97.44 202 PHE B O 1
ATOM 5735 N N . CYS B 1 203 ? 14.195 14.719 -5.711 1 96.5 203 CYS B N 1
ATOM 5736 C CA . CYS B 1 203 ? 14.867 14.523 -6.992 1 96.5 203 CYS B CA 1
ATOM 5737 C C . CYS B 1 203 ? 14.359 13.266 -7.688 1 96.5 203 CYS B C 1
ATOM 5739 O O . CYS B 1 203 ? 15.078 12.656 -8.477 1 96.5 203 CYS B O 1
ATOM 5741 N N . CYS B 1 204 ? 13.18 12.75 -7.344 1 91.88 204 CYS B N 1
ATOM 5742 C CA . CYS B 1 204 ? 12.602 11.547 -7.93 1 91.88 204 CYS B CA 1
ATOM 5743 C C . CYS B 1 204 ? 13.531 10.352 -7.742 1 91.88 204 CYS B C 1
ATOM 5745 O O . CYS B 1 204 ? 13.641 9.5 -8.625 1 91.88 204 CYS B O 1
ATOM 5747 N N . SER B 1 205 ? 14.32 10.359 -6.73 1 90.88 205 SER B N 1
ATOM 5748 C CA . SER B 1 205 ? 15.25 9.305 -6.344 1 90.88 205 SER B CA 1
ATOM 5749 C C . SER B 1 205 ? 16.375 9.164 -7.359 1 90.88 205 SER B C 1
ATOM 5751 O O . SER B 1 205 ? 17.016 8.109 -7.457 1 90.88 205 SER B O 1
ATOM 5753 N N . ASP B 1 206 ? 16.516 10.094 -8.188 1 93.25 206 ASP B N 1
ATOM 5754 C CA . ASP B 1 206 ? 17.625 10.188 -9.133 1 93.25 206 ASP B CA 1
ATOM 5755 C C . ASP B 1 206 ? 18.641 11.242 -8.688 1 93.25 206 ASP B C 1
ATOM 5757 O O . ASP B 1 206 ? 18.406 12.445 -8.867 1 93.25 206 ASP B O 1
ATOM 5761 N N . LEU B 1 207 ? 19.781 10.805 -8.281 1 95.69 207 LEU B N 1
ATOM 5762 C CA . LEU B 1 207 ? 20.781 11.688 -7.688 1 95.69 207 LEU B CA 1
ATOM 5763 C C . LEU B 1 207 ? 21.375 12.617 -8.742 1 95.69 207 LEU B C 1
ATOM 5765 O O . LEU B 1 207 ? 22.016 13.609 -8.398 1 95.69 207 LEU B O 1
ATOM 5769 N N . GLU B 1 208 ? 21.078 12.32 -9.992 1 95.88 208 GLU B N 1
ATOM 5770 C CA . GLU B 1 208 ? 21.641 13.125 -11.078 1 95.88 208 GLU B CA 1
ATOM 5771 C C . GLU B 1 208 ? 20.594 14.07 -11.648 1 95.88 208 GLU B C 1
ATOM 5773 O O . GLU B 1 208 ? 20.875 14.828 -12.578 1 95.88 208 GLU B O 1
ATOM 5778 N N . ARG B 1 209 ? 19.406 14.07 -11.117 1 96 209 ARG B N 1
ATOM 5779 C CA . ARG B 1 209 ? 18.344 14.953 -11.586 1 96 209 ARG B CA 1
ATOM 5780 C C . ARG B 1 209 ? 18.703 16.422 -11.352 1 96 209 ARG B C 1
ATOM 5782 O O . ARG B 1 209 ? 19.109 16.781 -10.25 1 96 209 ARG B O 1
ATOM 5789 N N . PRO B 1 210 ? 18.547 17.219 -12.297 1 97.19 210 PRO B N 1
ATOM 5790 C CA . PRO B 1 210 ? 18.875 18.641 -12.102 1 97.19 210 PRO B CA 1
ATOM 5791 C C . PRO B 1 210 ? 17.953 19.312 -11.078 1 97.19 210 PRO B C 1
ATOM 5793 O O . PRO B 1 210 ? 16.75 19.047 -11.047 1 97.19 210 PRO B O 1
ATOM 5796 N N . LEU B 1 211 ? 18.609 20.125 -10.281 1 98.19 211 LEU B N 1
ATOM 5797 C CA . LEU B 1 211 ? 17.922 20.969 -9.305 1 98.19 211 LEU B CA 1
ATOM 5798 C C . LEU B 1 211 ? 18.203 22.438 -9.57 1 98.19 211 LEU B C 1
ATOM 5800 O O . LEU B 1 211 ? 19.312 22.797 -9.992 1 98.19 211 LEU B O 1
ATOM 5804 N N . LYS B 1 212 ? 17.266 23.234 -9.375 1 98.19 212 LYS B N 1
ATOM 5805 C CA . LYS B 1 212 ? 17.422 24.672 -9.445 1 98.19 212 LYS B CA 1
ATOM 5806 C C . LYS B 1 212 ? 17.172 25.328 -8.086 1 98.19 212 LYS B C 1
ATOM 5808 O O . LYS B 1 212 ? 16.156 25.047 -7.445 1 98.19 212 LYS B O 1
ATOM 5813 N N . VAL B 1 213 ? 18.047 26.156 -7.668 1 97.94 213 VAL B N 1
ATOM 5814 C CA . VAL B 1 213 ? 17.906 26.875 -6.41 1 97.94 213 VAL B CA 1
ATOM 5815 C C . VAL B 1 213 ? 17.828 28.375 -6.68 1 97.94 213 VAL B C 1
ATOM 5817 O O . VAL B 1 213 ? 18.734 28.953 -7.266 1 97.94 213 VAL B O 1
ATOM 5820 N N . ASP B 1 214 ? 16.75 28.938 -6.27 1 96.31 214 ASP B N 1
ATOM 5821 C CA . ASP B 1 214 ? 16.562 30.375 -6.363 1 96.31 214 ASP B CA 1
ATOM 5822 C C . ASP B 1 214 ? 16.672 31.031 -4.992 1 96.31 214 ASP B C 1
ATOM 5824 O O . ASP B 1 214 ? 16 30.625 -4.043 1 96.31 214 ASP B O 1
ATOM 5828 N N . CYS B 1 215 ? 17.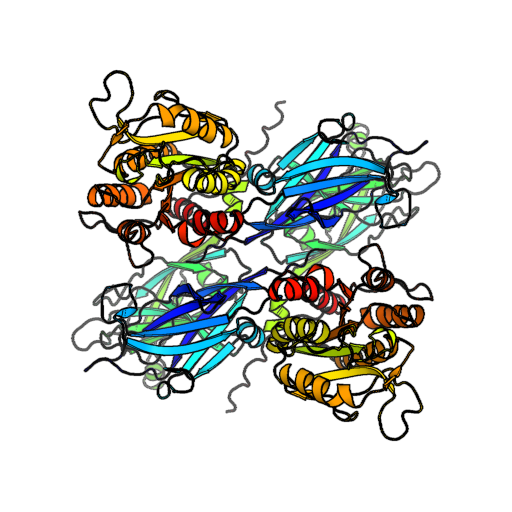469 32.031 -4.934 1 93.69 215 CYS B N 1
ATOM 5829 C CA . CYS B 1 215 ? 17.562 32.844 -3.734 1 93.69 215 CYS B CA 1
ATOM 5830 C C . CYS B 1 215 ? 16.766 34.125 -3.9 1 93.69 215 CYS B C 1
ATOM 5832 O O . CYS B 1 215 ? 17.016 34.906 -4.832 1 93.69 215 CYS B O 1
ATOM 5834 N N . HIS B 1 216 ? 15.859 34.281 -2.973 1 91.88 216 HIS B N 1
ATOM 5835 C CA . HIS B 1 216 ? 14.992 35.438 -3.047 1 91.88 216 HIS B CA 1
ATOM 5836 C C . HIS B 1 216 ? 15.125 36.312 -1.801 1 91.88 216 HIS B C 1
ATOM 5838 O O . HIS B 1 216 ? 15.586 35.844 -0.758 1 91.88 216 HIS B O 1
ATOM 5844 N N . ASP B 1 217 ? 14.859 37.562 -2.016 1 88.88 217 ASP B N 1
ATOM 5845 C CA . ASP B 1 217 ? 14.656 38.469 -0.896 1 88.88 217 ASP B CA 1
ATOM 5846 C C . ASP B 1 217 ? 13.172 38.562 -0.532 1 88.88 217 ASP B C 1
ATOM 5848 O O . ASP B 1 217 ? 12.344 38.938 -1.368 1 88.88 217 ASP B O 1
ATOM 5852 N N . TYR B 1 218 ? 12.898 38.219 0.69 1 86.06 218 TYR B N 1
ATOM 5853 C CA . TYR B 1 218 ? 11.5 38.188 1.123 1 86.06 218 TYR B CA 1
ATOM 5854 C C . TYR B 1 218 ? 10.914 39.562 1.256 1 86.06 218 TYR B C 1
ATOM 5856 O O . TYR B 1 218 ? 11.531 40.469 1.853 1 86.06 218 TYR B O 1
ATOM 5864 N N . ASP B 1 219 ? 9.789 39.75 0.646 1 79.06 219 ASP B N 1
ATOM 5865 C CA . ASP B 1 219 ? 9 40.969 0.807 1 79.06 219 ASP B CA 1
ATOM 5866 C C . ASP B 1 219 ? 7.609 40.656 1.353 1 79.06 219 ASP B C 1
ATOM 5868 O O . ASP B 1 219 ? 6.941 39.719 0.875 1 79.06 219 ASP B O 1
ATOM 5872 N N . GLY B 1 220 ? 7.172 41.344 2.271 1 72.88 220 GLY B N 1
ATOM 5873 C CA . GLY B 1 220 ? 5.906 41.094 2.945 1 72.88 220 GLY B CA 1
ATOM 5874 C C . GLY B 1 220 ? 4.715 41.125 2.008 1 72.88 220 GLY B C 1
ATOM 5875 O O . GLY B 1 220 ? 3.682 40.531 2.285 1 72.88 220 GLY B O 1
ATOM 5876 N N . ASP B 1 221 ? 4.859 41.906 0.936 1 73.62 221 ASP B N 1
ATOM 5877 C CA . ASP B 1 221 ? 3.746 42.031 0.004 1 73.62 221 ASP B CA 1
ATOM 5878 C C . ASP B 1 221 ? 3.715 40.875 -0.982 1 73.62 221 ASP B C 1
ATOM 5880 O O . ASP B 1 221 ? 2.812 40.781 -1.817 1 73.62 221 ASP B O 1
ATOM 5884 N N . GLY B 1 222 ? 4.668 39.938 -0.847 1 71.81 222 GLY B N 1
ATOM 5885 C CA . GLY B 1 222 ? 4.672 38.75 -1.688 1 71.81 222 GLY B CA 1
ATOM 5886 C C . GLY B 1 222 ? 5.523 38.906 -2.934 1 71.81 222 GLY B C 1
ATOM 5887 O O . GLY B 1 222 ? 5.809 37.906 -3.623 1 71.81 222 GLY B O 1
ATOM 5888 N N . SER B 1 223 ? 5.895 40.062 -3.252 1 77.5 223 SER B N 1
ATOM 5889 C CA . SER B 1 223 ? 6.703 40.312 -4.441 1 77.5 223 SER B CA 1
ATOM 5890 C C . SER B 1 223 ? 8.188 40.125 -4.152 1 77.5 223 SER B C 1
ATOM 5892 O O . SER B 1 223 ? 8.969 41.062 -4.215 1 77.5 223 SER B O 1
ATOM 5894 N N . HIS B 1 224 ? 8.516 38.906 -3.988 1 84.38 224 HIS B N 1
ATOM 5895 C CA . HIS B 1 224 ? 9.898 38.594 -3.648 1 84.38 224 HIS B CA 1
ATOM 5896 C C . HIS B 1 224 ? 10.836 38.906 -4.805 1 84.38 224 HIS B C 1
ATOM 5898 O O . HIS B 1 224 ? 10.484 38.719 -5.969 1 84.38 224 HIS B O 1
ATOM 5904 N N . ASP B 1 225 ? 11.961 39.438 -4.492 1 87.69 225 ASP B N 1
ATOM 5905 C CA . ASP B 1 225 ? 12.961 39.781 -5.496 1 87.69 225 ASP B CA 1
ATOM 5906 C C . ASP B 1 225 ? 14.031 38.688 -5.602 1 87.69 225 ASP B C 1
ATOM 5908 O O . ASP B 1 225 ? 14.547 38.219 -4.59 1 87.69 225 ASP B O 1
ATOM 5912 N N . LEU B 1 226 ? 14.266 38.438 -6.793 1 92.19 226 LEU B N 1
ATOM 5913 C CA . LEU B 1 226 ? 15.305 37.438 -7.047 1 92.19 226 LEU B CA 1
ATOM 5914 C C . LEU B 1 226 ? 16.688 38.031 -6.789 1 92.19 226 LEU B C 1
ATOM 5916 O O . LEU B 1 226 ? 17.031 39.094 -7.312 1 92.19 226 LEU B O 1
ATOM 5920 N N . ILE B 1 227 ? 17.438 37.344 -5.992 1 91.81 227 ILE B N 1
ATOM 5921 C CA . ILE B 1 227 ? 18.844 37.719 -5.777 1 91.81 227 ILE B CA 1
ATOM 5922 C C . ILE B 1 227 ? 19.719 37 -6.805 1 91.81 227 ILE B C 1
ATOM 5924 O O . ILE B 1 227 ? 20.547 37.625 -7.469 1 91.81 227 ILE B O 1
ATOM 5928 N N . GLY B 1 228 ? 19.5 35.719 -6.91 1 95.06 228 GLY B N 1
ATOM 5929 C CA . GLY B 1 228 ? 20.219 34.906 -7.879 1 95.06 228 GLY B CA 1
ATOM 5930 C C . GLY B 1 228 ? 19.781 33.469 -7.883 1 95.06 228 GLY B C 1
ATOM 5931 O O . GLY B 1 228 ? 18.922 33.062 -7.078 1 95.06 228 GLY B O 1
ATOM 5932 N N . SER B 1 229 ? 20.328 32.75 -8.852 1 96.94 229 SER B N 1
ATOM 5933 C CA . SER B 1 229 ? 19.969 31.328 -9 1 96.94 229 SER B CA 1
ATOM 5934 C C . SER B 1 229 ? 21.188 30.484 -9.391 1 96.94 229 SER B C 1
ATOM 5936 O O . SER B 1 229 ? 22.188 31.016 -9.844 1 96.94 229 SER B O 1
ATOM 5938 N N . PHE B 1 230 ? 21.125 29.234 -9.141 1 97.56 230 PHE B N 1
ATOM 5939 C CA . PHE B 1 230 ? 22.094 28.266 -9.633 1 97.56 230 PHE B CA 1
ATOM 5940 C C . PHE B 1 230 ? 21.469 26.891 -9.797 1 97.56 230 PHE B C 1
ATOM 5942 O O . PHE B 1 230 ? 20.359 26.641 -9.305 1 97.56 230 PHE B O 1
ATOM 5949 N N . THR B 1 231 ? 22.109 26.047 -10.562 1 97.56 231 THR B N 1
ATOM 5950 C CA . THR B 1 231 ? 21.656 24.672 -10.766 1 97.56 231 THR B CA 1
ATOM 5951 C C . THR B 1 231 ? 22.641 23.672 -10.156 1 97.56 231 THR B C 1
ATOM 5953 O O . THR B 1 231 ? 23.844 23.969 -10.062 1 97.56 231 THR B O 1
ATOM 5956 N N . THR B 1 232 ? 22.156 22.594 -9.695 1 97.75 232 THR B N 1
ATOM 5957 C CA . THR B 1 232 ? 22.984 21.562 -9.094 1 97.75 232 THR B CA 1
ATOM 5958 C C . THR B 1 232 ? 22.281 20.203 -9.156 1 97.75 232 THR B C 1
ATOM 5960 O O . THR B 1 232 ? 21.297 20.047 -9.891 1 97.75 232 THR B O 1
ATOM 5963 N N . LYS B 1 233 ? 22.875 19.203 -8.547 1 97.69 233 LYS B N 1
ATOM 5964 C CA . LYS B 1 233 ? 22.328 17.859 -8.375 1 97.69 233 LYS B CA 1
ATOM 5965 C C . LYS B 1 233 ? 22.703 17.297 -7.012 1 97.69 233 LYS B C 1
ATOM 5967 O O . LYS B 1 233 ? 23.625 17.766 -6.363 1 97.69 233 LYS B O 1
ATOM 5972 N N . VAL B 1 234 ? 21.938 16.312 -6.633 1 97.25 234 VAL B N 1
ATOM 5973 C CA . VAL B 1 234 ? 22.141 15.758 -5.301 1 97.25 234 VAL B CA 1
ATOM 5974 C C . VAL B 1 234 ? 23.547 15.156 -5.199 1 97.25 234 VAL B C 1
ATOM 5976 O O . VAL B 1 234 ? 24.203 15.273 -4.164 1 97.25 234 VAL B O 1
ATOM 5979 N N . SER B 1 235 ? 24.031 14.5 -6.277 1 95.56 235 SER B N 1
ATOM 5980 C CA . SER B 1 235 ? 25.375 13.914 -6.273 1 95.56 235 SER B CA 1
ATOM 5981 C C . SER B 1 235 ? 26.438 14.969 -5.973 1 95.56 235 SER B C 1
ATOM 5983 O O . SER B 1 235 ? 27.453 14.672 -5.336 1 95.56 235 SER B O 1
ATOM 5985 N N . GLU B 1 236 ? 26.188 16.188 -6.402 1 95.62 236 GLU B N 1
ATOM 5986 C CA . GLU B 1 236 ? 27.094 17.297 -6.125 1 95.62 236 GLU B CA 1
ATOM 5987 C C . GLU B 1 236 ? 26.984 17.766 -4.68 1 95.62 236 GLU B C 1
ATOM 5989 O O . GLU B 1 236 ? 27.984 18.047 -4.023 1 95.62 236 GLU B O 1
ATOM 5994 N N . LEU B 1 237 ? 25.781 17.875 -4.227 1 96.56 237 LEU B N 1
ATOM 5995 C CA . LEU B 1 237 ? 25.547 18.297 -2.848 1 96.56 237 LEU B CA 1
ATOM 5996 C C . LEU B 1 237 ? 26.203 17.328 -1.868 1 96.56 237 LEU B C 1
ATOM 5998 O O . LEU B 1 237 ? 26.719 17.734 -0.833 1 96.56 237 LEU B O 1
ATOM 6002 N N . GLN B 1 238 ? 26.203 16.078 -2.221 1 94.44 238 GLN B N 1
ATOM 6003 C CA . GLN B 1 238 ? 26.672 15.016 -1.346 1 94.44 238 GLN B CA 1
ATOM 6004 C C . GLN B 1 238 ? 28.188 15.086 -1.17 1 94.44 238 GLN B C 1
ATOM 6006 O O . GLN B 1 238 ? 28.75 14.508 -0.231 1 94.44 238 GLN B O 1
ATOM 6011 N N . LYS B 1 239 ? 28.859 15.75 -2.023 1 92.31 239 LYS B N 1
ATOM 6012 C CA . LYS B 1 239 ? 30.297 15.898 -1.913 1 92.31 239 LYS B CA 1
ATOM 6013 C C . LYS B 1 239 ? 30.688 16.656 -0.642 1 92.31 239 LYS B C 1
ATOM 6015 O O . LYS B 1 239 ? 31.812 16.531 -0.165 1 92.31 239 LYS B O 1
ATOM 6020 N N . ALA B 1 240 ? 29.766 17.375 -0.156 1 90 240 ALA B N 1
ATOM 6021 C CA . ALA B 1 240 ? 30.016 18.125 1.082 1 90 240 ALA B CA 1
ATOM 6022 C C . ALA B 1 240 ? 30.266 17.172 2.244 1 90 240 ALA B C 1
ATOM 6024 O O . ALA B 1 240 ? 30.938 17.531 3.217 1 90 240 ALA B O 1
ATOM 6025 N N . ALA B 1 241 ? 29.703 16 2.172 1 84.12 241 ALA B N 1
ATOM 6026 C CA . ALA B 1 241 ? 29.875 15.008 3.225 1 84.12 241 ALA B CA 1
ATOM 6027 C C . ALA B 1 241 ? 31.312 14.484 3.268 1 84.12 241 ALA B C 1
ATOM 6029 O O . ALA B 1 241 ? 31.766 13.984 4.297 1 84.12 241 ALA B O 1
ATOM 6030 N N . HIS B 1 242 ? 32.094 14.586 2.221 1 82.69 242 HIS B N 1
ATOM 6031 C CA . HIS B 1 242 ? 33.438 14.062 2.135 1 82.69 242 HIS B CA 1
ATOM 6032 C C . HIS B 1 242 ? 34.469 15.125 2.486 1 82.69 242 HIS B C 1
ATOM 6034 O O . HIS B 1 242 ? 35.656 14.961 2.223 1 82.69 242 HIS B O 1
ATOM 6040 N N . GLY B 1 243 ? 34.062 16.25 3.051 1 78.06 243 GLY B N 1
ATOM 6041 C CA . GLY B 1 243 ? 34.969 17.25 3.561 1 78.06 243 GLY B CA 1
ATOM 6042 C C . GLY B 1 243 ? 35.281 18.328 2.549 1 78.06 243 GLY B C 1
ATOM 6043 O O . GLY B 1 243 ? 36 19.297 2.865 1 78.06 243 GLY B O 1
ATOM 6044 N N . SER B 1 244 ? 34.812 18.125 1.386 1 83.19 244 SER B N 1
ATOM 6045 C CA . SER B 1 244 ? 35.062 19.172 0.386 1 83.19 244 SER B CA 1
ATOM 6046 C C . SER B 1 244 ? 33.969 20.25 0.433 1 83.19 244 SER B C 1
ATOM 6048 O O . SER B 1 244 ? 32.781 19.938 0.554 1 83.19 244 SER B O 1
ATOM 6050 N N . PRO B 1 245 ? 34.5 21.453 0.435 1 86.81 245 PRO B N 1
ATOM 6051 C CA . PRO B 1 245 ? 33.5 22.516 0.386 1 86.81 245 PRO B CA 1
ATOM 6052 C C . PRO B 1 245 ? 32.719 22.5 -0.913 1 86.81 245 PRO B C 1
ATOM 6054 O O . PRO B 1 245 ? 33.281 22.312 -1.991 1 86.81 245 PRO B O 1
ATOM 6057 N N . VAL B 1 246 ? 31.484 22.547 -0.828 1 95.12 246 VAL B N 1
ATOM 6058 C CA . VAL B 1 246 ? 30.594 22.656 -1.976 1 95.12 246 VAL B CA 1
ATOM 6059 C C . VAL B 1 246 ? 29.906 24.031 -1.973 1 95.12 246 VAL B C 1
ATOM 6061 O O . VAL B 1 246 ? 29.125 24.328 -1.067 1 95.12 246 VAL B O 1
ATOM 6064 N N . GLU B 1 247 ? 30.25 24.844 -2.971 1 96.06 247 GLU B N 1
ATOM 6065 C CA . GLU B 1 247 ? 29.734 26.219 -3.07 1 96.06 247 GLU B CA 1
ATOM 6066 C C . GLU B 1 247 ? 29.188 26.5 -4.469 1 96.06 247 GLU B C 1
ATOM 6068 O O . GLU B 1 247 ? 29.688 25.969 -5.457 1 96.06 247 GLU B O 1
ATOM 6073 N N . PHE B 1 248 ? 28.219 27.359 -4.465 1 96.94 248 PHE B N 1
ATOM 6074 C CA . PHE B 1 248 ? 27.578 27.734 -5.727 1 96.94 248 PHE B CA 1
ATOM 6075 C C . PHE B 1 248 ? 27.438 29.25 -5.84 1 96.94 248 PHE B C 1
ATOM 6077 O O . PHE B 1 248 ? 27 29.906 -4.902 1 96.94 248 PHE B O 1
ATOM 6084 N N . ASP B 1 249 ? 27.781 29.766 -6.965 1 95.75 249 ASP B N 1
ATOM 6085 C CA . ASP B 1 249 ? 27.562 31.172 -7.258 1 95.75 249 ASP B CA 1
ATOM 6086 C C . ASP B 1 249 ? 26.094 31.438 -7.605 1 95.75 249 ASP B C 1
ATOM 6088 O O . ASP B 1 249 ? 25.547 30.797 -8.508 1 95.75 249 ASP B O 1
ATOM 6092 N N . CYS B 1 250 ? 25.547 32.375 -6.902 1 95.06 250 CYS B N 1
ATOM 6093 C CA . CYS B 1 250 ? 24.219 32.812 -7.277 1 95.06 250 CYS B CA 1
ATOM 6094 C C . CYS B 1 250 ? 24.281 33.844 -8.406 1 95.06 250 CYS B C 1
ATOM 6096 O O . CYS B 1 250 ? 24.844 34.938 -8.234 1 95.06 250 CYS B O 1
ATOM 6098 N N . ILE B 1 251 ? 23.641 33.5 -9.469 1 95.81 251 ILE B N 1
ATOM 6099 C CA . ILE B 1 251 ? 23.766 34.344 -10.641 1 95.81 251 ILE B CA 1
ATOM 6100 C C . ILE B 1 251 ? 22.422 35.031 -10.922 1 95.81 251 ILE B C 1
ATOM 6102 O O . ILE B 1 251 ? 21.391 34.344 -11.039 1 95.81 251 ILE B O 1
ATOM 6106 N N . HIS B 1 252 ? 22.422 36.312 -11 1 94.06 252 HIS B N 1
ATOM 6107 C CA . HIS B 1 252 ? 21.25 37.062 -11.461 1 94.06 252 HIS B CA 1
ATOM 6108 C C . HIS B 1 252 ? 21.281 37.25 -12.977 1 94.06 252 HIS B C 1
ATOM 6110 O O . HIS B 1 252 ? 22.188 37.906 -13.508 1 94.06 252 HIS B O 1
ATOM 6116 N N . PRO B 1 253 ? 20.328 36.75 -13.602 1 91.12 253 PRO B N 1
ATOM 6117 C CA . PRO B 1 253 ? 20.406 36.75 -15.062 1 91.12 253 PRO B CA 1
ATOM 6118 C C . PRO B 1 253 ? 20.5 38.156 -15.656 1 91.12 253 PRO B C 1
ATOM 6120 O O . PRO B 1 253 ? 21.281 38.406 -16.578 1 91.12 253 PRO B O 1
ATOM 6123 N N . GLU B 1 254 ? 19.797 39.156 -15.195 1 90.94 254 GLU B N 1
ATOM 6124 C CA . GLU B 1 254 ? 19.797 40.5 -15.734 1 90.94 254 GLU B CA 1
ATOM 6125 C C . GLU B 1 254 ? 21.109 41.219 -15.445 1 90.94 254 GLU B C 1
ATOM 6127 O O . GLU B 1 254 ? 21.625 41.938 -16.281 1 90.94 254 GLU B O 1
ATOM 6132 N N . LYS B 1 255 ? 21.609 41 -14.258 1 90.25 255 LYS B N 1
ATOM 6133 C CA . LYS B 1 255 ? 22.875 41.625 -13.906 1 90.25 255 LYS B CA 1
ATOM 6134 C C . LYS B 1 255 ? 24.016 41.031 -14.727 1 90.25 255 LYS B C 1
ATOM 6136 O O . LYS B 1 255 ? 24.938 41.75 -15.133 1 90.25 255 LYS B O 1
ATOM 6141 N N . GLN B 1 256 ? 23.953 39.781 -14.914 1 89.88 256 GLN B N 1
ATOM 6142 C CA . GLN B 1 256 ? 24.969 39.094 -15.711 1 89.88 256 GLN B CA 1
ATOM 6143 C C . GLN B 1 256 ? 25 39.625 -17.141 1 89.88 256 GLN B C 1
ATOM 6145 O O . GLN B 1 256 ? 26.062 39.781 -17.734 1 89.88 256 GLN B O 1
ATOM 6150 N N . LYS B 1 257 ? 23.891 39.969 -17.656 1 90.69 257 LYS B N 1
ATOM 6151 C CA . LYS B 1 257 ? 23.781 40.469 -19.016 1 90.69 257 LYS B CA 1
ATOM 6152 C C . LYS B 1 257 ? 24.266 41.938 -19.094 1 90.69 257 LYS B C 1
ATOM 6154 O O . LYS B 1 257 ? 24.844 42.344 -20.109 1 90.69 257 LYS B O 1
ATOM 6159 N N . LYS B 1 258 ? 24.062 42.688 -18.109 1 89.44 258 LYS B N 1
ATOM 6160 C CA . LYS B 1 258 ? 24.297 44.125 -18.125 1 89.44 258 LYS B CA 1
ATOM 6161 C C . LYS B 1 258 ? 25.75 44.438 -17.828 1 89.44 258 LYS B C 1
ATOM 6163 O O . LYS B 1 258 ? 26.328 45.375 -18.406 1 89.44 258 LYS B O 1
ATOM 6168 N N . LYS B 1 259 ? 26.328 43.812 -16.844 1 86.31 259 LYS B N 1
ATOM 6169 C CA . LYS B 1 259 ? 27.672 44.156 -16.391 1 86.31 259 LYS B CA 1
ATOM 6170 C C . LYS B 1 259 ? 28.688 43.062 -16.75 1 86.31 259 LYS B C 1
ATOM 6172 O O . LYS B 1 259 ? 28.578 41.938 -16.281 1 86.31 259 LYS B O 1
ATOM 6177 N N . LYS B 1 260 ? 29.641 43.375 -17.547 1 86.69 260 LYS B N 1
ATOM 6178 C CA . LYS B 1 260 ? 30.672 42.438 -18 1 86.69 260 LYS B CA 1
ATOM 6179 C C . LYS B 1 260 ? 31.531 41.969 -16.828 1 86.69 260 LYS B C 1
ATOM 6181 O O . LYS B 1 260 ? 31.969 40.812 -16.797 1 86.69 260 LYS B O 1
ATOM 6186 N N . SER B 1 261 ? 31.703 42.875 -15.773 1 89.19 261 SER B N 1
ATOM 6187 C CA . SER B 1 261 ? 32.531 42.531 -14.633 1 89.19 261 SER B CA 1
ATOM 6188 C C . SER B 1 261 ? 31.75 41.781 -13.562 1 89.19 261 SER B C 1
ATOM 6190 O O . SER B 1 261 ? 32.281 41.406 -12.523 1 89.19 261 SER B O 1
ATOM 6192 N N . TYR B 1 262 ? 30.453 41.5 -13.844 1 91.75 262 TYR B N 1
ATOM 6193 C CA . TYR B 1 262 ? 29.578 40.781 -12.898 1 91.75 262 TYR B CA 1
ATOM 6194 C C . TYR B 1 262 ? 30.109 39.406 -12.609 1 91.75 262 TYR B C 1
ATOM 6196 O O . TYR B 1 262 ? 30.422 38.625 -13.523 1 91.75 262 TYR B O 1
ATOM 6204 N N . LYS B 1 263 ? 30.281 39.062 -11.367 1 90.5 263 LYS B N 1
ATOM 6205 C CA . LYS B 1 263 ? 30.734 37.719 -10.961 1 90.5 263 LYS B CA 1
ATOM 6206 C C . LYS B 1 263 ? 29.578 36.875 -10.422 1 90.5 263 LYS B C 1
ATOM 6208 O O . LYS B 1 263 ? 29.266 35.812 -10.969 1 90.5 263 LYS B O 1
ATOM 6213 N N . ASN B 1 264 ? 29 37.344 -9.312 1 93.06 264 ASN B N 1
ATOM 6214 C CA . ASN B 1 264 ? 27.859 36.688 -8.688 1 93.06 264 ASN B CA 1
ATOM 6215 C C . ASN B 1 264 ? 27.125 37.594 -7.723 1 93.06 264 ASN B C 1
ATOM 6217 O O . ASN B 1 264 ? 27.562 38.719 -7.484 1 93.06 264 ASN B O 1
ATOM 6221 N N . SER B 1 265 ? 25.984 37.281 -7.301 1 93.19 265 SER B N 1
ATOM 6222 C CA . SER B 1 265 ? 25.188 38 -6.332 1 93.19 265 SER B CA 1
ATOM 6223 C C . SER B 1 265 ? 25.203 37.312 -4.965 1 93.19 265 SER B C 1
ATOM 6225 O O . SER B 1 265 ? 24.234 37.375 -4.219 1 93.19 265 SER B O 1
ATOM 6227 N N . GLY B 1 266 ? 26.25 36.594 -4.754 1 92.94 266 GLY B N 1
ATOM 6228 C CA . GLY B 1 266 ? 26.438 35.844 -3.51 1 92.94 266 GLY B CA 1
ATOM 6229 C C . GLY B 1 266 ? 26.766 34.406 -3.723 1 92.94 266 GLY B C 1
ATOM 6230 O O . GLY B 1 266 ? 26.812 33.906 -4.859 1 92.94 266 GLY B O 1
ATOM 6231 N N . VAL B 1 267 ? 27.141 33.844 -2.586 1 95.12 267 VAL B N 1
ATOM 6232 C CA . VAL B 1 267 ? 27.562 32.438 -2.658 1 95.12 267 VAL B CA 1
ATOM 6233 C C . VAL B 1 267 ? 26.766 31.609 -1.653 1 95.12 267 VAL B C 1
ATOM 6235 O O . VAL B 1 267 ? 26.625 32 -0.491 1 95.12 267 VAL B O 1
ATOM 6238 N N . VAL B 1 268 ? 26.172 30.531 -2.158 1 95.81 268 VAL B N 1
ATOM 6239 C CA . VAL B 1 268 ? 25.484 29.594 -1.285 1 95.81 268 VAL B CA 1
ATOM 6240 C C . VAL B 1 268 ? 26.359 28.359 -1.053 1 95.81 268 VAL B C 1
ATOM 6242 O O . VAL B 1 268 ? 26.922 27.812 -1.998 1 95.81 268 VAL B O 1
ATOM 6245 N N . SER B 1 269 ? 26.516 27.969 0.173 1 95.69 269 SER B N 1
ATOM 6246 C CA . SER B 1 269 ? 27.359 26.828 0.537 1 95.69 269 SER B CA 1
ATOM 6247 C C . SER B 1 269 ? 26.562 25.75 1.247 1 95.69 269 SER B C 1
ATOM 6249 O O . SER B 1 269 ? 25.578 26.047 1.932 1 95.69 269 SER B O 1
ATOM 6251 N N . VAL B 1 270 ? 27.031 24.469 1.044 1 96.88 270 VAL B N 1
ATOM 6252 C CA . VAL B 1 270 ? 26.422 23.328 1.722 1 96.88 270 VAL B CA 1
ATOM 6253 C C . VAL B 1 270 ? 27.141 23.078 3.045 1 96.88 270 VAL B C 1
ATOM 6255 O O . VAL B 1 270 ? 28.328 22.719 3.061 1 96.88 270 VAL B O 1
ATOM 6258 N N . LYS B 1 271 ? 26.484 23.25 4.086 1 94.31 271 LYS B N 1
ATOM 6259 C CA . LYS B 1 271 ? 27.047 22.984 5.402 1 94.31 271 LYS B CA 1
ATOM 6260 C C . LYS B 1 271 ? 27.031 21.484 5.715 1 94.31 271 LYS B C 1
ATOM 6262 O O . LYS B 1 271 ? 28 20.938 6.242 1 94.31 271 LYS B O 1
ATOM 6267 N N . SER B 1 272 ? 25.938 20.938 5.422 1 94.44 272 SER B N 1
ATOM 6268 C CA . SER B 1 272 ? 25.797 19.5 5.629 1 94.44 272 SER B CA 1
ATOM 6269 C C . SER B 1 272 ? 24.797 18.891 4.648 1 94.44 272 SER B C 1
ATOM 6271 O O . SER B 1 272 ? 23.828 19.531 4.273 1 94.44 272 SER B O 1
ATOM 6273 N N . CYS B 1 273 ? 25.078 17.672 4.234 1 95.5 273 CYS B N 1
ATOM 6274 C CA . CYS B 1 273 ? 24.219 16.891 3.346 1 95.5 273 CYS B CA 1
ATOM 6275 C C . CYS B 1 273 ? 24.297 15.414 3.682 1 95.5 273 CYS B C 1
ATOM 6277 O O . CYS B 1 273 ? 25.375 14.805 3.605 1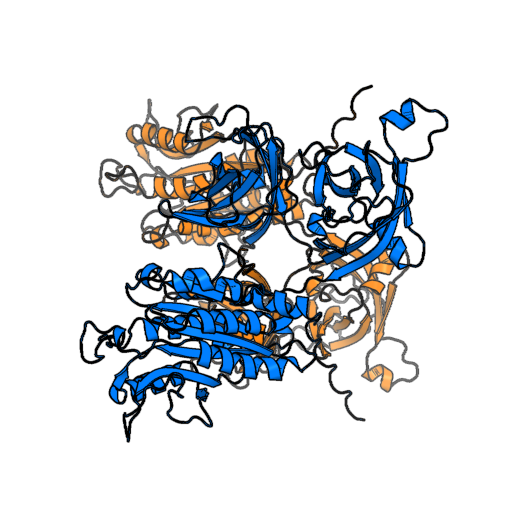 95.5 273 CYS B O 1
ATOM 6279 N N . GLU B 1 274 ? 23.172 14.875 4.039 1 94.06 274 GLU B N 1
ATOM 6280 C CA . GLU B 1 274 ? 23.141 13.461 4.406 1 94.06 274 GLU B CA 1
ATOM 6281 C C . GLU B 1 274 ? 21.875 12.781 3.869 1 94.06 274 GLU B C 1
ATOM 6283 O O . GLU B 1 274 ? 20.812 13.383 3.84 1 94.06 274 GLU B O 1
ATOM 6288 N N . LEU B 1 275 ? 22.078 11.57 3.381 1 93.31 275 LEU B N 1
ATOM 6289 C CA . LEU B 1 275 ? 20.938 10.719 3.068 1 93.31 275 LEU B CA 1
ATOM 6290 C C . LEU B 1 275 ? 20.578 9.836 4.258 1 93.31 275 LEU B C 1
ATOM 6292 O O . LEU B 1 275 ? 21.438 9.172 4.832 1 93.31 275 LEU B O 1
ATOM 6296 N N . VAL B 1 276 ? 19.312 9.906 4.629 1 93 276 VAL B N 1
ATOM 6297 C CA . VAL B 1 276 ? 18.875 9.117 5.777 1 93 276 VAL B CA 1
ATOM 6298 C C . VAL B 1 276 ? 17.734 8.195 5.375 1 93 276 VAL B C 1
ATOM 6300 O O . VAL B 1 276 ? 16.984 8.5 4.438 1 93 276 VAL B O 1
ATOM 6303 N N . THR B 1 277 ? 17.641 7.051 6.062 1 90.31 277 THR B N 1
ATOM 6304 C CA . THR B 1 277 ? 16.547 6.113 5.844 1 90.31 277 THR B CA 1
ATOM 6305 C C . THR B 1 277 ? 15.32 6.523 6.652 1 90.31 277 THR B C 1
ATOM 6307 O O . THR B 1 277 ? 15.422 6.824 7.844 1 90.31 277 THR B O 1
ATOM 6310 N N . GLN B 1 278 ? 14.211 6.656 5.996 1 90.88 278 GLN B N 1
ATOM 6311 C CA . GLN B 1 278 ? 12.938 6.836 6.691 1 90.88 278 GLN B CA 1
ATOM 6312 C C . GLN B 1 278 ? 12.297 5.492 7.023 1 90.88 278 GLN B C 1
ATOM 6314 O O . GLN B 1 278 ? 11.742 4.828 6.141 1 90.88 278 GLN B O 1
ATOM 6319 N N . TYR B 1 279 ? 12.312 5.184 8.312 1 91.5 279 TYR B N 1
ATOM 6320 C CA . TYR B 1 279 ? 11.82 3.881 8.742 1 91.5 279 TYR B CA 1
ATOM 6321 C C . TYR B 1 279 ? 10.297 3.871 8.797 1 91.5 279 TYR B C 1
ATOM 6323 O O . TYR B 1 279 ? 9.672 4.863 9.188 1 91.5 279 TYR B O 1
ATOM 6331 N N . SER B 1 280 ? 9.719 2.756 8.391 1 91.75 280 SER B N 1
ATOM 6332 C CA . SER B 1 280 ? 8.273 2.564 8.422 1 91.75 280 SER B CA 1
ATOM 6333 C C . SER B 1 280 ? 7.816 2.049 9.781 1 91.75 280 SER B C 1
ATOM 6335 O O . SER B 1 280 ? 8.641 1.699 10.633 1 91.75 280 SER B O 1
ATOM 6337 N N . PHE B 1 281 ? 6.52 2.053 9.977 1 94.62 281 PHE B N 1
ATOM 6338 C CA . PHE B 1 281 ? 5.906 1.463 11.164 1 94.62 281 PHE B CA 1
ATOM 6339 C C . PHE B 1 281 ? 6.336 0.01 11.328 1 94.62 281 PHE B C 1
ATOM 6341 O O . PHE B 1 281 ? 6.707 -0.41 12.422 1 94.62 281 PHE B O 1
ATOM 6348 N N . LEU B 1 282 ? 6.375 -0.808 10.305 1 92.94 282 LEU B N 1
ATOM 6349 C CA . LEU B 1 282 ? 6.711 -2.227 10.352 1 92.94 282 LEU B CA 1
ATOM 6350 C C . LEU B 1 282 ? 8.18 -2.428 10.688 1 92.94 282 LEU B C 1
ATOM 6352 O O . LEU B 1 282 ? 8.547 -3.42 11.32 1 92.94 282 LEU B O 1
ATOM 6356 N N . ASP B 1 283 ? 9.031 -1.472 10.281 1 92.75 283 ASP B N 1
ATOM 6357 C CA . ASP B 1 283 ? 10.438 -1.562 10.68 1 92.75 283 ASP B CA 1
ATOM 6358 C C . ASP B 1 283 ? 10.57 -1.669 12.195 1 92.75 283 ASP B C 1
ATOM 6360 O O . ASP B 1 283 ? 11.328 -2.498 12.703 1 92.75 283 ASP B O 1
ATOM 6364 N N . TYR B 1 284 ? 9.812 -0.827 12.844 1 94.75 284 TYR B N 1
ATOM 6365 C CA . TYR B 1 284 ? 9.898 -0.797 14.305 1 94.75 284 TYR B CA 1
ATOM 6366 C C . TYR B 1 284 ? 9.242 -2.033 14.906 1 94.75 284 TYR B C 1
ATOM 6368 O O . TYR B 1 284 ? 9.797 -2.654 15.812 1 94.75 284 TYR B O 1
ATOM 6376 N N . VAL B 1 285 ? 8.062 -2.383 14.438 1 94.56 285 VAL B N 1
ATOM 6377 C CA . VAL B 1 285 ? 7.328 -3.533 14.953 1 94.56 285 VAL B CA 1
ATOM 6378 C C . VAL B 1 285 ? 8.156 -4.805 14.766 1 94.56 285 VAL B C 1
ATOM 6380 O O . VAL B 1 285 ? 8.336 -5.578 15.703 1 94.56 285 VAL B O 1
ATOM 6383 N N . MET B 1 286 ? 8.672 -4.988 13.555 1 92.62 286 MET B N 1
ATOM 6384 C CA . MET B 1 286 ? 9.461 -6.18 13.258 1 92.62 286 MET B CA 1
ATOM 6385 C C . MET B 1 286 ? 10.805 -6.137 13.969 1 92.62 286 MET B C 1
ATOM 6387 O O . MET B 1 286 ? 11.461 -7.168 14.125 1 92.62 286 MET B O 1
ATOM 6391 N N . GLY B 1 287 ? 11.203 -4.957 14.336 1 91.31 287 GLY B N 1
ATOM 6392 C CA . GLY B 1 287 ? 12.414 -4.801 15.133 1 91.31 287 GLY B CA 1
ATOM 6393 C C . GLY B 1 287 ? 12.227 -5.164 16.594 1 91.31 287 GLY B C 1
ATOM 6394 O O . GLY B 1 287 ? 13.18 -5.133 17.375 1 91.31 287 GLY B O 1
ATOM 6395 N N . GLY B 1 288 ? 11 -5.426 16.953 1 91.62 288 GLY B N 1
ATOM 6396 C CA . GLY B 1 288 ? 10.742 -5.898 18.312 1 91.62 288 GLY B CA 1
ATOM 6397 C C . GLY B 1 288 ? 9.984 -4.898 19.156 1 91.62 288 GLY B C 1
ATOM 6398 O O . GLY B 1 288 ? 9.82 -5.098 20.359 1 91.62 288 GLY B O 1
ATOM 6399 N N . CYS B 1 289 ? 9.586 -3.83 18.609 1 94.69 289 CYS B N 1
ATOM 6400 C CA . CYS B 1 289 ? 8.836 -2.834 19.375 1 94.69 289 CYS B CA 1
ATOM 6401 C C . CYS B 1 289 ? 7.504 -3.396 19.844 1 94.69 289 CYS B C 1
ATOM 6403 O O . CYS B 1 289 ? 6.727 -3.924 19.047 1 94.69 289 CYS B O 1
ATOM 6405 N N . GLN B 1 290 ? 7.246 -3.291 21.125 1 95.38 290 GLN B N 1
ATOM 6406 C CA . GLN B 1 290 ? 5.988 -3.736 21.719 1 95.38 290 GLN B CA 1
ATOM 6407 C C . GLN B 1 290 ? 5.016 -2.572 21.891 1 95.38 290 GLN B C 1
ATOM 6409 O O . GLN B 1 290 ? 5.414 -1.476 22.281 1 95.38 290 GLN B O 1
ATOM 6414 N N . ILE B 1 291 ? 3.783 -2.857 21.516 1 96.25 291 ILE B N 1
ATOM 6415 C CA . ILE B 1 291 ? 2.744 -1.851 21.703 1 96.25 291 ILE B CA 1
ATOM 6416 C C . ILE B 1 291 ? 1.883 -2.223 22.906 1 96.25 291 ILE B C 1
ATOM 6418 O O . ILE B 1 291 ? 1.067 -3.146 22.844 1 96.25 291 ILE B O 1
ATOM 6422 N N . ASN B 1 292 ? 2.094 -1.469 23.938 1 96.12 292 ASN B N 1
ATOM 6423 C CA . ASN B 1 292 ? 1.338 -1.695 25.172 1 96.12 292 ASN B CA 1
ATOM 6424 C C . ASN B 1 292 ? -0.024 -1.008 25.125 1 96.12 292 ASN B C 1
ATOM 6426 O O . ASN B 1 292 ? -0.148 0.099 24.594 1 96.12 292 ASN B O 1
ATOM 6430 N N . PHE B 1 293 ? -0.99 -1.703 25.703 1 96.81 293 PHE B N 1
ATOM 6431 C CA . PHE B 1 293 ? -2.373 -1.255 25.594 1 96.81 293 PHE B CA 1
ATOM 6432 C C . PHE B 1 293 ? -2.992 -1.045 26.969 1 96.81 293 PHE B C 1
ATOM 6434 O O . PHE B 1 293 ? -2.879 -1.906 27.844 1 96.81 293 PHE B O 1
ATOM 6441 N N . THR B 1 294 ? -3.555 0.165 27.203 1 97.75 294 THR B N 1
ATOM 6442 C CA . THR B 1 294 ? -4.289 0.496 28.422 1 97.75 294 THR B CA 1
ATOM 6443 C C . THR B 1 294 ? -5.672 1.042 28.078 1 97.75 294 THR B C 1
ATOM 6445 O O . THR B 1 294 ? -5.84 1.768 27.109 1 97.75 294 THR B O 1
ATOM 6448 N N . VAL B 1 295 ? -6.66 0.669 28.922 1 97.94 295 VAL B N 1
ATOM 6449 C CA . VAL B 1 295 ? -8.016 1.123 28.641 1 97.94 295 VAL B CA 1
ATOM 6450 C C . VAL B 1 295 ? -8.578 1.867 29.859 1 97.94 295 VAL B C 1
ATOM 6452 O O . VAL B 1 295 ? -8.352 1.461 31 1 97.94 295 VAL B O 1
ATOM 6455 N N . GLY B 1 296 ? -9.195 3.025 29.625 1 97.94 296 GLY B N 1
ATOM 6456 C CA . GLY B 1 296 ? -9.992 3.76 30.594 1 97.94 296 GLY B CA 1
ATOM 6457 C C . GLY B 1 296 ? -11.461 3.844 30.219 1 97.94 296 GLY B C 1
ATOM 6458 O O . GLY B 1 296 ? -11.797 4.316 29.125 1 97.94 296 GLY B O 1
ATOM 6459 N N . ILE B 1 297 ? -12.328 3.422 31.109 1 97.94 297 ILE B N 1
ATOM 6460 C CA . ILE B 1 297 ? -13.766 3.395 30.844 1 97.94 297 ILE B CA 1
ATOM 6461 C C . ILE B 1 297 ? -14.484 4.391 31.75 1 97.94 297 ILE B C 1
ATOM 6463 O O . ILE B 1 297 ? -14.203 4.457 32.938 1 97.94 297 ILE B O 1
ATOM 6467 N N . ASP B 1 298 ? -15.398 5.113 31.219 1 97.31 298 ASP B N 1
ATOM 6468 C CA . ASP B 1 298 ? -16.156 6.156 31.922 1 97.31 298 ASP B CA 1
ATOM 6469 C C . ASP B 1 298 ? -17.359 5.57 32.625 1 97.31 298 ASP B C 1
ATOM 6471 O O . ASP B 1 298 ? -18.266 5.023 31.984 1 97.31 298 ASP B O 1
ATOM 6475 N N . PHE B 1 299 ? -17.422 5.777 33.969 1 96.56 299 PHE B N 1
ATOM 6476 C CA . PHE B 1 299 ? -18.547 5.336 34.781 1 96.56 299 PHE B CA 1
ATOM 6477 C C . PHE B 1 299 ? -19.219 6.516 35.469 1 96.56 299 PHE B C 1
ATOM 6479 O O . PHE B 1 299 ? -19.656 6.395 36.625 1 96.56 299 PHE B O 1
ATOM 6486 N N . THR B 1 300 ? -19.172 7.656 34.812 1 94.88 300 THR B N 1
ATOM 6487 C CA . THR B 1 300 ? -19.781 8.844 35.406 1 94.88 300 THR B CA 1
ATOM 6488 C C . THR B 1 300 ? -21.297 8.766 35.344 1 94.88 300 THR B C 1
ATOM 6490 O O . THR B 1 300 ? -21.859 7.977 34.594 1 94.88 300 THR B O 1
ATOM 6493 N N . GLY B 1 301 ? -22.016 9.641 36.125 1 92.56 301 GLY B N 1
ATOM 6494 C CA . GLY B 1 301 ? -23.469 9.617 36.25 1 92.56 301 GLY B CA 1
ATOM 6495 C C . GLY B 1 301 ? -24.188 9.922 34.969 1 92.56 301 GLY B C 1
ATOM 6496 O O . GLY B 1 301 ? -25.312 9.469 34.75 1 92.56 301 GLY B O 1
ATOM 6497 N N . SER B 1 302 ? -23.625 10.656 34.094 1 91.75 302 SER B N 1
ATOM 6498 C CA . SER B 1 302 ? -24.234 11.047 32.844 1 91.75 302 SER B CA 1
ATOM 6499 C C . SER B 1 302 ? -24.562 9.828 31.969 1 91.75 302 SER B C 1
ATOM 6501 O O . SER B 1 302 ? -25.391 9.906 31.062 1 91.75 302 SER B O 1
ATOM 6503 N N . ASN B 1 303 ? -23.969 8.625 32.25 1 94.56 303 ASN B N 1
ATOM 6504 C CA . ASN B 1 303 ? -24.219 7.391 31.516 1 94.56 303 ASN B CA 1
ATOM 6505 C C . ASN B 1 303 ? -25.594 6.812 31.844 1 94.56 303 ASN B C 1
ATOM 6507 O O . ASN B 1 303 ? -26.141 6.02 31.062 1 94.56 303 ASN B O 1
ATOM 6511 N N . GLY B 1 304 ? -26.141 7.199 33 1 92.31 304 GLY B N 1
ATOM 6512 C CA . GLY B 1 304 ? -27.406 6.629 33.438 1 92.31 304 GLY B CA 1
ATOM 6513 C C . GLY B 1 304 ? -27.234 5.348 34.219 1 92.31 304 GLY B C 1
ATOM 6514 O O . GLY B 1 304 ? -26.156 4.738 34.219 1 92.31 304 GLY B O 1
ATOM 6515 N N . ASP B 1 305 ? -28.25 4.949 34.875 1 92.25 305 ASP B N 1
ATOM 6516 C CA . ASP B 1 305 ? -28.266 3.729 35.656 1 92.25 305 ASP B CA 1
ATOM 6517 C C . ASP B 1 305 ? -28.172 2.49 34.781 1 92.25 305 ASP B C 1
ATOM 6519 O O . ASP B 1 305 ? -29.031 2.256 33.938 1 92.25 305 ASP B O 1
ATOM 6523 N N . PRO B 1 306 ? -27.125 1.688 35.031 1 91.94 306 PRO B N 1
ATOM 6524 C CA . PRO B 1 306 ? -26.875 0.542 34.156 1 91.94 306 PRO B CA 1
ATOM 6525 C C . PRO B 1 306 ? -28.047 -0.444 34.125 1 91.94 306 PRO B C 1
ATOM 6527 O O . PRO B 1 306 ? -28.141 -1.274 33.219 1 91.94 306 PRO B O 1
ATOM 6530 N N . ARG B 1 307 ? -29.047 -0.358 35.125 1 90.75 307 ARG B N 1
ATOM 6531 C CA . ARG B 1 307 ? -30.203 -1.248 35.188 1 90.75 307 ARG B CA 1
ATOM 6532 C C . ARG B 1 307 ? -31.297 -0.784 34.25 1 90.75 307 ARG B C 1
ATOM 6534 O O . ARG B 1 307 ? -32.219 -1.547 33.938 1 90.75 307 ARG B O 1
ATOM 6541 N N . SER B 1 308 ? -31.062 0.41 33.688 1 92.62 308 SER B N 1
ATOM 6542 C CA . SER B 1 308 ? -32.031 0.992 32.781 1 92.62 308 SER B CA 1
ATOM 6543 C C . SER B 1 308 ? -31.609 0.796 31.328 1 92.62 308 SER B C 1
ATOM 6545 O O . SER B 1 308 ? -30.438 0.941 30.984 1 92.62 308 SER B O 1
ATOM 6547 N N . PRO B 1 309 ? -32.562 0.558 30.484 1 91.81 309 PRO B N 1
ATOM 6548 C CA . PRO B 1 309 ? -32.281 0.389 29.047 1 91.81 309 PRO B CA 1
ATOM 6549 C C . PRO B 1 309 ? -31.781 1.677 28.406 1 91.81 309 PRO B C 1
ATOM 6551 O O . PRO B 1 309 ? -31.188 1.637 27.312 1 91.81 309 PRO B O 1
ATOM 6554 N N . ASN B 1 310 ? -31.984 2.74 29.094 1 91.5 310 ASN B N 1
ATOM 6555 C CA . ASN B 1 310 ? -31.547 4.02 28.547 1 91.5 310 ASN B CA 1
ATOM 6556 C C . ASN B 1 310 ? -30.078 4.297 28.906 1 91.5 310 ASN B C 1
ATOM 6558 O O . ASN B 1 310 ? -29.484 5.246 28.391 1 91.5 310 ASN B O 1
ATOM 6562 N N . SER B 1 311 ? -29.531 3.482 29.75 1 94.81 311 SER B N 1
ATOM 6563 C CA . SER B 1 311 ? -28.141 3.648 30.141 1 94.81 311 SER B CA 1
ATOM 6564 C C . SER B 1 311 ? -27.188 3.232 29.031 1 94.81 311 SER B C 1
ATOM 6566 O O . SER B 1 311 ? -27.453 2.266 28.312 1 94.81 311 SER B O 1
ATOM 6568 N N . LEU B 1 312 ? -26.078 3.926 28.906 1 94.81 312 LEU B N 1
ATOM 6569 C CA . LEU B 1 312 ? -25.078 3.586 27.906 1 94.81 312 LEU B CA 1
ATOM 6570 C C . LEU B 1 312 ? -24.281 2.35 28.328 1 94.81 312 LEU B C 1
ATOM 6572 O O . LEU B 1 312 ? -23.594 1.746 27.516 1 94.81 312 LEU B O 1
ATOM 6576 N N . HIS B 1 313 ? -24.438 1.975 29.672 1 96.12 313 HIS B N 1
ATOM 6577 C CA . HIS B 1 313 ? -23.781 0.768 30.172 1 96.12 313 HIS B CA 1
ATOM 6578 C C . HIS B 1 313 ? -24.766 -0.403 30.219 1 96.12 313 HIS B C 1
ATOM 6580 O O . HIS B 1 313 ? -24.422 -1.482 30.703 1 96.12 313 HIS B O 1
ATOM 6586 N N . TYR B 1 314 ? -25.984 -0.124 29.688 1 94.94 314 TYR B N 1
ATOM 6587 C CA . TYR B 1 314 ? -26.969 -1.207 29.672 1 94.94 314 TYR B CA 1
ATOM 6588 C C . TYR B 1 314 ? -26.516 -2.322 28.719 1 94.94 314 TYR B C 1
ATOM 6590 O O . TYR B 1 314 ? -26.125 -2.062 27.594 1 94.94 314 TYR B O 1
ATOM 6598 N N . MET B 1 315 ? -26.609 -3.564 29.172 1 91.31 315 MET B N 1
ATOM 6599 C CA . MET B 1 315 ? -26.172 -4.715 28.391 1 91.31 315 MET B CA 1
ATOM 6600 C C . MET B 1 315 ? -27.297 -5.242 27.516 1 91.31 315 MET B C 1
ATOM 6602 O O . MET B 1 315 ? -28.359 -5.602 28.031 1 91.31 315 MET B O 1
ATOM 6606 N N . SER B 1 316 ? -27.062 -5.285 26.25 1 87.38 316 SER B N 1
ATOM 6607 C CA . SER B 1 316 ? -28.031 -5.887 25.344 1 87.38 316 SER B CA 1
ATOM 6608 C C . SER B 1 316 ? -28.141 -7.395 25.562 1 87.38 316 SER B C 1
ATOM 6610 O O . SER B 1 316 ? -27.312 -7.98 26.266 1 87.38 316 SER B O 1
ATOM 6612 N N . PRO B 1 317 ? -29.203 -7.973 24.922 1 85.56 317 PRO B N 1
ATOM 6613 C CA . PRO B 1 317 ? -29.359 -9.422 25.047 1 85.56 317 PRO B CA 1
ATOM 6614 C C . PRO B 1 317 ? -28.156 -10.195 24.5 1 85.56 317 PRO B C 1
ATOM 6616 O O . PRO B 1 317 ? -27.891 -11.312 24.938 1 85.56 317 PRO B O 1
ATOM 6619 N N . ASP B 1 318 ? -27.438 -9.57 23.609 1 84.62 318 ASP B N 1
ATOM 6620 C CA . ASP B 1 318 ? -26.266 -10.211 23.031 1 84.62 318 ASP B CA 1
ATOM 6621 C C . ASP B 1 318 ? -25.031 -10 23.906 1 84.62 318 ASP B C 1
ATOM 6623 O O . ASP B 1 318 ? -23.953 -10.484 23.578 1 84.62 318 ASP B O 1
ATOM 6627 N N . GLY B 1 319 ? -25.281 -9.305 25.016 1 84.12 319 GLY B N 1
ATOM 6628 C CA . GLY B 1 319 ? -24.188 -9.102 25.969 1 84.12 319 GLY B CA 1
ATOM 6629 C C . GLY B 1 319 ? -23.234 -7.996 25.562 1 84.12 319 GLY B C 1
ATOM 6630 O O . GLY B 1 319 ? -22.062 -8 25.953 1 84.12 319 GLY B O 1
ATOM 6631 N N . LEU B 1 320 ? -23.703 -7.164 24.672 1 89.69 320 LEU B N 1
ATOM 6632 C CA . LEU B 1 320 ? -22.828 -6.098 24.203 1 89.69 320 LEU B CA 1
ATOM 6633 C C . LEU B 1 320 ? -23.484 -4.734 24.391 1 89.69 320 LEU B C 1
ATOM 6635 O O . LEU B 1 320 ? -24.703 -4.641 24.547 1 89.69 320 LEU B O 1
ATOM 6639 N N . ASN B 1 321 ? -22.781 -3.682 24.641 1 93.12 321 ASN B N 1
ATOM 6640 C CA . ASN B 1 321 ? -23.125 -2.27 24.531 1 93.12 321 ASN B CA 1
ATOM 6641 C C . ASN B 1 321 ? -22.062 -1.492 23.781 1 93.12 321 ASN B C 1
ATOM 6643 O O . ASN B 1 321 ? -21.109 -2.082 23.25 1 93.12 321 ASN B O 1
ATOM 6647 N N . GLN B 1 322 ? -22.188 -0.215 23.703 1 92.12 322 GLN B N 1
ATOM 6648 C CA . GLN B 1 322 ? -21.25 0.561 22.875 1 92.12 322 GLN B CA 1
ATOM 6649 C C . GLN B 1 322 ? -19.859 0.552 23.484 1 92.12 322 GLN B C 1
ATOM 6651 O O . GLN B 1 322 ? -18.859 0.522 22.75 1 92.12 322 GLN B O 1
ATOM 6656 N N . TYR B 1 323 ? -19.766 0.558 24.828 1 95.5 323 TYR B N 1
ATOM 6657 C CA . TYR B 1 323 ? -18.484 0.502 25.5 1 95.5 323 TYR B CA 1
ATOM 6658 C C . TYR B 1 323 ? -17.734 -0.785 25.156 1 95.5 323 TYR B C 1
ATOM 6660 O O . TYR B 1 323 ? -16.578 -0.749 24.75 1 95.5 323 TYR B O 1
ATOM 6668 N N . LEU B 1 324 ? -18.406 -1.846 25.297 1 95.06 324 LEU B N 1
ATOM 6669 C CA . LEU B 1 324 ? -17.797 -3.145 25.047 1 95.06 324 LEU B CA 1
ATOM 6670 C C . LEU B 1 324 ? -17.516 -3.334 23.562 1 95.06 324 LEU B C 1
ATOM 6672 O O . LEU B 1 324 ? -16.5 -3.93 23.188 1 95.06 324 LEU B O 1
ATOM 6676 N N . SER B 1 325 ? -18.406 -2.854 22.719 1 93.25 325 SER B N 1
ATOM 6677 C CA . SER B 1 325 ? -18.172 -2.959 21.281 1 93.25 325 SER B CA 1
ATOM 6678 C C . SER B 1 325 ? -16.906 -2.215 20.859 1 93.25 325 SER B C 1
ATOM 6680 O O . SER B 1 325 ? -16.109 -2.729 20.078 1 93.25 325 SER B O 1
ATOM 6682 N N . ALA B 1 326 ? -16.781 -1.032 21.359 1 93.75 326 ALA B N 1
ATOM 6683 C CA . ALA B 1 326 ? -15.578 -0.244 21.062 1 93.75 326 ALA B CA 1
ATOM 6684 C C . ALA B 1 326 ? -14.328 -0.925 21.609 1 93.75 326 ALA B C 1
ATOM 6686 O O . ALA B 1 326 ? -13.312 -1.004 20.906 1 93.75 326 ALA B O 1
ATOM 6687 N N . LEU B 1 327 ? -14.422 -1.408 22.797 1 94.94 327 LEU B N 1
ATOM 6688 C CA . LEU B 1 327 ? -13.297 -2.094 23.438 1 94.94 327 LEU B CA 1
ATOM 6689 C C . LEU B 1 327 ? -12.867 -3.303 22.609 1 94.94 327 LEU B C 1
ATOM 6691 O O . LEU B 1 327 ? -11.68 -3.477 22.328 1 94.94 327 LEU B O 1
ATOM 6695 N N . TRP B 1 328 ? -13.812 -4.059 22.219 1 92.56 328 TRP B N 1
ATOM 6696 C CA . TRP B 1 328 ? -13.523 -5.262 21.438 1 92.56 328 TRP B CA 1
ATOM 6697 C C . TRP B 1 328 ? -12.891 -4.906 20.094 1 92.56 328 TRP B C 1
ATOM 6699 O O . TRP B 1 328 ? -11.922 -5.539 19.672 1 92.56 328 TRP B O 1
ATOM 6709 N N . SER B 1 329 ? -13.43 -3.959 19.422 1 90.94 329 SER B N 1
ATOM 6710 C CA . SER B 1 329 ? -12.984 -3.58 18.094 1 90.94 329 SER B CA 1
ATOM 6711 C C . SER B 1 329 ? -11.523 -3.131 18.109 1 90.94 329 SER B C 1
ATOM 6713 O O . SER B 1 329 ? -10.75 -3.498 17.219 1 90.94 329 SER B O 1
ATOM 6715 N N . VAL B 1 330 ? -11.172 -2.43 19.078 1 92.75 330 VAL B N 1
ATOM 6716 C CA . VAL B 1 330 ? -9.82 -1.881 19.172 1 92.75 330 VAL B CA 1
ATOM 6717 C C . VAL B 1 330 ? -8.875 -2.924 19.75 1 92.75 330 VAL B C 1
ATOM 6719 O O . VAL B 1 330 ? -7.773 -3.135 19.25 1 92.75 330 VAL B O 1
ATOM 6722 N N . GLY B 1 331 ? -9.305 -3.543 20.75 1 94.25 331 GLY B N 1
ATOM 6723 C CA . GLY B 1 331 ? -8.477 -4.496 21.484 1 94.25 331 GLY B CA 1
ATOM 6724 C C . GLY B 1 331 ? -8.047 -5.676 20.625 1 94.25 331 GLY B C 1
ATOM 6725 O O . GLY B 1 331 ? -6.918 -6.156 20.75 1 94.25 331 GLY B O 1
ATOM 6726 N N . GLN B 1 332 ? -8.898 -6.117 19.766 1 92.31 332 GLN B N 1
ATOM 6727 C CA . GLN B 1 332 ? -8.586 -7.27 18.922 1 92.31 332 GLN B CA 1
ATOM 6728 C C . GLN B 1 332 ? -7.414 -6.977 18 1 92.31 332 GLN B C 1
ATOM 6730 O O . GLN B 1 332 ? -6.641 -7.875 17.672 1 92.31 332 GLN B O 1
ATOM 6735 N N . VAL B 1 333 ? -7.281 -5.785 17.609 1 93.31 333 VAL B N 1
ATOM 6736 C CA . VAL B 1 333 ? -6.199 -5.402 16.719 1 93.31 333 VAL B CA 1
ATOM 6737 C C . VAL B 1 333 ? -4.895 -5.273 17.5 1 93.31 333 VAL B C 1
ATOM 6739 O O . VAL B 1 333 ? -3.891 -5.898 17.156 1 93.31 333 VAL B O 1
ATOM 6742 N N . ILE B 1 334 ? -4.961 -4.598 18.625 1 93.81 334 ILE B N 1
ATOM 6743 C CA . ILE B 1 334 ? -3.754 -4.184 19.328 1 93.81 334 ILE B CA 1
ATOM 6744 C C . ILE B 1 334 ? -3.127 -5.387 20.031 1 93.81 334 ILE B C 1
ATOM 6746 O O . ILE B 1 334 ? -1.91 -5.434 20.219 1 93.81 334 ILE B O 1
ATOM 6750 N N . GLN B 1 335 ? -3.883 -6.293 20.359 1 93.62 335 GLN B N 1
ATOM 6751 C CA . GLN B 1 335 ? -3.385 -7.41 21.156 1 93.62 335 GLN B CA 1
ATOM 6752 C C . GLN B 1 335 ? -2.322 -8.195 20.406 1 93.62 335 GLN B C 1
ATOM 6754 O O . GLN B 1 335 ? -1.491 -8.875 21.016 1 93.62 335 GLN B O 1
ATOM 6759 N N . ASP B 1 336 ? -2.344 -8.141 19.094 1 94.12 336 ASP B N 1
ATOM 6760 C CA . ASP B 1 336 ? -1.375 -8.875 18.281 1 94.12 336 ASP B CA 1
ATOM 6761 C C . ASP B 1 336 ? 0.026 -8.281 18.438 1 94.12 336 ASP B C 1
ATOM 6763 O O . ASP B 1 336 ? 1.016 -8.922 18.078 1 94.12 336 ASP B O 1
ATOM 6767 N N . TYR B 1 337 ? 0.146 -7.105 18.938 1 94.62 337 TYR B N 1
ATOM 6768 C CA . TYR B 1 337 ? 1.419 -6.395 18.953 1 94.62 337 TYR B CA 1
ATOM 6769 C C . TYR B 1 337 ? 1.987 -6.328 20.375 1 94.62 337 TYR B C 1
ATOM 6771 O O . TYR B 1 337 ? 2.943 -5.59 20.625 1 94.62 337 TYR B O 1
ATOM 6779 N N . ASP B 1 338 ? 1.314 -6.945 21.203 1 92.06 338 ASP B N 1
ATOM 6780 C CA . ASP B 1 338 ? 1.758 -7.125 22.578 1 92.06 338 ASP B CA 1
ATOM 6781 C C . ASP B 1 338 ? 1.979 -8.602 22.906 1 92.06 338 ASP B C 1
ATOM 6783 O O . ASP B 1 338 ? 1.036 -9.398 22.875 1 92.06 338 ASP B O 1
ATOM 6787 N N . THR B 1 339 ? 3.102 -9.008 23.312 1 86.62 339 THR B N 1
ATOM 6788 C CA . THR B 1 339 ? 3.49 -10.406 23.438 1 86.62 339 THR B CA 1
ATOM 6789 C C . THR B 1 339 ? 2.838 -11.047 24.656 1 86.62 339 THR B C 1
ATOM 6791 O O . THR B 1 339 ? 2.354 -12.18 24.594 1 86.62 339 THR B O 1
ATOM 6794 N N . ASP B 1 340 ? 2.752 -10.336 25.75 1 88.81 340 ASP B N 1
ATOM 6795 C CA . ASP B 1 340 ? 2.27 -10.961 26.969 1 88.81 340 ASP B CA 1
ATOM 6796 C C . ASP B 1 340 ? 0.745 -10.922 27.047 1 88.81 340 ASP B C 1
ATOM 6798 O O . ASP B 1 340 ? 0.137 -11.648 27.828 1 88.81 340 ASP B O 1
ATOM 6802 N N . LYS B 1 341 ? 0.142 -10.039 26.297 1 91.56 341 LYS B N 1
ATOM 6803 C CA . LYS B 1 341 ? -1.309 -9.898 26.219 1 91.56 341 LYS B CA 1
ATOM 6804 C C . LYS B 1 341 ? -1.914 -9.594 27.578 1 91.56 341 LYS B C 1
ATOM 6806 O O . LYS B 1 341 ? -2.959 -10.148 27.938 1 91.56 341 LYS B O 1
ATOM 6811 N N . LEU B 1 342 ? -1.207 -8.875 28.422 1 93.75 342 LEU B N 1
ATOM 6812 C CA . LEU B 1 342 ? -1.688 -8.336 29.688 1 93.75 342 LEU B CA 1
ATOM 6813 C C . LEU B 1 342 ? -1.98 -6.844 29.562 1 93.75 342 LEU B C 1
ATOM 6815 O O . LEU B 1 342 ? -1.082 -6.055 29.266 1 93.75 342 LEU B O 1
ATOM 6819 N N . PHE B 1 343 ? -3.217 -6.504 29.859 1 95.94 343 PHE B N 1
ATOM 6820 C CA . PHE B 1 343 ? -3.629 -5.133 29.594 1 95.94 343 PHE B CA 1
ATOM 6821 C C . PHE B 1 343 ? -4.215 -4.484 30.844 1 95.94 343 PHE B C 1
ATOM 6823 O O . PHE B 1 343 ? -5.203 -4.969 31.391 1 95.94 343 PHE B O 1
ATOM 6830 N N . PRO B 1 344 ? -3.58 -3.422 31.312 1 97.19 344 PRO B N 1
ATOM 6831 C CA . PRO B 1 344 ? -4.195 -2.676 32.406 1 97.19 344 PRO B CA 1
ATOM 6832 C C . PRO B 1 344 ? -5.508 -2.008 32 1 97.19 344 PRO B C 1
ATOM 6834 O O . PRO B 1 344 ? -5.617 -1.475 30.906 1 97.19 344 PRO B O 1
ATOM 6837 N N . ALA B 1 345 ? -6.473 -2.104 32.844 1 97.94 345 ALA B N 1
ATOM 6838 C CA . ALA B 1 345 ? -7.789 -1.51 32.594 1 97.94 345 ALA B CA 1
ATOM 6839 C C . ALA B 1 345 ? -8.25 -0.714 33.812 1 97.94 345 ALA B C 1
ATOM 6841 O O . ALA B 1 345 ? -8.141 -1.181 34.969 1 97.94 345 ALA B O 1
ATOM 6842 N N . PHE B 1 346 ? -8.727 0.481 33.562 1 98.06 346 PHE B N 1
ATOM 6843 C CA . PHE B 1 346 ? -9.133 1.382 34.656 1 98.06 346 PHE B CA 1
ATOM 6844 C C . PHE B 1 346 ? -10.523 1.944 34.406 1 98.06 346 PHE B C 1
ATOM 6846 O O . PHE B 1 346 ? -10.992 1.955 33.25 1 98.06 346 PHE B O 1
ATOM 6853 N N . GLY B 1 347 ? -11.18 2.324 35.469 1 96.88 347 GLY B N 1
ATOM 6854 C CA . GLY B 1 347 ? -12.406 3.104 35.438 1 96.88 347 GLY B CA 1
ATOM 6855 C C . GLY B 1 347 ? -12.266 4.473 36.062 1 96.88 347 GLY B C 1
ATOM 6856 O O . GLY B 1 347 ? -11.312 4.723 36.812 1 96.88 347 GLY B O 1
ATOM 6857 N N . PHE B 1 348 ? -13.141 5.332 35.719 1 96 348 PHE B N 1
ATOM 6858 C CA . PHE B 1 348 ? -13.141 6.645 36.375 1 96 348 PHE B CA 1
ATOM 6859 C C . PHE B 1 348 ? -14.555 7.195 36.469 1 96 348 PHE B C 1
ATOM 6861 O O . PHE B 1 348 ? -15.445 6.793 35.719 1 96 348 PHE B O 1
ATOM 6868 N N . GLY B 1 349 ? -14.766 8.047 37.469 1 94.12 349 GLY B N 1
ATOM 6869 C CA . GLY B 1 349 ? -16.031 8.742 37.625 1 94.12 349 GLY B CA 1
ATOM 6870 C C . GLY B 1 349 ? -17.047 7.953 38.438 1 94.12 349 GLY B C 1
ATOM 6871 O O . GLY B 1 349 ? -18.25 8.07 38.219 1 94.12 349 GLY B O 1
ATOM 6872 N N . ALA B 1 350 ? -16.625 7.121 39.344 1 95 350 ALA B N 1
ATOM 6873 C CA . ALA B 1 350 ? -17.562 6.309 40.125 1 95 350 ALA B CA 1
ATOM 6874 C C . ALA B 1 350 ? -17.125 6.191 41.562 1 95 350 ALA B C 1
ATOM 6876 O O . ALA B 1 350 ? -15.953 6.41 41.906 1 95 350 ALA B O 1
ATOM 6877 N N . LYS B 1 351 ? -18.109 5.918 42.406 1 95.12 351 LYS B N 1
ATOM 6878 C CA . LYS B 1 351 ? -17.844 5.582 43.812 1 95.12 351 LYS B CA 1
ATOM 6879 C C . LYS B 1 351 ? -17.734 4.07 44 1 95.12 351 LYS B C 1
ATOM 6881 O O . LYS B 1 351 ? -18.484 3.305 43.406 1 95.12 351 LYS B O 1
ATOM 6886 N N . LEU B 1 352 ? -16.75 3.648 44.781 1 93.5 352 LEU B N 1
ATOM 6887 C CA . LEU B 1 352 ? -16.422 2.234 44.938 1 93.5 352 LEU B CA 1
ATOM 6888 C C . LEU B 1 352 ? -17 1.666 46.219 1 93.5 352 LEU B C 1
ATOM 6890 O O . LEU B 1 352 ? -17.312 2.416 47.156 1 93.5 352 LEU B O 1
ATOM 6894 N N . PRO B 1 353 ? -17.188 0.354 46.156 1 88.44 353 PRO B N 1
ATOM 6895 C CA . PRO B 1 353 ? -17.719 -0.286 47.375 1 88.44 353 PRO B CA 1
ATOM 6896 C C . PRO B 1 353 ? -16.844 -0.064 48.594 1 88.44 353 PRO B C 1
ATOM 6898 O O . PRO B 1 353 ? -15.641 0.216 48.438 1 88.44 353 PRO B O 1
ATOM 6901 N N . ARG B 1 354 ? -17.531 -0.422 49.938 1 80.12 354 ARG B N 1
ATOM 6902 C CA . ARG B 1 354 ? -17.234 -0.286 51.344 1 80.12 354 ARG B CA 1
ATOM 6903 C C . ARG B 1 354 ? -17.656 1.085 51.875 1 80.12 354 ARG B C 1
ATOM 6905 O O . ARG B 1 354 ? -18.5 1.184 52.781 1 80.12 354 ARG B O 1
ATOM 6912 N N . ASP B 1 355 ? -17.25 2.178 51.281 1 80 355 ASP B N 1
ATOM 6913 C CA . ASP B 1 355 ? -17.688 3.443 51.844 1 80 355 ASP B CA 1
ATOM 6914 C C . ASP B 1 355 ? -18.438 4.285 50.812 1 80 355 ASP B C 1
ATOM 6916 O O . ASP B 1 355 ? -19.203 5.184 51.188 1 80 355 ASP B O 1
ATOM 6920 N N . TYR B 1 356 ? -18.422 3.971 49.469 1 87.19 356 TYR B N 1
ATOM 6921 C CA . TYR B 1 356 ? -19.062 4.715 48.406 1 87.19 356 TYR B CA 1
ATOM 6922 C C . TYR B 1 356 ? -19.047 6.211 48.688 1 87.19 356 TYR B C 1
ATOM 6924 O O . TYR B 1 356 ? -20.016 6.914 48.406 1 87.19 356 TYR B O 1
ATOM 6932 N N . GLN B 1 357 ? -18.094 6.668 49.375 1 85.62 357 GLN B N 1
ATOM 6933 C CA . GLN B 1 357 ? -18.078 8.047 49.844 1 85.62 357 GLN B CA 1
ATOM 6934 C C . GLN B 1 357 ? -17.578 8.992 48.75 1 85.62 357 GLN B C 1
ATOM 6936 O O . GLN B 1 357 ? -18.25 9.953 48.406 1 85.62 357 GLN B O 1
ATOM 6941 N N . ALA B 1 358 ? -16.406 8.719 48.25 1 88.38 358 ALA B N 1
ATOM 6942 C CA . ALA B 1 358 ? -15.828 9.648 47.312 1 88.38 358 ALA B CA 1
ATOM 6943 C C . ALA B 1 358 ? -15.75 9.031 45.906 1 88.38 358 ALA B C 1
ATOM 6945 O O . ALA B 1 358 ? -15.57 7.82 45.781 1 88.38 358 ALA B O 1
ATOM 6946 N N . ALA B 1 359 ? -15.969 9.961 44.875 1 90.81 359 ALA B N 1
ATOM 6947 C CA . ALA B 1 359 ? -15.797 9.523 43.5 1 90.81 359 ALA B CA 1
ATOM 6948 C C . ALA B 1 359 ? -14.328 9.289 43.188 1 90.81 359 ALA B C 1
ATOM 6950 O O . ALA B 1 359 ? -13.461 10.062 43.594 1 90.81 359 ALA B O 1
ATOM 6951 N N . HIS B 1 360 ? -14.039 8.203 42.531 1 91.44 360 HIS B N 1
ATOM 6952 C CA . HIS B 1 360 ? -12.688 7.879 42.094 1 91.44 360 HIS B CA 1
ATOM 6953 C C . HIS B 1 360 ? -12.523 8.203 40.594 1 91.44 360 HIS B C 1
ATOM 6955 O O . HIS B 1 360 ? -13.398 7.879 39.781 1 91.44 360 HIS B O 1
ATOM 6961 N N . HIS B 1 361 ? -11.445 8.898 40.281 1 92.5 361 HIS B N 1
ATOM 6962 C CA . HIS B 1 361 ? -11.219 9.32 38.906 1 92.5 361 HIS B CA 1
ATOM 6963 C C . HIS B 1 361 ? -10.18 8.438 38.25 1 92.5 361 HIS B C 1
ATOM 6965 O O . HIS B 1 361 ? -9.75 8.727 37.125 1 92.5 361 HIS B O 1
ATOM 6971 N N . GLU B 1 362 ? -9.781 7.406 38.906 1 95.31 362 GLU B N 1
ATOM 6972 C CA . GLU B 1 362 ? -8.984 6.301 38.375 1 95.31 362 GLU B CA 1
ATOM 6973 C C . GLU B 1 362 ? -9 5.113 39.344 1 95.31 362 GLU B C 1
ATOM 6975 O O . GLU B 1 362 ? -8.617 5.238 40.5 1 95.31 362 GLU B O 1
ATOM 6980 N N . PHE B 1 363 ? -9.477 4.035 38.938 1 95.56 363 PHE B N 1
ATOM 6981 C CA . PHE B 1 363 ? -9.461 2.803 39.719 1 95.56 363 PHE B CA 1
ATOM 6982 C C . PHE B 1 363 ? -9.312 1.587 38.812 1 95.56 363 PHE B C 1
ATOM 6984 O O . PHE B 1 363 ? -9.766 1.602 37.688 1 95.56 363 PHE B O 1
ATOM 6991 N N . ALA B 1 364 ? -8.648 0.566 39.312 1 96.56 364 ALA B N 1
ATOM 6992 C CA . ALA B 1 364 ? -8.461 -0.659 38.531 1 96.56 364 ALA B CA 1
ATOM 6993 C C . ALA B 1 364 ? -9.781 -1.408 38.375 1 96.56 364 ALA B C 1
ATOM 6995 O O . ALA B 1 364 ? -10.516 -1.604 39.344 1 96.56 364 ALA B O 1
ATOM 6996 N N . LEU B 1 365 ? -10.117 -1.812 37.219 1 96 365 LEU B N 1
ATOM 6997 C CA . LEU B 1 365 ? -11.375 -2.506 36.969 1 96 365 LEU B CA 1
ATOM 6998 C C . LEU B 1 365 ? -11.445 -3.822 37.719 1 96 365 LEU B C 1
ATOM 7000 O O . LEU B 1 365 ? -12.531 -4.273 38.094 1 96 365 LEU B O 1
ATOM 7004 N N . ASN B 1 366 ? -10.297 -4.449 37.875 1 93 366 ASN B N 1
ATOM 7005 C CA . ASN B 1 366 ? -10.289 -5.723 38.562 1 93 366 ASN B CA 1
ATOM 7006 C C . ASN B 1 366 ? -10.188 -5.523 40.094 1 93 366 ASN B C 1
ATOM 7008 O O . ASN B 1 366 ? -9.961 -6.48 40.812 1 93 366 ASN B O 1
ATOM 7012 N N . PHE B 1 367 ? -10.211 -4.301 40.656 1 90.75 367 PHE B N 1
ATOM 7013 C CA . PHE B 1 367 ? -10.188 -3.889 42.062 1 90.75 367 PHE B CA 1
ATOM 7014 C C . PHE B 1 367 ? -8.867 -4.273 42.719 1 90.75 367 PHE B C 1
ATOM 7016 O O . PHE B 1 367 ? -8.812 -4.512 43.938 1 90.75 367 PHE B O 1
ATOM 7023 N N . ASN B 1 368 ? -7.828 -4.418 41.812 1 92.56 368 ASN B N 1
ATOM 7024 C CA . ASN B 1 368 ? -6.465 -4.656 42.281 1 92.56 368 ASN B CA 1
ATOM 7025 C C . ASN B 1 368 ? -5.508 -3.57 41.781 1 92.56 368 ASN B C 1
ATOM 7027 O O . ASN B 1 368 ? -4.805 -3.76 40.812 1 92.56 368 ASN B O 1
ATOM 7031 N N . PRO B 1 369 ? -5.367 -2.516 42.531 1 89.62 369 PRO B N 1
ATOM 7032 C CA . PRO B 1 369 ? -4.543 -1.387 42.062 1 89.62 369 PRO B CA 1
ATOM 7033 C C . PRO B 1 369 ? -3.072 -1.759 41.906 1 89.62 369 PRO B C 1
ATOM 7035 O O . PRO B 1 369 ? -2.365 -1.142 41.094 1 89.62 369 PRO B O 1
ATOM 7038 N N . ALA B 1 370 ? -2.621 -2.785 42.594 1 90.75 370 ALA B N 1
ATOM 7039 C CA . ALA B 1 370 ? -1.228 -3.213 42.5 1 90.75 370 ALA B CA 1
ATOM 7040 C C . ALA B 1 370 ? -0.978 -3.992 41.188 1 90.75 370 ALA B C 1
ATOM 7042 O O . ALA B 1 370 ? 0.154 -4.059 40.719 1 90.75 370 ALA B O 1
ATOM 7043 N N . ASN B 1 371 ? -2.051 -4.57 40.781 1 94.12 371 ASN B N 1
ATOM 7044 C CA . ASN B 1 371 ? -1.962 -5.344 39.531 1 94.12 371 ASN B CA 1
ATOM 7045 C C . ASN B 1 371 ? -3.207 -5.164 38.656 1 94.12 371 ASN B C 1
ATOM 7047 O O . ASN B 1 371 ? -3.977 -6.109 38.469 1 94.12 371 ASN B O 1
ATOM 7051 N N . PRO B 1 372 ? -3.252 -4.043 38.062 1 95.5 372 PRO B N 1
ATOM 7052 C CA . PRO B 1 372 ? -4.453 -3.73 37.281 1 95.5 372 PRO B CA 1
ATOM 7053 C C . PRO B 1 372 ? -4.496 -4.469 35.938 1 95.5 372 PRO B C 1
ATOM 7055 O O . PRO B 1 372 ? -5.324 -4.152 35.094 1 95.5 372 PRO B O 1
ATOM 7058 N N . TYR B 1 373 ? -3.674 -5.531 35.719 1 96.06 373 TYR B N 1
ATOM 7059 C CA . TYR B 1 373 ? -3.52 -6.223 34.438 1 96.06 373 TYR B CA 1
ATOM 7060 C C . TYR B 1 373 ? -4.59 -7.289 34.25 1 96.06 373 TYR B C 1
ATOM 7062 O O . TYR B 1 373 ? -4.852 -8.078 35.188 1 96.06 373 TYR B O 1
ATOM 7070 N N . CYS B 1 374 ? -5.277 -7.191 33.156 1 96.25 374 CYS B N 1
ATOM 7071 C CA . CYS B 1 374 ? -6.25 -8.195 32.75 1 96.25 374 CYS B CA 1
ATOM 7072 C C . CYS B 1 374 ? -5.676 -9.094 31.656 1 96.25 374 CYS B C 1
ATOM 7074 O O . CYS B 1 374 ? -4.902 -8.633 30.812 1 96.25 374 CYS B O 1
ATOM 7076 N N . GLN B 1 375 ? -6.047 -10.32 31.656 1 94.44 375 GLN B N 1
ATOM 7077 C CA . GLN B 1 375 ? -5.555 -11.273 30.672 1 94.44 375 GLN B CA 1
ATOM 7078 C C . GLN B 1 375 ? -6.316 -11.148 29.359 1 94.44 375 GLN B C 1
ATOM 7080 O O . GLN B 1 375 ? -7.398 -11.711 29.203 1 94.44 375 GLN B O 1
ATOM 7085 N N . GLY B 1 376 ? -5.711 -10.555 28.391 1 94.31 376 GLY B N 1
ATOM 7086 C CA . GLY B 1 376 ? -6.352 -10.359 27.109 1 94.31 376 GLY B CA 1
ATOM 7087 C C . GLY B 1 376 ? -7.531 -9.406 27.156 1 94.31 376 GLY B C 1
ATOM 7088 O O . GLY B 1 376 ? -7.84 -8.852 28.2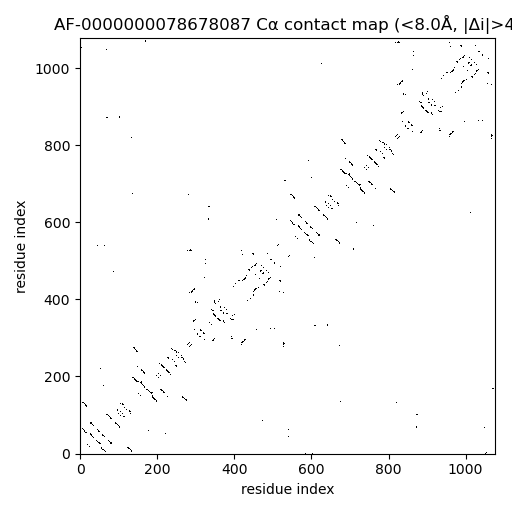03 1 94.31 376 GLY B O 1
ATOM 7089 N N . ILE B 1 377 ? -8.156 -9.227 26.031 1 95.12 377 ILE B N 1
ATOM 7090 C CA . ILE B 1 377 ? -9.328 -8.359 25.938 1 95.12 377 ILE B CA 1
ATOM 7091 C C . ILE B 1 377 ? -10.5 -9 26.688 1 95.12 377 ILE B C 1
ATOM 7093 O O . ILE B 1 377 ? -11.297 -8.305 27.328 1 95.12 377 ILE B O 1
ATOM 7097 N N . GLN B 1 378 ? -10.531 -10.289 26.625 1 94.81 378 GLN B N 1
ATOM 7098 C CA . GLN B 1 378 ? -11.555 -11.023 27.359 1 94.81 378 GLN B CA 1
ATOM 7099 C C . GLN B 1 378 ? -11.461 -10.758 28.859 1 94.81 378 GLN B C 1
ATOM 7101 O O . GLN B 1 378 ? -12.477 -10.641 29.547 1 94.81 378 GLN B O 1
ATOM 7106 N N . GLY B 1 379 ? -10.227 -10.688 29.281 1 96.06 379 GLY B N 1
ATOM 7107 C CA . GLY B 1 379 ? -10.031 -10.375 30.688 1 96.06 379 GLY B CA 1
ATOM 7108 C C . GLY B 1 379 ? -10.586 -9.016 31.062 1 96.06 379 GLY B C 1
ATOM 7109 O O . GLY B 1 379 ? -11.141 -8.852 32.156 1 96.06 379 GLY B O 1
ATOM 7110 N N . ILE B 1 380 ? -10.461 -8.039 30.25 1 96.88 380 ILE B N 1
ATOM 7111 C CA . ILE B 1 380 ? -10.992 -6.707 30.516 1 96.88 380 ILE B CA 1
ATOM 7112 C C . ILE B 1 380 ? -12.516 -6.75 30.531 1 96.88 380 ILE B C 1
ATOM 7114 O O . ILE B 1 380 ? -13.148 -6.141 31.406 1 96.88 380 ILE B O 1
ATOM 7118 N N . VAL B 1 381 ? -13.086 -7.465 29.578 1 95.81 381 VAL B N 1
ATOM 7119 C CA . VAL B 1 381 ? -14.539 -7.582 29.484 1 95.81 381 VAL B CA 1
ATOM 7120 C C . VAL B 1 381 ? -15.086 -8.234 30.75 1 95.81 381 VAL B C 1
ATOM 7122 O O . VAL B 1 381 ? -16.109 -7.793 31.297 1 95.81 381 VAL B O 1
ATOM 7125 N N . GLU B 1 382 ? -14.414 -9.266 31.203 1 95.75 382 GLU B N 1
ATOM 7126 C CA . GLU B 1 382 ? -14.836 -9.938 32.406 1 95.75 382 GLU B CA 1
ATOM 7127 C C . GLU B 1 382 ? -14.742 -9.008 33.625 1 95.75 382 GLU B C 1
ATOM 7129 O O . GLU B 1 382 ? -15.656 -8.969 34.469 1 95.75 382 GLU B O 1
ATOM 7134 N N . ALA B 1 383 ? -13.648 -8.336 33.75 1 96.94 383 ALA B N 1
ATOM 7135 C CA . ALA B 1 383 ? -13.492 -7.371 34.812 1 96.94 383 ALA B CA 1
ATOM 7136 C C . ALA B 1 383 ? -14.586 -6.305 34.75 1 96.94 383 ALA B C 1
ATOM 7138 O O . ALA B 1 383 ? -15.125 -5.902 35.781 1 96.94 383 ALA B O 1
ATOM 7139 N N . TYR B 1 384 ? -14.906 -5.82 33.594 1 97.38 384 TYR B N 1
ATOM 7140 C CA . TYR B 1 384 ? -15.945 -4.824 33.375 1 97.38 384 TYR B CA 1
ATOM 7141 C C . TYR B 1 384 ? -17.297 -5.332 33.875 1 97.38 384 TYR B C 1
ATOM 7143 O O . TYR B 1 384 ? -18 -4.633 34.594 1 97.38 384 TYR B O 1
ATOM 7151 N N . ARG B 1 385 ? -17.641 -6.551 33.469 1 94.81 385 ARG B N 1
ATOM 7152 C CA . ARG B 1 385 ? -18.922 -7.141 33.844 1 94.81 385 ARG B CA 1
ATOM 7153 C C . ARG B 1 385 ? -19.016 -7.355 35.344 1 94.81 385 ARG B C 1
ATOM 7155 O O . ARG B 1 385 ? -20.094 -7.219 35.938 1 94.81 385 ARG B O 1
ATOM 7162 N N . MET B 1 386 ? -17.938 -7.672 35.938 1 94.56 386 MET B N 1
ATOM 7163 C CA . MET B 1 386 ? -17.922 -7.957 37.344 1 94.56 386 MET B CA 1
ATOM 7164 C C . MET B 1 386 ? -18.031 -6.672 38.188 1 94.56 386 MET B C 1
ATOM 7166 O O . MET B 1 386 ? -18.672 -6.66 39.219 1 94.56 386 MET B O 1
ATOM 7170 N N . VAL B 1 387 ? -17.469 -5.66 37.719 1 94.75 387 VAL B N 1
ATOM 7171 C CA . VAL B 1 387 ? -17.375 -4.441 38.531 1 94.75 387 VAL B CA 1
ATOM 7172 C C . VAL B 1 387 ? -18.625 -3.596 38.344 1 94.75 387 VAL B C 1
ATOM 7174 O O . VAL B 1 387 ? -19.031 -2.848 39.219 1 94.75 387 VAL B O 1
ATOM 7177 N N . LEU B 1 388 ? -19.281 -3.656 37.281 1 94.94 388 LEU B N 1
ATOM 7178 C CA . LEU B 1 388 ? -20.359 -2.764 36.844 1 94.94 388 LEU B CA 1
ATOM 7179 C C . LEU B 1 388 ? -21.469 -2.717 37.906 1 94.94 388 LEU B C 1
ATOM 7181 O O . LEU B 1 388 ? -21.875 -1.635 38.344 1 94.94 388 LEU B O 1
ATOM 7185 N N . PRO B 1 389 ? -21.938 -3.867 38.438 1 92.56 389 PRO B N 1
ATOM 7186 C CA . PRO B 1 389 ? -23.031 -3.828 39.406 1 92.56 389 PRO B CA 1
ATOM 7187 C C . PRO B 1 389 ? -22.594 -3.297 40.75 1 92.56 389 PRO B C 1
ATOM 7189 O O . PRO B 1 389 ? -23.438 -2.973 41.594 1 92.56 389 PRO B O 1
ATOM 7192 N N . GLN B 1 390 ? -21.281 -3.164 40.938 1 94.19 390 GLN B N 1
ATOM 7193 C CA . GLN B 1 390 ? -20.766 -2.789 42.25 1 94.19 390 GLN B CA 1
ATOM 7194 C C . GLN B 1 390 ? -20.5 -1.288 42.312 1 94.19 390 GLN B C 1
ATOM 7196 O O . GLN B 1 390 ? -20.234 -0.759 43.406 1 94.19 390 GLN B O 1
ATOM 7201 N N . LEU B 1 391 ? -20.641 -0.622 41.219 1 95 391 LEU B N 1
ATOM 7202 C CA . LEU B 1 391 ? -20.25 0.785 41.156 1 95 391 LEU B CA 1
ATOM 7203 C C . LEU B 1 391 ? -21.453 1.688 41.375 1 95 391 LEU B C 1
ATOM 7205 O O . LEU B 1 391 ? -22.578 1.325 41.031 1 95 391 LEU B O 1
ATOM 7209 N N . LYS B 1 392 ? -21.234 2.807 42.062 1 94.56 392 LYS B N 1
ATOM 7210 C CA . LYS B 1 392 ? -22.172 3.922 42.062 1 94.56 392 LYS B CA 1
ATOM 7211 C C . LYS B 1 392 ? -21.672 5.074 41.188 1 94.56 392 LYS B C 1
ATOM 7213 O O . LYS B 1 392 ? -20.688 5.73 41.531 1 94.56 392 LYS B O 1
ATOM 7218 N N . PHE B 1 393 ? -22.406 5.262 40.125 1 94.38 393 PHE B N 1
ATOM 7219 C CA . PHE B 1 393 ? -21.984 6.277 39.156 1 94.38 393 PHE B CA 1
ATOM 7220 C C . PHE B 1 393 ? -22.031 7.664 39.812 1 94.38 393 PHE B C 1
ATOM 7222 O O . PHE B 1 393 ? -22.922 7.973 40.562 1 94.38 393 PHE B O 1
ATOM 7229 N N . SER B 1 394 ? -21 8.367 39.5 1 91 394 SER B N 1
ATOM 7230 C CA . SER B 1 394 ? -20.859 9.727 40.031 1 91 394 SER B CA 1
ATOM 7231 C C . SER B 1 394 ? -20 10.586 39.125 1 91 394 SER B C 1
ATOM 7233 O O . SER B 1 394 ? -19.562 10.133 38.062 1 91 394 SER B O 1
ATOM 7235 N N . GLY B 1 395 ? -19.906 11.938 39.375 1 85.19 395 GLY B N 1
ATOM 7236 C CA . GLY B 1 395 ? -19.031 12.859 38.688 1 85.19 395 GLY B CA 1
ATOM 7237 C C . GLY B 1 395 ? -17.953 13.461 39.594 1 85.19 395 GLY B C 1
ATOM 7238 O O . GLY B 1 395 ? -17.828 13.078 40.75 1 85.19 395 GLY B O 1
ATOM 7239 N N . PRO B 1 396 ? -17.109 14.172 38.938 1 90.69 396 PRO B N 1
ATOM 7240 C CA . PRO B 1 396 ? -16.984 14.703 37.562 1 90.69 396 PRO B CA 1
ATOM 7241 C C . PRO B 1 396 ? -16.312 13.742 36.594 1 90.69 396 PRO B C 1
ATOM 7243 O O . PRO B 1 396 ? -15.812 12.688 37.031 1 90.69 396 PRO B O 1
ATOM 7246 N N . THR B 1 397 ? -16.375 13.914 35.25 1 92.44 397 THR B N 1
ATOM 7247 C CA . THR B 1 397 ? -15.703 13.148 34.219 1 92.44 397 THR B CA 1
ATOM 7248 C C . THR B 1 397 ? -14.305 13.703 33.938 1 92.44 397 THR B C 1
ATOM 7250 O O . THR B 1 397 ? -14.141 14.641 33.156 1 92.44 397 THR B O 1
ATOM 7253 N N . ASN B 1 398 ? -13.266 13.148 34.625 1 94.44 398 ASN B N 1
ATOM 7254 C CA . ASN B 1 398 ? -11.891 13.625 34.531 1 94.44 398 ASN B CA 1
ATOM 7255 C C . ASN B 1 398 ? -11.016 12.633 33.75 1 94.44 398 ASN B C 1
ATOM 7257 O O . ASN B 1 398 ? -10.922 11.469 34.125 1 94.44 398 ASN B O 1
ATOM 7261 N N . PHE B 1 399 ? -10.305 13.141 32.719 1 94.88 399 PHE B N 1
ATOM 7262 C CA . PHE B 1 399 ? -9.422 12.312 31.906 1 94.88 399 PHE B CA 1
ATOM 7263 C C . PHE B 1 399 ? -7.984 12.414 32.406 1 94.88 399 PHE B C 1
ATOM 7265 O O . PHE B 1 399 ? -7.203 11.469 32.281 1 94.88 399 PHE B O 1
ATOM 7272 N N . SER B 1 400 ? -7.598 13.562 32.969 1 96.62 400 SER B N 1
ATOM 7273 C CA . SER B 1 400 ? -6.199 13.914 33.219 1 96.62 400 SER B CA 1
ATOM 7274 C C . SER B 1 400 ? -5.523 12.891 34.125 1 96.62 400 SER B C 1
ATOM 7276 O O . SER B 1 400 ? -4.355 12.555 33.938 1 96.62 400 SER B O 1
ATOM 7278 N N . PRO B 1 401 ? -6.215 12.32 35.156 1 96.94 401 PRO B N 1
ATOM 7279 C CA . PRO B 1 401 ? -5.531 11.352 36.031 1 96.94 401 PRO B CA 1
ATOM 7280 C C . PRO B 1 401 ? -5.043 10.125 35.25 1 96.94 401 PRO B C 1
ATOM 7282 O O . PRO B 1 401 ? -3.902 9.688 35.438 1 96.94 401 PRO B O 1
ATOM 7285 N N . ILE B 1 402 ? -5.875 9.57 34.406 1 97.12 402 ILE B N 1
ATOM 7286 C CA . ILE B 1 402 ? -5.488 8.367 33.688 1 97.12 402 ILE B CA 1
ATOM 7287 C C . ILE B 1 402 ? -4.418 8.703 32.656 1 97.12 402 ILE B C 1
ATOM 7289 O O . ILE B 1 402 ? -3.488 7.922 32.438 1 97.12 402 ILE B O 1
ATOM 7293 N N . ILE B 1 403 ? -4.555 9.805 31.953 1 98 403 ILE B N 1
ATOM 7294 C CA . ILE B 1 403 ? -3.549 10.234 30.984 1 98 403 ILE B CA 1
ATOM 7295 C C . ILE B 1 403 ? -2.201 10.398 31.672 1 98 403 ILE B C 1
ATOM 7297 O O . ILE B 1 403 ? -1.178 9.914 31.188 1 98 403 ILE B O 1
ATOM 7301 N N . ASN B 1 404 ? -2.215 11.055 32.844 1 97.88 404 ASN B N 1
ATOM 7302 C CA . ASN B 1 404 ? -0.984 11.25 33.594 1 97.88 404 ASN B CA 1
ATOM 7303 C C . ASN B 1 404 ? -0.388 9.922 34.062 1 97.88 404 ASN B C 1
ATOM 7305 O O . ASN B 1 404 ? 0.833 9.75 34.062 1 97.88 404 ASN B O 1
ATOM 7309 N N . HIS B 1 405 ? -1.217 9.047 34.406 1 97 405 HIS B N 1
ATOM 7310 C CA . HIS B 1 405 ? -0.766 7.734 34.875 1 97 405 HIS B CA 1
ATOM 7311 C C . HIS B 1 405 ? -0.047 6.992 33.75 1 97 405 HIS B C 1
ATOM 7313 O O . HIS B 1 405 ? 1.081 6.531 33.906 1 97 405 HIS B O 1
ATOM 7319 N N . VAL B 1 406 ? -0.656 6.859 32.625 1 97.69 406 VAL B N 1
ATOM 7320 C CA . VAL B 1 406 ? -0.065 6.141 31.5 1 97.69 406 VAL B CA 1
ATOM 7321 C C . VAL B 1 406 ? 1.177 6.879 31 1 97.69 406 VAL B C 1
ATOM 7323 O O . VAL B 1 406 ? 2.166 6.254 30.609 1 97.69 406 VAL B O 1
ATOM 7326 N N . ALA B 1 407 ? 1.117 8.211 31.016 1 97.94 407 ALA B N 1
ATOM 7327 C CA . ALA B 1 407 ? 2.275 9.023 30.641 1 97.94 407 ALA B CA 1
ATOM 7328 C C . ALA B 1 407 ? 3.467 8.719 31.547 1 97.94 407 ALA B C 1
ATOM 7330 O O . ALA B 1 407 ? 4.613 8.711 31.078 1 97.94 407 ALA B O 1
ATOM 7331 N N . SER B 1 408 ? 3.182 8.523 32.781 1 97.25 408 SER B N 1
ATOM 7332 C CA . SER B 1 408 ? 4.254 8.211 33.719 1 97.25 408 SER B CA 1
ATOM 7333 C C . SER B 1 408 ? 4.922 6.883 33.375 1 97.25 408 SER B C 1
ATOM 7335 O O . SER B 1 408 ? 6.145 6.758 33.438 1 97.25 408 SER B O 1
ATOM 7337 N N . ILE B 1 409 ? 4.203 5.914 33.031 1 95.5 409 ILE B N 1
ATOM 7338 C CA . ILE B 1 409 ? 4.73 4.625 32.625 1 95.5 409 ILE B CA 1
ATOM 7339 C C . ILE B 1 409 ? 5.551 4.793 31.344 1 95.5 409 ILE B C 1
ATOM 7341 O O . ILE B 1 409 ? 6.664 4.273 31.234 1 95.5 409 ILE B O 1
ATOM 7345 N N . ALA B 1 410 ? 4.984 5.508 30.375 1 96.88 410 ALA B N 1
ATOM 7346 C CA . ALA B 1 410 ? 5.672 5.766 29.109 1 96.88 410 ALA B CA 1
ATOM 7347 C C . ALA B 1 410 ? 6.984 6.508 29.344 1 96.88 410 ALA B C 1
ATOM 7349 O O . ALA B 1 410 ? 7.984 6.25 28.672 1 96.88 410 ALA B O 1
ATOM 7350 N N . SER B 1 411 ? 6.957 7.438 30.281 1 96.25 411 SER B N 1
ATOM 7351 C CA . SER B 1 411 ? 8.156 8.203 30.609 1 96.25 411 SER B CA 1
ATOM 7352 C C . SER B 1 411 ? 9.266 7.305 31.141 1 96.25 411 SER B C 1
ATOM 7354 O O . SER B 1 411 ? 10.438 7.496 30.828 1 96.25 411 SER B O 1
ATOM 7356 N N . SER B 1 412 ? 8.93 6.379 31.922 1 94.12 412 SER B N 1
ATOM 7357 C CA . SER B 1 412 ? 9.898 5.422 32.438 1 94.12 412 SER B CA 1
ATOM 7358 C C . SER B 1 412 ? 10.516 4.59 31.328 1 94.12 412 SER B C 1
ATOM 7360 O O . SER B 1 412 ? 11.719 4.328 31.344 1 94.12 412 SER B O 1
ATOM 7362 N N . SER B 1 413 ? 9.75 4.258 30.391 1 91.06 413 SER B N 1
ATOM 7363 C CA . SER B 1 413 ? 10.219 3.473 29.25 1 91.06 413 SER B CA 1
ATOM 7364 C C . SER B 1 413 ? 11.086 4.312 28.328 1 91.06 413 SER B C 1
ATOM 7366 O O . SER B 1 413 ? 11.992 3.787 27.656 1 91.06 413 SER B O 1
ATOM 7368 N N . ALA B 1 414 ? 10.797 5.543 28.266 1 90.81 414 ALA B N 1
ATOM 7369 C CA . ALA B 1 414 ? 11.5 6.469 27.391 1 90.81 414 ALA B CA 1
ATOM 7370 C C . ALA B 1 414 ? 12.945 6.656 27.828 1 90.81 414 ALA B C 1
ATOM 7372 O O . ALA B 1 414 ? 13.781 7.148 27.062 1 90.81 414 ALA B O 1
ATOM 7373 N N . GLN B 1 415 ? 13.227 6.199 29 1 89.56 415 GLN B N 1
ATOM 7374 C CA . GLN B 1 415 ? 14.586 6.328 29.5 1 89.56 415 GLN B CA 1
ATOM 7375 C C . GLN B 1 415 ? 15.539 5.367 28.797 1 89.56 415 GLN B C 1
ATOM 7377 O O . GLN B 1 415 ? 16.75 5.602 28.75 1 89.56 415 GLN B O 1
ATOM 7382 N N . SER B 1 416 ? 14.898 4.422 28.203 1 85.94 416 SER B N 1
ATOM 7383 C CA . SER B 1 416 ? 15.703 3.498 27.422 1 85.94 416 SER B CA 1
ATOM 7384 C C . SER B 1 416 ? 16.016 4.066 26.031 1 85.94 416 SER B C 1
ATOM 7386 O O . SER B 1 416 ? 15.203 4.805 25.469 1 85.94 416 SER B O 1
ATOM 7388 N N . ASN B 1 417 ? 17.172 4.07 25.594 1 86.38 417 ASN B N 1
ATOM 7389 C CA . ASN B 1 417 ? 17.562 4.555 24.266 1 86.38 417 ASN B CA 1
ATOM 7390 C C . ASN B 1 417 ? 17.359 3.484 23.203 1 86.38 417 ASN B C 1
ATOM 7392 O O . ASN B 1 417 ? 18.234 3.234 22.375 1 86.38 417 ASN B O 1
ATOM 7396 N N . ALA B 1 418 ? 16.219 2.807 23.281 1 91.38 418 ALA B N 1
ATOM 7397 C CA . ALA B 1 418 ? 15.844 1.791 22.297 1 91.38 418 ALA B CA 1
ATOM 7398 C C . ALA B 1 418 ? 14.383 1.931 21.891 1 91.38 418 ALA B C 1
ATOM 7400 O O . ALA B 1 418 ? 13.547 2.371 22.688 1 91.38 418 ALA B O 1
ATOM 7401 N N . ALA B 1 419 ? 14.109 1.681 20.672 1 94 419 ALA B N 1
ATOM 7402 C CA . ALA B 1 419 ? 12.742 1.717 20.156 1 94 419 ALA B CA 1
ATOM 7403 C C . ALA B 1 419 ? 12.008 0.413 20.469 1 94 419 ALA B C 1
ATOM 7405 O O . ALA B 1 419 ? 11.484 -0.24 19.562 1 94 419 ALA B O 1
ATOM 7406 N N . SER B 1 420 ? 11.852 0.128 21.766 1 93.25 420 SER B N 1
ATOM 7407 C CA . SER B 1 420 ? 11.383 -1.2 22.141 1 93.25 420 SER B CA 1
ATOM 7408 C C . SER B 1 420 ? 9.961 -1.148 22.688 1 93.25 420 SER B C 1
ATOM 7410 O O . SER B 1 420 ? 9.266 -2.164 22.719 1 93.25 420 SER B O 1
ATOM 7412 N N . GLN B 1 421 ? 9.562 0.063 23.188 1 95.56 421 GLN B N 1
ATOM 7413 C CA . GLN B 1 421 ? 8.25 0.137 23.828 1 95.56 421 GLN B CA 1
ATOM 7414 C C . GLN B 1 421 ? 7.465 1.345 23.328 1 95.56 421 GLN B C 1
ATOM 7416 O O . GLN B 1 421 ? 8.031 2.428 23.141 1 95.56 421 GLN B O 1
ATOM 7421 N N . TYR B 1 422 ? 6.254 1.136 23.047 1 96.94 422 TYR B N 1
ATOM 7422 C CA . TYR B 1 422 ? 5.281 2.178 22.734 1 96.94 422 TYR B CA 1
ATOM 7423 C C . TYR B 1 422 ? 3.957 1.915 23.438 1 96.94 422 TYR B C 1
ATOM 7425 O O . TYR B 1 422 ? 3.65 0.775 23.797 1 96.94 422 TYR B O 1
ATOM 7433 N N . PHE B 1 423 ? 3.174 2.947 23.688 1 97.94 423 PHE B N 1
ATOM 7434 C CA . PHE B 1 423 ? 1.984 2.809 24.531 1 97.94 423 PHE B CA 1
ATOM 7435 C C . PHE B 1 423 ? 0.767 3.41 23.828 1 97.94 423 PHE B C 1
ATOM 7437 O O . PHE B 1 423 ? 0.87 4.449 23.172 1 97.94 423 PHE B O 1
ATOM 7444 N N . VAL B 1 424 ? -0.341 2.729 23.953 1 97.69 424 VAL B N 1
ATOM 7445 C CA . VAL B 1 424 ? -1.627 3.203 23.453 1 97.69 424 VAL B CA 1
ATOM 7446 C C . VAL B 1 424 ? -2.645 3.234 24.594 1 97.69 424 VAL B C 1
ATOM 7448 O O . VAL B 1 424 ? -2.869 2.223 25.266 1 97.69 424 VAL B O 1
ATOM 7451 N N . LEU B 1 425 ? -3.248 4.406 24.844 1 98.44 425 LEU B N 1
ATOM 7452 C CA . LEU B 1 425 ? -4.328 4.586 25.812 1 98.44 425 LEU B CA 1
ATOM 7453 C C . LEU B 1 425 ? -5.664 4.766 25.094 1 98.44 425 LEU B C 1
ATOM 7455 O O . LEU B 1 425 ? -5.828 5.691 24.297 1 98.44 425 LEU B O 1
ATOM 7459 N N . LEU B 1 426 ? -6.543 3.877 25.344 1 97.94 426 LEU B N 1
ATOM 7460 C CA . LEU B 1 426 ? -7.91 3.996 24.859 1 97.94 426 LEU B CA 1
ATOM 7461 C C . LEU B 1 426 ? -8.836 4.52 25.953 1 97.94 426 LEU B C 1
ATOM 7463 O O . LEU B 1 426 ? -8.945 3.918 27.016 1 97.94 426 LEU B O 1
ATOM 7467 N N . ILE B 1 427 ? -9.492 5.629 25.75 1 97.44 427 ILE B N 1
ATOM 7468 C CA . ILE B 1 427 ? -10.484 6.18 26.656 1 97.44 427 ILE B CA 1
ATOM 7469 C C . ILE B 1 427 ? -11.875 6.055 26.047 1 97.44 427 ILE B C 1
ATOM 7471 O O . ILE B 1 427 ? -12.133 6.574 24.953 1 97.44 427 ILE B O 1
ATOM 7475 N N . LEU B 1 428 ? -12.719 5.363 26.688 1 96.94 428 LEU B N 1
ATOM 7476 C CA . LEU B 1 428 ? -14.117 5.242 26.312 1 96.94 428 LEU B CA 1
ATOM 7477 C C . LEU B 1 428 ? -15 6.129 27.188 1 96.94 428 LEU B C 1
ATOM 7479 O O . LEU B 1 428 ? -15 5.992 28.406 1 96.94 428 LEU B O 1
ATOM 7483 N N . THR B 1 429 ? -15.719 7.043 26.547 1 96.31 429 THR B N 1
ATOM 7484 C CA . THR B 1 429 ? -16.422 8.047 27.344 1 96.31 429 THR B CA 1
ATOM 7485 C C . THR B 1 429 ? -17.703 8.492 26.656 1 96.31 429 THR B C 1
ATOM 7487 O O . THR B 1 429 ? -17.844 8.352 25.438 1 96.31 429 THR B O 1
ATOM 7490 N N . ASP B 1 430 ? -18.656 9.016 27.391 1 91.62 430 ASP B N 1
ATOM 7491 C CA . ASP B 1 430 ? -19.875 9.562 26.812 1 91.62 430 ASP B CA 1
ATOM 7492 C C . ASP B 1 430 ? -19.719 11.047 26.484 1 91.62 430 ASP B C 1
ATOM 7494 O O . ASP B 1 430 ? -20.656 11.68 25.984 1 91.62 430 ASP B O 1
ATOM 7498 N N . GLY B 1 431 ? -18.438 11.75 26.484 1 76 431 GLY B N 1
ATOM 7499 C CA . GLY B 1 431 ? -18.125 13 25.828 1 76 431 GLY B CA 1
ATOM 7500 C C . GLY B 1 431 ? -18.156 14.195 26.75 1 76 431 GLY B C 1
ATOM 7501 O O . GLY B 1 431 ? -17.656 15.273 26.406 1 76 431 GLY B O 1
ATOM 7502 N N . GLU B 1 432 ? -18.578 14.266 28.062 1 81.06 432 GLU B N 1
ATOM 7503 C CA . GLU B 1 432 ? -18.703 15.453 28.906 1 81.06 432 GLU B CA 1
ATOM 7504 C C . GLU B 1 432 ? -17.531 15.562 29.875 1 81.06 432 GLU B C 1
ATOM 7506 O O . GLU B 1 432 ? -17.672 15.305 31.062 1 81.06 432 GLU B O 1
ATOM 7511 N N . ILE B 1 433 ? -16.453 16.125 29.281 1 88.31 433 ILE B N 1
ATOM 7512 C CA . ILE B 1 433 ? -15.242 16.219 30.094 1 88.31 433 ILE B CA 1
ATOM 7513 C C . ILE B 1 433 ? -15.352 17.406 31.031 1 88.31 433 ILE B C 1
ATOM 7515 O O . ILE B 1 433 ? -15.844 18.469 30.656 1 88.31 433 ILE B O 1
ATOM 7519 N N . THR B 1 434 ? -14.922 17.312 32.281 1 91.31 434 THR B N 1
ATOM 7520 C CA . THR B 1 434 ? -15.023 18.375 33.281 1 91.31 434 THR B CA 1
ATOM 7521 C C . THR B 1 434 ? -13.672 19.016 33.5 1 91.31 434 THR B C 1
ATOM 7523 O O . THR B 1 434 ? -13.594 20.172 33.969 1 91.31 434 THR B O 1
ATOM 7526 N N . ASP B 1 435 ? -12.586 18.359 33.219 1 94.19 435 ASP B N 1
ATOM 7527 C CA . ASP B 1 435 ? -11.25 18.891 33.469 1 94.19 435 ASP B CA 1
ATOM 7528 C C . ASP B 1 435 ? -10.508 19.141 32.156 1 94.19 435 ASP B C 1
ATOM 7530 O O . ASP B 1 435 ? -9.367 18.703 31.984 1 94.19 435 ASP B O 1
ATOM 7534 N N . LEU B 1 436 ? -11.094 19.844 31.328 1 93.25 436 LEU B N 1
ATOM 7535 C CA . LEU B 1 436 ? -10.555 20.078 29.984 1 93.25 436 LEU B CA 1
ATOM 7536 C C . LEU B 1 436 ? -9.172 20.719 30.062 1 93.25 436 LEU B C 1
ATOM 7538 O O . LEU B 1 436 ? -8.25 20.297 29.359 1 93.25 436 LEU B O 1
ATOM 7542 N N . ASP B 1 437 ? -9.016 21.734 30.922 1 94.56 437 ASP B N 1
ATOM 7543 C CA . ASP B 1 437 ? -7.738 22.422 31.031 1 94.56 437 ASP B CA 1
ATOM 7544 C C . ASP B 1 437 ? -6.637 21.469 31.5 1 94.56 437 ASP B C 1
ATOM 7546 O O . ASP B 1 437 ? -5.543 21.453 30.922 1 94.56 437 ASP B O 1
ATOM 7550 N N . GLN B 1 438 ? -6.922 20.719 32.531 1 95.69 438 GLN B N 1
ATOM 7551 C CA . GLN B 1 438 ? -5.957 19.75 33.031 1 95.69 438 GLN B CA 1
ATOM 7552 C C . GLN B 1 438 ? -5.641 18.688 32 1 95.69 438 GLN B C 1
ATOM 7554 O O . GLN B 1 438 ? -4.5 18.234 31.891 1 95.69 438 GLN B O 1
ATOM 7559 N N . THR B 1 439 ? -6.648 18.281 31.297 1 95.88 439 THR B N 1
ATOM 7560 C CA . THR B 1 439 ? -6.473 17.281 30.25 1 95.88 439 THR B CA 1
ATOM 7561 C C . THR B 1 439 ? -5.594 17.828 29.141 1 95.88 439 THR B C 1
ATOM 7563 O O . THR B 1 439 ? -4.699 17.141 28.641 1 95.88 439 THR B O 1
ATOM 7566 N N . ARG B 1 440 ? -5.812 19.047 28.719 1 95 440 ARG B N 1
ATOM 7567 C CA . ARG B 1 440 ? -4.977 19.688 27.719 1 95 440 ARG B CA 1
ATOM 7568 C C . ARG B 1 440 ? -3.51 19.688 28.141 1 95 440 ARG B C 1
ATOM 7570 O O . ARG B 1 440 ? -2.629 19.344 27.344 1 95 440 ARG B O 1
ATOM 7577 N N . ASP B 1 441 ? -3.277 20.125 29.359 1 96.56 441 ASP B N 1
ATOM 7578 C CA . ASP B 1 441 ? -1.915 20.156 29.875 1 96.56 441 ASP B CA 1
ATOM 7579 C C . ASP B 1 441 ? -1.295 18.766 29.875 1 96.56 441 ASP B C 1
ATOM 7581 O O . ASP B 1 441 ? -0.124 18.594 29.531 1 96.56 441 ASP B O 1
ATOM 7585 N N . ALA B 1 442 ? -2.074 17.781 30.281 1 97.12 442 ALA B N 1
ATOM 7586 C CA . ALA B 1 442 ? -1.596 16.406 30.328 1 97.12 442 ALA B CA 1
ATOM 7587 C C . ALA B 1 442 ? -1.236 15.906 28.938 1 97.12 442 ALA B C 1
ATOM 7589 O O . ALA B 1 442 ? -0.213 15.234 28.75 1 97.12 442 ALA B O 1
ATOM 7590 N N . VAL B 1 443 ? -2.074 16.219 27.953 1 96.81 443 VAL B N 1
ATOM 7591 C CA . VAL B 1 443 ? -1.863 15.781 26.578 1 96.81 443 VAL B CA 1
ATOM 7592 C C . VAL B 1 443 ? -0.599 16.422 26.016 1 96.81 443 VAL B C 1
ATOM 7594 O O . VAL B 1 443 ? 0.217 15.75 25.391 1 96.81 443 VAL B O 1
ATOM 7597 N N . VAL B 1 444 ? -0.43 17.688 26.266 1 96 444 VAL B N 1
ATOM 7598 C CA . VAL B 1 444 ? 0.737 18.406 25.766 1 96 444 VAL B CA 1
ATOM 7599 C C . VAL B 1 444 ? 2.01 17.797 26.344 1 96 444 VAL B C 1
ATOM 7601 O O . VAL B 1 444 ? 2.98 17.562 25.625 1 96 444 VAL B O 1
ATOM 7604 N N . ARG B 1 445 ? 2.018 17.5 27.594 1 96.12 445 ARG B N 1
ATOM 7605 C CA . ARG B 1 445 ? 3.166 16.859 28.234 1 96.12 445 ARG B CA 1
ATOM 7606 C C . ARG B 1 445 ? 3.398 15.461 27.656 1 96.12 445 ARG B C 1
ATOM 7608 O O . ARG B 1 445 ? 4.539 15.07 27.406 1 96.12 445 ARG B O 1
ATOM 7615 N N . ALA B 1 446 ? 2.346 14.75 27.469 1 97.25 446 ALA B N 1
ATOM 7616 C CA . ALA B 1 446 ? 2.416 13.375 26.984 1 97.25 446 ALA B CA 1
ATOM 7617 C C . ALA B 1 446 ? 2.896 13.336 25.531 1 97.25 446 ALA B C 1
ATOM 7619 O O . ALA B 1 446 ? 3.393 12.305 25.062 1 97.25 446 ALA B O 1
ATOM 7620 N N . SER B 1 447 ? 2.768 14.398 24.797 1 96.31 447 SER B N 1
ATOM 7621 C CA . SER B 1 447 ? 3.104 14.445 23.375 1 96.31 447 SER B CA 1
ATOM 7622 C C . SER B 1 447 ? 4.598 14.234 23.156 1 96.31 447 SER B C 1
ATOM 7624 O O . SER B 1 447 ? 5.027 13.945 22.031 1 96.31 447 SER B O 1
ATOM 7626 N N . ARG B 1 448 ? 5.418 14.297 24.203 1 96 448 ARG B N 1
ATOM 7627 C CA . ARG B 1 448 ? 6.859 14.086 24.125 1 96 448 ARG B CA 1
ATOM 7628 C C . ARG B 1 448 ? 7.223 12.648 24.484 1 96 448 ARG B C 1
ATOM 7630 O O . ARG B 1 448 ? 8.398 12.273 24.484 1 96 448 ARG B O 1
ATOM 7637 N N . LEU B 1 449 ? 6.277 11.883 24.75 1 97.38 449 LEU B N 1
ATOM 7638 C CA . LEU B 1 449 ? 6.473 10.508 25.203 1 97.38 449 LEU B CA 1
ATOM 7639 C C . LEU B 1 449 ? 5.98 9.516 24.141 1 97.38 449 LEU B C 1
ATOM 7641 O O . LEU B 1 449 ? 5.293 9.906 23.188 1 97.38 449 LEU B O 1
ATOM 7645 N N . PRO B 1 450 ? 6.473 8.234 24.188 1 97.5 450 PRO B N 1
ATOM 7646 C CA . PRO B 1 450 ? 5.965 7.207 23.266 1 97.5 450 PRO B CA 1
ATOM 7647 C C . PRO B 1 450 ? 4.539 6.77 23.594 1 97.5 450 PRO B C 1
ATOM 7649 O O . PRO B 1 450 ? 4.324 5.637 24.031 1 97.5 450 PRO B O 1
ATOM 7652 N N . LEU B 1 451 ? 3.588 7.707 23.297 1 98.25 451 LEU B N 1
ATOM 7653 C CA . LEU B 1 451 ? 2.213 7.48 23.734 1 98.25 451 LEU B CA 1
ATOM 7654 C C . LEU B 1 451 ? 1.224 7.996 22.688 1 98.25 451 LEU B C 1
ATOM 7656 O O . LEU B 1 451 ? 1.413 9.078 22.125 1 98.25 451 LEU B O 1
ATOM 7660 N N . SER B 1 452 ? 0.276 7.141 22.359 1 97.38 452 SER B N 1
ATOM 7661 C CA . SER B 1 452 ? -0.918 7.539 21.625 1 97.38 452 SER B CA 1
ATOM 7662 C C . SER B 1 452 ? -2.156 7.508 22.516 1 97.38 452 SER B C 1
ATOM 7664 O O . SER B 1 452 ? -2.314 6.602 23.344 1 97.38 452 SER B O 1
ATOM 7666 N N . ILE B 1 453 ? -3.01 8.531 22.344 1 97.69 453 ILE B N 1
ATOM 7667 C CA . ILE B 1 453 ? -4.266 8.594 23.078 1 97.69 453 ILE B CA 1
ATOM 7668 C C . ILE B 1 453 ? -5.441 8.5 22.109 1 97.69 453 ILE B C 1
ATOM 7670 O O . ILE B 1 453 ? -5.598 9.359 21.234 1 97.69 453 ILE B O 1
ATOM 7674 N N . ILE B 1 454 ? -6.203 7.504 22.344 1 96.38 454 ILE B N 1
ATOM 7675 C CA . ILE B 1 454 ? -7.398 7.293 21.531 1 96.38 454 ILE B CA 1
ATOM 7676 C C . ILE B 1 454 ? -8.648 7.516 22.391 1 96.38 454 ILE B C 1
ATOM 7678 O O . ILE B 1 454 ? -8.766 6.965 23.484 1 96.38 454 ILE B O 1
ATOM 7682 N N . ILE B 1 455 ? -9.547 8.297 21.875 1 95.75 455 ILE B N 1
ATOM 7683 C CA . ILE B 1 455 ? -10.797 8.562 22.578 1 95.75 455 ILE B CA 1
ATOM 7684 C C . ILE B 1 455 ? -11.984 8.148 21.703 1 95.75 455 ILE B C 1
ATOM 7686 O O . ILE B 1 455 ? -12.102 8.578 20.562 1 95.75 455 ILE B O 1
ATOM 7690 N N . VAL B 1 456 ? -12.766 7.285 22.188 1 95 456 VAL B N 1
ATOM 7691 C CA . VAL B 1 456 ? -14.016 6.918 21.516 1 95 456 VAL B CA 1
ATOM 7692 C C . VAL B 1 456 ? -15.203 7.48 22.297 1 95 456 VAL B C 1
ATOM 7694 O O . VAL B 1 456 ? -15.367 7.188 23.484 1 95 456 VAL B O 1
ATOM 7697 N N . GLY B 1 457 ? -15.961 8.305 21.641 1 95 457 GLY B N 1
ATOM 7698 C CA . GLY B 1 457 ? -17.156 8.867 22.25 1 95 457 GLY B CA 1
ATOM 7699 C C . GLY B 1 457 ? -18.391 8.016 22.047 1 95 457 GLY B C 1
ATOM 7700 O O . GLY B 1 457 ? -18.812 7.793 20.906 1 95 457 GLY B O 1
ATOM 7701 N N . VAL B 1 458 ? -18.984 7.637 23.156 1 93.94 458 VAL B N 1
ATOM 7702 C CA . VAL B 1 458 ? -20.172 6.805 23.094 1 93.94 458 VAL B CA 1
ATOM 7703 C C . VAL B 1 458 ? -21.406 7.641 23.438 1 93.94 458 VAL B C 1
ATOM 7705 O O . VAL B 1 458 ? -21.328 8.562 24.25 1 93.94 458 VAL B O 1
ATOM 7708 N N . GLY B 1 459 ? -22.531 7.41 22.781 1 91.25 459 GLY B N 1
ATOM 7709 C CA . GLY B 1 459 ? -23.766 8.125 23.078 1 91.25 459 GLY B CA 1
ATOM 7710 C C . GLY B 1 459 ? -23.938 9.383 22.25 1 91.25 459 GLY B C 1
ATOM 7711 O O . GLY B 1 459 ? -23.188 9.625 21.312 1 91.25 459 GLY B O 1
ATOM 7712 N N . PRO B 1 460 ? -24.922 10.148 22.562 1 87.75 460 PRO B N 1
ATOM 7713 C CA . PRO B 1 460 ? -25.312 11.281 21.719 1 87.75 460 PRO B CA 1
ATOM 7714 C C . PRO B 1 460 ? -24.734 12.609 22.219 1 87.75 460 PRO B C 1
ATOM 7716 O O . PRO B 1 460 ? -25.031 13.656 21.641 1 87.75 460 PRO B O 1
ATOM 7719 N N . ALA B 1 461 ? -23.953 12.633 23.203 1 83.88 461 ALA B N 1
ATOM 7720 C CA . ALA B 1 461 ? -23.5 13.875 23.828 1 83.88 461 ALA B CA 1
ATOM 7721 C C . ALA B 1 461 ? -22.688 14.719 22.859 1 83.88 461 ALA B C 1
ATOM 7723 O O . ALA B 1 461 ? -22.422 14.289 21.734 1 83.88 461 ALA B O 1
ATOM 7724 N N . ASP B 1 462 ? -22.406 15.93 23.297 1 85.5 462 ASP B N 1
ATOM 7725 C CA . ASP B 1 462 ? -21.562 16.859 22.562 1 85.5 462 ASP B CA 1
ATOM 7726 C C . ASP B 1 462 ? -20.078 16.484 22.703 1 85.5 462 ASP B C 1
ATOM 7728 O O . ASP B 1 462 ? -19.594 16.297 23.812 1 85.5 462 ASP B O 1
ATOM 7732 N N . PHE B 1 463 ? -19.422 16.375 21.547 1 87.5 463 PHE B N 1
ATOM 7733 C CA . PHE B 1 463 ? -18.047 15.898 21.547 1 87.5 463 PHE B CA 1
ATOM 7734 C C . PHE B 1 463 ? -17.078 17.016 21.156 1 87.5 463 PHE B C 1
ATOM 7736 O O . PHE B 1 463 ? -15.961 16.75 20.719 1 87.5 463 PHE B O 1
ATOM 7743 N N . LYS B 1 464 ? -17.438 18.266 21.344 1 84.88 464 LYS B N 1
ATOM 7744 C CA . LYS B 1 464 ? -16.625 19.406 20.938 1 84.88 464 LYS B CA 1
ATOM 7745 C C . LYS B 1 464 ? -15.273 19.406 21.641 1 84.88 464 LYS B C 1
ATOM 7747 O O . LYS B 1 464 ? -14.25 19.688 21.016 1 84.88 464 LYS B O 1
ATOM 7752 N N . ALA B 1 465 ? -15.328 19.109 22.938 1 86.88 465 ALA B N 1
ATOM 7753 C CA . ALA B 1 465 ? -14.086 19.094 23.703 1 86.88 465 ALA B CA 1
ATOM 7754 C C . ALA B 1 465 ? -13.125 18.031 23.156 1 86.88 465 ALA B C 1
ATOM 7756 O O . ALA B 1 465 ? -11.914 18.266 23.094 1 86.88 465 ALA B O 1
ATOM 7757 N N . MET B 1 466 ? -13.672 16.875 22.797 1 89.06 466 MET B N 1
ATOM 7758 C CA . MET B 1 466 ? -12.844 15.781 22.266 1 89.06 466 MET B CA 1
ATOM 7759 C C . MET B 1 466 ? -12.273 16.141 20.906 1 89.06 466 MET B C 1
ATOM 7761 O O . MET B 1 466 ? -11.133 15.797 20.594 1 89.06 466 MET B O 1
ATOM 7765 N N . GLU B 1 467 ? -13 16.828 20.125 1 84.94 467 GLU B N 1
ATOM 7766 C CA . GLU B 1 467 ? -12.547 17.297 18.828 1 84.94 467 GLU B CA 1
ATOM 7767 C C . GLU B 1 467 ? -11.406 18.297 18.969 1 84.94 467 GLU B C 1
ATOM 7769 O O . GLU B 1 467 ? -10.461 18.297 18.172 1 84.94 467 GLU B O 1
ATOM 7774 N N . LEU B 1 468 ? -11.523 19.094 19.953 1 82.94 468 LEU B N 1
ATOM 7775 C CA . LEU B 1 468 ? -10.477 20.062 20.25 1 82.94 468 LEU B CA 1
ATOM 7776 C C . LEU B 1 468 ? -9.18 19.344 20.641 1 82.94 468 LEU B C 1
ATOM 7778 O O . LEU B 1 468 ? -8.094 19.734 20.188 1 82.94 468 LEU B O 1
ATOM 7782 N N . LEU B 1 469 ? -9.305 18.344 21.469 1 86.81 469 LEU B N 1
ATOM 7783 C CA . LEU B 1 469 ? -8.133 17.594 21.891 1 86.81 469 LEU B CA 1
ATOM 7784 C C . LEU B 1 469 ? -7.465 16.906 20.719 1 86.81 469 LEU B C 1
ATOM 7786 O O . LEU B 1 469 ? -6.242 16.75 20.688 1 86.81 469 LEU B O 1
ATOM 7790 N N . ASP B 1 470 ? -8.156 16.406 19.766 1 83.31 470 ASP B N 1
ATOM 7791 C CA . ASP B 1 470 ? -7.652 15.719 18.578 1 83.31 470 ASP B CA 1
ATOM 7792 C C . ASP B 1 470 ? -6.836 16.672 17.703 1 83.31 470 ASP B C 1
ATOM 7794 O O . ASP B 1 470 ? -5.902 16.25 17.016 1 83.31 470 ASP B O 1
ATOM 7798 N N . GLY B 1 471 ? -7.016 17.969 17.75 1 69.06 471 GLY B N 1
ATOM 7799 C CA . GLY B 1 471 ? -6.191 19.016 17.141 1 69.06 471 GLY B CA 1
ATOM 7800 C C . GLY B 1 471 ? -6.195 18.953 15.625 1 69.06 471 GLY B C 1
ATOM 7801 O O . GLY B 1 471 ? -5.223 19.359 14.984 1 69.06 471 GLY B O 1
ATOM 7802 N N . ASP B 1 472 ? -7.086 18.312 15.008 1 60.62 472 ASP B N 1
ATOM 7803 C CA . ASP B 1 472 ? -7.094 18.266 13.547 1 60.62 472 ASP B CA 1
ATOM 7804 C C . ASP B 1 472 ? -7.27 19.656 12.953 1 60.62 472 ASP B C 1
ATOM 7806 O O . ASP B 1 472 ? -6.82 19.922 11.836 1 60.62 472 ASP B O 1
ATOM 7810 N N . ASP B 1 473 ? -7.859 20.484 13.766 1 57.72 473 ASP B N 1
ATOM 7811 C CA . ASP B 1 473 ? -8.164 21.828 13.281 1 57.72 473 ASP B CA 1
ATOM 7812 C C . ASP B 1 473 ? -7.133 22.844 13.773 1 57.72 473 ASP B C 1
ATOM 7814 O O . ASP B 1 473 ? -7.301 24.047 13.594 1 57.72 473 ASP B O 1
ATOM 7818 N N . GLY B 1 474 ? -6.117 22.406 14.484 1 62.84 474 GLY B N 1
ATOM 7819 C CA . GLY B 1 474 ? -5.113 23.312 15 1 62.84 474 GLY B CA 1
ATOM 7820 C C . GLY B 1 474 ? -4.125 22.641 15.938 1 62.84 474 GLY B C 1
ATOM 7821 O O . GLY B 1 474 ? -4.25 21.453 16.234 1 62.84 474 GLY B O 1
ATOM 7822 N N . VAL B 1 475 ? -3.143 23.5 16.266 1 74.94 475 VAL B N 1
ATOM 7823 C CA . VAL B 1 475 ? -2.119 23.016 17.188 1 74.94 475 VAL B CA 1
ATOM 7824 C C . VAL B 1 475 ? -2.619 23.125 18.625 1 74.94 475 VAL B C 1
ATOM 7826 O O . VAL B 1 475 ? -2.928 24.219 19.109 1 74.94 475 VAL B O 1
ATOM 7829 N N . LEU B 1 476 ? -2.857 22.031 19.266 1 86.62 476 LEU B N 1
ATOM 7830 C CA . LEU B 1 476 ? -3.246 22 20.672 1 86.62 476 LEU B CA 1
ATOM 7831 C C . LEU B 1 476 ? -2.156 22.625 21.547 1 86.62 476 LEU B C 1
ATOM 7833 O O . LEU B 1 476 ? -0.969 22.375 21.344 1 86.62 476 LEU B O 1
ATOM 7837 N N . ARG B 1 477 ? -2.551 23.516 22.438 1 91.25 477 ARG B N 1
ATOM 7838 C CA . ARG B 1 477 ? -1.618 24.172 23.344 1 91.25 477 ARG B CA 1
ATOM 7839 C C . ARG B 1 477 ? -2.039 23.984 24.797 1 91.25 477 ARG B C 1
ATOM 7841 O O . ARG B 1 477 ? -3.23 23.875 25.094 1 91.25 477 ARG B O 1
ATOM 7848 N N . SER B 1 478 ? -1.059 24 25.625 1 93 478 SER B N 1
ATOM 7849 C CA . SER B 1 478 ? -1.329 23.922 27.062 1 93 478 SER B CA 1
ATOM 7850 C C . SER B 1 478 ? -1.902 25.234 27.578 1 93 478 SER B C 1
ATOM 7852 O O . SER B 1 478 ? -2.012 26.219 26.828 1 93 478 SER B O 1
ATOM 7854 N N . THR B 1 479 ? -2.283 25.188 28.844 1 93 479 THR B N 1
ATOM 7855 C CA . THR B 1 479 ? -2.844 26.375 29.484 1 93 479 THR B CA 1
ATOM 7856 C C . THR B 1 479 ? -1.8 27.484 29.562 1 93 479 THR B C 1
ATOM 7858 O O . THR B 1 479 ? -2.145 28.672 29.609 1 93 479 THR B O 1
ATOM 7861 N N . VAL B 1 480 ? -0.541 27.109 29.516 1 92.94 480 VAL B N 1
ATOM 7862 C CA . VAL B 1 480 ? 0.527 28.094 29.578 1 92.94 480 VAL B CA 1
ATOM 7863 C C . VAL B 1 480 ? 1.033 28.422 28.172 1 92.94 480 VAL B C 1
ATOM 7865 O O . VAL B 1 480 ? 2.025 29.125 28.016 1 92.94 480 VAL B O 1
ATOM 7868 N N . GLY B 1 481 ? 0.515 27.797 27.203 1 91.06 481 GLY B N 1
ATOM 7869 C CA . GLY B 1 481 ? 0.778 28.188 25.828 1 91.06 481 GLY B CA 1
ATOM 7870 C C . GLY B 1 481 ? 1.753 27.281 25.109 1 91.06 481 GLY B C 1
ATOM 7871 O O . GLY B 1 481 ? 2.125 27.516 23.969 1 91.06 481 GLY B O 1
ATOM 7872 N N . GLU B 1 482 ? 2.131 26.344 25.781 1 92.19 482 GLU B N 1
ATOM 7873 C CA . GLU B 1 482 ? 3.051 25.406 25.156 1 92.19 482 GLU B CA 1
ATOM 7874 C C . GLU B 1 482 ? 2.338 24.547 24.109 1 92.19 482 GLU B C 1
ATOM 7876 O O . GLU B 1 482 ? 1.291 23.953 24.391 1 92.19 482 GLU B O 1
ATOM 7881 N N . ALA B 1 483 ? 2.953 24.531 22.953 1 90.31 483 ALA B N 1
ATOM 7882 C CA . ALA B 1 483 ? 2.354 23.75 21.859 1 90.31 483 ALA B CA 1
ATOM 7883 C C . ALA B 1 483 ? 2.674 22.266 22 1 90.31 483 ALA B C 1
ATOM 7885 O O . ALA B 1 483 ? 3.723 21.906 22.531 1 90.31 483 ALA B O 1
ATOM 7886 N N . VAL B 1 484 ? 1.776 21.391 21.5 1 92.56 484 VAL B N 1
ATOM 7887 C CA . VAL B 1 484 ? 2.021 19.953 21.469 1 92.56 484 VAL B CA 1
ATOM 7888 C C . VAL B 1 484 ? 3.24 19.656 20.594 1 92.56 484 VAL B C 1
ATOM 7890 O O . VAL B 1 484 ? 3.447 20.312 19.578 1 92.56 484 VAL B O 1
ATOM 7893 N N . ALA B 1 485 ? 4.047 18.719 20.984 1 90.25 485 ALA B N 1
ATOM 7894 C CA . ALA B 1 485 ? 5.254 18.359 20.25 1 90.25 485 ALA B CA 1
ATOM 7895 C C . ALA B 1 485 ? 4.914 17.531 19.016 1 90.25 485 ALA B C 1
ATOM 7897 O O . ALA B 1 485 ? 5.609 17.594 18 1 90.25 485 ALA B O 1
ATOM 7898 N N . ARG B 1 486 ? 3.977 16.719 19.125 1 89.88 486 ARG B N 1
ATOM 7899 C CA . ARG B 1 486 ? 3.482 15.867 18.062 1 89.88 486 ARG B CA 1
ATOM 7900 C C . ARG B 1 486 ? 2.01 15.523 18.266 1 89.88 486 ARG B C 1
ATOM 7902 O O . ARG B 1 486 ? 1.483 15.664 19.375 1 89.88 486 ARG B O 1
ATOM 7909 N N . ASP B 1 487 ? 1.379 15.164 17.219 1 88.44 487 ASP B N 1
ATOM 7910 C CA . ASP B 1 487 ? -0.006 14.711 17.297 1 88.44 487 ASP B CA 1
ATOM 7911 C C . ASP B 1 487 ? -0.094 13.312 17.906 1 88.44 487 ASP B C 1
ATOM 7913 O O . ASP B 1 487 ? 0.452 12.352 17.359 1 88.44 487 ASP B O 1
ATOM 7917 N N . ILE B 1 488 ? -0.848 13.234 19.062 1 94.62 488 ILE B N 1
ATOM 7918 C CA . ILE B 1 488 ? -0.883 11.93 19.719 1 94.62 488 ILE B CA 1
ATOM 7919 C C . ILE B 1 488 ? -2.33 11.539 20 1 94.62 488 ILE B C 1
ATOM 7921 O O . ILE B 1 488 ? -2.588 10.477 20.578 1 94.62 488 ILE B O 1
ATOM 7925 N N . VAL B 1 489 ? -3.318 12.398 19.641 1 94.44 489 VAL B N 1
ATOM 7926 C CA . VAL B 1 489 ? -4.707 12.141 20 1 94.44 489 VAL B CA 1
ATOM 7927 C C . VAL B 1 489 ? -5.516 11.797 18.75 1 94.44 489 VAL B C 1
ATOM 7929 O O . VAL B 1 489 ? -5.344 12.422 17.703 1 94.44 489 VAL B O 1
ATOM 7932 N N . GLN B 1 490 ? -6.32 10.797 18.859 1 91.94 490 GLN B N 1
ATOM 7933 C CA . GLN B 1 490 ? -7.309 10.43 17.859 1 91.94 490 GLN B CA 1
ATOM 7934 C C . GLN B 1 490 ? -8.695 10.273 18.469 1 91.94 490 GLN B C 1
ATOM 7936 O O . GLN B 1 490 ? -8.867 9.5 19.422 1 91.94 490 GLN B O 1
ATOM 7941 N N . PHE B 1 491 ? -9.656 11.055 18 1 92.56 491 PHE B N 1
ATOM 7942 C CA . PHE B 1 491 ? -11.016 10.969 18.5 1 92.56 491 PHE B CA 1
ATOM 7943 C C . PHE B 1 491 ? -11.953 10.398 17.453 1 92.56 491 PHE B C 1
ATOM 7945 O O . PHE B 1 491 ? -11.867 10.766 16.266 1 92.56 491 PHE B O 1
ATOM 7952 N N . VAL B 1 492 ? -12.828 9.516 17.859 1 90.88 492 VAL B N 1
ATOM 7953 C CA . VAL B 1 492 ? -13.836 8.938 16.969 1 90.88 492 VAL B CA 1
ATOM 7954 C C . VAL B 1 492 ? -15.172 8.828 17.703 1 90.88 492 VAL B C 1
ATOM 7956 O O . VAL B 1 492 ? -15.266 8.164 18.734 1 90.88 492 VAL B O 1
ATOM 7959 N N . PRO B 1 493 ? -16.188 9.555 17.234 1 92.31 493 PRO B N 1
ATOM 7960 C CA . PRO B 1 493 ? -17.531 9.336 17.797 1 92.31 493 PRO B CA 1
ATOM 7961 C C . PRO B 1 493 ? -18.156 8.016 17.344 1 92.31 493 PRO B C 1
ATOM 7963 O O . PRO B 1 493 ? -18.328 7.785 16.141 1 92.31 493 PRO B O 1
ATOM 7966 N N . PHE B 1 494 ? -18.609 7.207 18.234 1 91.69 494 PHE B N 1
ATOM 7967 C CA . PHE B 1 494 ? -19.109 5.871 17.953 1 91.69 494 PHE B CA 1
ATOM 7968 C C . PHE B 1 494 ? -20.375 5.941 17.094 1 91.69 494 PHE B C 1
ATOM 7970 O O . PHE B 1 494 ? -20.625 5.047 16.281 1 91.69 494 PHE B O 1
ATOM 7977 N N . ARG B 1 495 ? -21.109 6.973 17.219 1 88.81 495 ARG B N 1
ATOM 7978 C CA . ARG B 1 495 ? -22.391 7.105 16.531 1 88.81 495 ARG B CA 1
ATOM 7979 C C . ARG B 1 495 ? -22.203 7.086 15.016 1 88.81 495 ARG B C 1
ATOM 7981 O O . ARG B 1 495 ? -23.125 6.719 14.281 1 88.81 495 ARG B O 1
ATOM 7988 N N . LYS B 1 496 ? -21.062 7.461 14.594 1 84.62 496 LYS B N 1
ATOM 7989 C CA . LYS B 1 496 ? -20.781 7.441 13.164 1 84.62 496 LYS B CA 1
ATOM 7990 C C . LYS B 1 496 ? -20.625 6.012 12.648 1 84.62 496 LYS B C 1
ATOM 7992 O O . LYS B 1 496 ? -20.641 5.777 11.445 1 84.62 496 LYS B O 1
ATOM 7997 N N . PHE B 1 497 ? -20.578 5.031 13.539 1 84 497 PHE B N 1
ATOM 7998 C CA . PHE B 1 497 ? -20.266 3.666 13.133 1 84 497 PHE B CA 1
ATOM 7999 C C . PHE B 1 497 ? -21.328 2.693 13.625 1 84 497 PHE B C 1
ATOM 8001 O O . PHE B 1 497 ? -21.109 1.481 13.648 1 84 497 PHE B O 1
ATOM 8008 N N . LYS B 1 498 ? -22.406 3.221 13.969 1 77.5 498 LYS B N 1
ATOM 8009 C CA . LYS B 1 498 ? -23.469 2.389 14.516 1 77.5 498 LYS B CA 1
ATOM 8010 C C . LYS B 1 498 ? -23.891 1.305 13.523 1 77.5 498 LYS B C 1
ATOM 8012 O O . LYS B 1 498 ? -24.141 0.166 13.914 1 77.5 498 LYS B O 1
ATOM 8017 N N . ASP B 1 499 ? -23.844 1.645 12.234 1 75.25 499 ASP B N 1
ATOM 8018 C CA . ASP B 1 499 ? -24.266 0.698 11.211 1 75.25 499 ASP B CA 1
ATOM 8019 C C . ASP B 1 499 ? -23.062 0.182 10.414 1 75.25 499 ASP B C 1
ATOM 8021 O O . ASP B 1 499 ? -23.234 -0.443 9.367 1 75.25 499 ASP B O 1
ATOM 8025 N N . ALA B 1 500 ? -21.953 0.503 10.984 1 74.19 500 ALA B N 1
ATOM 8026 C CA . ALA B 1 500 ? -20.734 0.084 10.281 1 74.19 500 ALA B CA 1
ATOM 8027 C C . ALA B 1 500 ? -20.188 -1.216 10.859 1 74.19 500 ALA B C 1
ATOM 8029 O O . ALA B 1 500 ? -20.656 -1.679 11.906 1 74.19 500 ALA B O 1
ATOM 8030 N N . SER B 1 501 ? -19.359 -1.854 10.078 1 74.38 501 SER B N 1
ATOM 8031 C CA . SER B 1 501 ? -18.703 -3.062 10.562 1 74.38 501 SER B CA 1
ATOM 8032 C C . SER B 1 501 ? -17.734 -2.748 11.688 1 74.38 501 SER B C 1
ATOM 8034 O O . SER B 1 501 ? -17.297 -1.604 11.836 1 74.38 501 SER B O 1
ATOM 8036 N N . LYS B 1 502 ? -17.469 -3.719 12.547 1 78.31 502 LYS B N 1
ATOM 8037 C CA . LYS B 1 502 ? -16.484 -3.584 13.617 1 78.31 502 LYS B CA 1
ATOM 8038 C C . LYS B 1 502 ? -15.117 -3.207 13.062 1 78.31 502 LYS B C 1
ATOM 8040 O O . LYS B 1 502 ? -14.367 -2.459 13.688 1 78.31 502 LYS B O 1
ATOM 8045 N N . GLU B 1 503 ? -14.906 -3.676 11.898 1 80 503 GLU B N 1
ATOM 8046 C CA . GLU B 1 503 ? -13.625 -3.393 11.25 1 80 503 GLU B CA 1
ATOM 8047 C C . GLU B 1 503 ? -13.5 -1.916 10.891 1 80 503 GLU B C 1
ATOM 8049 O O . GLU B 1 503 ? -12.422 -1.334 10.984 1 80 503 GLU B O 1
ATOM 8054 N N . ALA B 1 504 ? -14.586 -1.354 10.523 1 81.25 504 ALA B N 1
ATOM 8055 C CA . ALA B 1 504 ? -14.586 0.056 10.141 1 81.25 504 ALA B CA 1
ATOM 8056 C C . ALA B 1 504 ? -14.266 0.949 11.336 1 81.25 504 ALA B C 1
ATOM 8058 O O . ALA B 1 504 ? -13.547 1.94 11.211 1 81.25 504 ALA B O 1
ATOM 8059 N N . LEU B 1 505 ? -14.82 0.619 12.469 1 86.31 505 LEU B N 1
ATOM 8060 C CA . LEU B 1 505 ? -14.539 1.381 13.68 1 86.31 505 LEU B CA 1
ATOM 8061 C C . LEU B 1 505 ? -13.055 1.308 14.031 1 86.31 505 LEU B C 1
ATOM 8063 O O . LEU B 1 505 ? -12.414 2.336 14.273 1 86.31 505 LEU B O 1
ATOM 8067 N N . ALA B 1 506 ? -12.547 0.142 14.062 1 88.38 506 ALA B N 1
ATOM 8068 C CA . ALA B 1 506 ? -11.141 -0.05 14.398 1 88.38 506 ALA B CA 1
ATOM 8069 C C . ALA B 1 506 ? -10.234 0.711 13.438 1 88.38 506 ALA B C 1
ATOM 8071 O O . ALA B 1 506 ? -9.25 1.322 13.852 1 88.38 506 ALA B O 1
ATOM 8072 N N . GLN B 1 507 ? -10.555 0.648 12.18 1 85.44 507 GLN B N 1
ATOM 8073 C CA . GLN B 1 507 ? -9.773 1.334 11.156 1 85.44 507 GLN B CA 1
ATOM 8074 C C . GLN B 1 507 ? -9.703 2.834 11.43 1 85.44 507 GLN B C 1
ATOM 8076 O O . GLN B 1 507 ? -8.641 3.445 11.305 1 85.44 507 GLN B O 1
ATOM 8081 N N . SER B 1 508 ? -10.789 3.396 11.82 1 84.5 508 SER B N 1
ATOM 8082 C CA . SER B 1 508 ? -10.844 4.828 12.086 1 84.5 508 SER B CA 1
ATOM 8083 C C . SER B 1 508 ? -10.133 5.176 13.391 1 84.5 508 SER B C 1
ATOM 8085 O O . SER B 1 508 ? -9.414 6.172 13.469 1 84.5 508 SER B O 1
ATOM 8087 N N . VAL B 1 509 ? -10.336 4.324 14.32 1 88.88 509 VAL B N 1
ATOM 8088 C CA . VAL B 1 509 ? -9.828 4.586 15.664 1 88.88 509 VAL B CA 1
ATOM 8089 C C . VAL B 1 509 ? -8.312 4.457 15.68 1 88.88 509 VAL B C 1
ATOM 8091 O O . VAL B 1 509 ? -7.621 5.234 16.344 1 88.88 509 VAL B O 1
ATOM 8094 N N . LEU B 1 510 ? -7.797 3.559 14.922 1 91.38 510 LEU B N 1
ATOM 8095 C CA . LEU B 1 510 ? -6.375 3.238 14.992 1 91.38 510 LEU B CA 1
ATOM 8096 C C . LEU B 1 510 ? -5.621 3.852 13.82 1 91.38 510 LEU B C 1
ATOM 8098 O O . LEU B 1 510 ? -4.418 3.641 13.672 1 91.38 510 LEU B O 1
ATOM 8102 N N . ALA B 1 511 ? -6.211 4.68 13.023 1 85.69 511 ALA B N 1
ATOM 8103 C CA . ALA B 1 511 ? -5.707 5.184 11.75 1 85.69 511 ALA B CA 1
ATOM 8104 C C . ALA B 1 511 ? -4.398 5.945 11.938 1 85.69 511 ALA B C 1
ATOM 8106 O O . ALA B 1 511 ? -3.508 5.879 11.086 1 85.69 511 ALA B O 1
ATOM 8107 N N . GLU B 1 512 ? -4.168 6.578 13.102 1 89.06 512 GLU B N 1
ATOM 8108 C CA . GLU B 1 512 ? -3.043 7.5 13.234 1 89.06 512 GLU B CA 1
ATOM 8109 C C . GLU B 1 512 ? -1.923 6.883 14.07 1 89.06 512 GLU B C 1
ATOM 8111 O O . GLU B 1 512 ? -0.814 7.422 14.125 1 89.06 512 GLU B O 1
ATOM 8116 N N . VAL B 1 513 ? -2.178 5.758 14.648 1 93.19 513 VAL B N 1
ATOM 8117 C CA . VAL B 1 513 ? -1.245 5.176 15.609 1 93.19 513 VAL B CA 1
ATOM 8118 C C . VAL B 1 513 ? 0.089 4.887 14.922 1 93.19 513 VAL B C 1
ATOM 8120 O O . VAL B 1 513 ? 1.15 5.227 15.453 1 93.19 513 VAL B O 1
ATOM 8123 N N . PRO B 1 514 ? 0.141 4.289 13.711 1 93.25 514 PRO B N 1
ATOM 8124 C CA . PRO B 1 514 ? 1.43 4.016 13.07 1 93.25 514 PRO B CA 1
ATOM 8125 C C . PRO B 1 514 ? 2.26 5.281 12.852 1 93.25 514 PRO B C 1
ATOM 8127 O O . PRO B 1 514 ? 3.449 5.305 13.18 1 93.25 514 PRO B O 1
ATOM 8130 N N . ASN B 1 515 ? 1.637 6.344 12.414 1 91.12 515 ASN B N 1
ATOM 8131 C CA . ASN B 1 515 ? 2.348 7.598 12.18 1 91.12 515 ASN B CA 1
ATOM 8132 C C . ASN B 1 515 ? 2.814 8.219 13.492 1 91.12 515 ASN B C 1
ATOM 8134 O O . ASN B 1 515 ? 3.891 8.82 13.555 1 91.12 515 ASN B O 1
ATOM 8138 N N . GLN B 1 516 ? 1.968 8.117 14.477 1 94.31 516 GLN B N 1
ATOM 8139 C CA . GLN B 1 516 ? 2.324 8.664 15.781 1 94.31 516 GLN B CA 1
ATOM 8140 C C . GLN B 1 516 ? 3.529 7.934 16.375 1 94.31 516 GLN B C 1
ATOM 8142 O O . GLN B 1 516 ? 4.43 8.562 16.938 1 94.31 516 GLN B O 1
ATOM 8147 N N . LEU B 1 517 ? 3.557 6.676 16.203 1 95.5 517 LEU B N 1
ATOM 8148 C CA . LEU B 1 517 ? 4.684 5.879 16.672 1 95.5 517 LEU B CA 1
ATOM 8149 C C . LEU B 1 517 ? 5.965 6.246 15.938 1 95.5 517 LEU B C 1
ATOM 8151 O O . LEU B 1 517 ? 6.988 6.531 16.562 1 95.5 517 LEU B O 1
ATOM 8155 N N . VAL B 1 518 ? 5.906 6.273 14.633 1 93.94 518 VAL B N 1
ATOM 8156 C CA . VAL B 1 518 ? 7.074 6.562 13.805 1 93.94 518 VAL B CA 1
ATOM 8157 C C . VAL B 1 518 ? 7.586 7.969 14.109 1 93.94 518 VAL B C 1
ATOM 8159 O O . VAL B 1 518 ? 8.797 8.18 14.242 1 93.94 518 VAL B O 1
ATOM 8162 N N . SER B 1 519 ? 6.652 8.906 14.266 1 92.62 519 SER B N 1
ATOM 8163 C CA . SER B 1 519 ? 7.035 10.289 14.539 1 92.62 519 SER B CA 1
ATOM 8164 C C . SER B 1 519 ? 7.789 10.406 15.859 1 92.62 519 SER B C 1
ATOM 8166 O O . SER B 1 519 ? 8.719 11.203 15.977 1 92.62 519 SER B O 1
ATOM 8168 N N . TYR B 1 520 ? 7.402 9.68 16.828 1 95.38 520 TYR B N 1
ATOM 8169 C CA . TYR B 1 520 ? 8.086 9.727 18.125 1 95.38 520 TYR B CA 1
ATOM 8170 C C . TYR B 1 520 ? 9.516 9.234 18 1 95.38 520 TYR B C 1
ATOM 8172 O O . TYR B 1 520 ? 10.453 9.914 18.438 1 95.38 520 TYR B O 1
ATOM 8180 N N . PHE B 1 521 ? 9.719 8.086 17.422 1 95.56 521 PHE B N 1
ATOM 8181 C CA . PHE B 1 521 ? 11.047 7.496 17.359 1 95.56 521 PHE B CA 1
ATOM 8182 C C . PHE B 1 521 ? 11.961 8.32 16.453 1 95.56 521 PHE B C 1
ATOM 8184 O O . PHE B 1 521 ? 13.164 8.414 16.703 1 95.56 521 PHE B O 1
ATOM 8191 N N . LYS B 1 522 ? 11.312 8.828 15.438 1 90.94 522 LYS B N 1
ATOM 8192 C CA . LYS B 1 522 ? 12.078 9.75 14.602 1 90.94 522 LYS B CA 1
ATOM 8193 C C . LYS B 1 522 ? 12.531 10.969 15.391 1 90.94 522 LYS B C 1
ATOM 8195 O O . LYS B 1 522 ? 13.688 11.383 15.305 1 90.94 522 LYS B O 1
ATOM 8200 N N . MET B 1 523 ? 11.625 11.555 16.125 1 90.62 523 MET B N 1
ATOM 8201 C CA . MET B 1 523 ? 11.922 12.727 16.953 1 90.62 523 MET B CA 1
ATOM 8202 C C . MET B 1 523 ? 13.047 12.43 17.938 1 90.62 523 MET B C 1
ATOM 8204 O O . MET B 1 523 ? 13.906 13.281 18.172 1 90.62 523 MET B O 1
ATOM 8208 N N . ARG B 1 524 ? 13.133 11.195 18.406 1 93.75 524 ARG B N 1
ATOM 8209 C CA . ARG B 1 524 ? 14.125 10.797 19.391 1 93.75 524 ARG B CA 1
ATOM 8210 C C . ARG B 1 524 ? 15.398 10.297 18.719 1 93.75 524 ARG B C 1
ATOM 8212 O O . ARG B 1 524 ? 16.406 10.047 19.375 1 93.75 524 ARG B O 1
ATOM 8219 N N . GLY B 1 525 ? 15.352 10.148 17.359 1 91.25 525 GLY B N 1
ATOM 8220 C CA . GLY B 1 525 ? 16.5 9.625 16.641 1 91.25 525 GLY B CA 1
ATOM 8221 C C . GLY B 1 525 ? 16.75 8.156 16.906 1 91.25 525 GLY B C 1
ATOM 8222 O O . GLY B 1 525 ? 17.906 7.707 16.891 1 91.25 525 GLY B O 1
ATOM 8223 N N . LEU B 1 526 ? 15.742 7.449 17.219 1 94.12 526 LEU B N 1
ATOM 8224 C CA . LEU B 1 526 ? 15.875 6.027 17.516 1 94.12 526 LEU B CA 1
ATOM 8225 C C . LEU B 1 526 ? 15.578 5.188 16.281 1 94.12 526 LEU B C 1
ATOM 8227 O O . LEU B 1 526 ? 14.5 5.301 15.688 1 94.12 526 LEU B O 1
ATOM 8231 N N . GLU B 1 527 ? 16.453 4.332 15.906 1 93.38 527 GLU B N 1
ATOM 8232 C CA . GLU B 1 527 ? 16.281 3.41 14.781 1 93.38 527 GLU B CA 1
ATOM 8233 C C . GLU B 1 527 ? 15.734 2.064 15.25 1 93.38 527 GLU B C 1
ATOM 8235 O O . GLU B 1 527 ? 15.852 1.719 16.438 1 93.38 527 GLU B O 1
ATOM 8240 N N . PRO B 1 528 ? 15.023 1.368 14.297 1 91.94 528 PRO B N 1
ATOM 8241 C CA . PRO B 1 528 ? 14.602 0.012 14.656 1 91.94 528 PRO B CA 1
ATOM 8242 C C . PRO B 1 528 ? 15.773 -0.882 15.062 1 91.94 528 PRO B C 1
ATOM 8244 O O . PRO B 1 528 ? 16.875 -0.743 14.516 1 91.94 528 PRO B O 1
ATOM 8247 N N . ALA B 1 529 ? 15.523 -1.718 16.016 1 83.31 529 ALA B N 1
ATOM 8248 C CA . ALA B 1 529 ? 16.578 -2.609 16.5 1 83.31 529 ALA B CA 1
ATOM 8249 C C . ALA B 1 529 ? 16.938 -3.652 15.445 1 83.31 529 ALA B C 1
ATOM 8251 O O . ALA B 1 529 ? 16.078 -4.117 14.703 1 83.31 529 ALA B O 1
ATOM 8252 N N . LYS B 1 530 ? 18.219 -3.75 15.25 1 69.25 530 LYS B N 1
ATOM 8253 C CA . LYS B 1 530 ? 18.688 -4.875 14.438 1 69.25 530 LYS B CA 1
ATOM 8254 C C . LYS B 1 530 ? 18.781 -6.148 15.266 1 69.25 530 LYS B C 1
ATOM 8256 O O . LYS B 1 530 ? 19.016 -6.094 16.469 1 69.25 530 LYS B O 1
ATOM 8261 N N . ALA B 1 531 ? 18.109 -7.207 15.008 1 55.81 531 ALA B N 1
ATOM 8262 C CA . ALA B 1 531 ? 18.188 -8.43 15.805 1 55.81 531 ALA B CA 1
ATOM 8263 C C . ALA B 1 531 ? 19.594 -8.648 16.344 1 55.81 531 ALA B C 1
ATOM 8265 O O . ALA B 1 531 ? 20.578 -8.43 15.641 1 55.81 531 ALA B O 1
ATOM 8266 N N . PRO B 1 532 ? 19.688 -8.742 17.75 1 49.41 532 PRO B N 1
ATOM 8267 C CA . PRO B 1 532 ? 21 -9.047 18.344 1 49.41 532 PRO B CA 1
ATOM 8268 C C . PRO B 1 532 ? 21.719 -10.18 17.609 1 49.41 532 PRO B C 1
ATOM 8270 O O . PRO B 1 532 ? 21.078 -11.086 17.078 1 49.41 532 PRO B O 1
ATOM 8273 N N . PRO B 1 533 ? 22.953 -9.875 17.188 1 45.47 533 PRO B N 1
ATOM 8274 C CA . PRO B 1 533 ? 23.719 -10.992 16.625 1 45.47 533 PRO B CA 1
ATOM 8275 C C . PRO B 1 533 ? 23.594 -12.266 17.453 1 45.47 533 PRO B C 1
ATOM 8277 O O . PRO B 1 533 ? 23.391 -12.188 18.672 1 45.47 533 PRO B O 1
ATOM 8280 N N . ALA B 1 534 ? 23.234 -13.359 16.906 1 39.88 534 ALA B N 1
ATOM 8281 C CA . ALA B 1 534 ? 23.266 -14.625 17.625 1 39.88 534 ALA B CA 1
ATOM 8282 C C . ALA B 1 534 ? 24.5 -14.75 18.5 1 39.88 534 ALA B C 1
ATOM 8284 O O . ALA B 1 534 ? 25.578 -14.289 18.109 1 39.88 534 ALA B O 1
ATOM 8285 N N . PRO B 1 535 ? 24.312 -15.008 19.797 1 31.88 535 PRO B N 1
ATOM 8286 C CA . PRO B 1 535 ? 25.531 -15.258 20.562 1 31.88 535 PRO B CA 1
ATOM 8287 C C . PRO B 1 535 ? 26.5 -16.188 19.844 1 31.88 535 PRO B C 1
ATOM 8289 O O . PRO B 1 535 ? 26.078 -17.047 19.062 1 31.88 535 PRO B O 1
ATOM 8292 N N . LYS B 1 536 ? 27.734 -15.789 19.703 1 36.09 536 LYS B N 1
ATOM 8293 C CA . LYS B 1 536 ? 28.781 -16.672 19.188 1 36.09 536 LYS B CA 1
ATOM 8294 C C . LYS B 1 536 ? 28.719 -18.047 19.859 1 36.09 536 LYS B C 1
ATOM 8296 O O . LYS B 1 536 ? 28.516 -18.141 21.062 1 36.09 536 LYS B O 1
ATOM 8301 N N . PRO B 1 537 ? 28.422 -19.062 19.156 1 31.84 537 PRO B N 1
ATOM 8302 C CA . PRO B 1 537 ? 28.625 -20.328 19.859 1 31.84 537 PRO B CA 1
ATOM 8303 C C . PRO B 1 537 ? 29.859 -20.297 20.766 1 31.84 537 PRO B C 1
ATOM 8305 O O . PRO B 1 537 ? 30.891 -19.75 20.406 1 31.84 537 PRO B O 1
ATOM 8308 N N . GLY B 1 538 ? 29.594 -20.219 22.078 1 23.5 538 GLY B N 1
ATOM 8309 C CA . GLY B 1 538 ? 30.781 -20.484 22.875 1 23.5 538 GLY B CA 1
ATOM 8310 C C . GLY B 1 538 ? 31.625 -21.625 22.328 1 23.5 538 GLY B C 1
ATOM 8311 O O . GLY B 1 538 ? 31.109 -22.625 21.844 1 23.5 538 GLY B O 1
ATOM 8312 N N . ALA B 1 539 ? 32.969 -21.5 22.312 1 24.14 539 ALA B N 1
ATOM 8313 C CA . ALA B 1 539 ? 33.938 -22.609 22.219 1 24.14 539 ALA B CA 1
ATOM 8314 C C . ALA B 1 539 ? 33.688 -23.641 23.312 1 24.14 539 ALA B C 1
ATOM 8316 O O . ALA B 1 539 ? 33.438 -23.281 24.469 1 24.14 539 ALA B O 1
#

Secondary structure (DSSP, 8-state):
-----EEEEEEEEEEES----SSSS---EEEEEEEEEETTEEEEEEEPPPPSS-SS-B--SPEEEEEETTS--EEEEEEEE--SS-S-GGGSEEEEEEEEEHHHHHHHSEEEEEEEEETTEEEEEEEEEEEEEE----EEEEEEEEEESPPP--SSS---EEEEEEEEPTTS-EEEEEE-----TT-SS-BPPPEEEEHHHHHTT-TTS-EEEEEEE--TTS-PEEEEEEEE-HHHHGGGGGT---EEE-B-HHHHHH-TT---S-EEEEEEEEEEE---HHHHHHTT-EEEEEEEEE-BGGG--TTSTTSTTPPPTTS--HHHHHHHHHHHHHGGG-SS-EEEEEEESEEPTTT--SEESSEETTS-TT--EEEHHHHHHHHHHHHGGG-EEB-----HHHHHHHHHHHHHHHTSSSTTEEEEEEEEE-S--S-HHHHHHHHHHHTTSSEEEEEEE-SSS--HHHHHHHTTTS--B-TT-PBPSS--EEEEEGGGGTTS-HHHHHHHHSTTHHHHHHHHHHHHTPPPPP---------/-----EEEEEEEEEEES----SSSS---EEEEEEEEEETTEEEEEEE-PPPSS-SS-B--SPEEEEEETTS--EEEEEEEE--SS-S-GGGSEEEEEEEEEHHHHHHHSEEEEEEEEETTEEEEEEEEEEEEEE----EEEEEEEEEESPPP--SSS---EEEEEEEEPTTS-EEEEEE-----TT-SS-BPPPEEEEHHHHHTT-TTS-EEEEEEE--TTS-PEEEEEEEE-HHHHGGGGGT---EEE-B-HHHHHH-TT---S-EEEEEEEEEEE---HHHHHHTT-EEEEEEEEE-BGGG--TTSTTSTTPPPTTS--HHHHHHHHHHHHHGGG-SS-EEEEEEESEEPTTT--SEESSEETTS-TT--EEEHHHHHHHHHHHHGGG-EEB-----HHHHHHHHHHHHHHHTSSSTTEEEEEEEEE-S--S-HHHHHHHHHHHTTSSEEEEEEE-SSS--HHHHHHHTTTS--B-TT-PBPSS--EEEEEGGGGTTS-HHHHHHHHTTTHHHHHHHHHHHHTPPPPP---------

Solvent-accessible surface area (backbone atoms only — not comparable to full-atom values): 55462 Å² total; per-residue (Å²): 117,62,50,86,52,72,46,46,35,36,33,41,47,34,37,36,51,44,59,66,78,42,87,96,44,49,20,22,40,27,42,36,37,30,34,59,74,53,95,91,36,73,42,78,40,39,59,38,60,73,41,66,28,41,43,57,50,71,43,45,48,62,42,61,50,79,42,48,72,40,43,78,45,46,32,35,41,38,31,28,28,60,83,60,93,61,57,62,61,86,83,32,49,76,50,20,26,47,75,49,42,53,50,44,33,40,38,52,22,55,43,76,46,65,20,22,69,44,96,93,36,65,22,79,76,12,29,38,37,42,36,49,44,74,64,68,58,53,40,23,38,36,42,25,43,32,37,40,67,37,57,71,75,43,91,93,43,51,18,18,46,29,43,38,35,21,22,58,42,61,70,62,47,77,40,61,45,41,68,56,66,59,75,42,66,56,29,46,56,40,69,53,73,73,46,75,44,49,27,40,68,54,37,67,70,37,51,77,39,50,29,40,40,38,34,27,29,64,39,93,74,40,72,53,41,78,44,17,32,43,74,49,30,52,61,58,51,42,44,25,61,74,72,40,88,37,72,42,60,18,41,32,70,68,54,53,71,72,35,86,85,55,84,56,32,22,36,42,33,50,73,40,39,45,81,42,78,57,76,52,51,62,49,29,26,47,33,51,27,32,42,43,51,36,39,38,40,62,38,26,45,91,40,48,58,51,91,35,86,82,11,58,67,20,67,41,98,86,69,45,33,63,63,55,49,53,47,51,38,43,40,64,35,49,45,39,37,23,90,82,38,61,29,39,33,32,33,21,6,23,15,46,77,98,67,57,73,59,59,34,49,61,41,30,40,70,75,31,78,92,56,30,58,18,63,38,62,65,30,45,52,50,26,47,64,64,38,55,84,56,49,43,58,23,64,64,38,47,58,31,61,52,53,46,51,54,39,51,55,31,49,62,55,60,70,46,98,59,50,46,69,34,37,38,38,39,36,40,33,56,39,71,68,67,38,57,64,56,29,38,37,40,49,31,61,34,26,77,34,45,46,36,40,31,36,38,30,38,72,86,54,65,48,63,67,49,52,52,65,33,26,84,52,45,84,45,48,22,88,86,60,48,62,44,74,44,77,34,43,40,64,39,60,46,69,82,38,72,89,46,55,60,58,56,49,16,33,64,56,42,38,51,50,52,56,36,53,40,51,44,34,55,76,70,68,45,60,56,46,68,58,66,73,56,78,70,78,77,131,117,63,46,86,52,71,45,46,34,36,34,42,45,34,37,37,52,44,58,66,77,42,89,95,43,51,20,21,41,27,42,36,37,29,35,58,73,55,93,91,36,72,41,79,40,38,58,38,61,74,42,66,26,41,42,56,49,70,42,45,48,62,41,62,49,78,41,49,73,40,45,78,45,45,32,35,42,37,31,30,29,59,82,60,92,60,58,62,63,86,83,32,48,77,48,19,25,47,74,49,41,52,50,44,34,40,38,53,19,55,43,75,46,67,20,22,68,46,94,93,36,64,21,78,76,13,30,37,36,43,33,51,44,76,64,68,59,53,40,25,37,36,42,24,42,32,36,40,68,39,58,70,75,42,92,92,43,49,20,18,46,29,42,38,36,21,20,58,43,61,69,63,46,75,40,62,44,41,69,56,67,60,75,41,67,55,29,46,56,39,70,52,73,72,46,76,43,49,28,40,68,53,37,67,70,36,50,75,38,49,29,39,39,38,34,27,27,64,41,92,73,40,70,54,40,78,46,18,32,43,73,50,30,52,63,58,51,43,43,25,61,76,74,41,86,38,73,43,60,18,41,32,71,69,54,53,71,70,35,89,86,56,84,56,31,21,35,41,33,50,73,40,38,46,79,42,79,57,74,52,51,62,48,28,26,46,34,52,28,32,41,43,54,35,40,38,40,60,38,27,45,90,39,48,57,51,91,35,87,84,12,57,67,20,66,40,97,86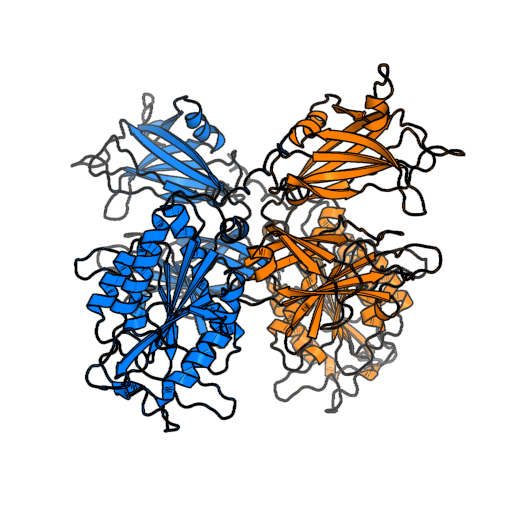,69,43,33,62,62,54,50,52,48,51,36,43,40,64,36,48,45,40,37,24,91,81,37,61,29,40,34,30,32,21,7,24,15,45,77,98,69,55,74,58,58,34,48,60,42,30,40,72,76,30,77,91,58,30,58,19,63,38,64,66,32,45,53,51,27,47,65,64,40,55,86,56,49,44,58,23,64,64,38,49,58,30,61,51,53,45,50,55,40,52,55,31,48,61,55,59,71,47,95,57,50,44,70,34,38,37,39,41,37,40,34,54,38,71,67,67,38,57,65,56,29,38,38,38,49,31,62,32,27,76,35,47,46,37,39,30,37,39,28,37,72,85,55,66,48,63,66,49,53,52,65,34,26,84,52,45,85,46,48,22,87,86,60,48,63,44,74,45,76,33,43,39,62,40,59,45,69,82,39,70,90,48,54,60,58,57,49,17,33,65,56,42,37,50,50,54,56,38,52,41,50,44,34,55,74,69,70,45,61,56,46,69,58,67,70,55,76,70,78,77,130

Organism: Tetraodon nigroviridis (NCBI:txid99883)

Foldseek 3Di:
DDDPFKFKKKKWKKKAQWDADDDPFRFFKKKWKWKDPDPPDIDTQDIFDTHAGDRIDGTQDIGMDMDGPVDWIKMKMWMWGDDDPWLDRVPTHTRFIDIDTVVVQVVVQKDKDFGAPDVPHGSPRMIMMMGMDTDDAQKKKKFKKKWAQAAADDPPARFQKKKWKWFQDPVRDTHTNDIFDSPPGRDRIDITDIDMGHCCSRYNVDQFTKMKMWMWGDDNSNPTHTRFMDIDGNVQLQVVVVVDKRKDFGADPVCVVPDVPDDGNIMMTIPDMDMDGQDFLVLQLVLAAAEAEEEEEEQACVQDQCVDPSGQVPADPVRDGLRLLLLCLQQVVRQVRHDQQWYAYWYFQWQAPPCSPDGGGTAQLQNDPVRSTARHSVRVSVSVVVRRVGIGHHDDHADLVVLQVVLVVQVVVVVDLANHYAYEYEYEEQARHDPLQSNLQSQLSSLLGRYAYFYEHEDDDDNVSLVVLQQPTHFRAHPVGHTRPDRRYAYDYCVVDPVHDSNVSNCRRCVCSRVSNSVNCVVSVHGRHDPPDDPDPDD/DDDPFKFKKKKWKKKAQWDADDDPFRFFKKKWKWKDPDPPDIDTQDIFDTHAGDRIDGTQDIGMDMDGPVDWIKMKMWMWGDPDPWLDRVPTHTRFIDIDTVVVQVVVQKDKDFGAPDDPHGSPRMIMMMGMDTDDAQKKKKFKKKWAQAAADDPVARFQKKKWKWFQDPVRDTHTNDIFDSPPGRDRIDITDIDMGHCCSRYNVDQFTKMKMWMWGDDNSNPIHTRFMDIDGNVQLQVVVVVDKRKDFGADPVCVVVDVPDDGNIMMTIPDMDMDGQDFLVLQLVLAAAEAEEEEEEQACVQDDCVDPSGQVPADPVRDGLRLLLLCLQQVVRQVRHDQQWYAYWYFQWQAPPCSPDGGGTAQLQNDPVRSTARHSVRVSVSVVVRNVGIGHHDDHADLVVLQVVLVVQVVVVVDLANHYAYEYEYEEQARHDPLQSNLQSQQSSLLGRYAYFYEHEDDDDNVSLVVLQQPTHFRAHPVGHTRPDRRYAYHYCVVDPVHDSNVSNCRRCVCSRVSNSVNCVVSVHGRHDPPDDPDPDD

=== Feature glossary ===
Key to the feature types in this record:

— What the protein is —

Primary structure: the covalent order of the twenty standard amino acids along the backbone. Two proteins with the same sequence will (almost always) fold to the same structure; two with 30% identity often share a fold but not the details.

Database cross-references. InterPro integrates a dozen domain/family signature databases into unified entries with residue-range hits. GO terms attach function/process/location labels with evidence codes. CATH codes position the fold in a four-level structural taxonomy. Organism is the NCBI-taxonomy species name.

— Where its atoms are —

The mmCIF block holds the 3D Cartesian coordinates of each backbone atom (N, Cα, C, O) in ångströms. mmCIF is the PDB's canonical archive format — a tagged-loop text representation of the atomic model.

Six rendered views show the 3D structure from the faces of a cube — i.e. along ±x, ±y, ±z. Rendering representation is drawn randomly per protein from cartoon (secondary-structure ribbons), sticks (backbone bonds), or molecular surface; coloring is either N→C rainbow (blue at the N-terminus through red at the C-terminus) or one color per chain.

— Local backbone conformation —

DSSP 8-state secondary structure assigns each residue one of H (α-helix), G (3₁₀-helix), I (π-helix), E (extended β-strand), B (isolated β-bridge), T (hydrogen-bonded turn), S (bend), or '-' (coil). The assignment is computed from backbone hydrogen-bond geometry via the Kabsch–Sander algorithm.

P-SEA three-state annotation labels each residue as helix, strand, or coil based purely on the geometry of the Cα trace. It serves as a fallback when the full backbone (and thus DSSP) is unavailable.

The φ/ψ torsion pair specifies the backbone conformation at each residue. φ rotates about the N–Cα bond, ψ about the Cα–C bond. Steric clashes forbid most of the (φ, ψ) plane — the allowed regions (α-helix basin, β-sheet basin, left-handed helix) are the Ramachandran-allowed regions.

— Global shape and packing —

The geometric summary reports three shape descriptors. Rg (radius of gyration) measures how spread out the Cα atoms are about their centre of mass; compact globular proteins have small Rg, elongated or unfolded ones large. Cα contacts (<8 Å, |i−j|>4) count long-range residue pairs in spatial proximity — high for tightly packed folds, near zero for rods or random coil. The bounding-box extents give the protein's footprint along x, y, z in Å.

Accessible surface area quantifies burial. A residue with SASA near zero is packed into the hydrophobic core; one with SASA >100 Å² sits on the surface. Computed here via the Shrake–Rupley numerical algorithm with a 1.4 Å probe.

Plot images: a contact map (which residues are close in 3D, as an N×N binary image), a Ramachandran scatter (backbone torsion angles, revealing secondary-structure composition at a glance), and — for AlphaFold structures — a PAE heatmap (pairwise prediction confidence).

— Structural neighborhood —

The Foldseek 3Di string encodes local tertiary geometry as a 20-letter alphabet — one character per residue — derived from the relative positions of nearby Cα atoms. Unlike the amino-acid sequence, 3Di is a direct function of the 3D structure, so two proteins with the same fold have similar 3Di strings even at low sequence identity.

Nearest PDB neighbors are the top structural matches found by Foldseek when searching this structure against the entire Protein Data Bank. Each hit reports a TM-score (0 to 1; >0.5 almost always implies the same fold) and an E-value. These are *structural* homologs — they may share no detectable sequence similarity.

— Confidence and disorder —

For AlphaFold models, the B-factor field carries pLDDT — the model's own estimate of local accuracy on a 0–100 scale. Regions with pLDDT<50 should be treated as essentially unmodeled; they often correspond to intrinsically disordered segments.

B-factor (Debye–Waller factor) reflects atomic displacement in the crystal lattice. It is an experimental observable (units Å²), not a prediction; low values mean the atom is pinned down, high values mean it moves or is heterogeneous across the crystal.

Predicted aligned error is AlphaFold's pairwise confidence. Unlike pLDDT (per-residue), PAE is per-residue-pair and captures whether two parts of the structure are correctly placed relative to each other. Units are ångströms of expected positional error.